Protein 7SC0 (pdb70)

Nearest PDB structures (foldseek):
  7sc0-assembly1_A  TM=1.008E+00  e=5.480E-20  Homo sapiens
  7sc0-assembly1_A  TM=1.008E+00  e=5.480E-20  Homo sapiens
  7sc0-assembly1_A  TM=1.008E+00  e=5.480E-20  Homo sapiens
  7sc0-assembly1_A  TM=1.008E+00  e=5.480E-20  Homo sapiens
  7sc0-assembly1_A  TM=1.008E+00  e=5.480E-20  Homo sapiens

Foldseek 3Di:
DDPPPVDPDCPPPDPPDDAPCNPDDDDDPPDDDPVVVVVVNVVVVVVVVVVVVVVCPPCVVVVVVVVVVVVVVVVVCVPPPVVVVVVVVVVVPDVVVVVVVVVVCVPCVVVVVVVVCPPVDDDDDDDDD/DDPPPVDPDCPPPDPPDDAPCNPDDDDDPPDDDPVVVVVVNVVVVVVVVVVVVVVCPPCVVVVVVVVVVVVVVVVVCVPPPVVVVVVVVVVVPDVVVVVVVVVVCVPCVVVVVVVVCPPVDDDDDDDDD/DDPPPVDPDCPPPDPPDDAPCNPDDDDDPPDDDPVVVVVVNVVVVVVVVVVVVVVCPPCVVVVVVVVVVVVVVVVVCVPPPVVVVVVVVVVVPDVVVVVVVVVVCVPCVVVVVVVVCPPVDDDDDDDDD/DDPPPVDPDCPPPDPPDDAPCNPDDDDDPPDDDPVVVVVVNVVVVVVVVVVVVVVCPPCVVVVVVVVVVVVVVVVVCVPPPVVVVVVVVVVVPDVVVVVVVVVVCVPCVVVVVVVVCPPVDDDDDDDDD/DDPPPVDPDCPPPDPPDDAPCNPDDDDDPPDDDPVVVVVVNVVVVVVVVVVVVVVCPPCVVVVVVVVVVVVVVVVVCVPPPVVVVVVVVVVVPDVVVVVVVVVVCVPCVVVVVVVVCPPVDDDDDDDDD/DDPPPVDPDCPPPDPPDDAPCNPDDDDDPPDDDPVVVVVVNVVVVVVVVVVVVVVCPPCVVVVVVVVVVVVVVVVVCVPPPVVVVVVVVVVVPDVVVVVVVVVVCVPCVVVVVVVVCPPVDDDDDDDDD/DDPPPVDPDCPPPDPPDDAPCNPDDDDDPPDDDPVVVVVVNVVVVVVVVVVVVVVCPPCVVVVVVVVVVVVVVVVVCVPPPVVVVVVVVVVVPDVVVVVVVVVVCVPCVVVVVVVVCPPVDDDDDDDDD/DDPPPVDPDCPPPDPPDDAPCNPDDDDDPPDDDPVVVVVVNVVVVVVVVVVVVVVCPPCVVVVVVVVVVVVVVVVVCVPPPVVVVVVVVVVVPDVVVVVVVVVVCVPCVVVVVVVVCPPVDDDDDDDDD/DDPPPVDPDCPPPDPPDDAPCNPDDDDDPPDDDPVVVVVVNVVVVVVVVVVVVVVCPPCVVVVVVVVVVVVVVVVVCVPPPVVVVVVVVVVVPDVVVVVVVVVVCVPCVVVVVVVVCPPVDDDDDDDDD/DDPPPVDPDCPPPDPPDDAPCNPDDDDDPPDDDPVVVVVVNVVVVVVVVVVVVVVCPPCVVVVVVVVVVVVVVVVVCVPPPVVVVVVVVVVVPDVVVVVVVVVVCVPCVVVVVVVVCPPVDDDDDDDDD/DDPPPVDPDCPPPDPPDDAPCNPDDDDDPPDDDPVVVVVVNVVVVVVVVVVVVVVCPPCVVVVVVVVVVVVVVVVVCVPPPVVVVVVVVVVVPDVVVVVVVVVVCVPCVVVVVVVVCPPVDDDDDDDDD

B-factor: mean 37.78, std 15.92, range [15.53, 102.09]

Secondary structure (DSSP, 8-state):
--SS-S-TT-SS-SSS---GGGT----SS----HHHHHHHHHHHHHHHHHHHHHHHHHSSHHHHHHHHHHHHHHHHHIIIIIHHHHHHHHHHTTHHHHHHHHHHHHHSTTHHHHGGGGGS-EEEEEEE-/--SS-S-TT-SS-SSS---GGGT----SS----HHHHHHHHHHHHHHHHHHHHHHHHHSSHHHHHHHHHHHHHHHHHIIIIIHHHHHHHHHHTTHHHHHHHHHHHHHSTTHHHHGGGGGS-EEEEEEE-/--SS-S-TT-SS-SSS---GGGT----SS----HHHHHHHHHHHHHHHHHHHHHHHHHSSHHHHHHHHHHHHHHHHHIIIIIHHHHHHHHHHTTHHHHHHHHHHHHHSTTHHHHGGGGGS-EEEEEEE-/--SS-S-TT-SS-SSS---GGGT----SS----HHHHHHHHHHHHHHHHHHHHHHHHHSSHHHHHHHHHHHHHHHHHIIIIIHHHHHHHHHHTTHHHHHHHHHHHHHSTTHHHHGGGGGS-EEEEEEE-/--SS-S-TT-SS-SSS---GGGT----SS----HHHHHHHHHHHHHHHHHHHHHHHHHSSHHHHHHHHHHHHHHHHHIIIIIHHHHHHHHHHTTHHHHHHHHHHHHHSTTHHHHGGGGGS-EEEEEEE-/--SS-S-TT-SS-SSS---GGGT----SS----HHHHHHHHHHHHHHHHHHHHHHHHHSSHHHHHHHHHHHHHHHHHIIIIIHHHHHHHHHHTTHHHHHHHHHHHHHSTTHHHHGGGGGS-EEEEEEE-/--SS-S-TT-SS-SSS---GGGT----SS----HHHHHHHHHHHHHHHHHHHHHHHHHSSHHHHHHHHHHHHHHHHHIIIIIHHHHHHHHHHTTHHHHHHHHHHHHHSTTHHHHGGGGGS-EEEEEEE-/--SS-S-TT-SS-SSS---GGGT----SS----HHHHHHHHHHHHHHHHHHHHHHHHHSSHHHHHHHHHHHHHHHHHIIIIIHHHHHHHHHHTTHHHHHHHHHHHHHSTTHHHHGGGGGS-EEEEEEE-/--SS-S-TT-SS-SSS---GGGT----SS----HHHHHHHHHHHHHHHHHHHHHHHHHSSHHHHHHHHHHHHHHHHHIIIIIHHHHHHHHHHTTHHHHHHHHHHHHHSTTHHHHGGGGGS-EEEEEEE-/--SS-S-TT-SS-SSS---GGGT----SS----HHHHHHHHHHHHHHHHHHHHHHHHHSSHHHHHHHHHHHHHHHHHIIIIIH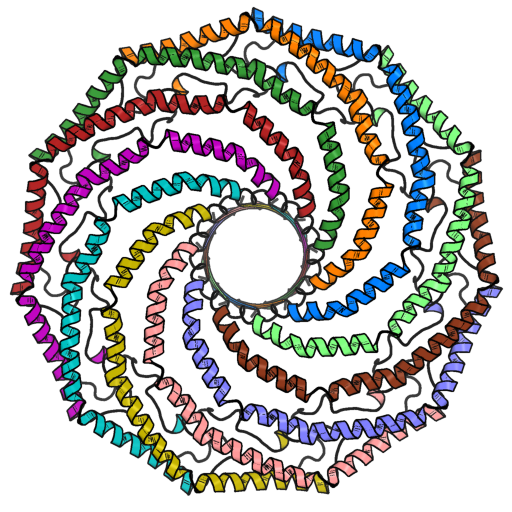HHHHHHHHHTTHHHHHHHHHHHHHSTTHHHHGGGGGS-EEEEEEE-/--SS-S-TT-SS-SSS---GGGT----SS----HHHHHHHHHHHHHHHHHHHHHHHHHSSHHHHHHHHHHHHHHHHHIIIIIHHHHHHHHHHTTHHHHHHHHHHHHHSTTHHHHGGGGGS-EEEEEEE-

Organism: Homo sapiens (NCBI:txid9606)

Structure (mmCIF, N/CA/C/O backbone):
data_7SC0
#
_entry.id   7SC0
#
_cell.length_a   1.00
_cell.length_b   1.00
_cell.length_c   1.00
_cell.angle_alpha   90.00
_cell.angle_beta   90.00
_cell.angle_gamma   90.00
#
_symmetry.space_group_name_H-M   'P 1'
#
loop_
_atom_site.group_PDB
_atom_site.id
_atom_site.type_symbol
_atom_site.label_atom_id
_atom_site.label_alt_id
_atom_site.label_comp_id
_atom_site.label_asym_id
_atom_site.label_entity_id
_atom_site.label_seq_id
_atom_site.pdbx_PDB_ins_code
_atom_site.Cartn_x
_atom_site.Cartn_y
_atom_site.Cartn_z
_atom_site.occupancy
_atom_site.B_iso_or_equiv
_atom_site.auth_seq_id
_atom_site.auth_comp_id
_atom_site.auth_asym_id
_atom_site.auth_atom_id
_atom_site.pdbx_PDB_model_num
ATOM 1 N N . ILE A 1 49 ? 149.648 235.658 196.182 1.00 66.22 49 ILE A N 1
ATOM 2 C CA . ILE A 1 49 ? 148.982 234.757 197.113 1.00 66.22 49 ILE A CA 1
ATOM 3 C C . ILE A 1 49 ? 148.513 233.503 196.385 1.00 66.22 49 ILE A C 1
ATOM 4 O O . ILE A 1 49 ? 147.455 233.498 195.757 1.00 66.22 49 ILE A O 1
ATOM 9 N N . ASP A 1 50 ? 149.307 232.440 196.473 1.00 66.73 50 ASP A N 1
ATOM 10 C CA . ASP A 1 50 ? 148.974 231.174 195.829 1.00 66.73 50 ASP A CA 1
ATOM 11 C C . ASP A 1 50 ? 148.114 230.349 196.777 1.00 66.73 50 ASP A C 1
ATOM 12 O O . ASP A 1 50 ? 148.592 229.885 197.818 1.00 66.73 50 ASP A O 1
ATOM 17 N N . LEU A 1 51 ? 146.846 230.163 196.422 1.00 59.78 51 LEU A N 1
ATOM 18 C CA . LEU A 1 51 ? 145.916 229.379 197.222 1.00 59.78 51 LEU A CA 1
ATOM 19 C C . LEU A 1 51 ? 145.863 227.917 196.798 1.00 59.78 51 LEU A C 1
ATOM 20 O O . LEU A 1 51 ? 145.067 227.152 197.350 1.00 59.78 51 LEU A O 1
ATOM 25 N N . VAL A 1 52 ? 146.686 227.515 195.835 1.00 60.82 52 VAL A N 1
ATOM 26 C CA . VAL A 1 52 ? 146.732 226.142 195.351 1.00 60.82 52 VAL A CA 1
ATOM 27 C C . VAL A 1 52 ? 147.962 225.411 195.877 1.00 60.82 52 VAL A C 1
ATOM 28 O O . VAL A 1 52 ? 147.855 224.314 196.426 1.00 60.82 52 VAL A O 1
ATOM 32 N N . ASN A 1 53 ? 149.142 226.009 195.720 1.00 56.09 53 ASN A N 1
ATOM 33 C CA . ASN A 1 53 ? 150.376 225.354 196.154 1.00 56.09 53 ASN A CA 1
ATOM 34 C C . ASN A 1 53 ? 150.563 225.487 197.663 1.00 56.09 53 ASN A C 1
ATOM 35 O O . ASN A 1 53 ? 150.627 224.486 198.383 1.00 56.09 53 ASN A O 1
ATOM 40 N N . ARG A 1 54 ? 150.668 226.723 198.152 1.00 50.16 54 ARG A N 1
ATOM 41 C CA . ARG A 1 54 ? 150.827 227.084 199.559 1.00 50.16 54 ARG A CA 1
ATOM 42 C C . ARG A 1 54 ? 152.108 226.541 200.181 1.00 50.16 54 ARG A C 1
ATOM 43 O O . ARG A 1 54 ? 152.322 226.738 201.383 1.00 50.16 54 ARG A O 1
ATOM 51 N N . ASP A 1 55 ? 152.967 225.873 199.416 1.00 53.93 55 ASP A N 1
ATOM 52 C CA . ASP A 1 55 ? 154.207 225.326 199.948 1.00 53.93 55 ASP A CA 1
ATOM 53 C C . ASP A 1 55 ? 155.208 225.066 198.828 1.00 53.93 55 ASP A C 1
ATOM 54 O O . ASP A 1 55 ? 155.536 223.904 198.556 1.00 53.93 55 ASP A O 1
ATOM 59 N N . PRO A 1 56 ? 155.717 226.102 198.156 1.00 53.53 56 PRO A N 1
ATOM 60 C CA . PRO A 1 56 ? 156.714 225.861 197.107 1.00 53.53 56 PRO A CA 1
ATOM 61 C C . PRO A 1 56 ? 158.122 225.750 197.665 1.00 53.53 56 PRO A C 1
ATOM 62 O O . PRO A 1 56 ? 159.058 226.347 197.126 1.00 53.53 56 PRO A O 1
ATOM 66 N N . LYS A 1 57 ? 158.283 224.994 198.750 1.00 54.79 57 LYS A N 1
ATOM 67 C CA . LYS A 1 57 ? 159.606 224.720 199.289 1.00 54.79 57 LYS A CA 1
ATOM 68 C C . LYS A 1 57 ? 159.768 223.299 199.807 1.00 54.79 57 LYS A C 1
ATOM 69 O O . LYS A 1 57 ? 160.885 222.929 200.184 1.00 54.79 57 LYS A O 1
ATOM 75 N N . HIS A 1 58 ? 158.703 222.496 199.834 1.00 58.70 58 HIS A N 1
ATOM 76 C CA . HIS A 1 58 ? 158.738 221.115 200.311 1.00 58.70 58 HIS A CA 1
ATOM 77 C C . HIS A 1 58 ? 159.346 220.998 201.705 1.00 58.70 58 HIS A C 1
ATOM 78 O O . HIS A 1 58 ? 160.058 220.033 201.996 1.00 58.70 58 HIS A O 1
ATOM 85 N N . LEU A 1 59 ? 159.089 221.979 202.571 1.00 51.40 59 LEU A N 1
ATOM 86 C CA . LEU A 1 59 ? 159.657 221.956 203.915 1.00 51.40 59 LEU A CA 1
ATOM 87 C C . LEU A 1 59 ? 158.923 220.947 204.793 1.00 51.40 59 LEU A C 1
ATOM 88 O O . LEU A 1 59 ? 159.510 219.963 205.257 1.00 51.40 59 LEU A O 1
ATOM 93 N N . ASN A 1 60 ? 157.632 221.180 205.036 1.00 50.72 60 ASN A N 1
ATOM 94 C CA . ASN A 1 60 ? 156.791 220.235 205.773 1.00 50.72 60 ASN A CA 1
ATOM 95 C C . ASN A 1 60 ? 155.936 219.473 204.765 1.00 50.72 60 ASN A C 1
ATOM 96 O O . ASN A 1 60 ? 154.786 219.815 204.494 1.00 50.72 60 ASN A O 1
ATOM 101 N N . ASP A 1 61 ? 156.520 218.414 204.201 1.00 56.23 61 ASP A N 1
ATOM 102 C CA . ASP A 1 61 ? 155.821 217.637 203.186 1.00 56.23 61 ASP A CA 1
ATOM 103 C C . ASP A 1 61 ? 156.081 216.139 203.307 1.00 56.23 61 ASP A C 1
ATOM 104 O O . ASP A 1 61 ? 155.765 215.396 202.370 1.00 56.23 61 ASP A O 1
ATOM 109 N N . ASP A 1 62 ? 156.645 215.671 204.418 1.00 54.67 62 ASP A N 1
ATOM 110 C CA . ASP A 1 62 ? 156.965 214.259 204.586 1.00 54.67 62 ASP A CA 1
ATOM 111 C C . ASP A 1 62 ? 156.226 213.619 205.751 1.00 54.67 62 ASP A C 1
ATOM 112 O O . ASP A 1 62 ? 155.681 212.519 205.602 1.00 54.67 62 ASP A O 1
ATOM 117 N N . VAL A 1 63 ? 156.188 214.275 206.911 1.00 47.87 63 VAL A N 1
ATOM 118 C CA . VAL A 1 63 ? 155.593 213.693 208.108 1.00 47.87 63 VAL A CA 1
ATOM 119 C C . VAL A 1 63 ? 154.262 214.347 208.467 1.00 47.87 63 VAL A C 1
ATOM 120 O O . VAL A 1 63 ? 153.729 214.097 209.552 1.00 47.87 63 VAL A O 1
ATOM 124 N N . VAL A 1 64 ? 153.711 215.180 207.585 1.00 47.07 64 VAL A N 1
ATOM 125 C CA . VAL A 1 64 ? 152.437 215.838 207.834 1.00 47.07 64 VAL A CA 1
ATOM 126 C C . VAL A 1 64 ? 151.408 215.528 206.754 1.00 47.07 64 VAL A C 1
ATOM 127 O O . VAL A 1 64 ? 150.353 216.161 206.711 1.00 47.07 64 VAL A O 1
ATOM 131 N N . LYS A 1 65 ? 151.693 214.570 205.878 1.00 48.52 65 LYS A N 1
ATOM 132 C CA . LYS A 1 65 ? 150.754 214.134 204.848 1.00 48.52 65 LYS A CA 1
ATOM 133 C C . LYS A 1 65 ? 150.241 212.754 205.248 1.00 48.52 65 LYS A C 1
ATOM 134 O O . LYS A 1 65 ? 150.907 211.742 205.013 1.00 48.52 65 LYS A O 1
ATOM 140 N N . ILE A 1 66 ? 149.056 212.719 205.853 1.00 45.12 66 ILE A N 1
ATOM 141 C CA . ILE A 1 66 ? 148.455 211.485 206.345 1.00 45.12 66 ILE A CA 1
ATOM 142 C C . ILE A 1 66 ? 147.062 211.350 205.748 1.00 45.12 66 ILE A C 1
ATOM 143 O O . ILE A 1 66 ? 146.262 212.290 205.809 1.00 45.12 66 ILE A O 1
ATOM 148 N N . ASP A 1 67 ? 146.777 210.187 205.175 1.00 50.57 67 ASP A N 1
ATOM 149 C CA . ASP A 1 67 ? 145.468 209.861 204.632 1.00 50.57 67 ASP A CA 1
ATOM 150 C C . ASP A 1 67 ? 144.933 208.614 205.324 1.00 50.57 67 ASP A C 1
ATOM 151 O O . ASP A 1 67 ? 145.648 207.929 206.059 1.00 50.57 67 ASP A O 1
ATOM 156 N N . PHE A 1 68 ? 143.651 208.327 205.087 1.00 43.28 68 PHE A N 1
ATOM 157 C CA . PHE A 1 68 ? 143.031 207.161 205.711 1.00 43.28 68 PHE A CA 1
ATOM 158 C C . PHE A 1 68 ? 143.662 205.868 205.211 1.00 43.28 68 PHE A C 1
ATOM 159 O O . PHE A 1 68 ? 143.840 204.917 205.981 1.00 43.28 68 PHE A O 1
ATOM 167 N N . GLU A 1 69 ? 144.002 205.811 203.921 1.00 51.51 69 GLU A N 1
ATOM 168 C CA . GLU A 1 69 ? 144.557 204.593 203.344 1.00 51.51 69 GLU A CA 1
ATOM 169 C C . GLU A 1 69 ? 145.939 204.265 203.896 1.00 51.51 69 GLU A C 1
ATOM 170 O O . GLU A 1 69 ? 146.367 203.108 203.818 1.00 51.51 69 GLU A O 1
ATOM 176 N N . ASP A 1 70 ? 146.639 205.243 204.463 1.00 50.99 70 ASP A N 1
ATOM 177 C CA . ASP A 1 70 ? 147.970 205.028 205.014 1.00 50.99 70 ASP A CA 1
ATOM 178 C C . ASP A 1 70 ? 147.947 204.547 206.459 1.00 50.99 70 ASP A C 1
ATOM 179 O O . ASP A 1 70 ? 149.015 204.367 207.052 1.00 50.99 70 ASP A O 1
ATOM 184 N N . VAL A 1 71 ? 146.767 204.340 207.040 1.00 41.43 71 VAL A N 1
ATOM 185 C CA . VAL A 1 71 ? 146.659 203.943 208.439 1.00 41.43 71 VAL A CA 1
ATOM 186 C C . VAL A 1 71 ? 146.084 202.536 208.548 1.00 41.43 71 VAL A C 1
ATOM 187 O O . VAL A 1 71 ? 146.699 201.648 209.147 1.00 41.43 71 VAL A O 1
ATOM 191 N N . ILE A 1 72 ? 144.903 202.323 207.972 1.00 38.27 72 ILE A N 1
ATOM 192 C CA . ILE A 1 72 ? 144.177 201.063 208.082 1.00 38.27 72 ILE A CA 1
ATOM 193 C C . ILE A 1 72 ? 143.995 200.478 206.689 1.00 38.27 72 ILE A C 1
ATOM 194 O O . ILE A 1 72 ? 143.552 201.178 205.771 1.00 38.27 72 ILE A O 1
ATOM 199 N N . ALA A 1 73 ? 144.328 199.198 206.535 1.00 40.71 73 ALA A N 1
ATOM 200 C CA . ALA A 1 73 ? 144.207 198.532 205.247 1.00 40.71 73 ALA A CA 1
ATOM 201 C C . ALA A 1 73 ? 144.088 197.029 205.460 1.00 40.71 73 ALA A C 1
ATOM 202 O O . ALA A 1 73 ? 144.830 196.450 206.257 1.00 40.71 73 ALA A O 1
ATOM 204 N N . GLU A 1 74 ? 143.152 196.408 204.742 1.00 41.86 74 GLU A N 1
ATOM 205 C CA . GLU A 1 74 ? 142.951 194.963 204.785 1.00 41.86 74 GLU A CA 1
ATOM 206 C C . GLU A 1 74 ? 143.368 194.358 203.452 1.00 41.86 74 GLU A C 1
ATOM 207 O O . GLU A 1 74 ? 142.707 194.612 202.433 1.00 41.86 74 GLU A O 1
ATOM 213 N N . PRO A 1 75 ? 144.449 193.568 203.399 1.00 48.80 75 PRO A N 1
ATOM 214 C CA . PRO A 1 75 ? 145.010 193.160 202.101 1.00 48.80 75 PRO A CA 1
ATOM 215 C C . PRO A 1 75 ? 144.080 192.345 201.212 1.00 48.80 75 PRO A C 1
ATOM 216 O O . PRO A 1 75 ? 143.718 192.796 200.121 1.00 48.80 75 PRO A O 1
ATOM 220 N N . GLU A 1 76 ? 143.672 191.161 201.672 1.00 48.97 76 GLU A N 1
ATOM 221 C CA . GLU A 1 76 ? 142.877 190.251 200.852 1.00 48.97 76 GLU A CA 1
ATOM 222 C C . GLU A 1 76 ? 142.396 189.054 201.663 1.00 48.97 76 GLU A C 1
ATOM 223 O O . GLU A 1 76 ? 143.130 188.538 202.511 1.00 48.97 76 GLU A O 1
ATOM 229 N N . GLY A 1 77 ? 141.172 188.596 201.405 1.00 43.12 77 GLY A N 1
ATOM 230 C CA . GLY A 1 77 ? 140.645 187.428 202.084 1.00 43.12 77 GLY A CA 1
ATOM 231 C C . GLY A 1 77 ? 140.075 187.737 203.453 1.00 43.12 77 GLY A C 1
ATOM 232 O O . GLY A 1 77 ? 139.038 187.191 203.843 1.00 43.12 77 GLY A O 1
ATOM 233 N N . THR A 1 78 ? 140.753 188.612 204.194 1.00 41.04 78 THR A N 1
ATOM 234 C CA . THR A 1 78 ? 140.308 189.038 205.519 1.00 41.04 78 THR A CA 1
ATOM 235 C C . THR A 1 78 ? 139.581 190.371 205.365 1.00 41.04 78 THR A C 1
ATOM 236 O O . THR A 1 78 ? 140.127 191.445 205.613 1.00 41.04 78 THR A O 1
ATOM 240 N N . HIS A 1 79 ? 138.324 190.290 204.941 1.00 41.74 79 HIS A N 1
ATOM 241 C CA . HIS A 1 79 ? 137.497 191.459 204.682 1.00 41.74 79 HIS A CA 1
ATOM 242 C C . HIS A 1 79 ? 136.409 191.583 205.745 1.00 41.74 79 HIS A C 1
ATOM 243 O O . HIS A 1 79 ? 136.235 190.712 206.602 1.00 41.74 79 HIS A O 1
ATOM 250 N N . SER A 1 80 ? 135.671 192.689 205.678 1.00 40.81 80 SER A N 1
ATOM 251 C CA . SER A 1 80 ? 134.581 192.984 206.597 1.00 40.81 80 SER A CA 1
ATOM 252 C C . SER A 1 80 ? 133.309 193.239 205.797 1.00 40.81 80 SER A C 1
ATOM 253 O O . SER A 1 80 ? 133.286 193.119 204.569 1.00 40.81 80 SER A O 1
ATOM 256 N N . PHE A 1 81 ? 132.240 193.592 206.505 1.00 41.76 81 PHE A N 1
ATOM 257 C CA . PHE A 1 81 ? 130.973 193.882 205.851 1.00 41.76 81 PHE A CA 1
ATOM 258 C C . PHE A 1 81 ? 131.082 195.139 204.997 1.00 41.76 81 PHE A C 1
ATOM 259 O O . PHE A 1 81 ? 131.876 196.042 205.274 1.00 41.76 81 PHE A O 1
ATOM 267 N N . ASP A 1 82 ? 130.271 195.187 203.938 1.00 46.26 82 ASP A N 1
ATOM 268 C CA . ASP A 1 82 ? 130.234 196.375 203.093 1.00 46.26 82 ASP A CA 1
ATOM 269 C C . ASP A 1 82 ? 129.685 197.581 203.844 1.00 46.26 82 ASP A C 1
ATOM 270 O O . ASP A 1 82 ? 130.108 198.714 203.590 1.00 46.26 82 ASP A O 1
ATOM 275 N N . GLY A 1 83 ? 128.752 197.361 204.766 1.00 41.70 83 GLY A N 1
ATOM 276 C CA . GLY A 1 83 ? 128.176 198.435 205.547 1.00 41.70 83 GLY A CA 1
ATOM 277 C C . GLY A 1 83 ? 129.035 198.956 206.673 1.00 41.70 83 GLY A C 1
ATOM 278 O O . GLY A 1 83 ? 128.669 199.947 207.310 1.00 41.70 83 GLY A O 1
ATOM 279 N N . ILE A 1 84 ? 130.172 198.318 206.943 1.00 37.96 84 ILE A N 1
ATOM 280 C CA . ILE A 1 84 ? 131.097 198.758 207.978 1.00 37.96 84 ILE A CA 1
ATOM 281 C C . ILE A 1 84 ? 132.342 199.403 207.379 1.00 37.96 84 ILE A C 1
ATOM 282 O O . ILE A 1 84 ? 132.968 200.253 208.021 1.00 37.96 84 ILE A O 1
ATOM 287 N N . TRP A 1 85 ? 132.698 199.051 206.143 1.00 39.53 85 TRP A N 1
ATOM 288 C CA . TRP A 1 85 ? 133.842 199.652 205.474 1.00 39.53 85 TRP A CA 1
ATOM 289 C C . TRP A 1 85 ? 133.532 200.975 204.793 1.00 39.53 85 TRP A C 1
ATOM 290 O O . TRP A 1 85 ? 134.450 201.783 204.615 1.00 39.53 85 TRP A O 1
ATOM 301 N N . LYS A 1 86 ? 132.282 201.223 204.406 1.00 42.91 86 LYS A N 1
ATOM 302 C CA . LYS A 1 86 ? 131.889 202.501 203.831 1.00 42.91 86 LYS A CA 1
ATOM 303 C C . LYS A 1 86 ? 131.522 203.537 204.883 1.00 42.91 86 LYS A C 1
ATOM 304 O O . LYS A 1 86 ? 131.334 204.708 204.537 1.00 42.91 86 LYS A O 1
ATOM 310 N N . ALA A 1 87 ? 131.414 203.140 206.149 1.00 37.40 87 ALA A N 1
ATOM 311 C CA . ALA A 1 87 ? 131.092 204.055 207.236 1.00 37.40 87 ALA A CA 1
ATOM 312 C C . ALA A 1 87 ? 132.321 204.525 207.998 1.00 37.40 87 ALA A C 1
ATOM 313 O O . ALA A 1 87 ? 132.372 205.681 208.427 1.00 37.40 87 ALA A O 1
ATOM 315 N N . SER A 1 88 ? 133.316 203.654 208.182 1.00 38.16 88 SER A N 1
ATOM 316 C CA . SER A 1 88 ? 134.537 204.068 208.864 1.00 38.16 88 SER A CA 1
ATOM 317 C C . SER A 1 88 ? 135.373 205.003 208.002 1.00 38.16 88 SER A C 1
ATOM 318 O O . SER A 1 88 ? 136.084 205.862 208.535 1.00 38.16 88 SER A O 1
ATOM 321 N N . PHE A 1 89 ? 135.312 204.847 206.677 1.00 38.62 89 PHE A N 1
ATOM 322 C CA . PHE A 1 89 ? 136.053 205.738 205.790 1.00 38.62 89 PHE A CA 1
ATOM 323 C C . PHE A 1 89 ? 135.550 207.171 205.901 1.00 38.62 89 PHE A C 1
ATOM 324 O O . PHE A 1 89 ? 136.344 208.118 205.906 1.00 38.62 89 PHE A O 1
ATOM 332 N N . THR A 1 90 ? 134.230 207.350 205.983 1.00 34.79 90 THR A N 1
ATOM 333 C CA . THR A 1 90 ? 133.666 208.694 206.066 1.00 34.79 90 THR A CA 1
ATOM 334 C C . THR A 1 90 ? 133.927 209.329 207.427 1.00 34.79 90 THR A C 1
ATOM 335 O O . THR A 1 90 ? 134.215 210.528 207.512 1.00 34.79 90 THR A O 1
ATOM 339 N N . THR A 1 91 ? 133.832 208.544 208.503 1.00 32.66 91 THR A N 1
ATOM 340 C CA . THR A 1 91 ? 133.968 209.105 209.845 1.00 32.66 91 THR A CA 1
ATOM 341 C C . THR A 1 91 ? 135.368 209.661 210.083 1.00 32.66 91 THR A C 1
ATOM 342 O O . THR A 1 91 ? 135.521 210.744 210.659 1.00 32.66 91 THR A O 1
ATOM 346 N N . PHE A 1 92 ? 136.402 208.935 209.654 1.00 29.91 92 PHE A N 1
ATOM 347 C CA . PHE A 1 92 ? 137.768 209.392 209.887 1.00 29.91 92 PHE A CA 1
ATOM 348 C C . PHE A 1 92 ? 138.084 210.646 209.079 1.00 29.91 92 PHE A C 1
ATOM 349 O O . PHE A 1 92 ? 138.739 211.565 209.582 1.00 29.91 92 PHE A O 1
ATOM 357 N N . THR A 1 93 ? 137.635 210.699 207.824 1.00 31.42 93 THR A N 1
ATOM 358 C CA . THR A 1 93 ? 137.979 211.825 206.960 1.00 31.42 93 THR A CA 1
ATOM 359 C C . THR A 1 93 ? 137.293 213.109 207.414 1.00 31.42 93 THR A C 1
ATOM 360 O O . THR A 1 93 ? 137.919 214.174 207.466 1.00 31.42 93 THR A O 1
ATOM 364 N N . VAL A 1 94 ? 136.003 213.029 207.742 1.00 30.11 94 VAL A N 1
ATOM 365 C CA . VAL A 1 94 ? 135.250 214.231 208.088 1.00 30.11 94 VAL A CA 1
ATOM 366 C C . VAL A 1 94 ? 135.698 214.784 209.437 1.00 30.11 94 VAL A C 1
ATOM 367 O O . VAL A 1 94 ? 135.801 216.003 209.616 1.00 30.11 94 VAL A O 1
ATOM 371 N N . THR A 1 95 ? 135.973 213.905 210.402 1.00 29.95 95 THR A N 1
ATOM 372 C CA . THR A 1 95 ? 136.262 214.359 211.760 1.00 29.95 95 THR A CA 1
ATOM 373 C C . THR A 1 95 ? 137.545 215.182 211.817 1.00 29.95 95 THR A C 1
ATOM 374 O O . THR A 1 95 ? 137.573 216.264 212.412 1.00 29.95 95 THR A O 1
ATOM 378 N N . LYS A 1 96 ? 138.621 214.686 211.204 1.00 29.62 96 LYS A N 1
ATOM 379 C CA . LYS A 1 96 ? 139.887 215.409 211.257 1.00 29.62 96 LYS A CA 1
ATOM 380 C C . LYS A 1 96 ? 139.918 216.611 210.323 1.00 29.62 96 LYS A C 1
ATOM 381 O O . LYS A 1 96 ? 140.750 217.503 210.514 1.00 29.62 96 LYS A O 1
ATOM 387 N N . TYR A 1 97 ? 139.044 216.652 209.316 1.00 32.64 97 TYR A N 1
ATOM 388 C CA . TYR A 1 97 ? 139.000 217.805 208.421 1.00 32.64 97 TYR A CA 1
ATOM 389 C C . TYR A 1 97 ? 138.508 219.051 209.147 1.00 32.64 97 TYR A C 1
ATOM 390 O O . TYR A 1 97 ? 139.141 220.110 209.081 1.00 32.64 97 TYR A O 1
ATOM 399 N N . TRP A 1 98 ? 137.377 218.943 209.845 1.00 34.31 98 TRP A N 1
ATOM 400 C CA . TRP A 1 98 ? 136.792 220.106 210.503 1.00 34.31 98 TRP A CA 1
ATOM 401 C C . TRP A 1 98 ? 137.508 220.471 211.796 1.00 34.31 98 TRP A C 1
ATOM 402 O O . TRP A 1 98 ? 137.519 221.646 212.178 1.00 34.31 98 TRP A O 1
ATOM 413 N N . PHE A 1 99 ? 138.098 219.493 212.485 1.00 29.70 99 PHE A N 1
ATOM 414 C CA . PHE A 1 99 ? 138.726 219.780 213.771 1.00 29.70 99 PHE A CA 1
ATOM 415 C C . PHE A 1 99 ? 139.978 220.633 213.606 1.00 29.70 99 PHE A C 1
ATOM 416 O O . PHE A 1 99 ? 140.266 221.488 214.451 1.00 29.70 99 PHE A O 1
ATOM 424 N N . TYR A 1 100 ? 140.741 220.412 212.532 1.00 29.62 100 TYR A N 1
ATOM 425 C CA . TYR A 1 100 ? 141.957 221.192 212.321 1.00 29.62 100 TYR A CA 1
ATOM 426 C C . TYR A 1 100 ? 141.639 222.662 212.080 1.00 29.62 100 TYR A C 1
ATOM 427 O O . TYR A 1 100 ? 142.357 223.546 212.560 1.00 29.62 100 TYR A O 1
ATOM 436 N N . ARG A 1 101 ? 140.571 222.944 211.329 1.00 32.42 101 ARG A N 1
ATOM 437 C CA . ARG A 1 101 ? 140.221 224.329 211.032 1.00 32.42 101 ARG A CA 1
ATOM 438 C C . ARG A 1 101 ? 139.813 225.095 212.283 1.00 32.42 101 ARG A C 1
ATOM 439 O O . ARG A 1 101 ? 140.054 226.304 212.371 1.00 32.42 101 ARG A O 1
ATOM 447 N N . LEU A 1 102 ? 139.187 224.421 213.249 1.00 31.82 102 LEU A N 1
ATOM 448 C CA . LEU A 1 102 ? 138.787 225.097 214.480 1.00 31.82 102 LEU A CA 1
ATOM 449 C C . LEU A 1 102 ? 139.998 225.593 215.261 1.00 31.82 102 LEU A C 1
ATOM 450 O O . LEU A 1 102 ? 139.988 226.713 215.786 1.00 31.82 102 LEU A O 1
ATOM 455 N N . LEU A 1 103 ? 141.047 224.774 215.354 1.00 30.52 103 LEU A N 1
ATOM 456 C CA . LEU A 1 103 ? 142.241 225.178 216.091 1.00 30.52 103 LEU A CA 1
ATOM 457 C C . LEU A 1 103 ? 142.970 226.320 215.393 1.00 30.52 103 LEU A C 1
ATOM 458 O O . LEU A 1 103 ? 143.489 227.227 216.053 1.00 30.52 103 LEU A O 1
ATOM 463 N N . SER A 1 104 ? 143.026 226.290 214.059 1.00 32.83 104 SER A N 1
ATOM 464 C CA . SER A 1 104 ? 143.783 227.293 213.320 1.00 32.83 104 SER A CA 1
ATOM 465 C C . SER A 1 104 ? 143.151 228.676 213.393 1.00 32.83 104 SER A C 1
ATOM 466 O O . SER A 1 104 ? 143.845 229.672 213.168 1.00 32.83 104 SER A O 1
ATOM 469 N N . ALA A 1 105 ? 141.859 228.762 213.703 1.00 34.24 105 ALA A N 1
ATOM 470 C CA . ALA A 1 105 ? 141.172 230.046 213.730 1.00 34.24 105 ALA A CA 1
ATOM 471 C C . ALA A 1 105 ? 141.269 230.736 215.085 1.00 34.24 105 ALA A C 1
ATOM 472 O O . ALA A 1 105 ? 141.420 231.961 215.143 1.00 34.24 105 ALA A O 1
ATOM 474 N N . LEU A 1 106 ? 141.175 229.978 216.176 1.00 37.84 106 LEU A N 1
ATOM 475 C CA . LEU A 1 106 ? 141.189 230.563 217.512 1.00 37.84 106 LEU A CA 1
ATOM 476 C C . LEU A 1 106 ? 142.509 231.261 217.820 1.00 37.84 106 LEU A C 1
ATOM 477 O O . LEU A 1 106 ? 142.538 232.480 218.018 1.00 37.84 106 LEU A O 1
ATOM 482 N N . PHE A 1 107 ? 143.605 230.507 217.865 1.00 37.38 107 PHE A N 1
ATOM 483 C CA . PHE A 1 107 ? 144.904 231.072 218.234 1.00 37.38 107 PHE A CA 1
ATOM 484 C C . PHE A 1 107 ? 145.943 230.830 217.138 1.00 37.38 107 PHE A C 1
ATOM 485 O O . PHE A 1 107 ? 147.064 230.386 217.382 1.00 37.38 107 PHE A O 1
ATOM 493 N N . GLY A 1 108 ? 145.547 231.147 215.910 1.00 35.71 108 GLY A N 1
ATOM 494 C CA . GLY A 1 108 ? 146.463 231.092 214.793 1.00 35.71 108 GLY A CA 1
ATOM 495 C C . GLY A 1 108 ? 147.101 232.436 214.514 1.00 35.71 108 GLY A C 1
ATOM 496 O O . GLY A 1 108 ? 148.297 232.507 214.221 1.00 35.71 108 GLY A O 1
ATOM 497 N N . ILE A 1 109 ? 146.318 233.507 214.599 1.00 35.22 109 ILE A N 1
ATOM 498 C CA . ILE A 1 109 ? 146.800 234.857 214.308 1.00 35.22 109 ILE A CA 1
ATOM 499 C C . ILE A 1 109 ? 147.550 235.448 215.502 1.00 35.22 109 ILE A C 1
ATOM 500 O O . ILE A 1 109 ? 148.633 236.020 215.309 1.00 35.22 109 ILE A O 1
ATOM 505 N N . PRO A 1 110 ? 147.036 235.355 216.751 1.00 33.31 110 PRO A N 1
ATOM 506 C CA . PRO A 1 110 ? 147.809 235.883 217.889 1.00 33.31 110 PRO A CA 1
ATOM 507 C C . PRO A 1 110 ? 149.155 235.202 218.108 1.00 33.31 110 PRO A C 1
ATOM 508 O O . PRO A 1 110 ? 149.942 235.649 218.948 1.00 33.31 110 PRO A O 1
ATOM 512 N N . MET A 1 111 ? 149.429 234.123 217.372 1.00 33.00 111 MET A N 1
ATOM 513 C CA . MET A 1 111 ? 150.716 233.449 217.485 1.00 33.00 111 MET A CA 1
ATOM 514 C C . MET A 1 111 ? 151.712 233.927 216.435 1.00 33.00 111 MET A C 1
ATOM 515 O O . MET A 1 111 ? 152.924 233.826 216.665 1.00 33.00 111 MET A O 1
ATOM 520 N N . ALA A 1 112 ? 151.251 234.460 215.305 1.00 28.93 112 ALA A N 1
ATOM 521 C CA . ALA A 1 112 ? 152.137 234.952 214.256 1.00 28.93 112 ALA A CA 1
ATOM 522 C C . ALA A 1 112 ? 152.823 236.259 214.634 1.00 28.93 112 ALA A C 1
ATOM 523 O O . ALA A 1 112 ? 153.952 236.512 214.204 1.00 28.93 112 ALA A O 1
ATOM 525 N N . LEU A 1 113 ? 152.160 237.097 215.430 1.00 27.44 113 LEU A N 1
ATOM 526 C CA . LEU A 1 113 ? 152.733 238.361 215.874 1.00 27.44 113 LEU A CA 1
ATOM 527 C C . LEU A 1 113 ? 153.943 238.125 216.771 1.00 27.44 113 LEU A C 1
ATOM 528 O O . LEU A 1 113 ? 154.932 238.859 216.692 1.00 27.44 113 LEU A O 1
ATOM 533 N N . ILE A 1 114 ? 153.870 237.104 217.627 1.00 25.29 114 ILE A N 1
ATOM 534 C CA . ILE A 1 114 ? 154.949 236.839 218.576 1.00 25.29 114 ILE A CA 1
ATOM 535 C C . ILE A 1 114 ? 156.240 236.489 217.845 1.00 25.29 114 ILE A C 1
ATOM 536 O O . ILE A 1 114 ? 157.322 236.971 218.199 1.00 25.29 114 ILE A O 1
ATOM 541 N N . TRP A 1 115 ? 156.151 235.641 216.817 1.00 24.15 115 TRP A N 1
ATOM 542 C CA . TRP A 1 115 ? 157.351 235.254 216.082 1.00 24.15 115 TRP A CA 1
ATOM 543 C C . TRP A 1 115 ? 157.924 236.415 215.278 1.00 24.15 115 TRP A C 1
ATOM 544 O O . TRP A 1 115 ? 159.120 236.416 214.965 1.00 24.15 115 TRP A O 1
ATOM 555 N N . GLY A 1 116 ? 157.097 237.401 214.930 1.00 23.10 116 GLY A N 1
ATOM 556 C CA . GLY A 1 116 ? 157.593 238.529 214.158 1.00 23.10 116 GLY A CA 1
ATOM 557 C C . GLY A 1 116 ? 158.592 239.378 214.921 1.00 23.10 116 GLY A C 1
ATOM 558 O O . GLY A 1 116 ? 159.628 239.771 214.380 1.00 23.10 116 GLY A O 1
ATOM 559 N N . ILE A 1 117 ? 158.294 239.676 216.187 1.00 21.31 117 ILE A N 1
ATOM 560 C CA . ILE A 1 117 ? 159.180 240.524 216.978 1.00 21.31 117 ILE A CA 1
ATOM 561 C C . ILE A 1 117 ? 160.474 239.792 217.314 1.00 21.31 117 ILE A C 1
ATOM 562 O O . ILE A 1 117 ? 161.560 240.383 217.294 1.00 21.31 117 ILE A O 1
ATOM 567 N N . TYR A 1 118 ? 160.380 238.498 217.630 1.00 19.97 118 TYR A N 1
ATOM 568 C CA . TYR A 1 118 ? 161.547 237.760 218.105 1.00 19.97 118 TYR A CA 1
ATOM 569 C C . TYR A 1 118 ? 162.623 237.650 217.030 1.00 19.97 118 TYR A C 1
ATOM 570 O O . TYR A 1 118 ? 163.817 237.770 217.326 1.00 19.97 118 TYR A O 1
ATOM 579 N N . PHE A 1 119 ? 162.225 237.412 215.779 1.00 20.75 119 PHE A N 1
ATOM 580 C CA . PHE A 1 119 ? 163.214 237.255 214.716 1.00 20.75 119 PHE A CA 1
ATOM 581 C C . PHE A 1 119 ? 163.908 238.570 214.382 1.00 20.75 119 PHE A C 1
ATOM 582 O O . PHE A 1 119 ? 165.056 238.561 213.927 1.00 20.75 119 PHE A O 1
ATOM 590 N N . ALA A 1 120 ? 163.233 239.702 214.589 1.00 18.67 120 ALA A N 1
ATOM 591 C CA . ALA A 1 120 ? 163.847 240.992 214.291 1.00 18.67 120 ALA A CA 1
ATOM 592 C C . ALA A 1 120 ? 165.034 241.270 215.204 1.00 18.67 120 ALA A C 1
ATOM 593 O O . ALA A 1 120 ? 166.048 241.823 214.762 1.00 18.67 120 ALA A O 1
ATOM 595 N N . ILE A 1 121 ? 164.925 240.902 216.482 1.00 16.94 121 ILE A N 1
ATOM 596 C CA . ILE A 1 121 ? 165.994 241.181 217.436 1.00 16.94 121 ILE A CA 1
ATOM 597 C C . ILE A 1 121 ? 167.239 240.363 217.114 1.00 16.94 121 ILE A C 1
ATOM 598 O O . ILE A 1 121 ? 168.364 240.871 217.181 1.00 16.94 121 ILE A O 1
ATOM 603 N N . LEU A 1 122 ? 167.063 239.086 216.765 1.00 18.27 122 LEU A N 1
ATOM 604 C CA . LEU A 1 122 ? 168.216 238.236 216.478 1.00 18.27 122 LEU A CA 1
ATOM 605 C C . LEU A 1 122 ? 168.952 238.695 215.225 1.00 18.27 122 LEU A C 1
ATOM 606 O O . LEU A 1 122 ? 170.182 238.600 215.152 1.00 18.27 122 LEU A O 1
ATOM 611 N N . SER A 1 123 ? 168.216 239.179 214.222 1.00 20.13 123 SER A N 1
ATOM 612 C CA . SER A 1 123 ? 168.854 239.613 212.983 1.00 20.13 123 SER A CA 1
ATOM 613 C C . SER A 1 123 ? 169.767 240.811 213.215 1.00 20.13 123 SER A C 1
ATOM 614 O O . SER A 1 123 ? 170.863 240.883 212.647 1.00 20.13 123 SER A O 1
ATOM 617 N N . PHE A 1 124 ? 169.331 241.765 214.040 1.00 21.51 124 PHE A N 1
ATOM 618 C CA . PHE A 1 124 ? 170.117 242.977 214.253 1.00 21.51 124 PHE A CA 1
ATOM 619 C C . PHE A 1 124 ? 171.426 242.679 214.975 1.00 21.51 124 PHE A C 1
ATOM 620 O O . PHE A 1 124 ? 172.473 243.233 214.624 1.00 21.51 124 PHE A O 1
ATOM 628 N N . LEU A 1 125 ? 171.386 241.815 215.992 1.00 19.59 125 LEU A N 1
ATOM 629 C CA . LEU A 1 125 ? 172.587 241.544 216.778 1.00 19.59 125 LEU A CA 1
ATOM 630 C C . LEU A 1 125 ? 173.656 240.844 215.949 1.00 19.59 125 LEU A C 1
ATOM 631 O O . LEU A 1 125 ? 174.849 241.131 216.099 1.00 19.59 125 LEU A O 1
ATOM 636 N N . HIS A 1 126 ? 173.253 239.917 215.080 1.00 21.28 126 HIS A N 1
ATOM 637 C CA . HIS A 1 126 ? 174.228 239.157 214.304 1.00 21.28 126 HIS A CA 1
ATOM 638 C C . HIS A 1 126 ? 175.001 240.052 213.342 1.00 21.28 126 HIS A C 1
ATOM 639 O O . HIS A 1 126 ? 176.220 239.908 213.198 1.00 21.28 126 HIS A O 1
ATOM 646 N N . ILE A 1 127 ? 174.313 240.980 212.676 1.00 23.29 127 ILE A N 1
ATOM 647 C CA . ILE A 1 127 ? 174.955 241.783 211.639 1.00 23.29 127 ILE A CA 1
ATOM 648 C C . ILE A 1 127 ? 175.935 242.781 212.245 1.00 23.29 127 ILE A C 1
ATOM 649 O O . ILE A 1 127 ? 177.062 242.935 211.760 1.00 23.29 127 ILE A O 1
ATOM 654 N N . TRP A 1 128 ? 175.531 243.470 213.313 1.00 22.73 128 TRP A N 1
ATOM 655 C CA . TRP A 1 128 ? 176.283 244.614 213.810 1.00 22.73 128 TRP A CA 1
ATOM 656 C C . TRP A 1 128 ? 177.214 244.297 214.974 1.00 22.73 128 TRP A C 1
ATOM 657 O O . TRP A 1 128 ? 178.129 245.084 215.237 1.00 22.73 128 TRP A O 1
ATOM 668 N N . ALA A 1 129 ? 177.015 243.184 215.678 1.00 20.71 129 ALA A N 1
ATOM 669 C CA . ALA A 1 129 ? 177.796 242.899 216.876 1.00 20.71 129 ALA A CA 1
ATOM 670 C C . ALA A 1 129 ? 178.614 241.622 216.776 1.00 20.71 129 ALA A C 1
ATOM 671 O O . ALA A 1 129 ? 179.812 241.638 217.079 1.00 20.71 129 ALA A O 1
ATOM 673 N N . VAL A 1 130 ? 178.004 240.508 216.368 1.00 20.40 130 VAL A N 1
ATOM 674 C CA . VAL A 1 130 ? 178.702 239.224 216.406 1.00 20.40 130 VAL A CA 1
ATOM 675 C C . VAL A 1 130 ? 179.783 239.160 215.332 1.00 20.40 130 VAL A C 1
ATOM 676 O O . VAL A 1 130 ? 180.911 238.727 215.594 1.00 20.40 130 VAL A O 1
ATOM 680 N N . VAL A 1 131 ? 179.458 239.584 214.108 1.00 23.80 131 VAL A N 1
ATOM 681 C CA . VAL A 1 131 ? 180.408 239.445 213.000 1.00 23.80 131 VAL A CA 1
ATOM 682 C C . VAL A 1 131 ? 181.689 240.244 213.224 1.00 23.80 131 VAL A C 1
ATOM 683 O O . VAL A 1 131 ? 182.780 239.679 213.043 1.00 23.80 131 VAL A O 1
ATOM 687 N N . PRO A 1 132 ? 181.647 241.531 213.594 1.00 22.13 132 PRO A N 1
ATOM 688 C CA . PRO A 1 132 ? 182.910 242.227 213.893 1.00 22.13 132 PRO A CA 1
ATOM 689 C C . PRO A 1 132 ? 183.681 241.616 215.050 1.00 22.13 132 PRO A C 1
ATOM 690 O O . PRO A 1 132 ? 184.917 241.656 215.047 1.00 22.13 132 PRO A O 1
ATOM 694 N N . CYS A 1 133 ? 182.990 241.057 216.046 1.00 23.63 133 CYS A N 1
ATOM 695 C CA . CYS A 1 133 ? 183.676 240.490 217.203 1.00 23.63 133 CYS A CA 1
ATOM 696 C C . CYS A 1 133 ? 184.509 239.272 216.822 1.00 23.63 133 CYS A C 1
ATOM 697 O O . CYS A 1 133 ? 185.641 239.118 217.292 1.00 23.63 133 CYS A O 1
ATOM 700 N N . ILE A 1 134 ? 183.964 238.391 215.981 1.00 22.86 134 ILE A N 1
ATOM 701 C CA . ILE A 1 134 ? 184.684 237.178 215.604 1.00 22.86 134 ILE A CA 1
ATOM 702 C C . ILE A 1 134 ? 185.905 237.515 214.757 1.00 22.86 134 ILE A C 1
ATOM 703 O O . ILE A 1 134 ? 186.976 236.921 214.926 1.00 22.86 134 ILE A O 1
ATOM 708 N N . LYS A 1 135 ? 185.765 238.467 213.831 1.00 24.32 135 LYS A N 1
ATOM 709 C CA . LYS A 1 135 ? 186.872 238.809 212.943 1.00 24.32 135 LYS A CA 1
ATOM 710 C C . LYS A 1 135 ? 188.049 239.389 213.718 1.00 24.32 135 LYS A C 1
ATOM 711 O O . LYS A 1 135 ? 189.209 239.068 213.434 1.00 24.32 135 LYS A O 1
ATOM 717 N N . SER A 1 136 ? 187.772 240.243 214.706 1.00 21.93 136 SER A N 1
ATOM 718 C CA . SER A 1 136 ? 188.837 240.844 215.500 1.00 21.93 136 SER A CA 1
ATOM 719 C C . SER A 1 136 ? 189.563 239.829 216.372 1.00 21.93 136 SER A C 1
ATOM 720 O O . SER A 1 136 ? 190.653 240.128 216.870 1.00 21.93 136 SER A O 1
ATOM 723 N N . PHE A 1 137 ? 188.983 238.645 216.579 1.00 23.38 137 PHE A N 1
ATOM 724 C CA . PHE A 1 137 ? 189.634 237.632 217.404 1.00 23.38 137 PHE A CA 1
ATOM 725 C C . PHE A 1 137 ? 190.853 237.045 216.702 1.00 23.38 137 PHE A C 1
ATOM 726 O O . PHE A 1 137 ? 191.845 236.700 217.354 1.00 23.38 137 PHE A O 1
ATOM 734 N N . LEU A 1 138 ? 190.796 236.918 215.373 1.00 24.18 138 LEU A N 1
ATOM 735 C CA . LEU A 1 138 ? 191.908 236.331 214.631 1.00 24.18 138 LEU A CA 1
ATOM 736 C C . LEU A 1 138 ? 193.168 237.182 214.710 1.00 24.18 138 LEU A C 1
ATOM 737 O O . LEU A 1 138 ? 194.273 236.641 214.836 1.00 24.18 138 LEU A O 1
ATOM 742 N N . ILE A 1 139 ? 193.031 238.507 214.625 1.00 25.69 139 ILE A N 1
ATOM 743 C CA . ILE A 1 139 ? 194.202 239.377 214.628 1.00 25.69 139 ILE A CA 1
ATOM 744 C C . ILE A 1 139 ? 194.910 239.324 215.976 1.00 25.69 139 ILE A C 1
ATOM 745 O O . ILE A 1 139 ? 196.143 239.381 216.048 1.00 25.69 139 ILE A O 1
ATOM 750 N N . GLU A 1 140 ? 194.145 239.212 217.064 1.00 29.94 140 GLU A N 1
ATOM 751 C CA . GLU A 1 140 ? 194.741 239.242 218.396 1.00 29.94 140 GLU A CA 1
ATOM 752 C C . GLU A 1 140 ? 195.621 238.022 218.652 1.00 29.94 140 GLU A C 1
ATOM 753 O O . GLU A 1 140 ? 196.738 238.155 219.165 1.00 29.94 140 GLU A O 1
ATOM 759 N N . ILE A 1 141 ? 195.142 236.828 218.307 1.00 26.54 141 ILE A N 1
ATOM 760 C CA . ILE A 1 141 ? 195.871 235.586 218.584 1.00 26.54 141 ILE A CA 1
ATOM 761 C C . ILE A 1 141 ? 196.720 235.268 217.353 1.00 26.54 141 ILE A C 1
ATOM 762 O O . ILE A 1 141 ? 196.383 234.422 216.523 1.00 26.54 141 ILE A O 1
ATOM 767 N N . GLN A 1 142 ? 197.853 235.960 217.240 1.00 27.94 142 GLN A N 1
ATOM 768 C CA . GLN A 1 142 ? 198.823 235.685 216.184 1.00 27.94 142 GLN A CA 1
ATOM 769 C C . GLN A 1 142 ? 200.177 235.292 216.760 1.00 27.94 142 GLN A C 1
ATOM 770 O O . GLN A 1 142 ? 200.790 234.316 216.316 1.00 27.94 142 GLN A O 1
ATOM 776 N N . CYS A 1 143 ? 200.655 236.058 217.743 1.00 29.52 143 CYS A N 1
ATOM 777 C CA . CYS A 1 143 ? 201.970 235.796 218.319 1.00 29.52 143 CYS A CA 1
ATOM 778 C C . CYS A 1 143 ? 202.002 234.461 219.053 1.00 29.52 143 CYS A C 1
ATOM 779 O O . CYS A 1 143 ? 203.002 233.738 218.992 1.00 29.52 143 CYS A O 1
ATOM 782 N N . ILE A 1 144 ? 200.921 234.123 219.759 1.00 27.44 144 ILE A N 1
ATOM 783 C CA . ILE A 1 144 ? 200.893 232.893 220.546 1.00 27.44 144 ILE A CA 1
ATOM 784 C C . ILE A 1 144 ? 200.968 231.671 219.638 1.00 27.44 144 ILE A C 1
ATOM 785 O O . ILE A 1 144 ? 201.716 230.723 219.904 1.00 27.44 144 ILE A O 1
ATOM 790 N N . SER A 1 145 ? 200.191 231.673 218.553 1.00 26.69 145 SER A N 1
ATOM 791 C CA . SER A 1 145 ? 200.138 230.505 217.680 1.00 26.69 145 SER A CA 1
ATOM 792 C C . SER A 1 145 ? 201.463 230.277 216.960 1.00 26.69 145 SER A C 1
ATOM 793 O O . SER A 1 145 ? 201.907 229.132 216.821 1.00 26.69 145 SER A O 1
ATOM 796 N N . ARG A 1 146 ? 202.105 231.350 216.490 1.00 26.26 146 ARG A N 1
ATOM 797 C CA . ARG A 1 146 ? 203.348 231.193 215.739 1.00 26.26 146 ARG A CA 1
ATOM 798 C C . ARG A 1 146 ? 204.481 230.681 216.622 1.00 26.26 146 ARG A C 1
ATOM 799 O O . ARG A 1 146 ? 205.247 229.803 216.209 1.00 26.26 146 ARG A O 1
ATOM 807 N N . VAL A 1 147 ? 204.607 231.220 217.836 1.00 23.80 147 VAL A N 1
ATOM 808 C CA . VAL A 1 147 ? 205.681 230.796 218.729 1.00 23.80 147 VAL A CA 1
ATOM 809 C C . VAL A 1 147 ? 205.478 229.350 219.168 1.00 23.80 147 VAL A C 1
ATOM 810 O O . VAL A 1 147 ? 206.435 228.571 219.247 1.00 23.80 147 VAL A O 1
ATOM 814 N N . TYR A 1 148 ? 204.233 228.969 219.458 1.00 24.03 148 TYR A N 1
ATOM 815 C CA . TYR A 1 148 ? 203.955 227.613 219.924 1.00 24.03 148 TYR A CA 1
ATOM 816 C C . TYR A 1 148 ? 204.294 226.576 218.859 1.00 24.03 148 TYR A C 1
ATOM 817 O O . TYR A 1 148 ? 204.798 225.494 219.177 1.00 24.03 148 TYR A O 1
ATOM 826 N N . SER A 1 149 ? 204.018 226.886 217.590 1.00 25.09 149 SER A N 1
ATOM 827 C CA . SER A 1 149 ? 204.288 225.931 216.519 1.00 25.09 149 SER A CA 1
ATOM 828 C C . SER A 1 149 ? 205.780 225.660 216.374 1.00 25.09 149 SER A C 1
ATOM 829 O O . SER A 1 149 ? 206.189 224.521 216.119 1.00 25.09 149 SER A O 1
ATOM 832 N N . ILE A 1 150 ? 206.609 226.696 216.520 1.00 26.25 150 ILE A N 1
ATOM 833 C CA . ILE A 1 150 ? 208.053 226.529 216.367 1.00 26.25 150 ILE A CA 1
ATOM 834 C C . ILE A 1 150 ? 208.604 225.608 217.448 1.00 26.25 150 ILE A C 1
ATOM 835 O O . ILE A 1 150 ? 209.465 224.759 217.183 1.00 26.25 150 ILE A O 1
ATOM 840 N N . TYR A 1 151 ? 208.122 225.761 218.683 1.00 26.88 151 TYR A N 1
ATOM 841 C CA . TYR A 1 151 ? 208.625 224.947 219.785 1.00 26.88 151 TYR A CA 1
ATOM 842 C C . TYR A 1 151 ? 208.313 223.467 219.594 1.00 26.88 151 TYR A C 1
ATOM 843 O O . TYR A 1 151 ? 209.158 222.617 219.896 1.00 26.88 151 TYR A O 1
ATOM 852 N N . VAL A 1 152 ? 207.116 223.138 219.108 1.00 26.88 152 VAL A N 1
ATOM 853 C CA . VAL A 1 152 ? 206.743 221.738 218.933 1.00 26.88 152 VAL A CA 1
ATOM 854 C C . VAL A 1 152 ? 207.547 221.093 217.809 1.00 26.88 152 VAL A C 1
ATOM 855 O O . VAL A 1 152 ? 208.000 219.950 217.934 1.00 26.88 152 VAL A O 1
ATOM 859 N N . HIS A 1 153 ? 207.748 221.808 216.701 1.00 29.98 153 HIS A N 1
ATOM 860 C CA . HIS A 1 153 ? 208.507 221.262 215.582 1.00 29.98 153 HIS A CA 1
ATOM 861 C C . HIS A 1 153 ? 209.997 221.139 215.876 1.00 29.98 153 HIS A C 1
ATOM 862 O O . HIS A 1 153 ? 210.720 220.548 215.068 1.00 29.98 153 HIS A O 1
ATOM 869 N N . THR A 1 154 ? 210.474 221.690 216.990 1.00 28.49 154 THR A N 1
ATOM 870 C CA . THR A 1 154 ? 211.881 221.579 217.353 1.00 28.49 154 THR A CA 1
ATOM 871 C C . THR A 1 154 ? 212.167 220.365 218.226 1.00 28.49 154 THR A C 1
ATOM 872 O O . THR A 1 154 ? 213.239 219.760 218.104 1.00 28.49 154 THR A O 1
ATOM 876 N N . VAL A 1 155 ? 211.224 219.976 219.079 1.00 29.90 155 VAL A N 1
ATOM 877 C CA . VAL A 1 155 ? 211.462 218.918 220.058 1.00 29.90 155 VAL A CA 1
ATOM 878 C C . VAL A 1 155 ? 211.116 217.544 219.500 1.00 29.90 155 VAL A C 1
ATOM 879 O O . VAL A 1 155 ? 211.975 216.664 219.415 1.00 29.90 155 VAL A O 1
ATOM 883 N N . CYS A 1 156 ? 209.859 217.333 219.113 1.00 33.48 156 CYS A N 1
ATOM 884 C CA . CYS A 1 156 ? 209.377 216.001 218.771 1.00 33.48 156 CYS A CA 1
ATOM 885 C C . CYS A 1 156 ? 209.562 215.636 217.303 1.00 33.48 156 CYS A C 1
ATOM 886 O O . CYS A 1 156 ? 209.269 214.496 216.930 1.00 33.48 156 CYS A O 1
ATOM 889 N N . ASP A 1 157 ? 210.023 216.561 216.463 1.00 36.46 157 ASP A N 1
ATOM 890 C CA . ASP A 1 157 ? 210.191 216.241 215.046 1.00 36.46 157 ASP A CA 1
ATOM 891 C C . ASP A 1 157 ? 211.230 215.154 214.793 1.00 36.46 157 ASP A C 1
ATOM 892 O O . ASP A 1 157 ? 210.917 214.197 214.065 1.00 36.46 157 ASP A O 1
ATOM 897 N N . PRO A 1 158 ? 212.458 215.222 215.329 1.00 34.75 158 PRO A N 1
ATOM 898 C CA . PRO A 1 158 ? 213.424 214.146 215.049 1.00 34.75 158 PRO A CA 1
ATOM 899 C C . PRO A 1 158 ? 213.053 212.809 215.667 1.00 34.75 158 PRO A C 1
ATOM 900 O O . PRO A 1 158 ? 213.512 211.772 215.172 1.00 34.75 158 PRO A O 1
ATOM 904 N N . LEU A 1 159 ? 212.246 212.796 216.730 1.00 33.50 159 LEU A N 1
ATOM 905 C CA . LEU A 1 159 ? 211.891 211.535 217.375 1.00 33.50 159 LEU A CA 1
ATOM 906 C C . LEU A 1 159 ? 211.032 210.665 216.467 1.00 33.50 159 LEU A C 1
ATOM 907 O O . LEU A 1 159 ? 211.212 209.444 216.419 1.00 33.50 159 LEU A O 1
ATOM 912 N N . PHE A 1 160 ? 210.096 211.272 215.740 1.00 35.49 160 PHE A N 1
ATOM 913 C CA . PHE A 1 160 ? 209.165 210.538 214.894 1.00 35.49 160 PHE A CA 1
ATOM 914 C C . PHE A 1 160 ? 209.692 210.319 213.483 1.00 35.49 160 PHE A C 1
ATOM 915 O O . PHE A 1 160 ? 208.973 209.764 212.647 1.00 35.49 160 PHE A O 1
ATOM 923 N N . GLU A 1 161 ? 210.923 210.745 213.196 1.00 39.13 161 GLU A N 1
ATOM 924 C CA . GLU A 1 161 ? 211.535 210.496 211.900 1.00 39.13 161 GLU A CA 1
ATOM 925 C C . GLU A 1 161 ? 212.440 209.273 211.890 1.00 39.13 161 GLU A C 1
ATOM 926 O O . GLU A 1 161 ? 212.516 208.592 210.863 1.00 39.13 161 GLU A O 1
ATOM 932 N N . ALA A 1 162 ? 213.114 208.973 213.001 1.00 38.94 162 ALA A N 1
ATOM 933 C CA . ALA A 1 162 ? 213.904 207.753 213.102 1.00 38.94 162 ALA A CA 1
ATOM 934 C C . ALA A 1 162 ? 213.040 206.512 213.278 1.00 38.94 162 ALA A C 1
ATOM 935 O O . ALA A 1 162 ? 213.462 205.419 212.883 1.00 38.94 162 ALA A O 1
ATOM 937 N N . VAL A 1 163 ? 211.847 206.653 213.864 1.00 34.73 163 VAL A N 1
ATOM 938 C CA . VAL A 1 163 ? 210.924 205.528 214.004 1.00 34.73 163 VAL A CA 1
ATOM 939 C C . VAL A 1 163 ? 210.410 205.029 212.664 1.00 34.73 163 VAL A C 1
ATOM 940 O O . VAL A 1 163 ? 210.141 203.830 212.519 1.00 34.73 163 VAL A O 1
ATOM 944 N N . GLY A 1 164 ? 210.300 205.903 211.670 1.00 36.00 164 GLY A N 1
ATOM 945 C CA . GLY A 1 164 ? 209.782 205.553 210.366 1.00 36.00 164 GLY A CA 1
ATOM 946 C C . GLY A 1 164 ? 210.751 204.834 209.456 1.00 36.00 164 GLY A C 1
ATOM 947 O O . GLY A 1 164 ? 210.452 204.660 208.270 1.00 36.00 164 GLY A O 1
ATOM 948 N N . LYS A 1 165 ? 211.907 204.417 209.965 1.00 39.04 165 LYS A N 1
ATOM 949 C CA . LYS A 1 165 ? 212.889 203.683 209.179 1.00 39.04 165 LYS A CA 1
ATOM 950 C C . LYS A 1 165 ? 212.616 202.185 209.133 1.00 39.04 165 LYS A C 1
ATOM 951 O O . LYS A 1 165 ? 213.356 201.455 208.466 1.00 39.04 165 LYS A O 1
ATOM 957 N N . ILE A 1 166 ? 211.576 201.708 209.820 1.00 39.01 166 ILE A N 1
ATOM 958 C CA . ILE A 1 166 ? 211.296 200.277 209.849 1.00 39.01 166 ILE A CA 1
ATOM 959 C C . ILE A 1 166 ? 210.677 199.777 208.550 1.00 39.01 166 ILE A C 1
ATOM 960 O O . ILE A 1 166 ? 210.609 198.560 208.337 1.00 39.01 166 ILE A O 1
ATOM 965 N N . PHE A 1 167 ? 210.222 200.674 207.677 1.00 44.78 167 PHE A N 1
ATOM 966 C CA . PHE A 1 167 ? 209.607 200.297 206.411 1.00 44.78 167 PHE A CA 1
ATOM 967 C C . PHE A 1 167 ? 210.547 200.463 205.225 1.00 44.78 167 PHE A C 1
ATOM 968 O O . PHE A 1 167 ? 210.090 200.438 204.078 1.00 44.78 167 PHE A O 1
ATOM 976 N N . SER A 1 168 ? 211.844 200.630 205.469 1.00 47.74 168 SER A N 1
ATOM 977 C CA . SER A 1 168 ? 212.803 200.921 204.411 1.00 47.74 168 SER A CA 1
ATOM 978 C C . SER A 1 168 ? 213.508 199.683 203.869 1.00 47.74 168 SER A C 1
ATOM 979 O O . SER A 1 168 ? 214.416 199.823 203.044 1.00 47.74 168 SER A O 1
ATOM 982 N N . ASN A 1 169 ? 213.125 198.486 204.304 1.00 51.95 169 ASN A N 1
ATOM 983 C CA . ASN A 1 169 ? 213.767 197.247 203.871 1.00 51.95 169 ASN A CA 1
ATOM 984 C C . ASN A 1 169 ? 212.723 196.186 203.543 1.00 51.95 169 ASN A C 1
ATOM 985 O O . ASN A 1 169 ? 212.788 195.046 204.008 1.00 51.95 169 ASN A O 1
ATOM 990 N N . VAL A 1 170 ? 211.736 196.553 202.732 1.00 55.79 170 VAL A N 1
ATOM 991 C CA . VAL A 1 170 ? 210.674 195.627 202.349 1.00 55.79 170 VAL A CA 1
ATOM 992 C C . VAL A 1 170 ? 211.080 194.908 201.068 1.00 55.79 170 VAL A C 1
ATOM 993 O O . VAL A 1 170 ? 211.389 195.547 200.057 1.00 55.79 170 VAL A O 1
ATOM 997 N N . ARG A 1 171 ? 211.083 193.577 201.110 1.00 58.97 171 ARG A N 1
ATOM 998 C CA . ARG A 1 171 ? 211.392 192.745 199.954 1.00 58.97 171 ARG A CA 1
ATOM 999 C C . ARG A 1 171 ? 210.279 191.725 199.760 1.00 58.97 171 ARG A C 1
ATOM 1000 O O . ARG A 1 171 ? 209.885 191.045 200.712 1.00 58.97 171 ARG A O 1
ATOM 1008 N N . ILE A 1 172 ? 209.779 191.619 198.530 1.00 67.36 172 ILE A N 1
ATOM 1009 C CA . ILE A 1 172 ? 208.665 190.738 198.201 1.00 67.36 172 ILE A CA 1
ATOM 1010 C C . ILE A 1 172 ? 209.070 189.849 197.035 1.00 67.36 172 ILE A C 1
ATOM 1011 O O . ILE A 1 172 ? 209.616 190.336 196.038 1.00 67.36 172 ILE A O 1
ATOM 1016 N N . ASN A 1 173 ? 208.807 188.551 197.161 1.00 74.22 173 ASN A N 1
ATOM 1017 C CA . ASN A 1 173 ? 209.042 187.581 196.099 1.00 74.22 173 ASN A CA 1
ATOM 1018 C C . ASN A 1 173 ? 207.701 187.010 195.659 1.00 74.22 173 ASN A C 1
ATOM 1019 O O . ASN A 1 173 ? 206.917 186.548 196.494 1.00 74.22 173 ASN A O 1
ATOM 1024 N N . LEU A 1 174 ? 207.442 187.041 194.355 1.00 81.42 174 LEU A N 1
ATOM 1025 C CA . LEU A 1 174 ? 206.195 186.552 193.786 1.00 81.42 174 LEU A CA 1
ATOM 1026 C C . LEU A 1 174 ? 206.480 185.510 192.714 1.00 81.42 174 LEU A C 1
ATOM 1027 O O . LEU A 1 174 ? 207.399 185.673 191.905 1.00 81.42 174 LEU A O 1
ATOM 1032 N N . GLN A 1 175 ? 205.680 184.446 192.704 1.00 87.18 175 GLN A N 1
ATOM 1033 C CA . GLN A 1 175 ? 205.837 183.356 191.742 1.00 87.18 175 GLN A CA 1
ATOM 1034 C C . GLN A 1 175 ? 204.443 182.949 191.277 1.00 87.18 175 GLN A C 1
ATOM 1035 O O . GLN A 1 175 ? 203.659 182.405 192.060 1.00 87.18 175 GLN A O 1
ATOM 1041 N N . LYS A 1 176 ? 204.136 183.224 190.013 1.00 94.91 176 LYS A N 1
ATOM 1042 C CA . LYS A 1 176 ? 202.835 182.861 189.469 1.00 94.91 176 LYS A CA 1
ATOM 1043 C C . LYS A 1 176 ? 202.818 181.394 189.060 1.00 94.91 176 LYS A C 1
ATOM 1044 O O . LYS A 1 176 ? 203.817 180.853 188.579 1.00 94.91 176 LYS A O 1
ATOM 1050 N N . GLU A 1 177 ? 201.672 180.751 189.257 1.00 94.36 177 GLU A N 1
ATOM 1051 C CA . GLU A 1 177 ? 201.514 179.344 188.912 1.00 94.36 177 GLU A CA 1
ATOM 1052 C C . GLU A 1 17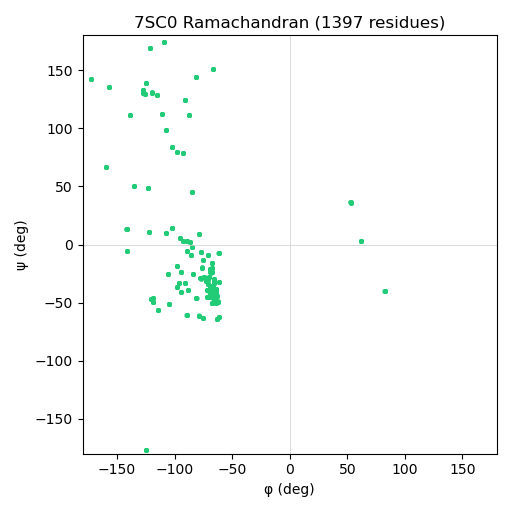7 ? 200.044 178.995 188.706 1.00 94.36 177 GLU A C 1
ATOM 1053 O O . GLU A 1 177 ? 199.679 178.375 187.708 1.00 94.36 177 GLU A O 1
ATOM 1059 N N . ILE B 1 49 ? 135.575 204.291 196.182 1.00 67.87 49 ILE B N 1
ATOM 1060 C CA . ILE B 1 49 ? 135.501 203.174 197.113 1.00 67.87 49 ILE B CA 1
ATOM 1061 C C . ILE B 1 49 ? 135.785 201.865 196.386 1.00 67.87 49 ILE B C 1
ATOM 1062 O O . ILE B 1 49 ? 134.897 201.289 195.757 1.00 67.87 49 ILE B O 1
ATOM 1067 N N . ASP B 1 50 ? 137.028 201.400 196.473 1.00 67.45 50 ASP B N 1
ATOM 1068 C CA . ASP B 1 50 ? 137.432 200.154 195.829 1.00 67.45 50 ASP B CA 1
ATOM 1069 C C . ASP B 1 50 ? 137.154 198.995 196.778 1.00 67.45 50 ASP B C 1
ATOM 1070 O O . ASP B 1 50 ? 137.808 198.864 197.818 1.00 67.45 50 ASP B O 1
ATOM 1075 N N . LEU B 1 51 ? 136.188 198.153 196.422 1.00 59.79 51 LEU B N 1
ATOM 1076 C CA . LEU B 1 51 ? 135.829 196.991 197.222 1.00 59.79 51 LEU B CA 1
ATOM 1077 C C . LEU B 1 51 ? 136.576 195.733 196.798 1.00 59.79 51 LEU B C 1
ATOM 1078 O O . LEU B 1 51 ? 136.319 194.659 197.351 1.00 59.79 51 LEU B O 1
ATOM 1083 N N . VAL B 1 52 ? 137.485 195.839 195.835 1.00 61.57 52 VAL B N 1
ATOM 1084 C CA . VAL B 1 52 ? 138.266 194.709 195.351 1.00 61.57 52 VAL B CA 1
ATOM 1085 C C . VAL B 1 52 ? 139.696 194.759 195.877 1.00 61.57 52 VAL B C 1
ATOM 1086 O O . VAL B 1 52 ? 140.199 193.778 196.426 1.00 61.57 52 VAL B O 1
ATOM 1090 N N . ASN B 1 53 ? 140.366 195.901 195.720 1.00 56.23 53 ASN B N 1
ATOM 1091 C CA . ASN B 1 53 ? 141.757 196.016 196.154 1.00 56.23 53 ASN B CA 1
ATOM 1092 C C . ASN B 1 53 ? 141.843 196.229 197.663 1.00 56.23 53 ASN B C 1
ATOM 1093 O O . ASN B 1 53 ? 142.438 195.422 198.383 1.00 56.23 53 ASN B O 1
ATOM 1098 N N . ARG B 1 54 ? 141.263 197.326 198.152 1.00 50.59 54 ARG B N 1
ATOM 1099 C CA . ARG B 1 54 ? 141.202 197.715 199.559 1.00 50.59 54 ARG B CA 1
ATOM 1100 C C . ARG B 1 54 ? 142.573 197.951 200.181 1.00 50.59 54 ARG B C 1
ATOM 1101 O O . ARG B 1 54 ? 142.646 198.233 201.383 1.00 50.59 54 ARG B O 1
ATOM 1109 N N . ASP B 1 55 ? 143.656 197.854 199.416 1.00 54.30 55 ASP B N 1
ATOM 1110 C CA . ASP B 1 55 ? 144.996 198.064 199.948 1.00 54.30 55 ASP B CA 1
ATOM 1111 C C . ASP B 1 55 ? 145.978 198.386 198.828 1.00 54.30 55 ASP B C 1
ATOM 1112 O O . ASP B 1 55 ? 146.882 197.586 198.556 1.00 54.30 55 ASP B O 1
ATOM 1117 N N . PRO B 1 56 ? 145.847 199.533 198.156 1.00 56.70 56 PRO B N 1
ATOM 1118 C CA . PRO B 1 56 ? 146.815 199.869 197.107 1.00 56.70 56 PRO B CA 1
ATOM 1119 C C . PRO B 1 56 ? 148.060 200.537 197.665 1.00 56.70 56 PRO B C 1
ATOM 1120 O O . PRO B 1 56 ? 148.525 201.545 197.126 1.00 56.70 56 PRO B O 1
ATOM 1124 N N . LYS B 1 57 ? 148.604 199.988 198.750 1.00 57.70 57 LYS B N 1
ATOM 1125 C CA . LYS B 1 57 ? 149.866 200.473 199.289 1.00 57.70 57 LYS B CA 1
ATOM 1126 C C . LYS B 1 57 ? 150.770 199.365 199.807 1.00 57.70 57 LYS B C 1
ATOM 1127 O O . LYS B 1 57 ? 151.909 199.657 200.185 1.00 57.70 57 LYS B O 1
ATOM 1133 N N . HIS B 1 58 ? 150.308 198.113 199.834 1.00 62.34 58 HIS B N 1
ATOM 1134 C CA . HIS B 1 58 ? 151.084 196.970 200.311 1.00 62.34 58 HIS B CA 1
ATOM 1135 C C . HIS B 1 58 ? 151.659 197.201 201.705 1.00 62.34 58 HIS B C 1
ATOM 1136 O O . HIS B 1 58 ? 152.780 196.774 201.996 1.00 62.34 58 HIS B O 1
ATOM 1143 N N . LEU B 1 59 ? 150.912 197.887 202.571 1.00 54.86 59 LEU B N 1
ATOM 1144 C CA . LEU B 1 59 ? 151.402 198.174 203.915 1.00 54.86 59 LEU B CA 1
ATOM 1145 C C . LEU B 1 59 ? 151.331 196.929 204.793 1.00 54.86 59 LEU B C 1
ATOM 1146 O O . LEU B 1 59 ? 152.356 196.419 205.257 1.00 54.86 59 LEU B O 1
ATOM 1151 N N . ASN B 1 60 ? 150.119 196.427 205.036 1.00 54.93 60 ASN B N 1
ATOM 1152 C CA . ASN B 1 60 ? 149.921 195.178 205.773 1.00 54.93 60 ASN B CA 1
ATOM 1153 C C . ASN B 1 60 ? 149.615 194.074 204.765 1.00 54.93 60 ASN B C 1
ATOM 1154 O O . ASN B 1 60 ? 148.462 193.740 204.494 1.00 54.93 60 ASN B O 1
ATOM 1159 N N . ASP B 1 61 ? 150.678 193.499 204.201 1.00 61.81 61 ASP B N 1
ATOM 1160 C CA . ASP B 1 61 ? 150.511 192.467 203.186 1.00 61.81 61 ASP B CA 1
ATOM 1161 C C . ASP B 1 61 ? 151.539 191.348 203.307 1.00 61.81 61 ASP B C 1
ATOM 1162 O O . ASP B 1 61 ? 151.674 190.551 202.370 1.00 61.81 61 ASP B O 1
ATOM 1167 N N . ASP B 1 62 ? 152.266 191.259 204.418 1.00 60.95 62 ASP B N 1
ATOM 1168 C CA . ASP B 1 62 ? 153.298 190.244 204.586 1.00 60.95 62 ASP B CA 1
ATOM 1169 C C . ASP B 1 62 ? 153.023 189.306 205.751 1.00 60.95 62 ASP B C 1
ATOM 1170 O O . ASP B 1 62 ? 153.160 188.086 205.602 1.00 60.95 62 ASP B O 1
ATOM 1175 N N . VAL B 1 63 ? 152.636 189.837 206.911 1.00 51.05 63 VAL B N 1
ATOM 1176 C CA . VAL B 1 63 ? 152.450 189.026 208.108 1.00 51.05 63 VAL B CA 1
ATOM 1177 C C . VAL B 1 63 ? 150.977 188.857 208.467 1.00 51.05 63 VAL B C 1
ATOM 1178 O O . VAL B 1 63 ? 150.664 188.359 209.552 1.00 51.05 63 VAL B O 1
ATOM 1182 N N . VAL B 1 64 ? 150.063 189.260 207.585 1.00 50.48 64 VAL B N 1
ATOM 1183 C CA . VAL B 1 64 ? 148.635 189.124 207.834 1.00 50.48 64 VAL B CA 1
ATOM 1184 C C . VAL B 1 64 ? 147.938 188.308 206.754 1.00 50.48 64 VAL B C 1
ATOM 1185 O O . VAL B 1 64 ? 146.708 188.270 206.711 1.00 50.48 64 VAL B O 1
ATOM 1189 N N . LYS B 1 65 ? 148.695 187.656 205.878 1.00 51.89 65 LYS B N 1
ATOM 1190 C CA . LYS B 1 65 ? 148.141 186.781 204.848 1.00 51.89 65 LYS B CA 1
ATOM 1191 C C . LYS B 1 65 ? 148.455 185.343 205.248 1.00 51.89 65 LYS B C 1
ATOM 1192 O O . LYS B 1 65 ? 149.562 184.852 205.013 1.00 51.89 65 LYS B O 1
ATOM 1198 N N . ILE B 1 66 ? 147.477 184.672 205.853 1.00 47.08 66 ILE B N 1
ATOM 1199 C CA . ILE B 1 66 ? 147.639 183.310 206.345 1.00 47.08 66 ILE B CA 1
ATOM 1200 C C . ILE B 1 66 ? 146.540 182.444 205.748 1.00 47.08 66 ILE B C 1
ATOM 1201 O O . ILE B 1 66 ? 145.359 182.802 205.809 1.00 47.08 66 ILE B O 1
ATOM 1206 N N . ASP B 1 67 ? 146.929 181.310 205.175 1.00 48.47 67 ASP B N 1
ATOM 1207 C CA . ASP B 1 67 ? 146.004 180.330 204.631 1.00 48.47 67 ASP B CA 1
ATOM 1208 C C . ASP B 1 67 ? 146.228 178.991 205.324 1.00 48.47 67 ASP B C 1
ATOM 1209 O O . ASP B 1 67 ? 147.200 178.800 206.059 1.00 48.47 67 ASP B O 1
ATOM 1214 N N . PHE B 1 68 ? 145.305 178.056 205.087 1.00 41.59 68 PHE B N 1
ATOM 1215 C CA . PHE B 1 68 ? 145.413 176.740 205.711 1.00 41.59 68 PHE B CA 1
ATOM 1216 C C . PHE B 1 68 ? 146.643 175.993 205.211 1.00 41.59 68 PHE B C 1
ATOM 1217 O O . PHE B 1 68 ? 147.307 175.289 205.981 1.00 41.59 68 PHE B O 1
ATOM 1225 N N . GLU B 1 69 ? 146.960 176.129 203.921 1.00 50.34 69 GLU B N 1
ATOM 1226 C CA . GLU B 1 69 ? 148.085 175.405 203.343 1.00 50.34 69 GLU B CA 1
ATOM 1227 C C . GLU B 1 69 ? 149.426 175.876 203.896 1.00 50.34 69 GLU B C 1
ATOM 1228 O O . GLU B 1 69 ? 150.411 175.134 203.818 1.00 50.34 69 GLU B O 1
ATOM 1234 N N . ASP B 1 70 ? 149.485 177.077 204.463 1.00 48.29 70 ASP B N 1
ATOM 1235 C CA . ASP B 1 70 ? 150.721 177.616 205.014 1.00 48.29 70 ASP B CA 1
ATOM 1236 C C . ASP B 1 70 ? 150.962 177.198 206.459 1.00 48.29 70 ASP B C 1
ATOM 1237 O O . ASP B 1 70 ? 151.958 177.625 207.052 1.00 48.29 70 ASP B O 1
ATOM 1242 N N . VAL B 1 71 ? 150.081 176.386 207.040 1.00 40.92 71 VAL B N 1
ATOM 1243 C CA . VAL B 1 71 ? 150.205 175.994 208.439 1.00 40.92 71 VAL B CA 1
ATOM 1244 C C . VAL B 1 71 ? 150.482 174.500 208.547 1.00 40.92 71 VAL B C 1
ATOM 1245 O O . VAL B 1 71 ? 151.479 174.085 209.147 1.00 40.92 71 VAL B O 1
ATOM 1249 N N . ILE B 1 72 ? 149.603 173.682 207.971 1.00 39.33 72 ILE B N 1
ATOM 1250 C CA . ILE B 1 72 ? 149.674 172.229 208.082 1.00 39.33 72 ILE B CA 1
ATOM 1251 C C . ILE B 1 72 ? 149.837 171.639 206.689 1.00 39.33 72 ILE B C 1
ATOM 1252 O O . ILE B 1 72 ? 149.086 171.988 205.771 1.00 39.33 72 ILE B O 1
ATOM 1257 N N . ALA B 1 73 ? 150.809 170.742 206.535 1.00 43.00 73 ALA B N 1
ATOM 1258 C CA . ALA B 1 73 ? 151.068 170.116 205.246 1.00 43.00 73 ALA B CA 1
ATOM 1259 C C . ALA B 1 73 ? 151.780 168.787 205.460 1.00 43.00 73 ALA B C 1
ATOM 1260 O O . ALA B 1 73 ? 152.717 168.702 206.257 1.00 43.00 73 ALA B O 1
ATOM 1262 N N . GLU B 1 74 ? 151.328 167.759 204.742 1.00 43.38 74 GLU B N 1
ATOM 1263 C CA . GLU B 1 74 ? 151.940 166.435 204.785 1.00 43.38 74 GLU B CA 1
ATOM 1264 C C . GLU B 1 74 ? 152.618 166.151 203.452 1.00 43.38 74 GLU B C 1
ATOM 1265 O O . GLU B 1 74 ? 151.924 166.008 202.433 1.00 43.38 74 GLU B O 1
ATOM 1271 N N . PRO B 1 75 ? 153.954 166.071 203.399 1.00 49.85 75 PRO B N 1
ATOM 1272 C CA . PRO B 1 75 ? 154.647 166.032 202.101 1.00 49.85 75 PRO B CA 1
ATOM 1273 C C . PRO B 1 75 ? 154.305 164.843 201.212 1.00 49.85 75 PRO B C 1
ATOM 1274 O O . PRO B 1 75 ? 153.756 165.026 200.120 1.00 49.85 75 PRO B O 1
ATOM 1278 N N . GLU B 1 76 ? 154.602 163.626 201.672 1.00 50.06 76 GLU B N 1
ATOM 1279 C CA . GLU B 1 76 ? 154.425 162.431 200.852 1.00 50.06 76 GLU B CA 1
ATOM 1280 C C . GLU B 1 76 ? 154.667 161.163 201.663 1.00 50.06 76 GLU B C 1
ATOM 1281 O O . GLU B 1 76 ? 155.564 161.127 202.511 1.00 50.06 76 GLU B O 1
ATOM 1287 N N . GLY B 1 77 ? 153.885 160.117 201.405 1.00 44.37 77 GLY B N 1
ATOM 1288 C CA . GLY B 1 77 ? 154.073 158.849 202.084 1.00 44.37 77 GLY B CA 1
ATOM 1289 C C . GLY B 1 77 ? 153.426 158.801 203.453 1.00 44.37 77 GLY B C 1
ATOM 1290 O O . GLY B 1 77 ? 152.850 157.781 203.843 1.00 44.37 77 GLY B O 1
ATOM 1291 N N . THR B 1 78 ? 153.524 159.904 204.194 1.00 41.68 78 THR B N 1
ATOM 1292 C CA . THR B 1 78 ? 152.920 160.022 205.519 1.00 41.68 78 THR B CA 1
ATOM 1293 C C . THR B 1 78 ? 151.587 160.750 205.365 1.00 41.68 78 THR B C 1
ATOM 1294 O O . THR B 1 78 ? 151.466 161.949 205.613 1.00 41.68 78 THR B O 1
ATOM 1298 N N . HIS B 1 79 ? 150.574 160.003 204.940 1.00 43.57 79 HIS B N 1
ATOM 1299 C CA . HIS B 1 79 ? 149.246 160.539 204.682 1.00 43.57 79 HIS B CA 1
ATOM 1300 C C . HIS B 1 79 ? 148.264 160.055 205.745 1.00 43.57 79 HIS B C 1
ATOM 1301 O O . HIS B 1 79 ? 148.588 159.228 206.602 1.00 43.57 79 HIS B O 1
ATOM 1308 N N . SER B 1 80 ? 147.044 160.586 205.678 1.00 42.03 80 SER B N 1
ATOM 1309 C CA . SER B 1 80 ? 145.968 160.245 206.597 1.00 42.03 80 SER B CA 1
ATOM 1310 C C . SER B 1 80 ? 144.760 159.772 205.797 1.00 42.03 80 SER B C 1
ATOM 1311 O O . SER B 1 80 ? 144.806 159.659 204.568 1.00 42.03 80 SER B O 1
ATOM 1314 N N . PHE B 1 81 ? 143.670 159.491 206.505 1.00 44.11 81 PHE B N 1
ATOM 1315 C CA . PHE B 1 81 ? 142.448 159.050 205.851 1.00 44.11 81 PHE B CA 1
ATOM 1316 C C . PHE B 1 81 ? 141.859 160.167 204.997 1.00 44.11 81 PHE B C 1
ATOM 1317 O O . PHE B 1 81 ? 142.040 161.355 205.274 1.00 44.11 81 PHE B O 1
ATOM 1325 N N . ASP B 1 82 ? 141.152 159.769 203.937 1.00 48.03 82 ASP B N 1
ATOM 1326 C CA . ASP B 1 82 ? 140.478 160.749 203.092 1.00 48.03 82 ASP B CA 1
ATOM 1327 C C . ASP B 1 82 ? 139.364 161.466 203.844 1.00 48.03 82 ASP B C 1
ATOM 1328 O O . ASP B 1 82 ? 139.108 162.648 203.590 1.00 48.03 82 ASP B O 1
ATOM 1333 N N . GLY B 1 83 ? 138.698 160.776 204.766 1.00 44.92 83 GLY B N 1
ATOM 1334 C CA . GLY B 1 83 ? 137.633 161.368 205.547 1.00 44.92 83 GLY B CA 1
ATOM 1335 C C . GLY B 1 83 ? 138.074 162.271 206.673 1.00 44.92 83 GLY B C 1
ATOM 1336 O O . GLY B 1 83 ? 137.231 162.907 207.310 1.00 44.92 83 GLY B O 1
ATOM 1337 N N . ILE B 1 84 ? 139.376 162.349 206.943 1.00 39.77 84 ILE B N 1
ATOM 1338 C CA . ILE B 1 84 ? 139.916 163.219 207.978 1.00 39.77 84 ILE B CA 1
ATOM 1339 C C . ILE B 1 84 ? 140.615 164.435 207.379 1.00 39.77 84 ILE B C 1
ATOM 1340 O O . ILE B 1 84 ? 140.682 165.489 208.021 1.00 39.77 84 ILE B O 1
ATOM 1345 N N . TRP B 1 85 ? 141.105 164.331 206.143 1.00 40.61 85 TRP B N 1
ATOM 1346 C CA . TRP B 1 85 ? 141.742 165.455 205.474 1.00 40.61 85 TRP B CA 1
ATOM 1347 C C . TRP B 1 85 ? 140.766 166.401 204.793 1.00 40.61 85 TRP B C 1
ATOM 1348 O O . TRP B 1 85 ? 141.102 167.577 204.615 1.00 40.61 85 TRP B O 1
ATOM 1359 N N . LYS B 1 86 ? 139.580 165.933 204.406 1.00 43.93 86 LYS B N 1
ATOM 1360 C CA . LYS B 1 86 ? 138.559 166.796 203.831 1.00 43.93 86 LYS B CA 1
ATOM 1361 C C . LYS B 1 86 ? 137.690 167.470 204.883 1.00 43.93 86 LYS B C 1
ATOM 1362 O O . LYS B 1 86 ? 136.899 168.353 204.537 1.00 43.93 86 LYS B O 1
ATOM 1368 N N . ALA B 1 87 ? 137.814 167.077 206.149 1.00 38.74 87 ALA B N 1
ATOM 1369 C CA . ALA B 1 87 ? 137.048 167.673 207.236 1.00 38.74 87 ALA B CA 1
ATOM 1370 C C . ALA B 1 87 ? 137.828 168.733 207.997 1.00 38.74 87 ALA B C 1
ATOM 1371 O O . ALA B 1 87 ? 137.246 169.733 208.427 1.00 38.74 87 ALA B O 1
ATOM 1373 N N . SER B 1 88 ? 139.136 168.538 208.181 1.00 37.51 88 SER B N 1
ATOM 1374 C CA . SER B 1 88 ? 139.939 169.546 208.864 1.00 37.51 88 SER B CA 1
ATOM 1375 C C . SER B 1 88 ? 140.138 170.785 208.002 1.00 37.51 88 SER B C 1
ATOM 1376 O O . SER B 1 88 ? 140.272 171.892 208.535 1.00 37.51 88 SER B O 1
ATOM 1379 N N . PHE B 1 89 ? 140.171 170.620 206.677 1.00 37.05 89 PHE B N 1
ATOM 1380 C CA . PHE B 1 89 ? 140.312 171.770 205.789 1.00 37.05 89 PHE B CA 1
ATOM 1381 C C . PHE B 1 89 ? 139.114 172.704 205.900 1.00 37.05 89 PHE B C 1
ATOM 1382 O O . PHE B 1 89 ? 139.270 173.931 205.906 1.00 37.05 89 PHE B O 1
ATOM 1390 N N . THR B 1 90 ? 137.907 172.141 205.983 1.00 32.33 90 THR B N 1
ATOM 1391 C CA . THR B 1 90 ? 136.706 172.967 206.066 1.00 32.33 90 THR B CA 1
ATOM 1392 C C . THR B 1 90 ? 136.583 173.643 207.427 1.00 32.33 90 THR B C 1
ATOM 1393 O O . THR B 1 90 ? 136.177 174.807 207.511 1.00 32.33 90 THR B O 1
ATOM 1397 N N . THR B 1 91 ? 136.926 172.930 208.503 1.00 30.54 91 THR B N 1
ATOM 1398 C CA . THR B 1 91 ? 136.738 173.476 209.845 1.00 30.54 91 THR B CA 1
ATOM 1399 C C . THR B 1 91 ? 137.615 174.701 210.083 1.00 30.54 91 THR B C 1
ATOM 1400 O O . THR B 1 91 ? 137.158 175.695 210.659 1.00 30.54 91 THR B O 1
ATOM 1404 N N . PHE B 1 92 ? 138.877 174.648 209.654 1.00 27.76 92 PHE B N 1
ATOM 1405 C CA . PHE B 1 92 ? 139.780 175.772 209.887 1.00 27.76 92 PHE B CA 1
ATOM 1406 C C . PHE B 1 92 ? 139.368 176.998 209.079 1.00 27.76 92 PHE B C 1
ATOM 1407 O O . PHE B 1 92 ? 139.421 178.125 209.582 1.00 27.76 92 PHE B O 1
ATOM 1415 N N . THR B 1 93 ? 138.961 176.800 207.823 1.00 30.12 93 THR B N 1
ATOM 1416 C CA . THR B 1 93 ? 138.641 177.933 206.959 1.00 30.12 93 THR B CA 1
ATOM 1417 C C . THR B 1 93 ? 137.371 178.642 207.413 1.00 30.12 93 THR B C 1
ATOM 1418 O O . THR B 1 93 ? 137.322 179.876 207.465 1.00 30.12 93 THR B O 1
ATOM 1422 N N . VAL B 1 94 ? 136.328 177.878 207.742 1.00 28.89 94 VAL B N 1
ATOM 1423 C CA . VAL B 1 94 ? 135.045 178.482 208.088 1.00 28.89 94 VAL B CA 1
ATOM 1424 C C . VAL B 1 94 ? 135.123 179.189 209.436 1.00 28.89 94 VAL B C 1
ATOM 1425 O O . VAL B 1 94 ? 134.550 180.270 209.616 1.00 28.89 94 VAL B O 1
ATOM 1429 N N . THR B 1 95 ? 135.830 178.598 210.402 1.00 28.79 95 THR B N 1
ATOM 1430 C CA . THR B 1 95 ? 135.828 179.137 211.760 1.00 28.79 95 THR B CA 1
ATOM 1431 C C . THR B 1 95 ? 136.462 180.522 211.817 1.00 28.79 95 THR B C 1
ATOM 1432 O O . THR B 1 95 ? 135.900 181.448 212.412 1.00 28.79 95 THR B O 1
ATOM 1436 N N . LYS B 1 96 ? 137.635 180.687 211.204 1.00 28.36 96 LYS B N 1
ATOM 1437 C CA . LYS B 1 96 ? 138.309 181.979 211.256 1.00 28.36 96 LYS B CA 1
ATOM 1438 C C . LYS B 1 96 ? 137.685 183.007 210.323 1.00 28.36 96 LYS B C 1
ATOM 1439 O O . LYS B 1 96 ? 137.903 184.208 210.514 1.00 28.36 96 LYS B O 1
ATOM 1445 N N . TYR B 1 97 ? 136.928 182.570 209.316 1.00 31.61 97 TYR B N 1
ATOM 1446 C CA . TYR B 1 97 ? 136.268 183.515 208.421 1.00 31.61 97 TYR B CA 1
ATOM 1447 C C . TYR B 1 97 ? 135.180 184.298 209.147 1.00 31.61 97 TYR B C 1
ATOM 1448 O O . TYR B 1 97 ? 135.140 185.531 209.081 1.00 31.61 97 TYR B O 1
ATOM 1457 N N . TRP B 1 98 ? 134.287 183.596 209.845 1.00 33.35 98 TRP B N 1
ATOM 1458 C CA . TRP B 1 98 ? 133.166 184.258 210.503 1.00 33.35 98 TRP B CA 1
ATOM 1459 C C . TRP B 1 98 ? 133.572 184.952 211.796 1.00 33.35 98 TRP B C 1
ATOM 1460 O O . TRP B 1 98 ? 132.945 185.946 212.178 1.00 33.35 98 TRP B O 1
ATOM 1471 N N . PHE B 1 99 ? 134.597 184.448 212.485 1.00 30.47 99 PHE B N 1
ATOM 1472 C CA . PHE B 1 99 ? 134.970 185.029 213.771 1.00 30.47 99 PHE B CA 1
ATOM 1473 C C . PHE B 1 99 ? 135.562 186.424 213.606 1.00 30.47 99 PHE B C 1
ATOM 1474 O O . PHE B 1 99 ? 135.342 187.298 214.451 1.00 30.47 99 PHE B O 1
ATOM 1482 N N . TYR B 1 100 ? 136.323 186.650 212.532 1.00 29.50 100 TYR B N 1
ATOM 1483 C CA . TYR B 1 100 ? 136.925 187.963 212.321 1.00 29.50 100 TYR B CA 1
ATOM 1484 C C . TYR B 1 100 ? 135.862 189.028 212.080 1.00 29.50 100 TYR B C 1
ATOM 1485 O O . TYR B 1 100 ? 135.989 190.160 212.560 1.00 29.50 100 TYR B O 1
ATOM 1494 N N . ARG B 1 101 ? 134.811 188.688 211.329 1.00 31.23 101 ARG B N 1
ATOM 1495 C CA . ARG B 1 101 ? 133.769 189.665 211.032 1.00 31.23 101 ARG B CA 1
ATOM 1496 C C . ARG B 1 101 ? 133.011 190.088 212.283 1.00 31.23 101 ARG B C 1
ATOM 1497 O O . ARG B 1 101 ? 132.560 191.236 212.371 1.00 31.23 101 ARG B O 1
ATOM 1505 N N . LEU B 1 102 ? 132.848 189.183 213.249 1.00 29.87 102 LEU B N 1
ATOM 1506 C CA . LEU B 1 102 ? 132.147 189.535 214.480 1.00 29.87 102 LEU B CA 1
ATOM 1507 C C . LEU B 1 102 ? 132.897 190.607 215.261 1.00 29.87 102 LEU B C 1
ATOM 1508 O O . LEU B 1 102 ? 132.283 191.543 215.786 1.00 29.87 102 LEU B O 1
ATOM 1513 N N . LEU B 1 103 ? 134.223 190.485 215.354 1.00 29.72 103 LEU B N 1
ATOM 1514 C CA . LEU B 1 103 ? 135.008 191.471 216.091 1.00 29.72 103 LEU B CA 1
ATOM 1515 C C . LEU B 1 103 ? 135.005 192.825 215.393 1.00 29.72 103 LEU B C 1
ATOM 1516 O O . LEU B 1 103 ? 134.951 193.869 216.053 1.00 29.72 103 LEU B O 1
ATOM 1521 N N . SER B 1 104 ? 135.069 192.830 214.060 1.00 30.83 104 SER B N 1
ATOM 1522 C CA . SER B 1 104 ? 135.163 194.083 213.320 1.00 30.83 104 SER B CA 1
ATOM 1523 C C . SER B 1 104 ? 133.883 194.905 213.393 1.00 30.83 104 SER B C 1
ATOM 1524 O O . SER B 1 104 ? 133.928 196.118 213.168 1.00 30.83 104 SER B O 1
ATOM 1527 N N . ALA B 1 105 ? 132.750 194.279 213.703 1.00 32.34 105 ALA B N 1
ATOM 1528 C CA . ALA B 1 105 ? 131.477 194.988 213.730 1.00 32.34 105 ALA B CA 1
ATOM 1529 C C . ALA B 1 105 ? 131.186 195.621 215.085 1.00 32.34 105 ALA B C 1
ATOM 1530 O O . ALA B 1 105 ? 130.652 196.733 215.143 1.00 32.34 105 ALA B O 1
ATOM 1532 N N . LEU B 1 106 ? 131.517 194.933 216.176 1.00 34.88 106 LEU B N 1
ATOM 1533 C CA . LEU B 1 106 ? 131.213 195.432 217.512 1.00 34.88 106 LEU B CA 1
ATOM 1534 C C . LEU B 1 106 ? 131.946 196.732 217.820 1.00 34.88 106 LEU B C 1
ATOM 1535 O O . LEU B 1 106 ? 131.312 197.774 218.018 1.00 34.88 106 LEU B O 1
ATOM 1540 N N . PHE B 1 107 ? 133.276 196.691 217.865 1.00 34.62 107 PHE B N 1
ATOM 1541 C CA . PHE B 1 107 ? 134.063 197.868 218.234 1.00 34.62 107 PHE B CA 1
ATOM 1542 C C . PHE B 1 107 ? 135.068 198.226 217.138 1.00 34.62 107 PHE B C 1
ATOM 1543 O O . PHE B 1 107 ? 136.251 198.459 217.382 1.00 34.62 107 PHE B O 1
ATOM 1551 N N . GLY B 1 108 ? 134.563 198.279 215.910 1.00 33.87 108 GLY B N 1
ATOM 1552 C CA . GLY B 1 108 ? 135.363 198.728 214.793 1.00 33.87 108 GLY B CA 1
ATOM 1553 C C . GLY B 1 108 ? 135.174 200.204 214.514 1.00 33.87 108 GLY B C 1
ATOM 1554 O O . GLY B 1 108 ? 136.142 200.910 214.221 1.00 33.87 108 GLY B O 1
ATOM 1555 N N . ILE B 1 109 ? 133.936 200.681 214.600 1.00 33.53 109 ILE B N 1
ATOM 1556 C CA . ILE B 1 109 ? 133.612 202.077 214.308 1.00 33.53 109 ILE B CA 1
ATOM 1557 C C . ILE B 1 109 ? 133.923 202.980 215.502 1.00 33.53 109 ILE B C 1
ATOM 1558 O O . ILE B 1 109 ? 134.525 204.047 215.309 1.00 33.53 109 ILE B O 1
ATOM 1563 N N . PRO B 1 110 ? 133.541 202.625 216.751 1.00 33.59 110 PRO B N 1
ATOM 1564 C CA . PRO B 1 110 ? 133.906 203.486 217.889 1.00 33.59 110 PRO B CA 1
ATOM 1565 C C . PRO B 1 110 ? 135.407 203.641 218.108 1.00 33.59 110 PRO B C 1
ATOM 1566 O O . PRO B 1 110 ? 135.827 204.443 218.948 1.00 33.59 110 PRO B O 1
ATOM 1570 N N . MET B 1 111 ? 136.221 202.882 217.372 1.00 31.61 111 MET B N 1
ATOM 1571 C CA . MET B 1 111 ? 137.667 203.010 217.485 1.00 31.61 111 MET B CA 1
ATOM 1572 C C . MET B 1 111 ? 138.247 203.951 216.435 1.00 31.61 111 MET B C 1
ATOM 1573 O O . MET B 1 111 ? 139.321 204.521 216.665 1.00 31.61 111 MET B O 1
ATOM 1578 N N . ALA B 1 112 ? 137.571 204.151 215.305 1.00 30.29 112 ALA B N 1
ATOM 1579 C CA . ALA B 1 112 ? 138.050 205.043 214.256 1.00 30.29 112 ALA B CA 1
ATOM 1580 C C . ALA B 1 112 ? 137.922 206.513 214.634 1.00 30.29 112 ALA B C 1
ATOM 1581 O O . ALA B 1 112 ? 138.734 207.337 214.204 1.00 30.29 112 ALA B O 1
ATOM 1583 N N . LEU B 1 113 ? 136.910 206.859 215.430 1.00 26.98 113 LEU B N 1
ATOM 1584 C CA . LEU B 1 113 ? 136.709 208.233 215.875 1.00 26.98 113 LEU B CA 1
ATOM 1585 C C . LEU B 1 113 ? 137.854 208.689 216.771 1.00 26.98 113 LEU B C 1
ATOM 1586 O O . LEU B 1 113 ? 138.289 209.841 216.692 1.00 26.98 113 LEU B O 1
ATOM 1591 N N . ILE B 1 114 ? 138.345 207.791 217.627 1.00 25.72 114 ILE B N 1
ATOM 1592 C CA . ILE B 1 114 ? 139.396 208.150 218.576 1.00 25.72 114 ILE B CA 1
ATOM 1593 C C . ILE B 1 114 ? 140.671 208.554 217.845 1.00 25.72 114 ILE B C 1
ATOM 1594 O O . ILE B 1 114 ? 141.321 209.545 218.199 1.00 25.72 114 ILE B O 1
ATOM 1599 N N . TRP B 1 115 ? 141.055 207.792 216.817 1.00 22.88 115 TRP B N 1
ATOM 1600 C CA . TRP B 1 115 ? 142.273 208.116 216.082 1.00 22.88 115 TRP B CA 1
ATOM 1601 C C . TRP B 1 115 ? 142.128 209.402 215.279 1.00 22.88 115 TRP B C 1
ATOM 1602 O O . TRP B 1 115 ? 143.134 210.049 214.965 1.00 22.88 115 TRP B O 1
ATOM 1613 N N . GLY B 1 116 ? 140.899 209.784 214.930 1.00 22.12 116 GLY B N 1
ATOM 1614 C CA . GLY B 1 116 ? 140.707 211.001 214.158 1.00 22.12 116 GLY B CA 1
ATOM 1615 C C . GLY B 1 116 ? 141.088 212.256 214.921 1.00 22.12 116 GLY B C 1
ATOM 1616 O O . GLY B 1 116 ? 141.748 213.146 214.380 1.00 22.12 116 GLY B O 1
ATOM 1617 N N . ILE B 1 117 ? 140.677 212.345 216.187 1.00 19.39 117 ILE B N 1
ATOM 1618 C CA . ILE B 1 117 ? 140.964 213.538 216.979 1.00 19.39 117 ILE B CA 1
ATOM 1619 C C . ILE B 1 117 ? 142.448 213.621 217.314 1.00 19.39 117 ILE B C 1
ATOM 1620 O O . ILE B 1 117 ? 143.042 214.705 217.294 1.00 19.39 117 ILE B O 1
ATOM 1625 N N . TYR B 1 118 ? 143.068 212.483 217.630 1.00 18.20 118 TYR B N 1
ATOM 1626 C CA . TYR B 1 118 ? 144.449 212.492 218.105 1.00 18.20 118 TYR B CA 1
ATOM 1627 C C . TYR B 1 118 ? 145.414 212.981 217.030 1.00 18.20 118 TYR B C 1
ATOM 1628 O O . TYR B 1 118 ? 146.353 213.728 217.326 1.00 18.20 118 TYR B O 1
ATOM 1637 N N . PHE B 1 119 ? 145.208 212.566 215.779 1.00 18.71 119 PHE B N 1
ATOM 1638 C CA . PHE B 1 119 ? 146.124 212.969 214.716 1.00 18.71 119 PHE B CA 1
ATOM 1639 C C . PHE B 1 119 ? 145.997 214.449 214.382 1.00 18.71 119 PHE B C 1
ATOM 1640 O O . PHE B 1 119 ? 146.968 215.063 213.927 1.00 18.71 119 PHE B O 1
ATOM 1648 N N . ALA B 1 120 ? 144.817 215.038 214.589 1.00 17.75 120 ALA B N 1
ATOM 1649 C CA . ALA B 1 120 ? 144.637 216.455 214.291 1.00 17.75 120 ALA B CA 1
ATOM 1650 C C . ALA B 1 120 ? 145.486 217.330 215.204 1.00 17.75 120 ALA B C 1
ATOM 1651 O O . ALA B 1 120 ? 146.039 218.343 214.762 1.00 17.75 120 ALA B O 1
ATOM 1653 N N . ILE B 1 121 ? 145.592 216.961 216.482 1.00 15.53 121 ILE B N 1
ATOM 1654 C CA . ILE B 1 121 ? 146.341 217.774 217.436 1.00 15.53 121 ILE B CA 1
ATOM 1655 C C . ILE B 1 121 ? 147.830 217.759 217.114 1.00 15.53 121 ILE B C 1
ATOM 1656 O O . ILE B 1 121 ? 148.502 218.794 217.181 1.00 15.53 121 ILE B O 1
ATOM 1661 N N . LEU B 1 122 ? 148.373 216.590 216.765 1.00 16.39 122 LEU B N 1
ATOM 1662 C CA . LEU B 1 122 ? 149.802 216.498 216.478 1.00 16.39 122 LEU B CA 1
ATOM 1663 C C . LEU B 1 122 ? 150.173 217.281 215.226 1.00 16.39 122 LEU B C 1
ATOM 1664 O O . LEU B 1 122 ? 151.259 217.867 215.152 1.00 16.39 122 LEU B O 1
ATOM 1669 N N . SER B 1 123 ? 149.293 217.291 214.222 1.00 18.93 123 SER B N 1
ATOM 1670 C CA . SER B 1 123 ? 149.595 218.001 212.983 1.00 18.93 123 SER B CA 1
ATOM 1671 C C . SER B 1 123 ? 149.715 219.503 213.215 1.00 18.93 123 SER B C 1
ATOM 1672 O O . SER B 1 123 ? 150.598 220.156 212.647 1.00 18.93 123 SER B O 1
ATOM 1675 N N . PHE B 1 124 ? 148.832 220.069 214.040 1.00 20.36 124 PHE B N 1
ATOM 1676 C CA . PHE B 1 124 ? 148.839 221.513 214.254 1.00 20.36 124 PHE B CA 1
ATOM 1677 C C . PHE B 1 124 ? 150.100 221.971 214.975 1.00 20.36 124 PHE B C 1
ATOM 1678 O O . PHE B 1 124 ? 150.682 223.003 214.624 1.00 20.36 124 PHE B O 1
ATOM 1686 N N . LEU B 1 125 ? 150.535 221.223 215.992 1.00 17.80 125 LEU B N 1
ATOM 1687 C CA . LEU B 1 125 ? 151.691 221.643 216.778 1.00 17.80 125 LEU B CA 1
ATOM 1688 C C . LEU B 1 125 ? 152.969 221.633 215.949 1.00 17.80 125 LEU B C 1
ATOM 1689 O O . LEU B 1 125 ? 153.818 222.519 216.099 1.00 17.80 125 LEU B O 1
ATOM 1694 N N . HIS B 1 126 ? 153.131 220.635 215.080 1.00 19.20 126 HIS B N 1
ATOM 1695 C CA . HIS B 1 126 ? 154.362 220.522 214.304 1.00 19.20 126 HIS B CA 1
ATOM 1696 C C . HIS B 1 126 ? 154.529 221.693 213.342 1.00 19.20 126 HIS B C 1
ATOM 1697 O O . HIS B 1 126 ? 155.632 222.232 213.198 1.00 19.20 126 HIS B O 1
ATOM 1704 N N . ILE B 1 127 ? 153.448 222.102 212.676 1.00 21.68 127 ILE B N 1
ATOM 1705 C CA . ILE B 1 127 ? 153.554 223.125 211.639 1.00 21.68 127 ILE B CA 1
ATOM 1706 C C . ILE B 1 127 ? 153.839 224.494 212.245 1.00 21.68 127 ILE B C 1
ATOM 1707 O O . ILE B 1 127 ? 154.703 225.233 211.760 1.00 21.68 127 ILE B O 1
ATOM 1712 N N . TRP B 1 128 ? 153.127 224.855 213.313 1.00 22.14 128 TRP B N 1
ATOM 1713 C CA . TRP B 1 128 ? 153.141 226.225 213.811 1.00 22.14 128 TRP B CA 1
ATOM 1714 C C . TRP B 1 128 ? 154.095 226.461 214.974 1.00 22.14 128 TRP B C 1
ATOM 1715 O O . TRP B 1 128 ? 154.440 227.618 215.237 1.00 22.14 128 TRP B O 1
ATOM 1726 N N . ALA B 1 129 ? 154.529 225.417 215.678 1.00 19.71 129 ALA B N 1
ATOM 1727 C CA . ALA B 1 129 ? 155.341 225.599 216.876 1.00 19.71 129 ALA B CA 1
ATOM 1728 C C . ALA B 1 129 ? 156.720 224.967 216.776 1.00 19.71 129 ALA B C 1
ATOM 1729 O O . ALA B 1 129 ? 157.719 225.629 217.080 1.00 19.71 129 ALA B O 1
ATOM 1731 N N . VAL B 1 130 ? 156.809 223.701 216.369 1.00 19.82 130 VAL B N 1
ATOM 1732 C CA . VAL B 1 130 ? 158.089 222.998 216.406 1.00 19.82 130 VAL B CA 1
ATOM 1733 C C . VAL B 1 130 ? 159.034 223.528 215.332 1.00 19.82 130 VAL B C 1
ATOM 1734 O O . VAL B 1 130 ? 160.217 223.774 215.595 1.00 19.82 130 VAL B O 1
ATOM 1738 N N . VAL B 1 131 ? 158.532 223.710 214.108 1.00 22.83 131 VAL B N 1
ATOM 1739 C CA . VAL B 1 131 ? 159.406 224.106 213.000 1.00 22.83 131 VAL B CA 1
ATOM 1740 C C . VAL B 1 131 ? 160.051 225.471 213.225 1.00 22.83 131 VAL B C 1
ATOM 1741 O O . VAL B 1 131 ? 161.274 225.585 213.043 1.00 22.83 131 VAL B O 1
ATOM 1745 N N . PRO B 1 132 ? 159.320 226.530 213.594 1.00 21.45 132 PRO B N 1
ATOM 1746 C CA . PRO B 1 132 ? 160.007 227.799 213.893 1.00 21.45 132 PRO B CA 1
ATOM 1747 C C . PRO B 1 132 ? 160.986 227.702 215.051 1.00 21.45 132 PRO B C 1
ATOM 1748 O O . PRO B 1 132 ? 162.004 228.404 215.047 1.00 21.45 132 PRO B O 1
ATOM 1752 N N . CYS B 1 133 ? 160.706 226.858 216.046 1.00 22.12 133 CYS B N 1
ATOM 1753 C CA . CYS B 1 133 ? 161.590 226.752 217.203 1.00 22.12 133 CYS B CA 1
ATOM 1754 C C . CYS B 1 133 ? 162.949 226.177 216.822 1.00 22.12 133 CYS B C 1
ATOM 1755 O O . CYS B 1 133 ? 163.985 226.660 217.292 1.00 22.12 133 CYS B O 1
ATOM 1758 N N . ILE B 1 134 ? 162.967 225.141 215.981 1.00 21.81 134 ILE B N 1
ATOM 1759 C CA . ILE B 1 134 ? 164.228 224.510 215.604 1.00 21.81 134 ILE B CA 1
ATOM 1760 C C . ILE B 1 134 ? 165.073 225.454 214.757 1.00 21.81 134 ILE B C 1
ATOM 1761 O O . ILE B 1 134 ? 166.296 225.533 214.926 1.00 21.81 134 ILE B O 1
ATOM 1766 N N . LYS B 1 135 ? 164.441 226.179 213.831 1.00 22.15 135 LYS B N 1
ATOM 1767 C CA . LYS B 1 135 ? 165.188 227.065 212.943 1.00 22.15 135 LYS B CA 1
ATOM 1768 C C . LYS B 1 135 ? 165.864 228.190 213.718 1.00 22.15 135 LYS B C 1
ATOM 1769 O O . LYS B 1 135 ? 167.013 228.546 213.434 1.00 22.15 135 LYS B O 1
ATOM 1775 N N . SER B 1 136 ? 165.169 228.758 214.706 1.00 20.87 136 SER B N 1
ATOM 1776 C CA . SER B 1 136 ? 165.741 229.840 215.500 1.00 20.87 136 SER B CA 1
ATOM 1777 C C . SER B 1 136 ? 166.900 229.378 216.372 1.00 20.87 136 SER B C 1
ATOM 1778 O O . SER B 1 136 ? 167.655 230.219 216.870 1.00 20.87 136 SER B O 1
ATOM 1781 N N . PHE B 1 137 ? 167.052 228.068 216.579 1.00 21.47 137 PHE B N 1
ATOM 1782 C CA . PHE B 1 137 ? 168.147 227.568 217.404 1.00 21.47 137 PHE B CA 1
ATOM 1783 C C . PHE B 1 137 ? 169.490 227.733 216.702 1.00 21.47 137 PHE B C 1
ATOM 1784 O O . PHE B 1 137 ? 170.511 227.979 217.354 1.00 21.47 137 PHE B O 1
ATOM 1792 N N . LEU B 1 138 ? 169.511 227.596 215.373 1.00 22.43 138 LEU B N 1
ATOM 1793 C CA . LEU B 1 138 ? 170.764 227.703 214.631 1.00 22.43 138 LEU B CA 1
ATOM 1794 C C . LEU B 1 138 ? 171.364 229.100 214.710 1.00 22.43 138 LEU B C 1
ATOM 1795 O O . LEU B 1 138 ? 172.585 229.242 214.836 1.00 22.43 138 LEU B O 1
ATOM 1800 N N . ILE B 1 139 ? 170.532 230.140 214.625 1.00 24.52 139 ILE B N 1
ATOM 1801 C CA . ILE B 1 139 ? 171.047 231.506 214.628 1.00 24.52 139 ILE B CA 1
ATOM 1802 C C . ILE B 1 139 ? 171.671 231.844 215.976 1.00 24.52 139 ILE B C 1
ATOM 1803 O O . ILE B 1 139 ? 172.678 232.558 216.048 1.00 24.52 139 ILE B O 1
ATOM 1808 N N . GLU B 1 140 ? 171.088 231.336 217.064 1.00 28.94 140 GLU B N 1
ATOM 1809 C CA . GLU B 1 140 ? 171.574 231.684 218.396 1.00 28.94 140 GLU B CA 1
ATOM 1810 C C . GLU B 1 140 ? 172.974 231.133 218.652 1.00 28.94 140 GLU B C 1
ATOM 1811 O O . GLU B 1 140 ? 173.841 231.848 219.165 1.00 28.94 140 GLU B O 1
ATOM 1817 N N . ILE B 1 141 ? 173.216 229.869 218.307 1.00 25.99 141 ILE B N 1
ATOM 1818 C CA . ILE B 1 141 ? 174.500 229.218 218.584 1.00 25.99 141 ILE B CA 1
ATOM 1819 C C . ILE B 1 141 ? 175.387 229.409 217.353 1.00 25.99 141 ILE B C 1
ATOM 1820 O O . ILE B 1 141 ? 175.561 228.516 216.523 1.00 25.99 141 ILE B O 1
ATOM 1825 N N . GLN B 1 142 ? 175.966 230.604 217.240 1.00 27.44 142 GLN B N 1
ATOM 1826 C CA . GLN B 1 142 ? 176.930 230.898 216.184 1.00 27.44 142 GLN B CA 1
ATOM 1827 C C . GLN B 1 142 ? 178.282 231.299 216.760 1.00 27.44 142 GLN B C 1
ATOM 1828 O O . GLN B 1 142 ? 179.325 230.809 216.316 1.00 27.44 142 GLN B O 1
ATOM 1834 N N . CYS B 1 143 ? 178.270 232.201 217.743 1.00 28.65 143 CYS B N 1
ATOM 1835 C CA . CYS B 1 143 ? 179.518 232.692 218.319 1.00 28.65 143 CYS B CA 1
ATOM 1836 C C . CYS B 1 143 ? 180.266 231.586 219.053 1.00 28.65 143 CYS B C 1
ATOM 1837 O O . CYS B 1 143 ? 181.499 231.519 218.992 1.00 28.65 143 CYS B O 1
ATOM 1840 N N . ILE B 1 144 ? 179.540 230.718 219.759 1.00 26.32 144 ILE B N 1
ATOM 1841 C CA . ILE B 1 144 ? 180.182 229.668 220.546 1.00 26.32 144 ILE B CA 1
ATOM 1842 C C . ILE B 1 144 ? 180.905 228.680 219.638 1.00 26.32 144 ILE B C 1
ATOM 1843 O O . ILE B 1 144 ? 182.047 228.287 219.904 1.00 26.32 144 ILE B O 1
ATOM 1848 N N . SER B 1 145 ? 180.250 228.262 218.553 1.00 24.49 145 SER B N 1
ATOM 1849 C CA . SER B 1 145 ? 180.837 227.250 217.680 1.00 24.49 145 SER B CA 1
ATOM 1850 C C . SER B 1 145 ? 182.074 227.775 216.960 1.00 24.49 145 SER B C 1
ATOM 1851 O O . SER B 1 145 ? 183.067 227.052 216.821 1.00 24.49 145 SER B O 1
ATOM 1854 N N . ARG B 1 146 ? 182.035 229.025 216.490 1.00 24.76 146 ARG B N 1
ATOM 1855 C CA . ARG B 1 146 ? 183.166 229.564 215.739 1.00 24.76 146 ARG B CA 1
ATOM 1856 C C . ARG B 1 146 ? 184.395 229.746 216.622 1.00 24.76 146 ARG B C 1
ATOM 1857 O O . ARG B 1 146 ? 185.514 229.422 216.209 1.00 24.76 146 ARG B O 1
ATOM 1865 N N . VAL B 1 147 ? 184.211 230.268 217.836 1.00 23.06 147 VAL B N 1
ATOM 1866 C CA . VAL B 1 147 ? 185.344 230.492 218.730 1.00 23.06 147 VAL B CA 1
ATOM 1867 C C . VAL B 1 147 ? 185.954 229.166 219.168 1.00 23.06 147 VAL B C 1
ATOM 1868 O O . VAL B 1 147 ? 187.181 229.027 219.247 1.00 23.06 147 VAL B O 1
ATOM 1872 N N . TYR B 1 148 ? 185.112 228.172 219.458 1.00 23.33 148 TYR B N 1
ATOM 1873 C CA . TYR B 1 148 ? 185.611 226.881 219.924 1.00 23.33 148 TYR B CA 1
ATOM 1874 C C . TYR B 1 148 ? 186.457 226.192 218.859 1.00 23.33 148 TYR B C 1
ATOM 1875 O O . TYR B 1 148 ? 187.466 225.553 219.177 1.00 23.33 148 TYR B O 1
ATOM 1884 N N . SER B 1 149 ? 186.058 226.303 217.590 1.00 23.97 149 SER B N 1
ATOM 1885 C CA . SER B 1 149 ? 186.801 225.646 216.519 1.00 23.97 149 SER B CA 1
ATOM 1886 C C . SER B 1 149 ? 188.203 226.224 216.374 1.00 23.97 149 SER B C 1
ATOM 1887 O O . SER B 1 149 ? 189.163 225.487 216.119 1.00 23.97 149 SER B O 1
ATOM 1890 N N . ILE B 1 150 ? 188.340 227.544 216.520 1.00 24.90 150 ILE B N 1
ATOM 1891 C CA . ILE B 1 150 ? 189.645 228.184 216.367 1.00 24.90 150 ILE B CA 1
ATOM 1892 C C . ILE B 1 150 ? 190.607 227.707 217.448 1.00 24.90 150 ILE B C 1
ATOM 1893 O O . ILE B 1 150 ? 191.789 227.459 217.183 1.00 24.90 150 ILE B O 1
ATOM 1898 N N . TYR B 1 151 ? 190.119 227.576 218.683 1.00 25.31 151 TYR B N 1
ATOM 1899 C CA . TYR B 1 151 ? 190.981 227.162 219.785 1.00 25.31 151 TYR B CA 1
ATOM 1900 C C . TYR B 1 151 ? 191.519 225.749 219.594 1.00 25.31 151 TYR B C 1
ATOM 1901 O O . TYR B 1 151 ? 192.689 225.490 219.896 1.00 25.31 151 TYR B O 1
ATOM 1910 N N . VAL B 1 152 ? 190.690 224.825 219.108 1.00 25.29 152 VAL B N 1
ATOM 1911 C CA . VAL B 1 152 ? 191.134 223.445 218.933 1.00 25.29 152 VAL B CA 1
ATOM 1912 C C . VAL B 1 152 ? 192.159 223.338 217.809 1.00 25.29 152 VAL B C 1
ATOM 1913 O O . VAL B 1 152 ? 193.157 222.621 217.934 1.00 25.29 152 VAL B O 1
ATOM 1917 N N . HIS B 1 153 ? 191.940 224.048 216.701 1.00 28.01 153 HIS B N 1
ATOM 1918 C CA . HIS B 1 153 ? 192.875 223.998 215.583 1.00 28.01 153 HIS B CA 1
ATOM 1919 C C . HIS B 1 153 ? 194.194 224.701 215.876 1.00 28.01 153 HIS B C 1
ATOM 1920 O O . HIS B 1 153 ? 195.123 224.595 215.068 1.00 28.01 153 HIS B O 1
ATOM 1927 N N . THR B 1 154 ? 194.298 225.422 216.990 1.00 27.85 154 THR B N 1
ATOM 1928 C CA . THR B 1 154 ? 195.541 226.090 217.353 1.00 27.85 154 THR B CA 1
ATOM 1929 C C . THR B 1 154 ? 196.438 225.223 218.226 1.00 27.85 154 THR B C 1
ATOM 1930 O O . THR B 1 154 ? 197.667 225.293 218.104 1.00 27.85 154 THR B O 1
ATOM 1934 N N . VAL B 1 155 ? 195.856 224.386 219.079 1.00 28.70 155 VAL B N 1
ATOM 1935 C CA . VAL B 1 155 ? 196.628 223.625 220.058 1.00 28.70 155 VAL B CA 1
ATOM 1936 C C . VAL B 1 155 ? 197.079 222.281 219.500 1.00 28.70 155 VAL B C 1
ATOM 1937 O O . VAL B 1 155 ? 198.278 222.005 219.415 1.00 28.70 155 VAL B O 1
ATOM 1941 N N . CYS B 1 156 ? 196.136 221.424 219.113 1.00 34.02 156 CYS B N 1
ATOM 1942 C CA . CYS B 1 156 ? 196.450 220.043 218.771 1.00 34.02 156 CYS B CA 1
ATOM 1943 C C . CYS B 1 156 ? 196.803 219.836 217.303 1.00 34.02 156 CYS B C 1
ATOM 1944 O O . CYS B 1 156 ? 197.173 218.719 216.930 1.00 34.02 156 CYS B O 1
ATOM 1947 N N . ASP B 1 157 ? 196.691 220.863 216.463 1.00 37.09 157 ASP B N 1
ATOM 1948 C CA . ASP B 1 157 ? 197.005 220.685 215.046 1.00 37.09 157 ASP B CA 1
ATOM 1949 C C . ASP B 1 157 ? 198.467 220.333 214.793 1.00 37.09 157 ASP B C 1
ATOM 1950 O O . ASP B 1 157 ? 198.722 219.358 214.065 1.00 37.09 157 ASP B O 1
ATOM 1955 N N . PRO B 1 158 ? 199.464 221.054 215.329 1.00 34.85 158 PRO B N 1
ATOM 1956 C CA . PRO B 1 158 ? 200.858 220.671 215.049 1.00 34.85 158 PRO B CA 1
ATOM 1957 C C . PRO B 1 158 ? 201.268 219.345 215.667 1.00 34.85 158 PRO B C 1
ATOM 1958 O O . PRO B 1 158 ? 202.215 218.721 215.172 1.00 34.85 158 PRO B O 1
ATOM 1962 N N . LEU B 1 159 ? 200.597 218.898 216.730 1.00 33.47 159 LEU B N 1
ATOM 1963 C CA . LEU B 1 159 ? 200.980 217.645 217.375 1.00 33.47 159 LEU B CA 1
ATOM 1964 C C . LEU B 1 159 ? 200.727 216.449 216.467 1.00 33.47 159 LEU B C 1
ATOM 1965 O O . LEU B 1 159 ? 201.539 215.518 216.419 1.00 33.47 159 LEU B O 1
ATOM 1970 N N . PHE B 1 160 ? 199.612 216.453 215.740 1.00 35.85 160 PHE B N 1
ATOM 1971 C CA . PHE B 1 160 ? 199.225 215.333 214.894 1.00 35.85 160 PHE B CA 1
ATOM 1972 C C . PHE B 1 160 ? 199.787 215.433 213.483 1.00 35.85 160 PHE B C 1
ATOM 1973 O O . PHE B 1 160 ? 199.482 214.577 212.647 1.00 35.85 160 PHE B O 1
ATOM 1981 N N . GLU B 1 161 ? 200.592 216.457 213.196 1.00 38.66 161 GLU B N 1
ATOM 1982 C CA . GLU B 1 161 ? 201.242 216.579 211.900 1.00 38.66 161 GLU B CA 1
ATOM 1983 C C . GLU B 1 161 ? 202.664 216.038 211.890 1.00 38.66 161 GLU B C 1
ATOM 1984 O O . GLU B 1 161 ? 203.096 215.506 210.863 1.00 38.66 161 GLU B O 1
ATOM 1990 N N . ALA B 1 162 ? 203.394 216.151 213.001 1.00 38.83 162 ALA B N 1
ATOM 1991 C CA . ALA B 1 162 ? 204.717 215.551 213.102 1.00 38.83 162 ALA B CA 1
ATOM 1992 C C . ALA B 1 162 ? 204.662 214.040 213.278 1.00 38.83 162 ALA B C 1
ATOM 1993 O O . ALA B 1 162 ? 205.608 213.349 212.883 1.00 38.83 162 ALA B O 1
ATOM 1995 N N . VAL B 1 163 ? 203.582 213.514 213.864 1.00 34.62 163 VAL B N 1
ATOM 1996 C CA . VAL B 1 163 ? 203.413 212.068 214.004 1.00 34.62 163 VAL B CA 1
ATOM 1997 C C . VAL B 1 163 ? 203.250 211.371 212.664 1.00 34.62 163 VAL B C 1
ATOM 1998 O O . VAL B 1 163 ? 203.672 210.217 212.519 1.00 34.62 163 VAL B O 1
ATOM 2002 N N . GLY B 1 164 ? 202.686 212.046 211.670 1.00 37.43 164 GLY B N 1
ATOM 2003 C CA . GLY B 1 164 ? 202.439 211.472 210.366 1.00 37.43 164 GLY B CA 1
ATOM 2004 C C . GLY B 1 164 ? 203.643 211.392 209.455 1.00 37.43 164 GLY B C 1
ATOM 2005 O O . GLY B 1 164 ? 203.485 211.083 208.270 1.00 37.43 164 GLY B O 1
ATOM 2006 N N . LYS B 1 165 ? 204.841 211.665 209.965 1.00 38.88 165 LYS B N 1
ATOM 2007 C CA . LYS B 1 165 ? 206.064 211.579 209.179 1.00 38.88 165 LYS B CA 1
ATOM 2008 C C . LYS B 1 165 ? 206.644 210.171 209.133 1.00 38.88 165 LYS B C 1
ATOM 2009 O O . LYS B 1 165 ? 207.661 209.957 208.466 1.00 38.88 165 LYS B O 1
ATOM 2015 N N . ILE B 1 166 ? 206.027 209.207 209.820 1.00 37.73 166 ILE B N 1
ATOM 2016 C CA . ILE B 1 166 ? 206.565 207.852 209.849 1.00 37.73 166 ILE B CA 1
ATOM 2017 C C . ILE B 1 166 ? 206.315 207.096 208.550 1.00 37.73 166 ILE B C 1
ATOM 2018 O O . ILE B 1 166 ? 206.915 206.036 208.337 1.00 37.73 166 ILE B O 1
ATOM 2023 N N . PHE B 1 167 ? 205.447 207.605 207.677 1.00 43.48 167 PHE B N 1
ATOM 2024 C CA . PHE B 1 167 ? 205.133 206.955 206.411 1.00 43.48 167 PHE B CA 1
ATOM 2025 C C . PHE B 1 167 ? 205.835 207.604 205.225 1.00 43.48 167 PHE B C 1
ATOM 2026 O O . PHE B 1 167 ? 205.463 207.336 204.078 1.00 43.48 167 PHE B O 1
ATOM 2034 N N . SER B 1 168 ? 206.836 208.445 205.469 1.00 48.04 168 SER B N 1
ATOM 2035 C CA . SER B 1 168 ? 207.485 209.209 204.411 1.00 48.04 168 SER B CA 1
ATOM 2036 C C . SER B 1 168 ? 208.747 208.548 203.869 1.00 48.04 168 SER B C 1
ATOM 2037 O O . SER B 1 168 ? 209.436 209.157 203.044 1.00 48.04 168 SER B O 1
ATOM 2040 N N . ASN B 1 169 ? 209.072 207.334 204.304 1.00 51.44 169 ASN B N 1
ATOM 2041 C CA . ASN B 1 169 ? 210.282 206.639 203.871 1.00 51.44 169 ASN B CA 1
ATOM 2042 C C . ASN B 1 169 ? 209.977 205.182 203.543 1.00 51.44 169 ASN B C 1
ATOM 2043 O O . ASN B 1 169 ? 210.648 204.258 204.008 1.00 51.44 169 ASN B O 1
ATOM 2048 N N . VAL B 1 170 ? 208.948 204.957 202.732 1.00 54.54 170 VAL B N 1
ATOM 2049 C CA . VAL B 1 170 ? 208.556 203.604 202.349 1.00 54.54 170 VAL B CA 1
ATOM 2050 C C . VAL B 1 170 ? 209.286 203.218 201.068 1.00 54.54 170 VAL B C 1
ATOM 2051 O O . VAL B 1 170 ? 209.201 203.923 200.057 1.00 54.54 170 VAL B O 1
ATOM 2055 N N . ARG B 1 171 ? 210.008 202.100 201.110 1.00 59.41 171 ARG B N 1
ATOM 2056 C CA . ARG B 1 171 ? 210.717 201.567 199.953 1.00 59.41 171 ARG B CA 1
ATOM 2057 C C . ARG B 1 171 ? 210.332 200.108 199.760 1.00 59.41 171 ARG B C 1
ATOM 2058 O O . ARG B 1 171 ? 210.369 199.322 200.712 1.00 59.41 171 ARG B O 1
ATOM 2066 N N . ILE B 1 172 ? 209.969 199.748 198.530 1.00 66.85 172 ILE B N 1
ATOM 2067 C CA . ILE B 1 172 ? 209.509 198.404 198.201 1.00 66.85 172 ILE B CA 1
ATOM 2068 C C . ILE B 1 172 ? 210.330 197.876 197.034 1.00 66.85 172 ILE B C 1
ATOM 2069 O O . ILE B 1 172 ? 210.525 198.581 196.038 1.00 66.85 172 ILE B O 1
ATOM 2074 N N . ASN B 1 173 ? 210.810 196.642 197.161 1.00 75.14 173 ASN B N 1
ATOM 2075 C CA . ASN B 1 173 ? 211.532 195.953 196.099 1.00 75.14 173 ASN B CA 1
ATOM 2076 C C . ASN B 1 173 ? 210.712 194.748 195.659 1.00 75.14 173 ASN B C 1
ATOM 2077 O O . ASN B 1 173 ? 210.302 193.935 196.494 1.00 75.14 173 ASN B O 1
ATOM 2082 N N . LEU B 1 174 ? 210.478 194.633 194.355 1.00 83.33 174 LEU B N 1
ATOM 2083 C CA . LEU B 1 174 ? 209.693 193.548 193.786 1.00 83.33 174 LEU B CA 1
ATOM 2084 C C . LEU B 1 174 ? 210.496 192.826 192.714 1.00 83.33 174 LEU B C 1
ATOM 2085 O O . LEU B 1 174 ? 211.181 193.459 191.905 1.00 83.33 174 LEU B O 1
ATOM 2090 N N . GLN B 1 175 ? 210.398 191.498 192.704 1.00 88.75 175 GLN B N 1
ATOM 2091 C CA . GLN B 1 175 ? 211.120 190.666 191.742 1.00 88.75 175 GLN B CA 1
ATOM 2092 C C . GLN B 1 175 ? 210.167 189.570 191.277 1.00 88.75 175 GLN B C 1
ATOM 2093 O O . GLN B 1 175 ? 209.801 188.688 192.059 1.00 88.75 175 GLN B O 1
ATOM 2099 N N . LYS B 1 176 ? 209.760 189.635 190.013 1.00 98.19 176 LYS B N 1
ATOM 2100 C CA . LYS B 1 176 ? 208.862 188.626 189.469 1.00 98.19 176 LYS B CA 1
ATOM 2101 C C . LYS B 1 176 ? 209.641 187.383 189.060 1.00 98.19 176 LYS B C 1
ATOM 2102 O O . LYS B 1 176 ? 210.774 187.468 188.579 1.00 98.19 176 LYS B O 1
ATOM 2108 N N . GLU B 1 177 ? 209.025 186.223 189.257 1.00 99.40 177 GLU B N 1
ATOM 2109 C CA . GLU B 1 177 ? 209.652 184.953 188.912 1.00 99.40 177 GLU B CA 1
ATOM 2110 C C . GLU B 1 177 ? 208.604 183.865 188.706 1.00 99.40 177 GLU B C 1
ATOM 2111 O O . GLU B 1 177 ? 208.632 183.146 187.708 1.00 99.40 177 GLU B O 1
ATOM 2117 N N . ILE C 1 49 ? 140.676 170.318 196.182 1.00 63.33 49 ILE C N 1
ATOM 2118 C CA . ILE C 1 49 ? 141.219 169.338 197.113 1.00 63.33 49 ILE C CA 1
ATOM 2119 C C . ILE C 1 49 ? 142.165 168.390 196.385 1.00 63.33 49 ILE C C 1
ATOM 2120 O O . ILE C 1 49 ? 141.730 167.426 195.757 1.00 63.33 49 ILE C O 1
ATOM 2125 N N . ASP C 1 50 ? 143.462 168.671 196.473 1.00 63.68 50 ASP C N 1
ATOM 2126 C CA . ASP C 1 50 ? 144.475 167.841 195.829 1.00 63.68 50 ASP C CA 1
ATOM 2127 C C . ASP C 1 50 ? 144.868 166.717 196.777 1.00 63.68 50 ASP C C 1
ATOM 2128 O O . ASP C 1 50 ? 145.489 166.960 197.817 1.00 63.68 50 ASP C O 1
ATOM 2133 N N . LEU C 1 51 ? 144.511 165.486 196.422 1.00 60.03 51 LEU C N 1
ATOM 2134 C CA . LEU C 1 51 ? 144.837 164.315 197.222 1.00 60.03 51 LEU C CA 1
ATOM 2135 C C . LEU C 1 51 ? 146.145 163.660 196.798 1.00 60.03 51 LEU C C 1
ATOM 2136 O O . LEU C 1 51 ? 146.510 162.617 197.350 1.00 60.03 51 LEU C O 1
ATOM 2141 N N . VAL C 1 52 ? 146.853 164.240 195.835 1.00 60.81 52 VAL C N 1
ATOM 2142 C CA . VAL C 1 52 ? 148.121 163.712 195.351 1.00 60.81 52 VAL C CA 1
ATOM 2143 C C . VAL C 1 52 ? 149.297 164.527 195.877 1.00 60.81 52 VAL C C 1
ATOM 2144 O O . VAL C 1 52 ? 150.250 163.974 196.426 1.00 60.81 52 VAL C O 1
ATOM 2148 N N . ASN C 1 53 ? 149.243 165.850 195.719 1.00 56.60 53 ASN C N 1
ATOM 2149 C CA . ASN C 1 53 ? 150.351 166.699 196.154 1.00 56.60 53 ASN C CA 1
ATOM 2150 C C . ASN C 1 53 ? 150.308 166.925 197.663 1.00 56.60 53 ASN C C 1
ATOM 2151 O O . ASN C 1 53 ? 151.245 166.567 198.383 1.00 56.60 53 ASN C O 1
ATOM 2156 N N . ARG C 1 54 ? 149.227 167.534 198.152 1.00 50.57 54 ARG C N 1
ATOM 2157 C CA . ARG C 1 54 ? 148.965 167.828 199.559 1.00 50.57 54 ARG C CA 1
ATOM 2158 C C . ARG C 1 54 ? 149.991 168.768 200.181 1.00 50.57 54 ARG C C 1
ATOM 2159 O O . ARG C 1 54 ? 149.900 169.045 201.383 1.00 50.57 54 ARG C O 1
ATOM 2167 N N . ASP C 1 55 ? 150.955 169.272 199.416 1.00 56.12 55 ASP C N 1
ATOM 2168 C CA . ASP C 1 55 ? 151.968 170.173 199.948 1.00 56.12 55 ASP C CA 1
ATOM 2169 C C . ASP C 1 55 ? 152.621 170.975 198.828 1.00 56.12 55 ASP C C 1
ATOM 2170 O O . ASP C 1 55 ? 153.814 170.791 198.556 1.00 56.12 55 ASP C O 1
ATOM 2175 N N . PRO C 1 56 ? 151.890 171.868 198.155 1.00 55.92 56 PRO C N 1
ATOM 2176 C CA . PRO C 1 56 ? 152.523 172.675 197.107 1.00 55.92 56 PRO C CA 1
ATOM 2177 C C . PRO C 1 56 ? 153.209 173.910 197.665 1.00 55.92 56 PRO C C 1
ATOM 2178 O O . PRO C 1 56 ? 153.055 175.010 197.125 1.00 55.92 56 PRO C O 1
ATOM 2182 N N . LYS C 1 57 ? 153.963 173.743 198.750 1.00 58.86 57 LYS C N 1
ATOM 2183 C CA . LYS C 1 57 ? 154.763 174.832 199.289 1.00 58.86 57 LYS C CA 1
ATOM 2184 C C . LYS C 1 57 ? 156.123 174.389 199.806 1.00 58.86 57 LYS C C 1
ATOM 2185 O O . LYS C 1 57 ? 156.923 175.251 200.184 1.00 58.86 57 LYS C O 1
ATOM 2191 N N . HIS C 1 58 ? 156.410 173.086 199.834 1.00 62.88 58 HIS C N 1
ATOM 2192 C CA . HIS C 1 58 ? 157.681 172.545 200.311 1.00 62.88 58 HIS C CA 1
ATOM 2193 C C . HIS C 1 58 ? 158.040 173.049 201.705 1.00 62.88 58 HIS C C 1
ATOM 2194 O O . HIS C 1 58 ? 159.214 173.297 201.996 1.00 62.88 58 HIS C O 1
ATOM 2201 N N . LEU C 1 59 ? 157.041 173.223 202.571 1.00 55.95 59 LEU C N 1
ATOM 2202 C CA . LEU C 1 59 ? 157.298 173.730 203.915 1.00 55.95 59 LEU C CA 1
ATOM 2203 C C . LEU C 1 59 ? 157.911 172.644 204.793 1.00 55.95 59 LEU C C 1
ATOM 2204 O O . LEU C 1 59 ? 159.049 172.769 205.257 1.00 55.95 59 LEU C O 1
ATOM 2209 N N . ASN C 1 60 ? 157.163 171.566 205.036 1.00 55.58 60 ASN C N 1
ATOM 2210 C CA . ASN C 1 60 ? 157.672 170.408 205.773 1.00 55.58 60 ASN C CA 1
ATOM 2211 C C . ASN C 1 60 ? 158.011 169.314 204.765 1.00 55.58 60 ASN C C 1
ATOM 2212 O O . ASN C 1 60 ? 157.222 168.410 204.494 1.00 55.58 60 ASN C O 1
ATOM 2217 N N . ASP C 1 61 ? 159.217 169.405 204.201 1.00 61.15 61 ASP C N 1
ATOM 2218 C CA . ASP C 1 61 ? 159.633 168.447 203.186 1.00 61.15 61 ASP C CA 1
ATOM 2219 C C . ASP C 1 61 ? 161.104 168.061 203.307 1.00 61.15 61 ASP C C 1
ATOM 2220 O O . ASP C 1 61 ? 161.648 167.464 202.370 1.00 61.15 61 ASP C O 1
ATOM 2225 N N . ASP C 1 62 ? 161.764 168.379 204.418 1.00 61.63 62 ASP C N 1
ATOM 2226 C CA . ASP C 1 62 ? 163.181 168.084 204.587 1.00 61.63 62 ASP C CA 1
ATOM 2227 C C . ASP C 1 62 ? 163.456 167.146 205.751 1.00 61.63 62 ASP C C 1
ATOM 2228 O O . ASP C 1 62 ? 164.231 166.194 205.602 1.00 61.63 62 ASP C O 1
ATOM 2233 N N . VAL C 1 63 ? 162.844 167.384 206.911 1.00 52.64 63 VAL C N 1
ATOM 2234 C CA . VAL C 1 63 ? 163.126 166.601 208.108 1.00 52.64 63 VAL C CA 1
ATOM 2235 C C . VAL C 1 63 ? 161.978 165.662 208.467 1.00 52.64 63 VAL C C 1
ATOM 2236 O O . VAL C 1 63 ? 161.984 165.074 209.552 1.00 52.64 63 VAL C O 1
ATOM 2240 N N . VAL C 1 64 ? 160.991 165.507 207.585 1.00 53.21 64 VAL C N 1
ATOM 2241 C CA . VAL C 1 64 ? 159.863 164.621 207.834 1.00 53.21 64 VAL C CA 1
ATOM 2242 C C . VAL C 1 64 ? 159.718 163.557 206.754 1.00 53.21 64 VAL C C 1
ATOM 2243 O O . VAL C 1 64 ? 158.704 162.860 206.711 1.00 53.21 64 VAL C O 1
ATOM 2247 N N . LYS C 1 65 ? 160.707 163.418 205.878 1.00 53.24 65 LYS C N 1
ATOM 2248 C CA . LYS C 1 65 ? 160.715 162.382 204.848 1.00 53.24 65 LYS C CA 1
ATOM 2249 C C . LYS C 1 65 ? 161.756 161.343 205.248 1.00 53.24 65 LYS C C 1
ATOM 2250 O O . LYS C 1 65 ? 162.954 161.528 205.013 1.00 53.24 65 LYS C O 1
ATOM 2256 N N . ILE C 1 66 ? 161.297 160.250 205.853 1.00 46.15 66 ILE C N 1
ATOM 2257 C CA . ILE C 1 66 ? 162.169 159.191 206.345 1.00 46.15 66 ILE C CA 1
ATOM 2258 C C . ILE C 1 66 ? 161.713 157.868 205.748 1.00 46.15 66 ILE C C 1
ATOM 2259 O O . ILE C 1 66 ? 160.526 157.530 205.810 1.00 46.15 66 ILE C O 1
ATOM 2264 N N . ASP C 1 67 ? 162.653 157.125 205.175 1.00 46.70 67 ASP C N 1
ATOM 2265 C CA . ASP C 1 67 ? 162.405 155.800 204.632 1.00 46.70 67 ASP C CA 1
ATOM 2266 C C . ASP C 1 67 ? 163.317 154.794 205.324 1.00 46.70 67 ASP C C 1
ATOM 2267 O O . ASP C 1 67 ? 164.238 155.160 206.060 1.00 46.70 67 ASP C O 1
ATOM 2272 N N . PHE C 1 68 ? 163.046 153.509 205.087 1.00 40.68 68 PHE C N 1
ATOM 2273 C CA . PHE C 1 68 ? 163.849 152.461 205.711 1.00 40.68 68 PHE C CA 1
ATOM 2274 C C . PHE C 1 68 ? 165.287 152.497 205.211 1.00 40.68 68 PHE C C 1
ATOM 2275 O O . PHE C 1 68 ? 166.226 152.264 205.981 1.00 40.68 68 PHE C O 1
ATOM 2283 N N . GLU C 1 69 ? 165.480 152.783 203.921 1.00 47.45 69 GLU C N 1
ATOM 2284 C CA . GLU C 1 69 ? 166.819 152.782 203.344 1.00 47.45 69 GLU C CA 1
ATOM 2285 C C . GLU C 1 69 ? 167.692 153.903 203.896 1.00 47.45 69 GLU C C 1
ATOM 2286 O O . GLU C 1 69 ? 168.921 153.811 203.818 1.00 47.45 69 GLU C O 1
ATOM 2292 N N . ASP C 1 70 ? 167.092 154.946 204.463 1.00 44.51 70 ASP C N 1
ATOM 2293 C CA . ASP C 1 70 ? 167.841 156.067 205.014 1.00 44.51 70 ASP C CA 1
ATOM 2294 C C . ASP C 1 70 ? 168.269 155.847 206.459 1.00 44.51 70 ASP C C 1
ATOM 2295 O O . ASP C 1 70 ? 168.877 156.743 207.053 1.00 44.51 70 ASP C O 1
ATOM 2300 N N . VAL C 1 71 ? 167.967 154.687 207.040 1.00 39.18 71 VAL C N 1
ATOM 2301 C CA . VAL C 1 71 ? 168.283 154.424 208.439 1.00 39.18 71 VAL C CA 1
ATOM 2302 C C . VAL C 1 71 ? 169.324 153.316 208.548 1.00 39.18 71 VAL C C 1
ATOM 2303 O O . VAL C 1 71 ? 170.388 153.507 209.147 1.00 39.18 71 VAL C O 1
ATOM 2307 N N . ILE C 1 72 ? 169.027 152.154 207.972 1.00 37.06 72 ILE C N 1
ATOM 2308 C CA . ILE C 1 72 ? 169.872 150.970 208.083 1.00 37.06 72 ILE C CA 1
ATOM 2309 C C . ILE C 1 72 ? 170.328 150.562 206.689 1.00 37.06 72 ILE C C 1
ATOM 2310 O O . ILE C 1 72 ? 169.508 150.449 205.772 1.00 37.06 72 ILE C O 1
ATOM 2315 N N . ALA C 1 73 ? 171.632 150.333 206.535 1.00 41.97 73 ALA C N 1
ATOM 2316 C CA . ALA C 1 73 ? 172.187 149.946 205.247 1.00 41.97 73 ALA C CA 1
ATOM 2317 C C . ALA C 1 73 ? 173.505 149.213 205.460 1.00 41.97 73 ALA C C 1
ATOM 2318 O O . ALA C 1 73 ? 174.339 149.648 206.257 1.00 41.97 73 ALA C O 1
ATOM 2320 N N . GLU C 1 74 ? 173.681 148.104 204.743 1.00 44.92 74 GLU C N 1
ATOM 2321 C CA . GLU C 1 74 ? 174.912 147.321 204.786 1.00 44.92 74 GLU C CA 1
ATOM 2322 C C . GLU C 1 74 ? 175.635 147.449 203.452 1.00 44.92 74 GLU C C 1
ATOM 2323 O O . GLU C 1 74 ? 175.129 146.953 202.433 1.00 44.92 74 GLU C O 1
ATOM 2329 N N . PRO C 1 75 ? 176.803 148.104 203.399 1.00 49.48 75 PRO C N 1
ATOM 2330 C CA . PRO C 1 75 ? 177.407 148.445 202.101 1.00 49.48 75 PRO C CA 1
ATOM 2331 C C . PRO C 1 75 ? 177.761 147.260 201.213 1.00 49.48 75 PRO C C 1
ATOM 2332 O O . PRO C 1 75 ? 177.201 147.118 200.121 1.00 49.48 75 PRO C O 1
ATOM 2336 N N . GLU C 1 76 ? 178.670 146.397 201.673 1.00 49.59 76 GLU C N 1
ATOM 2337 C CA . GLU C 1 76 ? 179.167 145.296 200.852 1.00 49.59 76 GLU C CA 1
ATOM 2338 C C . GLU C 1 76 ? 180.056 144.361 201.663 1.00 49.59 76 GLU C C 1
ATOM 2339 O O . GLU C 1 76 ? 180.830 144.815 202.512 1.00 49.59 76 GLU C O 1
ATOM 2345 N N . GLY C 1 77 ? 179.964 143.057 201.406 1.00 43.95 77 GLY C N 1
ATOM 2346 C CA . GLY C 1 77 ? 180.808 142.092 202.085 1.00 43.95 77 GLY C CA 1
ATOM 2347 C C . GLY C 1 77 ? 180.290 141.702 203.453 1.00 43.95 77 GLY C C 1
ATOM 2348 O O . GLY C 1 77 ? 180.356 140.533 203.843 1.00 43.95 77 GLY C O 1
ATOM 2349 N N . THR C 1 78 ? 179.775 142.683 204.194 1.00 43.42 78 THR C N 1
ATOM 2350 C CA . THR C 1 78 ? 179.203 142.456 205.519 1.00 43.42 78 THR C CA 1
ATOM 2351 C C . THR C 1 78 ? 177.688 142.348 205.365 1.00 43.42 78 THR C C 1
ATOM 2352 O O . THR C 1 78 ? 176.938 143.291 205.613 1.00 43.42 78 THR C O 1
ATOM 2356 N N . HIS C 1 79 ? 177.240 141.171 204.941 1.00 43.42 79 HIS C N 1
ATOM 2357 C CA . HIS C 1 79 ? 175.833 140.904 204.683 1.00 43.42 79 HIS C CA 1
ATOM 2358 C C . HIS C 1 79 ? 175.268 139.966 205.745 1.00 43.42 79 HIS C C 1
ATOM 2359 O O . HIS C 1 79 ? 175.988 139.446 206.602 1.00 43.42 79 HIS C O 1
ATOM 2366 N N . SER C 1 80 ? 173.956 139.754 205.678 1.00 43.61 80 SER C N 1
ATOM 2367 C CA . SER C 1 80 ? 173.234 138.885 206.597 1.00 43.61 80 SER C CA 1
ATOM 2368 C C . SER C 1 80 ? 172.474 137.834 205.797 1.00 43.61 80 SER C C 1
ATOM 2369 O O . SER C 1 80 ? 172.574 137.763 204.569 1.00 43.61 80 SER C O 1
ATOM 2372 N N . PHE C 1 81 ? 171.709 137.008 206.506 1.00 45.02 81 PHE C N 1
ATOM 2373 C CA . PHE C 1 81 ? 170.919 135.976 205.851 1.00 45.02 81 PHE C CA 1
ATOM 2374 C C . PHE C 1 81 ? 169.820 136.597 204.997 1.00 45.02 81 PHE C C 1
ATOM 2375 O O . PHE C 1 81 ? 169.330 137.695 205.274 1.00 45.02 81 PHE C O 1
ATOM 2383 N N . ASP C 1 82 ? 169.440 135.880 203.938 1.00 47.87 82 ASP C N 1
ATOM 2384 C CA . ASP C 1 82 ? 168.344 136.340 203.093 1.00 47.87 82 ASP C CA 1
ATOM 2385 C C . ASP C 1 82 ? 167.019 136.341 203.844 1.00 47.87 82 ASP C C 1
ATOM 2386 O O . ASP C 1 82 ? 166.164 137.196 203.591 1.00 47.87 82 ASP C O 1
ATOM 2391 N N . GLY C 1 83 ? 166.831 135.401 204.767 1.00 45.16 83 GLY C N 1
ATOM 2392 C CA . GLY C 1 83 ? 165.616 135.323 205.547 1.00 45.16 83 GLY C CA 1
ATOM 2393 C C . GLY C 1 83 ? 165.499 136.321 206.673 1.00 45.16 83 GLY C C 1
ATOM 2394 O O . GLY C 1 83 ? 164.445 136.399 207.310 1.00 45.16 83 GLY C O 1
ATOM 2395 N N . ILE C 1 84 ? 166.551 137.090 206.943 1.00 42.15 84 ILE C N 1
ATOM 2396 C CA . ILE C 1 84 ? 166.536 138.115 207.978 1.00 42.15 84 ILE C CA 1
ATOM 2397 C C . ILE C 1 84 ? 166.466 139.515 207.379 1.00 42.15 84 ILE C C 1
ATOM 2398 O O . ILE C 1 84 ? 165.952 140.438 208.021 1.00 42.15 84 ILE C O 1
ATOM 2403 N N . TRP C 1 85 ? 166.934 139.693 206.143 1.00 42.99 85 TRP C N 1
ATOM 2404 C CA . TRP C 1 85 ? 166.863 140.983 205.474 1.00 42.99 85 TRP C CA 1
ATOM 2405 C C . TRP C 1 85 ? 165.530 141.251 204.793 1.00 42.99 85 TRP C C 1
ATOM 2406 O O . TRP C 1 85 ? 165.177 142.421 204.616 1.00 42.99 85 TRP C O 1
ATOM 2417 N N . LYS C 1 86 ? 164.785 140.216 204.407 1.00 45.63 86 LYS C N 1
ATOM 2418 C CA . LYS C 1 86 ? 163.460 140.390 203.832 1.00 45.63 86 LYS C CA 1
ATOM 2419 C C . LYS C 1 86 ? 162.364 140.486 204.884 1.00 45.63 86 LYS C C 1
ATOM 2420 O O . LYS C 1 86 ? 161.221 140.802 204.537 1.00 45.63 86 LYS C O 1
ATOM 2426 N N . ALA C 1 87 ? 162.681 140.223 206.150 1.00 38.35 87 ALA C N 1
ATOM 2427 C CA . ALA C 1 87 ? 161.715 140.310 207.236 1.00 38.35 87 ALA C CA 1
ATOM 2428 C C . ALA C 1 87 ? 161.798 141.624 207.998 1.00 38.35 87 ALA C C 1
ATOM 2429 O O . ALA C 1 87 ? 160.767 142.150 208.427 1.00 38.35 87 ALA C O 1
ATOM 2431 N N . SER C 1 88 ? 163.003 142.167 208.182 1.00 38.60 88 SER C N 1
ATOM 2432 C CA . SER C 1 88 ? 163.134 143.449 208.864 1.00 38.60 88 SER C CA 1
ATOM 2433 C C . SER C 1 88 ? 162.631 144.599 208.002 1.00 38.60 88 SER C C 1
ATOM 2434 O O . SER C 1 88 ? 162.145 145.602 208.535 1.00 38.60 88 SER C O 1
ATOM 2437 N N . PHE C 1 89 ? 162.748 144.478 206.678 1.00 38.64 89 PHE C N 1
ATOM 2438 C CA . PHE C 1 89 ? 162.245 145.522 205.790 1.00 38.64 89 PHE C CA 1
ATOM 2439 C C . PHE C 1 89 ? 160.732 145.660 205.901 1.00 38.64 89 PHE C C 1
ATOM 2440 O O . PHE C 1 89 ? 160.200 146.776 205.906 1.00 38.64 89 PHE C O 1
ATOM 2448 N N . THR C 1 90 ? 160.021 144.534 205.983 1.00 34.84 90 THR C N 1
ATOM 2449 C CA . THR C 1 90 ? 158.565 144.579 206.066 1.00 34.84 90 THR C CA 1
ATOM 2450 C C . THR C 1 90 ? 158.095 145.080 207.427 1.00 34.84 90 THR C C 1
ATOM 2451 O O . THR C 1 90 ? 157.124 145.840 207.512 1.00 34.84 90 THR C O 1
ATOM 2455 N N . THR C 1 91 ? 158.770 144.667 208.503 1.00 33.29 91 THR C N 1
ATOM 2456 C CA . THR C 1 91 ? 158.316 145.024 209.845 1.00 33.29 91 THR C CA 1
ATOM 2457 C C . THR C 1 91 ? 158.391 146.528 210.083 1.00 33.29 91 THR C C 1
ATOM 2458 O O . THR C 1 91 ? 157.470 147.118 210.659 1.00 33.29 91 THR C O 1
ATOM 2462 N N . PHE C 1 92 ? 159.482 147.167 209.654 1.00 29.24 92 PHE C N 1
ATOM 2463 C CA . PHE C 1 92 ? 159.633 148.601 209.887 1.00 29.24 92 PHE C CA 1
ATOM 2464 C C . PHE C 1 92 ? 158.624 149.409 209.079 1.00 29.24 92 PHE C C 1
ATOM 2465 O O . PHE C 1 92 ? 158.060 150.386 209.582 1.00 29.24 92 PHE C O 1
ATOM 2473 N N . THR C 1 93 ? 158.389 149.022 207.824 1.00 31.67 93 THR C N 1
ATOM 2474 C CA . THR C 1 93 ? 157.508 149.803 206.960 1.00 31.67 93 THR C CA 1
ATOM 2475 C C . THR C 1 93 ? 156.055 149.712 207.414 1.00 31.67 93 THR C C 1
ATOM 2476 O O . THR C 1 93 ? 155.347 150.724 207.466 1.00 31.67 93 THR C O 1
ATOM 2480 N N . VAL C 1 94 ? 155.591 148.505 207.742 1.00 30.07 94 VAL C N 1
ATOM 2481 C CA . VAL C 1 94 ? 154.185 148.320 208.089 1.00 30.07 94 VAL C CA 1
ATOM 2482 C C . VAL C 1 94 ? 153.868 148.957 209.437 1.00 30.07 94 VAL C C 1
ATOM 2483 O O . VAL C 1 94 ? 152.802 149.557 209.617 1.00 30.07 94 VAL C O 1
ATOM 2487 N N . THR C 1 95 ? 154.783 148.841 210.402 1.00 30.67 95 THR C N 1
ATOM 2488 C CA . THR C 1 95 ? 154.490 149.294 211.760 1.00 30.67 95 THR C CA 1
ATOM 2489 C C . THR C 1 95 ? 154.274 150.802 211.817 1.00 30.67 95 THR C C 1
ATOM 2490 O O . THR C 1 95 ? 153.301 151.277 212.412 1.00 30.67 95 THR C O 1
ATOM 2494 N N . LYS C 1 96 ? 155.172 151.576 211.204 1.00 30.43 96 LYS C N 1
ATOM 2495 C CA . LYS C 1 96 ? 155.040 153.027 211.257 1.00 30.43 96 LYS C CA 1
ATOM 2496 C C . LYS C 1 96 ? 153.960 153.554 210.323 1.00 30.43 96 LYS C C 1
ATOM 2497 O O . LYS C 1 96 ? 153.494 154.682 210.514 1.00 30.43 96 LYS C O 1
ATOM 2503 N N . TYR C 1 97 ? 153.559 152.777 209.316 1.00 33.37 97 TYR C N 1
ATOM 2504 C CA . TYR C 1 97 ? 152.493 153.215 208.421 1.00 33.37 97 TYR C CA 1
ATOM 2505 C C . TYR C 1 97 ? 151.155 153.286 209.147 1.00 33.37 97 TYR C C 1
ATOM 2506 O O . TYR C 1 97 ? 150.454 154.302 209.081 1.00 33.37 97 TYR C O 1
ATOM 2515 N N . TRP C 1 98 ? 150.783 152.212 209.845 1.00 34.26 98 TRP C N 1
ATOM 2516 C CA . TRP C 1 98 ? 149.482 152.163 210.503 1.00 34.26 98 TRP C CA 1
ATOM 2517 C C . TRP C 1 98 ? 149.447 152.966 211.796 1.00 34.26 98 TRP C C 1
ATOM 2518 O O . TRP C 1 98 ? 148.383 153.464 212.178 1.00 34.26 98 TRP C O 1
ATOM 2529 N N . PHE C 1 99 ? 150.582 153.097 212.485 1.00 31.88 99 PHE C N 1
ATOM 2530 C CA . PHE C 1 99 ? 150.582 153.787 213.771 1.00 31.88 99 PHE C CA 1
ATOM 2531 C C . PHE C 1 99 ? 150.326 155.280 213.606 1.00 31.88 99 PHE C C 1
ATOM 2532 O O . PHE C 1 99 ? 149.668 155.897 214.451 1.00 31.88 99 PHE C O 1
ATOM 2540 N N . TYR C 1 100 ? 150.844 155.882 212.532 1.00 30.47 100 TYR C N 1
ATOM 2541 C CA . TYR C 1 100 ? 150.640 157.312 212.321 1.00 30.47 100 TYR C CA 1
ATOM 2542 C C . TYR C 1 100 ? 149.171 157.634 212.080 1.00 30.47 100 TYR C C 1
ATOM 2543 O O . TYR C 1 100 ? 148.665 158.654 212.560 1.00 30.47 100 TYR C O 1
ATOM 2552 N N . ARG C 1 101 ? 148.470 156.779 211.329 1.00 32.19 101 ARG C N 1
ATOM 2553 C CA . ARG C 1 101 ? 147.065 157.037 211.032 1.00 32.19 101 ARG C CA 1
ATOM 2554 C C . ARG C 1 101 ? 146.198 156.983 212.283 1.00 32.19 101 ARG C C 1
ATOM 2555 O O . ARG C 1 101 ? 145.199 157.705 212.371 1.00 32.19 101 ARG C O 1
ATOM 2563 N N . LEU C 1 102 ? 146.552 156.134 213.249 1.00 32.04 102 LEU C N 1
ATOM 2564 C CA . LEU C 1 102 ? 145.771 156.051 214.480 1.00 32.04 102 LEU C CA 1
ATOM 2565 C C . LEU C 1 102 ? 145.822 157.358 215.261 1.00 32.04 102 LEU C C 1
ATOM 2566 O O . LEU C 1 102 ? 144.800 157.814 215.786 1.00 32.04 102 LEU C O 1
ATOM 2571 N N . LEU C 1 103 ? 147.004 157.973 215.354 1.00 31.50 103 LEU C N 1
ATOM 2572 C CA . LEU C 1 103 ? 147.131 159.227 216.091 1.00 31.50 103 LEU C CA 1
ATOM 2573 C C . LEU C 1 103 ? 146.396 160.364 215.393 1.00 31.50 103 LEU C C 1
ATOM 2574 O O . LEU C 1 103 ? 145.787 161.213 216.053 1.00 31.50 103 LEU C O 1
ATOM 2579 N N . SER C 1 104 ? 146.447 160.403 214.059 1.00 32.50 104 SER C N 1
ATOM 2580 C CA . SER C 1 104 ? 145.849 161.508 213.320 1.00 32.50 104 SER C CA 1
ATOM 2581 C C . SER C 1 104 ? 144.328 161.507 213.393 1.00 32.50 104 SER C C 1
ATOM 2582 O O . SER C 1 104 ? 143.710 162.552 213.168 1.00 32.50 104 SER C O 1
ATOM 2585 N N . ALA C 1 105 ? 143.713 160.368 213.703 1.00 33.34 105 ALA C N 1
ATOM 2586 C CA . ALA C 1 105 ? 142.259 160.276 213.730 1.00 33.34 105 ALA C CA 1
ATOM 2587 C C . ALA C 1 105 ? 141.672 160.652 215.084 1.00 33.34 105 ALA C C 1
ATOM 2588 O O . ALA C 1 105 ? 140.621 161.298 215.143 1.00 33.34 105 ALA C O 1
ATOM 2590 N N . LEU C 1 106 ? 142.323 160.252 216.176 1.00 34.47 106 LEU C N 1
ATOM 2591 C CA . LEU C 1 106 ? 141.797 160.506 217.512 1.00 34.47 106 LEU C CA 1
ATOM 2592 C C . LEU C 1 106 ? 141.710 161.997 217.820 1.00 34.47 106 LEU C C 1
ATOM 2593 O O . LEU C 1 106 ? 140.614 162.530 218.018 1.00 34.47 106 LEU C O 1
ATOM 2598 N N . PHE C 1 107 ? 142.851 162.681 217.865 1.00 35.20 107 PHE C N 1
ATOM 2599 C CA . PHE C 1 107 ? 142.877 164.098 218.234 1.00 35.20 107 PHE C CA 1
ATOM 2600 C C . PHE C 1 107 ? 143.529 164.942 217.138 1.00 35.20 107 PHE C C 1
ATOM 2601 O O . PHE C 1 107 ? 144.398 165.777 217.382 1.00 35.20 107 PHE C O 1
ATOM 2609 N N . GLY C 1 108 ? 143.076 164.713 215.910 1.00 34.92 108 GLY C N 1
ATOM 2610 C CA . GLY C 1 108 ? 143.506 165.524 214.793 1.00 34.92 108 GLY C CA 1
ATOM 2611 C C . GLY C 1 108 ? 142.549 166.663 214.514 1.00 34.92 108 GLY C C 1
ATOM 2612 O O . GLY C 1 108 ? 142.981 167.780 214.221 1.00 34.92 108 GLY C O 1
ATOM 2613 N N . ILE C 1 109 ? 141.250 166.395 214.599 1.00 34.25 109 ILE C N 1
ATOM 2614 C CA . ILE C 1 109 ? 140.222 167.394 214.308 1.00 34.25 109 ILE C CA 1
ATOM 2615 C C . ILE C 1 109 ? 139.995 168.322 215.502 1.00 34.25 109 ILE C C 1
ATOM 2616 O O . ILE C 1 109 ? 139.925 169.545 215.309 1.00 34.25 109 ILE C O 1
ATOM 2621 N N . PRO C 1 110 ? 139.866 167.817 216.751 1.00 33.64 110 PRO C N 1
ATOM 2622 C CA . PRO C 1 110 ? 139.708 168.739 217.889 1.00 33.64 110 PRO C CA 1
ATOM 2623 C C . PRO C 1 110 ? 140.886 169.680 218.107 1.00 33.64 110 PRO C C 1
ATOM 2624 O O . PRO C 1 110 ? 140.806 170.582 218.947 1.00 33.64 110 PRO C O 1
ATOM 2628 N N . MET C 1 111 ? 141.981 169.482 217.371 1.00 31.52 111 MET C N 1
ATOM 2629 C CA . MET C 1 111 ? 143.129 170.371 217.485 1.00 31.52 111 MET C CA 1
ATOM 2630 C C . MET C 1 111 ? 143.108 171.476 216.435 1.00 31.52 111 MET C C 1
ATOM 2631 O O . MET C 1 111 ? 143.703 172.537 216.665 1.00 31.52 111 MET C O 1
ATOM 2636 N N . ALA C 1 112 ? 142.432 171.279 215.305 1.00 27.58 112 ALA C N 1
ATOM 2637 C CA . ALA C 1 112 ? 142.352 172.288 214.256 1.00 27.58 112 ALA C CA 1
ATOM 2638 C C . ALA C 1 112 ? 141.449 173.456 214.634 1.00 27.58 112 ALA C C 1
ATOM 2639 O O . ALA C 1 112 ? 141.687 174.588 214.204 1.00 27.58 112 ALA C O 1
ATOM 2641 N N . LEU C 1 113 ? 140.411 173.200 215.430 1.00 26.33 113 LEU C N 1
ATOM 2642 C CA . LEU C 1 113 ? 139.499 174.247 215.874 1.00 26.33 113 LEU C CA 1
ATOM 2643 C C . LEU C 1 113 ? 140.216 175.250 216.771 1.00 26.33 113 LEU C C 1
ATOM 2644 O O . LEU C 1 113 ? 139.959 176.454 216.691 1.00 26.33 113 LEU C O 1
ATOM 2649 N N . ILE C 1 114 ? 141.114 174.759 217.627 1.00 25.65 114 ILE C N 1
ATOM 2650 C CA . ILE C 1 114 ? 141.804 175.630 218.576 1.00 25.65 114 ILE C CA 1
ATOM 2651 C C . ILE C 1 114 ? 142.659 176.659 217.845 1.00 25.65 114 ILE C C 1
ATOM 2652 O O . ILE C 1 114 ? 142.669 177.844 218.199 1.00 25.65 114 ILE C O 1
ATOM 2657 N N . TRP C 1 115 ? 143.393 176.226 216.817 1.00 23.56 115 TRP C N 1
ATOM 2658 C CA . TRP C 1 115 ? 144.243 177.157 216.081 1.00 23.56 115 TRP C CA 1
ATOM 2659 C C . TRP C 1 115 ? 143.426 178.161 215.278 1.00 23.56 115 TRP C C 1
ATOM 2660 O O . TRP C 1 115 ? 143.921 179.248 214.965 1.00 23.56 115 TRP C O 1
ATOM 2671 N N . GLY C 1 116 ? 142.185 177.818 214.930 1.00 22.95 116 GLY C N 1
ATOM 2672 C CA . GLY C 1 116 ? 141.365 178.738 214.158 1.00 22.95 116 GLY C CA 1
ATOM 2673 C C . GLY C 1 116 ? 141.008 179.999 214.921 1.00 22.95 116 GLY C C 1
ATOM 2674 O O . GLY C 1 116 ? 141.081 181.104 214.380 1.00 22.95 116 GLY C O 1
ATOM 2675 N N . ILE C 1 117 ? 140.613 179.852 216.187 1.00 20.87 117 ILE C N 1
ATOM 2676 C CA . ILE C 1 117 ? 140.210 181.010 216.978 1.00 20.87 117 ILE C CA 1
ATOM 2677 C C . ILE C 1 117 ? 141.413 181.882 217.314 1.00 20.87 117 ILE C C 1
ATOM 2678 O O . ILE C 1 117 ? 141.327 183.116 217.293 1.00 20.87 117 ILE C O 1
ATOM 2683 N N . TYR C 1 118 ? 142.551 181.260 217.630 1.00 19.84 118 TYR C N 1
ATOM 2684 C CA . TYR C 1 118 ? 143.707 182.015 218.105 1.00 19.84 118 TYR C CA 1
ATOM 2685 C C . TYR C 1 118 ? 144.254 182.948 217.030 1.00 19.84 118 TYR C C 1
ATOM 2686 O O . TYR C 1 118 ? 144.641 184.084 217.326 1.00 19.84 118 TYR C O 1
ATOM 2695 N N . PHE C 1 119 ? 144.305 182.487 215.778 1.00 20.70 119 PHE C N 1
ATOM 2696 C CA . PHE C 1 119 ? 144.859 183.321 214.716 1.00 20.70 119 PHE C CA 1
ATOM 2697 C C . PHE C 1 119 ? 143.951 184.498 214.382 1.00 20.70 119 PHE C C 1
ATOM 2698 O O . PHE C 1 119 ? 144.437 185.540 213.927 1.00 20.70 119 PHE C O 1
ATOM 2706 N N . ALA C 1 120 ? 142.640 184.355 214.589 1.00 19.60 120 ALA C N 1
ATOM 2707 C CA . ALA C 1 120 ? 141.722 185.450 214.290 1.00 19.60 120 ALA C CA 1
ATOM 2708 C C . ALA C 1 120 ? 141.963 186.645 215.204 1.00 19.60 120 ALA C C 1
ATOM 2709 O O . ALA C 1 120 ? 141.881 187.796 214.762 1.00 19.60 120 ALA C O 1
ATOM 2711 N N . ILE C 1 121 ? 142.252 186.393 216.482 1.00 17.31 121 ILE C N 1
ATOM 2712 C CA . ILE C 1 121 ? 142.442 187.481 217.436 1.00 17.31 121 ILE C CA 1
ATOM 2713 C C . ILE C 1 121 ? 143.704 188.273 217.114 1.00 17.31 121 ILE C C 1
ATOM 2714 O O . ILE C 1 121 ? 143.709 189.508 217.181 1.00 17.31 121 ILE C O 1
ATOM 2719 N N . LEU C 1 122 ? 144.792 187.584 216.765 1.00 17.74 122 LEU C N 1
ATOM 2720 C CA . LEU C 1 122 ? 146.044 188.279 216.478 1.00 17.74 122 LEU C CA 1
ATOM 2721 C C . LEU C 1 122 ? 145.933 189.139 215.225 1.00 17.74 122 LEU C C 1
ATOM 2722 O O . LEU C 1 122 ? 146.530 190.219 215.152 1.00 17.74 122 LEU C O 1
ATOM 2727 N N . SER C 1 123 ? 145.187 188.671 214.222 1.00 19.42 123 SER C N 1
ATOM 2728 C CA . SER C 1 123 ? 145.057 189.432 212.983 1.00 19.42 123 SER C CA 1
ATOM 2729 C C . SER C 1 123 ? 144.347 190.760 213.214 1.00 19.42 123 SER C C 1
ATOM 2730 O O . SER C 1 123 ? 144.736 191.786 212.646 1.00 19.42 123 SER C O 1
ATOM 2733 N N . PHE C 1 124 ? 143.297 190.759 214.040 1.00 21.63 124 PHE C N 1
ATOM 2734 C CA . PHE C 1 124 ? 142.522 191.977 214.253 1.00 21.63 124 PHE C CA 1
ATOM 2735 C C . PHE C 1 124 ? 143.336 193.044 214.975 1.00 21.63 124 PHE C C 1
ATOM 2736 O O . PHE C 1 124 ? 143.267 194.227 214.624 1.00 21.63 124 PHE C O 1
ATOM 2744 N N . LEU C 1 125 ? 144.106 192.650 215.991 1.00 19.44 125 LEU C N 1
ATOM 2745 C CA . LEU C 1 125 ? 144.851 193.629 216.778 1.00 19.44 125 LEU C CA 1
ATOM 2746 C C . LEU C 1 125 ? 145.932 194.311 215.949 1.00 19.44 125 LEU C C 1
ATOM 2747 O O . LEU C 1 125 ? 146.167 195.515 216.099 1.00 19.44 125 LEU C O 1
ATOM 2752 N N . HIS C 1 126 ? 146.608 193.559 215.080 1.00 21.14 126 HIS C N 1
ATOM 2753 C CA . HIS C 1 126 ? 147.704 194.130 214.304 1.00 21.14 126 HIS C CA 1
ATOM 2754 C C . HIS C 1 126 ? 147.212 195.205 213.342 1.00 21.14 126 HIS C C 1
ATOM 2755 O O . HIS C 1 126 ? 147.848 196.255 213.198 1.00 21.14 126 HIS C O 1
ATOM 2762 N N . ILE C 1 127 ? 146.081 194.964 212.676 1.00 24.09 127 ILE C N 1
ATOM 2763 C CA . ILE C 1 127 ? 145.618 195.882 211.639 1.00 24.09 127 ILE C CA 1
ATOM 2764 C C . ILE C 1 127 ? 145.116 197.188 212.245 1.00 24.09 127 ILE C C 1
ATOM 2765 O O . ILE C 1 127 ? 145.444 198.277 211.760 1.00 24.09 127 ILE C O 1
ATOM 2770 N N . TRP C 1 128 ? 144.322 197.107 213.312 1.00 22.88 128 TRP C N 1
ATOM 2771 C CA . TRP C 1 128 ? 143.594 198.267 213.810 1.00 22.88 128 TRP C CA 1
ATOM 2772 C C . TRP C 1 128 ? 144.269 198.981 214.974 1.00 22.88 128 TRP C C 1
ATOM 2773 O O . TRP C 1 128 ? 143.933 200.141 215.236 1.00 22.88 128 TRP C O 1
ATOM 2784 N N . ALA C 1 129 ? 145.199 198.338 215.678 1.00 20.27 129 ALA C N 1
ATOM 2785 C CA . ALA C 1 129 ? 145.783 198.930 216.876 1.00 20.27 129 ALA C CA 1
ATOM 2786 C C . ALA C 1 129 ? 147.284 199.144 216.775 1.00 20.27 129 ALA C C 1
ATOM 2787 O O . ALA C 1 129 ? 147.767 200.240 217.079 1.00 20.27 129 ALA C O 1
ATOM 2789 N N . VAL C 1 130 ? 148.044 198.127 216.368 1.00 20.56 130 VAL C N 1
ATOM 2790 C CA . VAL C 1 130 ? 149.501 198.227 216.405 1.00 20.56 130 VAL C CA 1
ATOM 2791 C C . VAL C 1 130 ? 150.009 199.185 215.332 1.00 20.56 130 VAL C C 1
ATOM 2792 O O . VAL C 1 130 ? 150.871 200.031 215.594 1.00 20.56 130 VAL C O 1
ATOM 2796 N N . VAL C 1 131 ? 149.488 199.065 214.108 1.00 23.27 131 VAL C N 1
ATOM 2797 C CA . VAL C 1 131 ? 150.009 199.872 213.000 1.00 23.27 131 VAL C CA 1
ATOM 2798 C C . VAL C 1 131 ? 149.814 201.369 213.224 1.00 23.27 131 VAL C C 1
ATOM 2799 O O . VAL C 1 131 ? 150.782 202.126 213.043 1.00 23.27 131 VAL C O 1
ATOM 2803 N N . PRO C 1 132 ? 148.626 201.865 213.594 1.00 21.36 132 PRO C N 1
ATOM 2804 C CA . PRO C 1 132 ? 148.518 203.303 213.893 1.00 21.36 132 PRO C CA 1
ATOM 2805 C C . PRO C 1 132 ? 149.394 203.751 215.050 1.00 21.36 132 PRO C C 1
ATOM 2806 O O . PRO C 1 132 ? 149.871 204.892 215.047 1.00 21.36 132 PRO C O 1
ATOM 2810 N N . CYS C 1 133 ? 149.615 202.889 216.046 1.00 21.86 133 CYS C N 1
ATOM 2811 C CA . CYS C 1 133 ? 150.416 203.278 217.202 1.00 21.86 133 CYS C CA 1
ATOM 2812 C C . CYS C 1 133 ? 151.871 203.529 216.822 1.00 21.86 133 CYS C C 1
ATOM 2813 O O . CYS C 1 133 ? 152.481 204.496 217.292 1.00 21.86 133 CYS C O 1
ATOM 2816 N N . ILE C 1 134 ? 152.445 202.668 215.981 1.00 22.30 134 ILE C N 1
ATOM 2817 C CA . ILE C 1 134 ? 153.848 202.819 215.604 1.00 22.30 134 ILE C CA 1
ATOM 2818 C C . ILE C 1 134 ? 154.049 204.070 214.757 1.00 22.30 134 ILE C C 1
ATOM 2819 O O . ILE C 1 134 ? 155.034 204.797 214.926 1.00 22.30 134 ILE C O 1
ATOM 2824 N N . LYS C 1 135 ? 153.124 204.338 213.831 1.00 22.36 135 LYS C N 1
ATOM 2825 C CA . LYS C 1 135 ? 153.274 205.487 212.943 1.00 22.36 135 LYS C CA 1
ATOM 2826 C C . LYS C 1 135 ? 153.234 206.799 213.718 1.00 22.36 135 LYS C C 1
ATOM 2827 O O . LYS C 1 135 ? 154.008 207.720 213.434 1.00 22.36 135 LYS C O 1
ATOM 2833 N N . SER C 1 136 ? 152.342 206.901 214.706 1.00 20.65 136 SER C N 1
ATOM 2834 C CA . SER C 1 136 ? 152.238 208.120 215.500 1.00 20.65 136 SER C CA 1
ATOM 2835 C C . SER C 1 136 ? 153.463 208.359 216.372 1.00 20.65 136 SER C C 1
ATOM 2836 O O . SER C 1 136 ? 153.644 209.474 216.870 1.00 20.65 136 SER C O 1
ATOM 2839 N N . PHE C 1 137 ? 154.299 207.339 216.579 1.00 21.49 137 PHE C N 1
ATOM 2840 C CA . PHE C 1 137 ? 155.491 207.511 217.404 1.00 21.49 137 PHE C CA 1
ATOM 2841 C C . PHE C 1 137 ? 156.532 208.375 216.702 1.00 21.49 137 PHE C C 1
ATOM 2842 O O . PHE C 1 137 ? 157.257 209.135 217.354 1.00 21.49 137 PHE C O 1
ATOM 2850 N N . LEU C 1 138 ? 156.623 208.271 215.373 1.00 21.90 138 LEU C N 1
ATOM 2851 C CA . LEU C 1 138 ? 157.620 209.039 214.630 1.00 21.90 138 LEU C CA 1
ATOM 2852 C C . LEU C 1 138 ? 157.369 210.539 214.710 1.00 21.90 138 LEU C C 1
ATOM 2853 O O . LEU C 1 138 ? 158.319 211.318 214.836 1.00 21.90 138 LEU C O 1
ATOM 2858 N N . ILE C 1 139 ? 156.107 210.963 214.625 1.00 23.20 139 ILE C N 1
ATOM 2859 C CA . ILE C 1 139 ? 155.801 212.391 214.627 1.00 23.20 139 ILE C CA 1
ATOM 2860 C C . ILE C 1 139 ? 156.144 213.012 215.976 1.00 23.20 139 ILE C C 1
ATOM 2861 O O . ILE C 1 139 ? 156.604 214.158 216.048 1.00 23.20 139 ILE C O 1
ATOM 2866 N N . GLU C 1 140 ? 155.928 212.271 217.064 1.00 26.83 140 GLU C N 1
ATOM 2867 C CA . GLU C 1 140 ? 156.148 212.825 218.396 1.00 26.83 140 GLU C CA 1
ATOM 2868 C C . GLU C 1 140 ? 157.624 213.119 218.651 1.00 26.83 140 GLU C C 1
ATOM 2869 O O . GLU C 1 140 ? 157.966 214.190 219.165 1.00 26.83 140 GLU C O 1
ATOM 2875 N N . ILE C 1 141 ? 158.511 212.186 218.307 1.00 23.96 141 ILE C N 1
ATOM 2876 C CA . ILE C 1 141 ? 159.943 212.334 218.584 1.00 23.96 141 ILE C CA 1
ATOM 2877 C C . ILE C 1 141 ? 160.586 212.974 217.353 1.00 23.96 141 ILE C C 1
ATOM 2878 O O . ILE C 1 141 ? 161.215 212.316 216.523 1.00 23.96 141 ILE C O 1
ATOM 2883 N N . GLN C 1 142 ? 160.427 214.292 217.239 1.00 26.15 142 GLN C N 1
ATOM 2884 C CA . GLN C 1 142 ? 161.079 215.060 216.184 1.00 26.15 142 GLN C CA 1
ATOM 2885 C C . GLN C 1 142 ? 161.999 216.129 216.760 1.00 26.15 142 GLN C C 1
ATOM 2886 O O . GLN C 1 142 ? 163.142 216.281 216.316 1.00 26.15 142 GLN C O 1
ATOM 2892 N N . CYS C 1 143 ? 161.501 216.881 217.743 1.00 28.54 143 CYS C N 1
ATOM 2893 C CA . CYS C 1 143 ? 162.286 217.968 218.319 1.00 28.54 143 CYS C CA 1
ATOM 2894 C C . CYS C 1 143 ? 163.513 217.443 219.053 1.00 28.54 143 CYS C C 1
ATOM 2895 O O . CYS C 1 143 ? 164.587 218.053 218.992 1.00 28.54 143 CYS C O 1
ATOM 2898 N N . ILE C 1 144 ? 163.372 216.320 219.759 1.00 26.59 144 ILE C N 1
ATOM 2899 C CA . ILE C 1 144 ? 164.480 215.784 220.546 1.00 26.59 144 ILE C CA 1
ATOM 2900 C C . ILE C 1 144 ? 165.622 215.344 219.638 1.00 26.59 144 ILE C C 1
ATOM 2901 O O . ILE C 1 144 ? 166.795 215.631 219.904 1.00 26.59 144 ILE C O 1
ATOM 2906 N N . SER C 1 145 ? 165.297 214.638 218.553 1.00 24.06 145 SER C N 1
ATOM 2907 C CA . SER C 1 145 ? 166.338 214.105 217.680 1.00 24.06 145 SER C CA 1
ATOM 2908 C C . SER C 1 145 ? 167.095 215.215 216.960 1.00 24.06 145 SER C C 1
ATOM 2909 O O . SER C 1 145 ? 168.321 215.143 216.820 1.00 24.06 145 SER C O 1
ATOM 2912 N N . ARG C 1 146 ? 166.386 216.245 216.490 1.00 24.82 146 ARG C N 1
ATOM 2913 C CA . ARG C 1 146 ? 167.046 217.310 215.739 1.00 24.82 146 ARG C CA 1
ATOM 2914 C C . ARG C 1 146 ? 167.981 218.128 216.622 1.00 24.82 146 ARG C C 1
ATOM 2915 O O . ARG C 1 146 ? 169.098 218.460 216.209 1.00 24.82 146 ARG C O 1
ATOM 2923 N N . VAL C 1 147 ? 167.544 218.467 217.836 1.00 23.79 147 VAL C N 1
ATOM 2924 C CA . VAL C 1 147 ? 168.376 219.268 218.729 1.00 23.79 147 VAL C CA 1
ATOM 2925 C C . VAL C 1 147 ? 169.607 218.483 219.168 1.00 23.79 147 VAL C C 1
ATOM 2926 O O . VAL C 1 147 ? 170.713 219.029 219.247 1.00 23.79 147 VAL C O 1
ATOM 2930 N N . TYR C 1 148 ? 169.436 217.191 219.458 1.00 24.07 148 TYR C N 1
ATOM 2931 C CA . TYR C 1 148 ? 170.553 216.375 219.924 1.00 24.07 148 TYR C CA 1
ATOM 2932 C C . TYR C 1 148 ? 171.637 216.253 218.859 1.00 24.07 148 TYR C C 1
ATOM 2933 O O . TYR C 1 148 ? 172.832 216.261 219.177 1.00 24.07 148 TYR C O 1
ATOM 2942 N N . SER C 1 149 ? 171.242 216.130 217.590 1.00 24.12 149 SER C N 1
ATOM 2943 C CA . SER C 1 149 ? 172.222 215.979 216.518 1.00 24.12 149 SER C CA 1
ATOM 2944 C C . SER C 1 149 ? 173.089 217.224 216.374 1.00 24.12 149 SER C C 1
ATOM 2945 O O . SER C 1 149 ? 174.295 217.123 216.119 1.00 24.12 149 SER C O 1
ATOM 2948 N N . ILE C 1 150 ? 172.491 218.408 216.520 1.00 24.03 150 ILE C N 1
ATOM 2949 C CA . ILE C 1 150 ? 173.243 219.652 216.367 1.00 24.03 150 ILE C CA 1
ATOM 2950 C C . ILE C 1 150 ? 174.309 219.771 217.448 1.00 24.03 150 ILE C C 1
ATOM 2951 O O . ILE C 1 150 ? 175.438 220.202 217.183 1.00 24.03 150 ILE C O 1
ATOM 2956 N N . TYR C 1 151 ? 173.970 219.397 218.683 1.00 25.73 151 TYR C N 1
ATOM 2957 C CA . TYR C 1 151 ? 174.919 219.515 219.785 1.00 25.73 151 TYR C CA 1
ATOM 2958 C C . TYR C 1 151 ? 176.136 218.617 219.594 1.00 25.73 151 TYR C C 1
ATOM 2959 O O . TYR C 1 151 ? 177.260 219.032 219.896 1.00 25.73 151 TYR C O 1
ATOM 2968 N N . VAL C 1 152 ? 175.937 217.392 219.108 1.00 26.05 152 VAL C N 1
ATOM 2969 C CA . VAL C 1 152 ? 177.057 216.471 218.933 1.00 26.05 152 VAL C CA 1
ATOM 2970 C C . VAL C 1 152 ? 177.977 216.935 217.809 1.00 26.05 152 VAL C C 1
ATOM 2971 O O . VAL C 1 152 ? 179.205 216.872 217.934 1.00 26.05 152 VAL C O 1
ATOM 2975 N N . HIS C 1 153 ? 177.410 217.414 216.701 1.00 29.71 153 HIS C N 1
ATOM 2976 C CA . HIS C 1 153 ? 178.222 217.878 215.582 1.00 29.71 153 HIS C CA 1
ATOM 2977 C C . HIS C 1 153 ? 178.953 219.182 215.876 1.00 29.71 153 HIS C C 1
ATOM 2978 O O . HIS C 1 153 ? 179.791 219.594 215.068 1.00 29.71 153 HIS C O 1
ATOM 2985 N N . THR C 1 154 ? 178.650 219.845 216.990 1.00 28.06 154 THR C N 1
ATOM 2986 C CA . THR C 1 154 ? 179.335 221.079 217.352 1.00 28.06 154 THR C CA 1
ATOM 2987 C C . THR C 1 154 ? 180.558 220.834 218.226 1.00 28.06 154 THR C C 1
ATOM 2988 O O . THR C 1 154 ? 181.554 221.558 218.104 1.00 28.06 154 THR C O 1
ATOM 2992 N N . VAL C 1 155 ? 180.521 219.815 219.079 1.00 30.27 155 VAL C N 1
ATOM 2993 C CA . VAL C 1 155 ? 181.581 219.592 220.058 1.00 30.27 155 VAL C CA 1
ATOM 2994 C C . VAL C 1 155 ? 182.687 218.706 219.500 1.00 30.27 155 VAL C C 1
ATOM 2995 O O . VAL C 1 155 ? 183.846 219.122 219.415 1.00 30.27 155 VAL C O 1
ATOM 2999 N N . CYS C 1 156 ? 182.357 217.475 219.113 1.00 35.34 156 CYS C N 1
ATOM 3000 C CA . CYS C 1 156 ? 183.369 216.484 218.771 1.00 35.34 156 CYS C CA 1
ATOM 3001 C C . CYS C 1 156 ? 183.777 216.500 217.303 1.00 35.34 156 CYS C C 1
ATOM 3002 O O . CYS C 1 156 ? 184.693 215.760 216.930 1.00 35.34 156 CYS C O 1
ATOM 3005 N N . ASP C 1 157 ? 183.128 217.303 216.463 1.00 38.94 157 ASP C N 1
ATOM 3006 C CA . ASP C 1 157 ? 183.488 217.324 215.046 1.00 38.94 157 ASP C CA 1
ATOM 3007 C C . ASP C 1 157 ? 184.909 217.818 214.793 1.00 38.94 157 ASP C C 1
ATOM 3008 O O . ASP C 1 157 ? 185.650 217.135 214.065 1.00 38.94 157 ASP C O 1
ATOM 3013 N N . PRO C 1 158 ? 185.357 218.963 215.329 1.00 36.55 158 PRO C N 1
ATOM 3014 C CA . PRO C 1 158 ? 186.738 219.395 215.049 1.00 36.55 158 PRO C CA 1
ATOM 3015 C C . PRO C 1 158 ? 187.800 218.501 215.667 1.00 36.55 158 PRO C C 1
ATOM 3016 O O . PRO C 1 158 ? 188.933 218.488 215.172 1.00 36.55 158 PRO C O 1
ATOM 3020 N N . LEU C 1 159 ? 187.477 217.762 216.730 1.00 36.77 159 LEU C N 1
ATOM 3021 C CA . LEU C 1 159 ? 188.475 216.915 217.375 1.00 36.77 159 LEU C CA 1
ATOM 3022 C C . LEU C 1 159 ? 188.910 215.772 216.467 1.00 36.77 159 LEU C C 1
ATOM 3023 O O . LEU C 1 159 ? 190.096 215.428 216.419 1.00 36.77 159 LEU C O 1
ATOM 3028 N N . PHE C 1 160 ? 187.969 215.173 215.740 1.00 37.97 160 PHE C N 1
ATOM 3029 C CA . PHE C 1 160 ? 188.250 214.022 214.894 1.00 37.97 160 PHE C CA 1
ATOM 3030 C C . PHE C 1 160 ? 188.668 214.410 213.483 1.00 37.97 160 PHE C C 1
ATOM 3031 O O . PHE C 1 160 ? 188.875 213.525 212.647 1.00 37.97 160 PHE C O 1
ATOM 3039 N N . GLU C 1 161 ? 188.792 215.706 213.196 1.00 41.15 161 GLU C N 1
ATOM 3040 C CA . GLU C 1 161 ? 189.273 216.160 211.900 1.00 41.15 161 GLU C CA 1
ATOM 3041 C C . GLU C 1 161 ? 190.761 216.474 211.890 1.00 41.15 161 GLU C C 1
ATOM 3042 O O . GLU C 1 161 ? 191.413 216.261 210.863 1.00 41.15 161 GLU C O 1
ATOM 3048 N N . ALA C 1 162 ? 191.314 216.964 213.001 1.00 39.74 162 ALA C N 1
ATOM 3049 C CA . ALA C 1 162 ? 192.752 217.175 213.102 1.00 39.74 162 ALA C CA 1
ATOM 3050 C C . ALA C 1 162 ? 193.523 215.874 213.278 1.00 39.74 162 ALA C C 1
ATOM 3051 O O . ALA C 1 162 ? 194.691 215.804 212.883 1.00 39.74 162 ALA C O 1
ATOM 3053 N N . VAL C 1 163 ? 192.898 214.847 213.864 1.00 36.27 163 VAL C N 1
ATOM 3054 C CA . VAL C 1 163 ? 193.538 213.540 214.004 1.00 36.27 163 VAL C CA 1
ATOM 3055 C C . VAL C 1 163 ? 193.778 212.865 212.664 1.00 36.27 163 VAL C C 1
ATOM 3056 O O . VAL C 1 163 ? 194.757 212.122 212.519 1.00 36.27 163 VAL C O 1
ATOM 3060 N N . GLY C 1 164 ? 192.938 213.128 211.670 1.00 38.10 164 GLY C N 1
ATOM 3061 C CA . GLY C 1 164 ? 193.041 212.511 210.367 1.00 38.10 164 GLY C CA 1
ATOM 3062 C C . GLY C 1 164 ? 194.097 213.095 209.456 1.00 38.10 164 GLY C C 1
ATOM 3063 O O . GLY C 1 164 ? 194.131 212.750 208.270 1.00 38.10 164 GLY C O 1
ATOM 3064 N N . LYS C 1 165 ? 194.957 213.973 209.965 1.00 39.36 165 LYS C N 1
ATOM 3065 C CA . LYS C 1 165 ? 196.033 214.561 209.179 1.00 39.36 165 LYS C CA 1
ATOM 3066 C C . LYS C 1 165 ? 197.282 213.690 209.133 1.00 39.36 165 LYS C C 1
ATOM 3067 O O . LYS C 1 165 ? 198.253 214.061 208.466 1.00 39.36 165 LYS C O 1
ATOM 3073 N N . ILE C 1 166 ? 197.283 212.546 209.820 1.00 38.82 166 ILE C N 1
ATOM 3074 C CA . ILE C 1 166 ? 198.470 211.697 209.849 1.00 38.82 166 ILE C CA 1
ATOM 3075 C C . ILE C 1 166 ? 198.667 210.926 208.550 1.00 38.82 166 ILE C C 1
ATOM 3076 O O . ILE C 1 166 ? 199.746 210.359 208.337 1.00 38.82 166 ILE C O 1
ATOM 3081 N N . PHE C 1 167 ? 197.662 210.885 207.677 1.00 45.30 167 PHE C N 1
ATOM 3082 C CA . PHE C 1 167 ? 197.750 210.168 206.412 1.00 45.30 167 PHE C CA 1
ATOM 3083 C C . PHE C 1 167 ? 197.989 211.093 205.225 1.00 45.30 167 PHE C C 1
ATOM 3084 O O . PHE C 1 167 ? 197.822 210.667 204.078 1.00 45.30 167 PHE C O 1
ATOM 3092 N N . SER C 1 168 ? 198.376 212.342 205.469 1.00 48.33 168 SER C N 1
ATOM 3093 C CA . SER C 1 168 ? 198.510 213.336 204.411 1.00 48.33 168 SER C CA 1
ATOM 3094 C C . SER C 1 168 ? 199.928 213.462 203.869 1.00 48.33 168 SER C C 1
ATOM 3095 O O . SER C 1 168 ? 200.179 214.346 203.044 1.00 48.33 168 SER C O 1
ATOM 3098 N N . ASN C 1 169 ? 200.858 212.616 204.304 1.00 52.78 169 ASN C N 1
ATOM 3099 C CA . ASN C 1 169 ? 202.252 212.686 203.871 1.00 52.78 169 ASN C CA 1
ATOM 3100 C C . ASN C 1 169 ? 202.783 211.295 203.543 1.00 52.78 169 ASN C C 1
ATOM 3101 O O . ASN C 1 169 ? 203.847 210.882 204.008 1.00 52.78 169 ASN C O 1
ATOM 3106 N N . VAL C 1 170 ? 202.040 210.550 202.732 1.00 56.15 170 VAL C N 1
ATOM 3107 C CA . VAL C 1 170 ? 202.441 209.200 202.349 1.00 56.15 170 VAL C CA 1
ATOM 3108 C C . VAL C 1 170 ? 203.263 209.270 201.068 1.00 56.15 170 VAL C C 1
ATOM 3109 O O . VAL C 1 170 ? 202.811 209.817 200.057 1.00 56.15 170 VAL C O 1
ATOM 3113 N N . ARG C 1 171 ? 204.476 208.720 201.110 1.00 60.35 171 ARG C N 1
ATOM 3114 C CA . ARG C 1 171 ? 205.360 208.655 199.954 1.00 60.35 171 ARG C CA 1
ATOM 3115 C C . ARG C 1 171 ? 205.826 207.220 199.760 1.00 60.35 171 ARG C C 1
ATOM 3116 O O . ARG C 1 171 ? 206.281 206.578 200.712 1.00 60.35 171 ARG C O 1
ATOM 3124 N N . ILE C 1 172 ? 205.715 206.721 198.530 1.00 66.83 172 ILE C N 1
ATOM 3125 C CA . ILE C 1 172 ? 206.054 205.341 198.201 1.00 66.83 172 ILE C CA 1
ATOM 3126 C C . ILE C 1 172 ? 207.030 205.340 197.035 1.00 66.83 172 ILE C C 1
ATOM 3127 O O . ILE C 1 172 ? 206.814 206.039 196.039 1.00 66.83 172 ILE C O 1
ATOM 3132 N N . ASN C 1 173 ? 208.101 204.562 197.161 1.00 75.70 173 ASN C N 1
ATOM 3133 C CA . ASN C 1 173 ? 209.081 204.373 196.099 1.00 75.70 173 ASN C CA 1
ATOM 3134 C C . ASN C 1 173 ? 209.043 202.916 195.659 1.00 75.70 173 ASN C C 1
ATOM 3135 O O . ASN C 1 173 ? 209.138 202.010 196.495 1.00 75.70 173 ASN C O 1
ATOM 3140 N N . LEU C 1 174 ? 208.908 202.693 194.356 1.00 81.81 174 LEU C N 1
ATOM 3141 C CA . LEU C 1 174 ? 208.835 201.356 193.786 1.00 81.81 174 LEU C CA 1
ATOM 3142 C C . LEU C 1 174 ? 209.901 201.182 192.714 1.00 81.81 174 LEU C C 1
ATOM 3143 O O . LEU C 1 174 ? 210.135 202.085 191.905 1.00 81.81 174 LEU C O 1
ATOM 3148 N N . GLN C 1 175 ? 210.537 200.012 192.705 1.00 88.01 175 GLN C N 1
ATOM 3149 C CA . GLN C 1 175 ? 211.594 199.702 191.742 1.00 88.01 175 GLN C CA 1
ATOM 3150 C C . GLN C 1 175 ? 211.384 198.265 191.278 1.00 88.01 175 GLN C C 1
ATOM 3151 O O . GLN C 1 175 ? 211.554 197.326 192.060 1.00 88.01 175 GLN C O 1
ATOM 3157 N N . LYS C 1 176 ? 211.006 198.100 190.013 1.00 96.35 176 LYS C N 1
ATOM 3158 C CA . LYS C 1 176 ? 210.797 196.766 189.470 1.00 96.35 176 LYS C CA 1
ATOM 3159 C C . LYS C 1 176 ? 212.124 196.141 189.060 1.00 96.35 176 LYS C C 1
ATOM 3160 O O . LYS C 1 176 ? 213.031 196.825 188.579 1.00 96.35 176 LYS C O 1
ATOM 3166 N N . GLU C 1 177 ? 212.233 194.832 189.257 1.00 96.97 177 GLU C N 1
ATOM 3167 C CA . GLU C 1 177 ? 213.447 194.103 188.913 1.00 96.97 177 GLU C CA 1
ATOM 3168 C C . GLU C 1 177 ? 213.154 192.621 188.707 1.00 96.97 177 GLU C C 1
ATOM 3169 O O . GLU C 1 177 ? 213.567 192.031 187.709 1.00 96.97 177 GLU C O 1
ATOM 3175 N N . ILE D 1 49 ? 163.348 144.478 196.182 1.00 70.97 49 ILE D N 1
ATOM 3176 C CA . ILE D 1 49 ? 164.334 143.947 197.113 1.00 70.97 49 ILE D CA 1
ATOM 3177 C C . ILE D 1 49 ? 165.642 143.661 196.385 1.00 70.97 49 ILE D C 1
ATOM 3178 O O . ILE D 1 49 ? 165.798 142.615 195.757 1.00 70.97 49 ILE D O 1
ATOM 3183 N N . ASP D 1 50 ? 166.582 144.599 196.473 1.00 70.74 50 ASP D N 1
ATOM 3184 C CA . ASP D 1 50 ? 167.882 144.449 195.829 1.00 70.74 50 ASP D CA 1
ATOM 3185 C C . ASP D 1 50 ? 168.822 143.715 196.777 1.00 70.74 50 ASP D C 1
ATOM 3186 O O . ASP D 1 50 ? 169.212 144.255 197.818 1.00 70.74 50 ASP D O 1
ATOM 3191 N N . LEU D 1 51 ? 169.186 142.486 196.422 1.00 63.56 51 LEU D N 1
ATOM 3192 C CA . LEU D 1 51 ? 170.094 141.678 197.222 1.00 63.56 51 LEU D CA 1
ATOM 3193 C C . LEU D 1 51 ? 171.549 141.834 196.798 1.00 63.56 51 LEU D C 1
ATOM 3194 O O . LEU D 1 51 ? 172.419 141.154 197.350 1.00 63.56 51 LEU D O 1
ATOM 3199 N N . VAL D 1 52 ? 171.829 142.705 195.835 1.00 64.70 52 VAL D N 1
ATOM 3200 C CA . VAL D 1 52 ? 173.182 142.946 195.351 1.00 64.70 52 VAL D CA 1
ATOM 3201 C C . VAL D 1 52 ? 173.731 144.267 195.877 1.00 64.70 52 VAL D C 1
ATOM 3202 O O . VAL D 1 52 ? 174.832 144.317 196.426 1.00 64.70 52 VAL D O 1
ATOM 3206 N N . ASN D 1 53 ? 172.970 145.351 195.719 1.00 58.89 53 ASN D N 1
ATOM 3207 C CA . ASN D 1 53 ? 173.443 146.665 196.154 1.00 58.89 53 ASN D CA 1
ATOM 3208 C C . ASN D 1 53 ? 173.285 146.831 197.663 1.00 58.89 53 ASN D C 1
ATOM 3209 O O . ASN D 1 53 ? 174.267 147.037 198.383 1.00 58.89 53 ASN D O 1
ATOM 3214 N N . ARG D 1 54 ? 172.047 146.759 198.152 1.00 52.40 54 ARG D N 1
ATOM 3215 C CA . ARG D 1 54 ? 171.667 146.865 199.559 1.00 52.40 54 ARG D CA 1
ATOM 3216 C C . ARG D 1 54 ? 172.022 148.210 200.181 1.00 52.40 54 ARG D C 1
ATOM 3217 O O . ARG D 1 54 ? 171.796 148.394 201.383 1.00 52.40 54 ARG D O 1
ATOM 3225 N N . ASP D 1 55 ? 172.561 149.155 199.416 1.00 55.00 55 ASP D N 1
ATOM 3226 C CA . ASP D 1 55 ? 172.926 150.461 199.948 1.00 55.00 55 ASP D CA 1
ATOM 3227 C C . ASP D 1 55 ? 173.041 151.488 198.828 1.00 55.00 55 ASP D C 1
ATOM 3228 O O . ASP D 1 55 ? 174.144 151.979 198.556 1.00 55.00 55 ASP D O 1
ATOM 3233 N N . PRO D 1 56 ? 171.943 151.845 198.155 1.00 55.38 56 PRO D N 1
ATOM 3234 C CA . PRO D 1 56 ? 172.040 152.866 197.107 1.00 55.38 56 PRO D CA 1
ATOM 3235 C C . PRO D 1 56 ? 171.949 154.276 197.665 1.00 55.38 56 PRO D C 1
ATOM 3236 O O . PRO D 1 56 ? 171.225 155.117 197.126 1.00 55.38 56 PRO D O 1
ATOM 3240 N N . LYS D 1 57 ? 172.674 154.543 198.750 1.00 56.47 57 LYS D N 1
ATOM 3241 C CA . LYS D 1 57 ? 172.758 155.892 199.289 1.00 56.47 57 LYS D CA 1
ATOM 3242 C C . LYS D 1 57 ? 174.141 156.254 199.807 1.00 56.47 57 LYS D C 1
ATOM 3243 O O . LYS D 1 57 ? 174.349 157.412 200.184 1.00 56.47 57 LYS D O 1
ATOM 3249 N N . HIS D 1 58 ? 175.088 155.314 199.834 1.00 61.66 58 HIS D N 1
ATOM 3250 C CA . HIS D 1 58 ? 176.450 155.545 200.311 1.00 61.66 58 HIS D CA 1
ATOM 3251 C C . HIS D 1 58 ? 176.479 156.164 201.705 1.00 61.66 58 HIS D C 1
ATOM 3252 O O . HIS D 1 58 ? 177.333 157.006 201.996 1.00 61.66 58 HIS D O 1
ATOM 3259 N N . LEU D 1 59 ? 175.544 155.769 202.571 1.00 51.96 59 LEU D N 1
ATOM 3260 C CA . LEU D 1 59 ? 175.486 156.335 203.915 1.00 51.96 59 LEU D CA 1
ATOM 3261 C C . LEU D 1 59 ? 176.589 155.752 204.793 1.00 51.96 59 LEU D C 1
ATOM 3262 O O . LEU D 1 59 ? 177.479 156.473 205.257 1.00 51.96 59 LEU D O 1
ATOM 3267 N N . ASN D 1 60 ? 176.543 154.441 205.036 1.00 51.54 60 ASN D N 1
ATOM 3268 C CA . ASN D 1 60 ? 177.597 153.743 205.773 1.00 51.54 60 ASN D CA 1
ATOM 3269 C C . ASN D 1 60 ? 178.473 153.005 204.765 1.00 51.54 60 ASN D C 1
ATOM 3270 O O . ASN D 1 60 ? 178.299 151.818 204.494 1.00 51.54 60 ASN D O 1
ATOM 3275 N N . ASP D 1 61 ? 179.439 153.734 204.201 1.00 58.19 61 ASP D N 1
ATOM 3276 C CA . ASP D 1 61 ? 180.307 153.153 203.186 1.00 58.19 61 ASP D CA 1
ATOM 3277 C C . ASP D 1 61 ? 181.752 153.624 203.307 1.00 58.19 61 ASP D C 1
ATOM 3278 O O . ASP D 1 61 ? 182.534 153.416 202.370 1.00 58.19 61 ASP D O 1
ATOM 3283 N N . ASP D 1 62 ? 182.136 154.248 204.418 1.00 56.78 62 ASP D N 1
ATOM 3284 C CA . ASP D 1 62 ? 183.488 154.765 204.586 1.00 56.78 62 ASP D CA 1
ATOM 3285 C C . ASP D 1 62 ? 184.226 154.125 205.751 1.00 56.78 62 ASP D C 1
ATOM 3286 O O . ASP D 1 62 ? 185.393 153.743 205.602 1.00 56.78 62 ASP D O 1
ATOM 3291 N N . VAL D 1 63 ? 183.583 153.994 206.911 1.00 48.46 63 VAL D N 1
ATOM 3292 C CA . VAL D 1 63 ? 184.243 153.488 208.108 1.00 48.46 63 VAL D CA 1
ATOM 3293 C C . VAL D 1 63 ? 183.785 152.078 208.467 1.00 48.46 63 VAL D C 1
ATOM 3294 O O . VAL D 1 63 ? 184.108 151.586 209.552 1.00 48.46 63 VAL D O 1
ATOM 3298 N N . VAL D 1 64 ? 183.039 151.414 207.585 1.00 48.29 64 VAL D N 1
ATOM 3299 C CA . VAL D 1 64 ? 182.569 150.059 207.834 1.00 48.29 64 VAL D CA 1
ATOM 3300 C C . VAL D 1 64 ? 183.022 149.085 206.754 1.00 48.29 64 VAL D C 1
ATOM 3301 O O . VAL D 1 64 ? 182.546 147.951 206.711 1.00 48.29 64 VAL D O 1
ATOM 3305 N N . LYS D 1 65 ? 183.930 149.503 205.878 1.00 47.64 65 LYS D N 1
ATOM 3306 C CA . LYS D 1 65 ? 184.496 148.636 204.848 1.00 47.64 65 LYS D CA 1
ATOM 3307 C C . LYS D 1 65 ? 185.934 148.324 205.248 1.00 47.64 65 LYS D C 1
ATOM 3308 O O . LYS D 1 65 ? 186.841 149.127 205.013 1.00 47.64 65 LYS D O 1
ATOM 3314 N N . ILE D 1 66 ? 186.138 147.156 205.853 1.00 44.25 66 ILE D N 1
ATOM 3315 C CA . ILE D 1 66 ? 187.445 146.737 206.345 1.00 44.25 66 ILE D CA 1
ATOM 3316 C C . ILE D 1 66 ? 187.776 145.378 205.748 1.00 44.25 66 ILE D C 1
ATOM 3317 O O . ILE D 1 66 ? 186.960 144.452 205.810 1.00 44.25 66 ILE D O 1
ATOM 3322 N N . ASP D 1 67 ? 188.969 145.261 205.175 1.00 47.18 67 ASP D N 1
ATOM 3323 C CA . ASP D 1 67 ? 189.477 144.012 204.632 1.00 47.18 67 ASP D CA 1
ATOM 3324 C C . ASP D 1 67 ? 190.787 143.659 205.324 1.00 47.18 67 ASP D C 1
ATOM 3325 O O . ASP D 1 67 ? 191.364 144.464 206.060 1.00 47.18 67 ASP D O 1
ATOM 3330 N N . PHE D 1 68 ? 191.254 142.431 205.087 1.00 40.53 68 PHE D N 1
ATOM 3331 C CA . PHE D 1 68 ? 192.496 141.984 205.711 1.00 40.53 68 PHE D CA 1
ATOM 3332 C C . PHE D 1 68 ? 193.687 142.792 205.211 1.00 40.53 68 PHE D C 1
ATOM 3333 O O . PHE D 1 68 ? 194.603 143.104 205.981 1.00 40.53 68 PHE D O 1
ATOM 3341 N N . GLU D 1 69 ? 193.694 143.136 203.921 1.00 47.89 69 GLU D N 1
ATOM 3342 C CA . GLU D 1 69 ? 194.821 143.859 203.344 1.00 47.89 69 GLU D CA 1
ATOM 3343 C C . GLU D 1 69 ? 194.949 145.275 203.896 1.00 47.89 69 GLU D C 1
ATOM 3344 O O . GLU D 1 69 ? 196.033 145.862 203.818 1.00 47.89 69 GLU D O 1
ATOM 3350 N N . ASP D 1 70 ? 193.881 145.828 204.463 1.00 46.94 70 ASP D N 1
ATOM 3351 C CA . ASP D 1 70 ? 193.905 147.176 205.014 1.00 46.94 70 ASP D CA 1
ATOM 3352 C C . ASP D 1 70 ? 194.384 147.222 206.459 1.00 46.94 70 ASP D C 1
ATOM 3353 O O . ASP D 1 70 ? 194.410 148.305 207.053 1.00 46.94 70 ASP D O 1
ATOM 3358 N N . VAL D 1 71 ? 194.758 146.083 207.040 1.00 39.40 71 VAL D N 1
ATOM 3359 C CA . VAL D 1 71 ? 195.165 146.033 208.439 1.00 39.40 71 VAL D CA 1
ATOM 3360 C C . VAL D 1 71 ? 196.640 145.663 208.548 1.00 39.40 71 VAL D C 1
ATOM 3361 O O . VAL D 1 71 ? 197.431 146.399 209.147 1.00 39.40 71 VAL D O 1
ATOM 3365 N N . ILE D 1 72 ? 197.019 144.525 207.972 1.00 36.70 72 ILE D N 1
ATOM 3366 C CA . ILE D 1 72 ? 198.369 143.985 208.083 1.00 36.70 72 ILE D CA 1
ATOM 3367 C C . ILE D 1 72 ? 198.974 143.889 206.689 1.00 36.70 72 ILE D C 1
ATOM 3368 O O . ILE D 1 72 ? 198.345 143.351 205.771 1.00 36.70 72 ILE D O 1
ATOM 3373 N N . ALA D 1 73 ? 200.194 144.401 206.535 1.00 38.61 73 ALA D N 1
ATOM 3374 C CA . ALA D 1 73 ? 200.871 144.376 205.247 1.00 38.61 73 ALA D CA 1
ATOM 3375 C C . ALA D 1 73 ? 202.375 144.472 205.460 1.00 38.61 73 ALA D C 1
ATOM 3376 O O . ALA D 1 73 ? 202.842 145.289 206.257 1.00 38.61 73 ALA D O 1
ATOM 3378 N N . GLU D 1 74 ? 203.123 143.634 204.743 1.00 40.00 74 GLU D N 1
ATOM 3379 C CA . GLU D 1 74 ? 204.582 143.640 204.786 1.00 40.00 74 GLU D CA 1
ATOM 3380 C C . GLU D 1 74 ? 205.121 144.139 203.452 1.00 40.00 74 GLU D C 1
ATOM 3381 O O . GLU D 1 74 ? 204.964 143.449 202.433 1.00 40.00 74 GLU D O 1
ATOM 3387 N N . PRO D 1 75 ? 205.750 145.321 203.399 1.00 46.52 75 PRO D N 1
ATOM 3388 C CA . PRO D 1 75 ? 206.073 145.935 202.101 1.00 46.52 75 PRO D CA 1
ATOM 3389 C C . PRO D 1 75 ? 207.012 145.130 201.213 1.00 46.52 75 PRO D C 1
ATOM 3390 O O . PRO D 1 75 ? 206.617 144.707 200.121 1.00 46.52 75 PRO D O 1
ATOM 3394 N N . GLU D 1 76 ? 208.243 144.895 201.673 1.00 46.52 76 GLU D N 1
ATOM 3395 C CA . GLU D 1 76 ? 209.256 144.238 200.852 1.00 46.52 76 GLU D CA 1
ATOM 3396 C C . GLU D 1 76 ? 210.510 143.931 201.663 1.00 46.52 76 GLU D C 1
ATOM 3397 O O . GLU D 1 76 ? 210.915 144.732 202.511 1.00 46.52 76 GLU D O 1
ATOM 3403 N N . GLY D 1 77 ? 211.137 142.785 201.405 1.00 40.82 77 GLY D N 1
ATOM 3404 C CA . GLY D 1 77 ? 212.368 142.430 202.085 1.00 40.82 77 GLY D CA 1
ATOM 3405 C C . GLY D 1 77 ? 212.143 141.821 203.453 1.00 40.82 77 GLY D C 1
ATOM 3406 O O . GLY D 1 77 ? 212.831 140.873 203.843 1.00 40.82 77 GLY D O 1
ATOM 3407 N N . THR D 1 78 ? 211.180 142.368 204.194 1.00 39.11 78 THR D N 1
ATOM 3408 C CA . THR D 1 78 ? 210.822 141.868 205.519 1.00 39.11 78 THR D CA 1
ATOM 3409 C C . THR D 1 78 ? 209.606 140.958 205.365 1.00 39.11 78 THR D C 1
ATOM 3410 O O . THR D 1 78 ? 208.466 141.346 205.613 1.00 39.11 78 THR D O 1
ATOM 3414 N N . HIS D 1 79 ? 209.865 139.726 204.941 1.00 39.75 79 HIS D N 1
ATOM 3415 C CA . HIS D 1 79 ? 208.826 138.740 204.683 1.00 39.75 79 HIS D CA 1
ATOM 3416 C C . HIS D 1 79 ? 208.858 137.646 205.745 1.00 39.75 79 HIS D C 1
ATOM 3417 O O . HIS D 1 79 ? 209.745 137.598 206.602 1.00 39.75 79 HIS D O 1
ATOM 3424 N N . SER D 1 80 ? 207.869 136.758 205.678 1.00 39.32 80 SER D N 1
ATO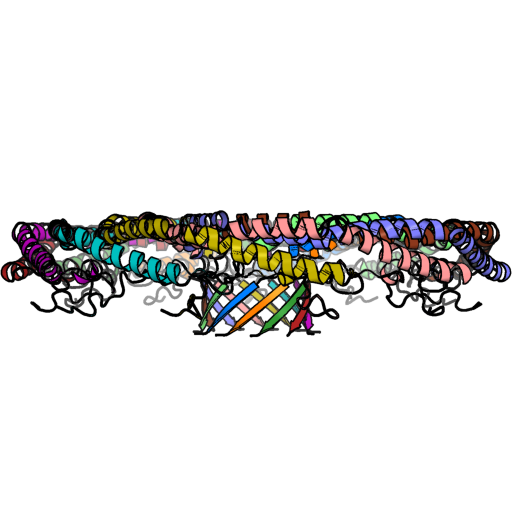M 3425 C CA . SER D 1 80 ? 207.732 135.637 206.597 1.00 39.32 80 SER D CA 1
ATOM 3426 C C . SER D 1 80 ? 207.660 134.342 205.797 1.00 39.32 80 SER D C 1
ATOM 3427 O O . SER D 1 80 ? 207.782 134.336 204.569 1.00 39.32 80 SER D O 1
ATOM 3430 N N . PHE D 1 81 ? 207.463 133.233 206.505 1.00 41.71 81 PHE D N 1
ATOM 3431 C CA . PHE D 1 81 ? 207.356 131.938 205.851 1.00 41.71 81 PHE D CA 1
ATOM 3432 C C . PHE D 1 81 ? 206.096 131.867 204.997 1.00 41.71 81 PHE D C 1
ATOM 3433 O O . PHE D 1 81 ? 205.090 132.525 205.274 1.00 41.71 81 PHE D O 1
ATOM 3441 N N . ASP D 1 82 ? 206.164 131.058 203.938 1.00 44.54 82 ASP D N 1
ATOM 3442 C CA . ASP D 1 82 ? 204.993 130.852 203.093 1.00 44.54 82 ASP D CA 1
ATOM 3443 C C . ASP D 1 82 ? 203.878 130.137 203.844 1.00 44.54 82 ASP D C 1
ATOM 3444 O O . ASP D 1 82 ? 202.697 130.394 203.590 1.00 44.54 82 ASP D O 1
ATOM 3449 N N . GLY D 1 83 ? 204.228 129.244 204.767 1.00 40.75 83 GLY D N 1
ATOM 3450 C CA . GLY D 1 83 ? 203.248 128.521 205.547 1.00 40.75 83 GLY D CA 1
ATOM 3451 C C . GLY D 1 83 ? 202.610 129.298 206.673 1.00 40.75 83 GLY D C 1
ATOM 3452 O O . GLY D 1 83 ? 201.681 128.794 207.310 1.00 40.75 83 GLY D O 1
ATOM 3453 N N . ILE D 1 84 ? 203.079 130.514 206.943 1.00 37.57 84 ILE D N 1
ATOM 3454 C CA . ILE D 1 84 ? 202.512 131.367 207.978 1.00 37.57 84 ILE D CA 1
ATOM 3455 C C . ILE D 1 84 ? 201.696 132.508 207.379 1.00 37.57 84 ILE D C 1
ATOM 3456 O O . ILE D 1 84 ? 200.766 133.006 208.021 1.00 37.57 84 ILE D O 1
ATOM 3461 N N . TRP D 1 85 ? 201.995 132.910 206.143 1.00 39.29 85 TRP D N 1
ATOM 3462 C CA . TRP D 1 85 ? 201.237 133.957 205.474 1.00 39.29 85 TRP D CA 1
ATOM 3463 C C . TRP D 1 85 ? 199.971 133.462 204.793 1.00 39.29 85 TRP D C 1
ATOM 3464 O O . TRP D 1 85 ? 199.041 134.256 204.615 1.00 39.29 85 TRP D O 1
ATOM 3475 N N . LYS D 1 86 ? 199.904 132.189 204.407 1.00 41.20 86 LYS D N 1
ATOM 3476 C CA . LYS D 1 86 ? 198.695 131.618 203.831 1.00 41.20 86 LYS D CA 1
ATOM 3477 C C . LYS D 1 86 ? 197.721 131.107 204.883 1.00 41.20 86 LYS D C 1
ATOM 3478 O O . LYS D 1 86 ? 196.589 130.755 204.537 1.00 41.20 86 LYS D O 1
ATOM 3484 N N . ALA D 1 87 ? 198.130 131.057 206.150 1.00 34.78 87 ALA D N 1
ATOM 3485 C CA . ALA D 1 87 ? 197.270 130.608 207.236 1.00 34.78 87 ALA D CA 1
ATOM 3486 C C . ALA D 1 87 ? 196.629 131.758 207.998 1.00 34.78 87 ALA D C 1
ATOM 3487 O O . ALA D 1 87 ? 195.478 131.643 208.427 1.00 34.78 87 ALA D O 1
ATOM 3489 N N . SER D 1 88 ? 197.350 132.866 208.182 1.00 35.98 88 SER D N 1
ATOM 3490 C CA . SER D 1 88 ? 196.767 134.016 208.864 1.00 35.98 88 SER D CA 1
ATOM 3491 C C . SER D 1 88 ? 195.722 134.711 208.002 1.00 35.98 88 SER D C 1
ATOM 3492 O O . SER D 1 88 ? 194.771 135.293 208.535 1.00 35.98 88 SER D O 1
ATOM 3495 N N . PHE D 1 89 ? 195.886 134.673 206.677 1.00 36.31 89 PHE D N 1
ATOM 3496 C CA . PHE D 1 89 ? 194.898 135.279 205.790 1.00 36.31 89 PHE D CA 1
ATOM 3497 C C . PHE D 1 89 ? 193.551 134.577 205.901 1.00 36.31 89 PHE D C 1
ATOM 3498 O O . PHE D 1 89 ? 192.500 135.229 205.906 1.00 36.31 89 PHE D O 1
ATOM 3506 N N . THR D 1 90 ? 193.562 133.245 205.983 1.00 32.60 90 THR D N 1
ATOM 3507 C CA . THR D 1 90 ? 192.312 132.496 206.066 1.00 32.60 90 THR D CA 1
ATOM 3508 C C . THR D 1 90 ? 191.646 132.664 207.427 1.00 32.60 90 THR D C 1
ATOM 3509 O O . THR D 1 90 ? 190.418 132.779 207.512 1.00 32.60 90 THR D O 1
ATOM 3513 N N . THR D 1 91 ? 192.437 132.681 208.503 1.00 30.97 91 THR D N 1
ATOM 3514 C CA . THR D 1 91 ? 191.862 132.737 209.845 1.00 30.97 91 THR D CA 1
ATOM 3515 C C . THR D 1 91 ? 191.112 134.042 210.083 1.00 30.97 91 THR D C 1
ATOM 3516 O O . THR D 1 91 ? 190.018 134.040 210.659 1.00 30.97 91 THR D O 1
ATOM 3520 N N . PHE D 1 92 ? 191.684 135.169 209.654 1.00 28.32 92 PHE D N 1
ATOM 3521 C CA . PHE D 1 92 ? 191.037 136.457 209.887 1.00 28.32 92 PHE D CA 1
ATOM 3522 C C . PHE D 1 92 ? 189.751 136.591 209.079 1.00 28.32 92 PHE D C 1
ATOM 3523 O O . PHE D 1 92 ? 188.748 137.109 209.582 1.00 28.32 92 PHE D O 1
ATOM 3531 N N . THR D 1 93 ? 189.762 136.139 207.824 1.00 29.39 93 THR D N 1
ATOM 3532 C CA . THR D 1 93 ? 188.599 136.319 206.960 1.00 29.39 93 THR D CA 1
ATOM 3533 C C . THR D 1 93 ? 187.426 135.458 207.414 1.00 29.39 93 THR D C 1
ATOM 3534 O O . THR D 1 93 ? 186.283 135.926 207.466 1.00 29.39 93 THR D O 1
ATOM 3538 N N . VAL D 1 94 ? 187.688 134.192 207.742 1.00 29.13 94 VAL D N 1
ATOM 3539 C CA . VAL D 1 94 ? 186.605 133.276 208.089 1.00 29.13 94 VAL D CA 1
ATOM 3540 C C . VAL D 1 94 ? 185.994 133.640 209.437 1.00 29.13 94 VAL D C 1
ATOM 3541 O O . VAL D 1 94 ? 184.773 133.569 209.617 1.00 29.13 94 VAL D O 1
ATOM 3545 N N . THR D 1 95 ? 186.826 134.037 210.402 1.00 30.25 95 THR D N 1
ATOM 3546 C CA . THR D 1 95 ? 186.335 134.259 211.760 1.00 30.25 95 THR D CA 1
ATOM 3547 C C . THR D 1 95 ? 185.338 135.412 211.817 1.00 30.25 95 THR D C 1
ATOM 3548 O O . THR D 1 95 ? 184.262 135.285 212.412 1.00 30.25 95 THR D O 1
ATOM 3552 N N . LYS D 1 96 ? 185.675 136.548 211.204 1.00 28.90 96 LYS D N 1
ATOM 3553 C CA . LYS D 1 96 ? 184.780 137.698 211.257 1.00 28.90 96 LYS D CA 1
ATOM 3554 C C . LYS D 1 96 ? 183.586 137.557 210.323 1.00 28.90 96 LYS D C 1
ATOM 3555 O O . LYS D 1 96 ? 182.584 138.254 210.514 1.00 28.90 96 LYS D O 1
ATOM 3561 N N . TYR D 1 97 ? 183.669 136.686 209.316 1.00 31.59 97 TYR D N 1
ATOM 3562 C CA . TYR D 1 97 ? 182.535 136.479 208.421 1.00 31.59 97 TYR D CA 1
ATOM 3563 C C . TYR D 1 97 ? 181.371 135.815 209.147 1.00 31.59 97 TYR D C 1
ATOM 3564 O O . TYR D 1 97 ? 180.232 136.291 209.081 1.00 31.59 97 TYR D O 1
ATOM 3573 N N . TRP D 1 98 ? 181.638 134.710 209.845 1.00 33.32 98 TRP D N 1
ATOM 3574 C CA . TRP D 1 98 ? 180.571 133.966 210.503 1.00 33.32 98 TRP D CA 1
ATOM 3575 C C . TRP D 1 98 ? 180.108 134.623 211.796 1.00 33.32 98 TRP D C 1
ATOM 3576 O O . TRP D 1 98 ? 178.943 134.466 212.178 1.00 33.32 98 TRP D O 1
ATOM 3587 N N . PHE D 1 99 ? 180.992 135.346 212.485 1.00 31.81 99 PHE D N 1
ATOM 3588 C CA . PHE D 1 99 ? 180.618 135.927 213.771 1.00 31.81 99 PHE D CA 1
ATOM 3589 C C . PHE D 1 99 ? 179.596 137.044 213.606 1.00 31.81 99 PHE D C 1
ATOM 3590 O O . PHE D 1 99 ? 178.709 137.208 214.451 1.00 31.81 99 PHE D O 1
ATOM 3598 N N . TYR D 1 100 ? 179.706 137.831 212.532 1.00 30.55 100 TYR D N 1
ATOM 3599 C CA . TYR D 1 100 ? 178.761 138.924 212.321 1.00 30.55 100 TYR D CA 1
ATOM 3600 C C . TYR D 1 100 ? 177.351 138.400 212.080 1.00 30.55 100 TYR D C 1
ATOM 3601 O O . TYR D 1 100 ? 176.374 138.985 212.560 1.00 30.55 100 TYR D O 1
ATOM 3610 N N . ARG D 1 101 ? 177.224 137.302 211.329 1.00 33.47 101 ARG D N 1
ATOM 3611 C CA . ARG D 1 101 ? 175.903 136.760 211.032 1.00 33.47 101 ARG D CA 1
ATOM 3612 C C . ARG D 1 101 ? 175.203 136.246 212.283 1.00 33.47 101 ARG D C 1
ATOM 3613 O O . ARG D 1 101 ? 173.972 136.313 212.371 1.00 33.47 101 ARG D O 1
ATOM 3621 N N . LEU D 1 102 ? 175.959 135.722 213.249 1.00 32.68 102 LEU D N 1
ATOM 3622 C CA . LEU D 1 102 ? 175.347 135.230 214.480 1.00 32.68 102 LEU D CA 1
ATOM 3623 C C . LEU D 1 102 ? 174.683 136.358 215.261 1.00 32.68 102 LEU D C 1
ATOM 3624 O O . LEU D 1 102 ? 173.577 136.189 215.786 1.00 32.68 102 LEU D O 1
ATOM 3629 N N . LEU D 1 103 ? 175.345 137.514 215.354 1.00 31.66 103 LEU D N 1
ATOM 3630 C CA . LEU D 1 103 ? 174.775 138.637 216.091 1.00 31.66 103 LEU D CA 1
ATOM 3631 C C . LEU D 1 103 ? 173.541 139.197 215.393 1.00 31.66 103 LEU D C 1
ATOM 3632 O O . LEU D 1 103 ? 172.569 139.582 216.053 1.00 31.66 103 LEU D O 1
ATOM 3637 N N . SER D 1 104 ? 173.563 139.257 214.059 1.00 32.34 104 SER D N 1
ATOM 3638 C CA . SER D 1 104 ? 172.462 139.863 213.320 1.00 32.34 104 SER D CA 1
ATOM 3639 C C . SER D 1 104 ? 171.184 139.041 213.393 1.00 32.34 104 SER D C 1
ATOM 3640 O O . SER D 1 104 ? 170.098 139.585 213.168 1.00 32.34 104 SER D O 1
ATOM 3643 N N . ALA D 1 105 ? 171.282 137.750 213.703 1.00 32.68 105 ALA D N 1
ATOM 3644 C CA . ALA D 1 105 ? 170.109 136.887 213.730 1.00 32.68 105 ALA D CA 1
ATOM 3645 C C . ALA D 1 105 ? 169.412 136.885 215.084 1.00 32.68 105 ALA D C 1
ATOM 3646 O O . ALA D 1 105 ? 168.178 136.860 215.143 1.00 32.68 105 ALA D O 1
ATOM 3648 N N . LEU D 1 106 ? 170.175 136.900 216.176 1.00 34.32 106 LEU D N 1
ATOM 3649 C CA . LEU D 1 106 ? 169.595 136.830 217.512 1.00 34.32 106 LEU D CA 1
ATOM 3650 C C . LEU D 1 106 ? 168.716 138.037 217.820 1.00 34.32 106 LEU D C 1
ATOM 3651 O O . LEU D 1 106 ? 167.506 137.893 218.018 1.00 34.32 106 LEU D O 1
ATOM 3656 N N . PHE D 1 107 ? 169.306 139.230 217.865 1.00 33.05 107 PHE D N 1
ATOM 3657 C CA . PHE D 1 107 ? 168.562 140.435 218.234 1.00 33.05 107 PHE D CA 1
ATOM 3658 C C . PHE D 1 107 ? 168.654 141.498 217.138 1.00 33.05 107 PHE D C 1
ATOM 3659 O O . PHE D 1 107 ? 168.934 142.671 217.382 1.00 33.05 107 PHE D O 1
ATOM 3667 N N . GLY D 1 108 ? 168.397 141.061 215.910 1.00 32.35 108 GLY D N 1
ATOM 3668 C CA . GLY D 1 108 ? 168.321 141.975 214.793 1.00 32.35 108 GLY D CA 1
ATOM 3669 C C . GLY D 1 108 ? 166.900 142.416 214.514 1.00 32.35 108 GLY D C 1
ATOM 3670 O O . GLY D 1 108 ? 166.659 143.589 214.221 1.00 32.35 108 GLY D O 1
ATOM 3671 N N . ILE D 1 109 ? 165.951 141.488 214.599 1.00 34.18 109 ILE D N 1
ATOM 3672 C CA . ILE D 1 109 ? 164.546 141.773 214.308 1.00 34.18 109 ILE D CA 1
ATOM 3673 C C . ILE D 1 109 ? 163.854 142.431 215.502 1.00 34.18 109 ILE D C 1
ATOM 3674 O O . ILE D 1 109 ? 163.134 143.422 215.309 1.00 34.18 109 ILE D O 1
ATOM 3679 N N . PRO D 1 110 ? 164.019 141.936 216.751 1.00 33.33 110 PRO D N 1
ATOM 3680 C CA . PRO D 1 110 ? 163.387 142.626 217.889 1.00 33.33 110 PRO D CA 1
ATOM 3681 C C . PRO D 1 110 ? 163.870 144.055 218.107 1.00 33.33 110 PRO D C 1
ATOM 3682 O O . PRO D 1 110 ? 163.314 144.771 218.947 1.00 33.33 110 PRO D O 1
ATOM 3686 N N . MET D 1 111 ? 164.898 144.480 217.371 1.00 32.03 111 MET D N 1
ATOM 3687 C CA . MET D 1 111 ? 165.383 145.849 217.485 1.00 32.03 111 MET D CA 1
ATOM 3688 C C . MET D 1 111 ? 164.768 146.768 216.435 1.00 32.03 111 MET D C 1
ATOM 3689 O O . MET D 1 111 ? 164.695 147.981 216.665 1.00 32.03 111 MET D O 1
ATOM 3694 N N . ALA D 1 112 ? 164.305 146.236 215.305 1.00 28.96 112 ALA D N 1
ATOM 3695 C CA . ALA D 1 112 ? 163.692 147.042 214.256 1.00 28.96 112 ALA D CA 1
ATOM 3696 C C . ALA D 1 112 ? 162.301 147.536 214.634 1.00 28.96 112 ALA D C 1
ATOM 3697 O O . ALA D 1 112 ? 161.889 148.617 214.204 1.00 28.96 112 ALA D O 1
ATOM 3699 N N . LEU D 1 113 ? 161.566 146.760 215.430 1.00 26.88 113 LEU D N 1
ATOM 3700 C CA . LEU D 1 113 ? 160.233 147.147 215.874 1.00 26.88 113 LEU D CA 1
ATOM 3701 C C . LEU D 1 113 ? 160.295 148.378 216.771 1.00 26.88 113 LEU D C 1
ATOM 3702 O O . LEU D 1 113 ? 159.427 149.253 216.691 1.00 26.88 113 LEU D O 1
ATOM 3707 N N . ILE D 1 114 ? 161.315 148.452 217.627 1.00 24.02 114 ILE D N 1
ATOM 3708 C CA . ILE D 1 114 ? 161.425 149.557 218.576 1.00 24.02 114 ILE D CA 1
ATOM 3709 C C . ILE D 1 114 ? 161.587 150.885 217.845 1.00 24.02 114 ILE D C 1
ATOM 3710 O O . ILE D 1 114 ? 160.956 151.887 218.199 1.00 24.02 114 ILE D O 1
ATOM 3715 N N . TRP D 1 115 ? 162.440 150.917 216.817 1.00 21.35 115 TRP D N 1
ATOM 3716 C CA . TRP D 1 115 ? 162.651 152.160 216.081 1.00 21.35 115 TRP D CA 1
ATOM 3717 C C . TRP D 1 115 ? 161.421 152.563 215.278 1.00 21.35 115 TRP D C 1
ATOM 3718 O O . TRP D 1 115 ? 161.250 153.745 214.965 1.00 21.35 115 TRP D O 1
ATOM 3729 N N . GLY D 1 116 ? 160.563 151.603 214.930 1.00 21.08 116 GLY D N 1
ATOM 3730 C CA . GLY D 1 116 ? 159.376 151.934 214.158 1.00 21.08 116 GLY D CA 1
ATOM 3731 C C . GLY D 1 116 ? 158.393 152.802 214.921 1.00 21.08 116 GLY D C 1
ATOM 3732 O O . GLY D 1 116 ? 157.857 153.771 214.380 1.00 21.08 116 GLY D O 1
ATOM 3733 N N . ILE D 1 117 ? 158.140 152.465 216.187 1.00 18.58 117 ILE D N 1
ATOM 3734 C CA . ILE D 1 117 ? 157.175 153.221 216.978 1.00 18.58 117 ILE D CA 1
ATOM 3735 C C . ILE D 1 117 ? 157.716 154.605 217.314 1.00 18.58 117 ILE D C 1
ATOM 3736 O O . ILE D 1 117 ? 156.976 155.596 217.294 1.00 18.58 117 ILE D O 1
ATOM 3741 N N . TYR D 1 118 ? 159.009 154.697 217.630 1.00 17.27 118 TYR D N 1
ATOM 3742 C CA . TYR D 1 118 ? 159.574 155.957 218.105 1.00 17.27 118 TYR D CA 1
ATOM 3743 C C . TYR D 1 118 ? 159.530 157.038 217.030 1.00 17.27 118 TYR D C 1
ATOM 3744 O O . TYR D 1 118 ? 159.241 158.202 217.326 1.00 17.27 118 TYR D O 1
ATOM 3753 N N . PHE D 1 119 ? 159.822 156.678 215.779 1.00 18.21 119 PHE D N 1
ATOM 3754 C CA . PHE D 1 119 ? 159.836 157.679 214.716 1.00 18.21 119 PHE D CA 1
ATOM 3755 C C . PHE D 1 119 ? 158.437 158.178 214.382 1.00 18.21 119 PHE D C 1
ATOM 3756 O O . PHE D 1 119 ? 158.282 159.317 213.927 1.00 18.21 119 PHE D O 1
ATOM 3764 N N . ALA D 1 120 ? 157.411 157.349 214.589 1.00 18.53 120 ALA D N 1
ATOM 3765 C CA . ALA D 1 120 ? 156.047 157.774 214.291 1.00 18.53 120 ALA D CA 1
ATOM 3766 C C . ALA D 1 120 ? 155.604 158.909 215.204 1.00 18.53 120 ALA D C 1
ATOM 3767 O O . ALA D 1 120 ? 154.912 159.834 214.762 1.00 18.53 120 ALA D O 1
ATOM 3769 N N . ILE D 1 121 ? 155.983 158.853 216.482 1.00 16.59 121 ILE D N 1
ATOM 3770 C CA . ILE D 1 121 ? 155.555 159.872 217.436 1.00 16.59 121 ILE D CA 1
ATOM 3771 C C . ILE D 1 121 ? 156.187 161.220 217.114 1.00 16.59 121 ILE D C 1
ATOM 3772 O O . ILE D 1 121 ? 155.525 162.262 217.181 1.00 16.59 121 ILE D O 1
ATOM 3777 N N . LEU D 1 122 ? 157.476 161.228 216.765 1.00 17.57 122 LEU D N 1
ATOM 3778 C CA . LEU D 1 122 ? 158.153 162.490 216.478 1.00 17.57 122 LEU D CA 1
ATOM 3779 C C . LEU D 1 122 ? 157.595 163.153 215.225 1.00 17.57 122 LEU D C 1
ATOM 3780 O O . LEU D 1 122 ? 157.513 164.384 215.152 1.00 17.57 122 LEU D O 1
ATOM 3785 N N . SER D 1 123 ? 157.221 162.356 214.222 1.00 19.83 123 SER D N 1
ATOM 3786 C CA . SER D 1 123 ? 156.700 162.926 212.983 1.00 19.83 123 SER D CA 1
ATOM 3787 C C . SER D 1 123 ? 155.384 163.659 213.214 1.00 19.83 123 SER D C 1
ATOM 3788 O O . SER D 1 123 ? 155.157 164.733 212.646 1.00 19.83 123 SER D O 1
ATOM 3791 N N . PHE D 1 124 ? 154.502 163.091 214.040 1.00 22.28 124 PHE D N 1
ATOM 3792 C CA . PHE D 1 124 ? 153.191 163.697 214.253 1.00 22.28 124 PHE D CA 1
ATOM 3793 C C . PHE D 1 124 ? 153.299 165.035 214.975 1.00 22.28 124 PHE D C 1
ATOM 3794 O O . PHE D 1 124 ? 152.602 165.993 214.624 1.00 22.28 124 PHE D O 1
ATOM 3802 N N . LEU D 1 125 ? 154.160 165.119 215.991 1.00 20.26 125 LEU D N 1
ATOM 3803 C CA . LEU D 1 125 ? 154.258 166.346 216.778 1.00 20.26 125 LEU D CA 1
ATOM 3804 C C . LEU D 1 125 ? 154.798 167.504 215.949 1.00 20.26 125 LEU D C 1
ATOM 3805 O O . LEU D 1 125 ? 154.345 168.644 216.099 1.00 20.26 125 LEU D O 1
ATOM 3810 N N . HIS D 1 126 ? 155.773 167.237 215.080 1.00 21.24 126 HIS D N 1
ATOM 3811 C CA . HIS D 1 126 ? 156.387 168.310 214.304 1.00 21.24 126 HIS D CA 1
ATOM 3812 C C . HIS D 1 126 ? 155.391 168.948 213.342 1.00 21.24 126 HIS D C 1
ATOM 3813 O O . HIS D 1 126 ? 155.359 170.175 213.198 1.00 21.24 126 HIS D O 1
ATOM 3820 N N . ILE D 1 127 ? 154.570 168.134 212.676 1.00 24.60 127 ILE D N 1
ATOM 3821 C CA . ILE D 1 127 ? 153.684 168.656 211.639 1.00 24.60 127 ILE D CA 1
ATOM 3822 C C . ILE D 1 127 ? 152.556 169.484 212.245 1.00 24.60 127 ILE D C 1
ATOM 3823 O O . ILE D 1 127 ? 152.243 170.577 211.760 1.00 24.60 127 ILE D O 1
ATOM 3828 N N . TRP D 1 128 ? 151.932 168.986 213.312 1.00 25.02 128 TRP D N 1
ATOM 3829 C CA . TRP D 1 128 ? 150.692 169.568 213.810 1.00 25.02 128 TRP D CA 1
ATOM 3830 C C . TRP D 1 128 ? 150.874 170.534 214.974 1.00 25.02 128 TRP D C 1
ATOM 3831 O O . TRP D 1 128 ? 149.965 171.328 215.236 1.00 25.02 128 TRP D O 1
ATOM 3842 N N . ALA D 1 129 ? 152.004 170.495 215.678 1.00 21.18 129 ALA D N 1
ATOM 3843 C CA . ALA D 1 129 ? 152.175 171.309 216.876 1.00 21.18 129 ALA D CA 1
ATOM 3844 C C . ALA D 1 129 ? 153.323 172.301 216.775 1.00 21.18 129 ALA D C 1
ATOM 3845 O O . ALA D 1 129 ? 153.136 173.484 217.079 1.00 21.18 129 ALA D O 1
ATOM 3847 N N . VAL D 1 130 ? 154.512 171.856 216.368 1.00 20.98 130 VAL D N 1
ATOM 3848 C CA . VAL D 1 130 ? 155.683 172.729 216.406 1.00 20.98 130 VAL D CA 1
ATOM 3849 C C . VAL D 1 130 ? 155.593 173.808 215.332 1.00 20.98 130 VAL D C 1
ATOM 3850 O O . VAL D 1 130 ? 155.861 174.986 215.594 1.00 20.98 130 VAL D O 1
ATOM 3854 N N . VAL D 1 131 ? 155.219 173.427 214.108 1.00 24.19 131 VAL D N 1
ATOM 3855 C CA . VAL D 1 131 ? 155.222 174.386 213.000 1.00 24.19 131 VAL D CA 1
ATOM 3856 C C . VAL D 1 131 ? 154.249 175.540 213.224 1.00 24.19 131 VAL D C 1
ATOM 3857 O O . VAL D 1 131 ? 154.653 176.700 213.043 1.00 24.19 131 VAL D O 1
ATOM 3861 N N . PRO D 1 132 ? 152.981 175.315 213.594 1.00 22.89 132 PRO D N 1
ATOM 3862 C CA . PRO D 1 132 ? 152.112 176.467 213.893 1.00 22.89 132 PRO D CA 1
ATOM 3863 C C . PRO D 1 132 ? 152.607 177.317 215.050 1.00 22.89 132 PRO D C 1
ATOM 3864 O O . PRO D 1 132 ? 152.392 178.535 215.047 1.00 22.89 132 PRO D O 1
ATOM 3868 N N . CYS D 1 133 ? 153.259 176.712 216.046 1.00 22.79 133 CYS D N 1
ATOM 3869 C CA . CYS D 1 133 ? 153.722 177.472 217.203 1.00 22.79 133 CYS D CA 1
ATOM 3870 C C . CYS D 1 133 ? 154.810 178.470 216.822 1.00 22.79 133 CYS D C 1
ATOM 3871 O O . CYS D 1 133 ? 154.801 179.613 217.292 1.00 22.79 133 CYS D O 1
ATOM 3874 N N . ILE D 1 134 ? 155.759 178.056 215.981 1.00 23.42 134 ILE D N 1
ATOM 3875 C CA . ILE D 1 134 ? 156.858 178.941 215.604 1.00 23.42 134 ILE D CA 1
ATOM 3876 C C . ILE D 1 134 ? 156.350 180.102 214.757 1.00 23.42 134 ILE D C 1
ATOM 3877 O O . ILE D 1 134 ? 156.786 181.247 214.926 1.00 23.42 134 ILE D O 1
ATOM 3882 N N . LYS D 1 135 ? 155.428 179.828 213.831 1.00 24.72 135 LYS D N 1
ATOM 3883 C CA . LYS D 1 135 ? 154.932 180.875 212.943 1.00 24.72 135 LYS D CA 1
ATOM 3884 C C . LYS D 1 135 ? 154.190 181.957 213.718 1.00 24.72 135 LYS D C 1
ATOM 3885 O O . LYS D 1 135 ? 154.343 183.151 213.434 1.00 24.72 135 LYS D O 1
ATOM 3891 N N . SER D 1 136 ? 153.384 181.562 214.706 1.00 22.89 136 SER D N 1
ATOM 3892 C CA . SER D 1 136 ? 152.637 182.531 215.500 1.00 22.89 136 SER D CA 1
ATOM 3893 C C . SER D 1 136 ? 153.539 183.394 216.372 1.00 22.89 136 SER D C 1
ATOM 3894 O O . SER D 1 136 ? 153.088 184.430 216.870 1.00 22.89 136 SER D O 1
ATOM 3897 N N . PHE D 1 137 ? 154.794 182.987 216.579 1.00 24.70 137 PHE D N 1
ATOM 3898 C CA . PHE D 1 137 ? 155.703 183.776 217.404 1.00 24.70 137 PHE D CA 1
ATOM 3899 C C . PHE D 1 137 ? 156.112 185.066 216.702 1.00 24.70 137 PHE D C 1
ATOM 3900 O O . PHE D 1 137 ? 156.311 186.097 217.354 1.00 24.70 137 PHE D O 1
ATOM 3908 N N . LEU D 1 138 ? 156.245 185.028 215.373 1.00 24.57 138 LEU D N 1
ATOM 3909 C CA . LEU D 1 138 ? 156.668 186.213 214.630 1.00 24.57 138 LEU D CA 1
ATOM 3910 C C . LEU D 1 138 ? 155.646 187.339 214.710 1.00 24.57 138 LEU D C 1
ATOM 3911 O O . LEU D 1 138 ? 156.024 188.509 214.836 1.00 24.57 138 LEU D O 1
ATOM 3916 N N . ILE D 1 139 ? 154.355 187.014 214.625 1.00 25.69 139 ILE D N 1
ATOM 3917 C CA . ILE D 1 139 ? 153.326 188.050 214.627 1.00 25.69 139 ILE D CA 1
ATOM 3918 C C . ILE D 1 139 ? 153.278 188.757 215.976 1.00 25.69 139 ILE D C 1
ATOM 3919 O O . ILE D 1 139 ? 153.046 189.970 216.048 1.00 25.69 139 ILE D O 1
ATOM 3924 N N . GLU D 1 140 ? 153.497 188.017 217.064 1.00 28.83 140 GLU D N 1
ATOM 3925 C CA . GLU D 1 140 ? 153.383 188.603 218.396 1.00 28.83 140 GLU D CA 1
ATOM 3926 C C . GLU D 1 140 ? 154.466 189.647 218.651 1.00 28.83 140 GLU D C 1
ATOM 3927 O O . GLU D 1 140 ? 154.175 190.734 219.165 1.00 28.83 140 GLU D O 1
ATOM 3933 N N . ILE D 1 141 ? 155.716 189.343 218.307 1.00 25.71 141 ILE D N 1
ATOM 3934 C CA . ILE D 1 141 ? 156.841 190.241 218.584 1.00 25.71 141 ILE D CA 1
ATOM 3935 C C . ILE D 1 141 ? 157.036 191.127 217.353 1.00 25.71 141 ILE D C 1
ATOM 3936 O O . ILE D 1 141 ? 157.921 190.914 216.523 1.00 25.71 141 ILE D O 1
ATOM 3941 N N . GLN D 1 142 ? 156.189 192.150 217.239 1.00 26.40 142 GLN D N 1
ATOM 3942 C CA . GLN D 1 142 ? 156.323 193.148 216.184 1.00 26.40 142 GLN D CA 1
ATOM 3943 C C . GLN D 1 142 ? 156.519 194.545 216.760 1.00 26.40 142 GLN D C 1
ATOM 3944 O O . GLN D 1 142 ? 157.398 195.291 216.316 1.00 26.40 142 GLN D O 1
ATOM 3950 N N . CYS D 1 143 ? 155.694 194.909 217.743 1.00 28.06 143 CYS D N 1
ATOM 3951 C CA . CYS D 1 143 ? 155.766 196.248 218.319 1.00 28.06 143 CYS D CA 1
ATOM 3952 C C . CYS D 1 143 ? 157.082 196.469 219.053 1.00 28.06 143 CYS D C 1
ATOM 3953 O O . CYS D 1 143 ? 157.656 197.563 218.992 1.00 28.06 143 CYS D O 1
ATOM 3956 N N . ILE D 1 144 ? 157.571 195.448 219.759 1.00 25.48 144 ILE D N 1
ATOM 3957 C CA . ILE D 1 144 ? 158.793 195.596 220.546 1.00 25.48 144 ILE D CA 1
ATOM 3958 C C . ILE D 1 144 ? 159.991 195.843 219.638 1.00 25.48 144 ILE D C 1
ATOM 3959 O O . ILE D 1 144 ? 160.823 196.719 219.904 1.00 25.48 144 ILE D O 1
ATOM 3964 N N . SER D 1 145 ? 160.099 195.074 218.553 1.00 24.12 145 SER D N 1
ATOM 3965 C CA . SER D 1 145 ? 161.263 195.188 217.680 1.00 24.12 145 SER D CA 1
ATOM 3966 C C . SER D 1 145 ? 161.300 196.531 216.960 1.00 24.12 145 SER D C 1
ATOM 3967 O O . SER D 1 145 ? 162.370 197.134 216.820 1.00 24.12 145 SER D O 1
ATOM 3970 N N . ARG D 1 146 ? 160.147 197.015 216.490 1.00 24.61 146 ARG D N 1
ATOM 3971 C CA . ARG D 1 146 ? 160.126 198.267 215.739 1.00 24.61 146 ARG D CA 1
ATOM 3972 C C . ARG D 1 146 ? 160.471 199.461 216.622 1.00 24.61 146 ARG D C 1
ATOM 3973 O O . ARG D 1 146 ? 161.231 200.344 216.209 1.00 24.61 146 ARG D O 1
ATOM 3981 N N . VAL D 1 147 ? 159.920 199.510 217.836 1.00 23.19 147 VAL D N 1
ATOM 3982 C CA . VAL D 1 147 ? 160.187 200.633 218.729 1.00 23.19 147 VAL D CA 1
ATOM 3983 C C . VAL D 1 147 ? 161.647 200.638 219.168 1.00 23.19 147 VAL D C 1
ATOM 3984 O O . VAL D 1 147 ? 162.282 201.696 219.247 1.00 23.19 147 VAL D O 1
ATOM 3988 N N . TYR D 1 148 ? 162.201 199.459 219.458 1.00 23.22 148 TYR D N 1
ATOM 3989 C CA . TYR D 1 148 ? 163.582 199.377 219.924 1.00 23.22 148 TYR D CA 1
ATOM 3990 C C . TYR D 1 148 ? 164.561 199.860 218.859 1.00 23.22 148 TYR D C 1
ATOM 3991 O O . TYR D 1 148 ? 165.561 200.513 219.177 1.00 23.22 148 TYR D O 1
ATOM 4000 N N . SER D 1 149 ? 164.294 199.543 217.590 1.00 24.31 149 SER D N 1
ATOM 4001 C CA . SER D 1 149 ? 165.200 199.946 216.518 1.00 24.31 149 SER D CA 1
ATOM 4002 C C . SER D 1 149 ? 165.257 201.462 216.374 1.00 24.31 149 SER D C 1
ATOM 4003 O O . SER D 1 149 ? 166.326 202.029 216.119 1.00 24.31 149 SER D O 1
ATOM 4006 N N . ILE D 1 150 ? 164.113 202.135 216.520 1.00 25.42 150 ILE D N 1
ATOM 4007 C CA . ILE D 1 150 ? 164.073 203.588 216.367 1.00 25.42 150 ILE D CA 1
ATOM 4008 C C . ILE D 1 150 ? 164.906 204.265 217.448 1.00 25.42 150 ILE D C 1
ATOM 4009 O O . ILE D 1 150 ? 165.623 205.237 217.183 1.00 25.42 150 ILE D O 1
ATOM 4014 N N . TYR D 1 151 ? 164.823 203.766 218.683 1.00 25.54 151 TYR D N 1
ATOM 4015 C CA . TYR D 1 151 ? 165.557 204.379 219.785 1.00 25.54 151 TYR D CA 1
ATOM 4016 C C . TYR D 1 151 ? 167.066 204.281 219.594 1.00 25.54 151 TYR D C 1
ATOM 4017 O O . TYR D 1 151 ? 167.788 205.238 219.896 1.00 25.54 151 TYR D O 1
ATOM 4026 N N . VAL D 1 152 ? 167.562 203.143 219.108 1.00 26.49 152 VAL D N 1
ATOM 4027 C CA . VAL D 1 152 ? 169.002 202.973 218.933 1.00 26.49 152 VAL D CA 1
ATOM 4028 C C . VAL D 1 152 ? 169.525 203.861 217.809 1.00 26.49 152 VAL D C 1
ATOM 4029 O O . VAL D 1 152 ? 170.592 204.472 217.934 1.00 26.49 152 VAL D O 1
ATOM 4033 N N . HIS D 1 153 ? 168.789 203.957 216.701 1.00 30.25 153 HIS D N 1
ATOM 4034 C CA . HIS D 1 153 ? 169.222 204.787 215.582 1.00 30.25 153 HIS D CA 1
ATOM 4035 C C . HIS D 1 153 ? 169.131 206.279 215.876 1.00 30.25 153 HIS D C 1
ATOM 4036 O O . HIS D 1 153 ? 169.613 207.079 215.068 1.00 30.25 153 HIS D O 1
ATOM 4043 N N . THR D 1 154 ? 168.518 206.673 216.990 1.00 28.38 154 THR D N 1
ATOM 4044 C CA . THR D 1 154 ? 168.427 208.081 217.353 1.00 28.38 154 THR D CA 1
ATOM 4045 C C . THR D 1 154 ? 169.589 208.537 218.226 1.00 28.38 154 THR D C 1
ATOM 4046 O O . THR D 1 154 ? 170.035 209.684 218.104 1.00 28.38 154 THR D O 1
ATOM 4050 N N . VAL D 1 155 ? 170.108 207.659 219.079 1.00 28.96 155 VAL D N 1
ATOM 4051 C CA . VAL D 1 155 ? 171.121 208.045 220.058 1.00 28.96 155 VAL D CA 1
ATOM 4052 C C . VAL D 1 155 ? 172.530 207.898 219.500 1.00 28.96 155 VAL D C 1
ATOM 4053 O O . VAL D 1 155 ? 173.279 208.874 219.415 1.00 28.96 155 VAL D O 1
ATOM 4057 N N . CYS D 1 156 ? 172.918 206.684 219.113 1.00 34.30 156 CYS D N 1
ATOM 4058 C CA . CYS D 1 156 ? 174.305 206.397 218.771 1.00 34.30 156 CYS D CA 1
ATOM 4059 C C . CYS D 1 156 ? 174.640 206.631 217.303 1.00 34.30 156 CYS D C 1
ATOM 4060 O O . CYS D 1 156 ? 175.810 206.504 216.930 1.00 34.30 156 CYS D O 1
ATOM 4063 N N . ASP D 1 157 ? 173.659 206.956 216.463 1.00 38.92 157 ASP D N 1
ATOM 4064 C CA . ASP D 1 157 ? 173.951 207.168 215.046 1.00 38.92 157 ASP D CA 1
ATOM 4065 C C . ASP D 1 157 ? 174.879 208.352 214.793 1.00 38.92 157 ASP D C 1
ATOM 4066 O O . ASP D 1 157 ? 175.872 208.178 214.065 1.00 38.92 157 ASP D O 1
ATOM 4071 N N . PRO D 1 158 ? 174.637 209.557 215.329 1.00 35.16 158 PRO D N 1
ATOM 4072 C CA . PRO D 1 158 ? 175.565 210.667 215.049 1.00 35.16 158 PRO D CA 1
ATOM 4073 C C . PRO D 1 158 ? 176.942 210.489 215.667 1.00 35.16 158 PRO D C 1
ATOM 4074 O O . PRO D 1 158 ? 177.902 211.092 215.172 1.00 35.16 158 PRO D O 1
ATOM 4078 N N . LEU D 1 159 ? 177.069 209.693 216.730 1.00 33.31 159 LEU D N 1
ATOM 4079 C CA . LEU D 1 159 ? 178.367 209.520 217.375 1.00 33.31 159 LEU D CA 1
ATOM 4080 C C . LEU D 1 159 ? 179.351 208.794 216.467 1.00 33.31 159 LEU D C 1
ATOM 4081 O O . LEU D 1 159 ? 180.535 209.146 216.419 1.00 33.31 159 LEU D O 1
ATOM 4086 N N . PHE D 1 160 ? 178.884 207.781 215.740 1.00 35.91 160 PHE D N 1
ATOM 4087 C CA . PHE D 1 160 ? 179.742 206.964 214.894 1.00 35.91 160 PHE D CA 1
ATOM 4088 C C . PHE D 1 160 ? 179.884 207.517 213.483 1.00 35.91 160 PHE D C 1
ATOM 4089 O O . PHE D 1 160 ? 180.537 206.884 212.647 1.00 35.91 160 PHE D O 1
ATOM 4097 N N . GLU D 1 161 ? 179.288 208.674 213.196 1.00 38.74 161 GLU D N 1
ATOM 4098 C CA . GLU D 1 161 ? 179.447 209.316 211.900 1.00 38.74 161 GLU D CA 1
ATOM 4099 C C . GLU D 1 161 ? 180.529 210.385 211.890 1.00 38.74 161 GLU D C 1
ATOM 4100 O O . GLU D 1 161 ? 181.192 210.558 210.863 1.00 38.74 161 GLU D O 1
ATOM 4106 N N . ALA D 1 162 ? 180.730 211.096 213.001 1.00 39.47 162 ALA D N 1
ATOM 4107 C CA . ALA D 1 162 ? 181.825 212.051 213.102 1.00 39.47 162 ALA D CA 1
ATOM 4108 C C . ALA D 1 162 ? 183.177 211.373 213.278 1.00 39.47 162 ALA D C 1
ATOM 4109 O O . ALA D 1 162 ? 184.198 211.946 212.883 1.00 39.47 162 ALA D O 1
ATOM 4111 N N . VAL D 1 163 ? 183.207 210.172 213.864 1.00 34.69 163 VAL D N 1
ATOM 4112 C CA . VAL D 1 163 ? 184.452 209.418 214.004 1.00 34.69 163 VAL D CA 1
ATOM 4113 C C . VAL D 1 163 ? 185.018 208.980 212.664 1.00 34.69 163 VAL D C 1
ATOM 4114 O O . VAL D 1 163 ? 186.243 208.885 212.519 1.00 34.69 163 VAL D O 1
ATOM 4118 N N . GLY D 1 164 ? 184.169 208.747 211.670 1.00 37.12 164 GLY D N 1
ATOM 4119 C CA . GLY D 1 164 ? 184.590 208.284 210.367 1.00 37.12 164 GLY D CA 1
ATOM 4120 C C . GLY D 1 164 ? 185.163 209.346 209.456 1.00 37.12 164 GLY D C 1
ATOM 4121 O O . GLY D 1 164 ? 185.377 209.074 208.270 1.00 37.12 164 GLY D O 1
ATOM 4122 N N . LYS D 1 165 ? 185.411 210.549 209.965 1.00 39.02 165 LYS D N 1
ATOM 4123 C CA . LYS D 1 165 ? 185.998 211.626 209.179 1.00 39.02 165 LYS D CA 1
ATOM 4124 C C . LYS D 1 165 ? 187.520 211.568 209.133 1.00 39.02 165 LYS D C 1
ATOM 4125 O O . LYS D 1 165 ? 188.136 212.405 208.466 1.00 39.02 165 LYS D O 1
ATOM 4131 N N . ILE D 1 166 ? 188.139 210.607 209.820 1.00 38.62 166 ILE D N 1
ATOM 4132 C CA . ILE D 1 166 ? 189.596 210.534 209.849 1.00 38.62 166 ILE D CA 1
ATOM 4133 C C . ILE D 1 166 ? 190.179 209.992 208.550 1.00 38.62 166 ILE D C 1
ATOM 4134 O O . ILE D 1 166 ? 191.393 210.098 208.337 1.00 38.62 166 ILE D O 1
ATOM 4139 N N . PHE D 1 167 ? 189.356 209.414 207.677 1.00 45.11 167 PHE D N 1
ATOM 4140 C CA . PHE D 1 167 ? 189.817 208.859 206.412 1.00 45.11 167 PHE D CA 1
ATOM 4141 C C . PHE D 1 167 ? 189.519 209.766 205.225 1.00 45.11 167 PHE D C 1
ATOM 4142 O O . PHE D 1 167 ? 189.608 209.317 204.078 1.00 45.11 167 PHE D O 1
ATOM 4150 N N . SER D 1 168 ? 189.169 211.026 205.469 1.00 49.23 168 SER D N 1
ATOM 4151 C CA . SER D 1 168 ? 188.744 211.934 204.411 1.00 49.23 168 SER D CA 1
ATOM 4152 C C . SER D 1 168 ? 189.869 212.807 203.869 1.00 49.23 168 SER D C 1
ATOM 4153 O O . SER D 1 168 ? 189.602 213.687 203.044 1.00 49.23 168 SER D O 1
ATOM 4156 N N . ASN D 1 169 ? 191.109 212.598 204.304 1.00 54.19 169 ASN D N 1
ATOM 4157 C CA . ASN D 1 169 ? 192.244 213.410 203.871 1.00 54.19 169 ASN D CA 1
ATOM 4158 C C . ASN D 1 169 ? 193.443 212.528 203.543 1.00 54.19 169 ASN D C 1
ATOM 4159 O O . ASN D 1 169 ? 194.561 212.755 204.008 1.00 54.19 169 ASN D O 1
ATOM 4164 N N . VAL D 1 170 ? 193.220 211.499 202.732 1.00 57.86 170 VAL D N 1
ATOM 4165 C CA . VAL D 1 170 ? 194.287 210.580 202.349 1.00 57.86 170 VAL D CA 1
ATOM 4166 C C . VAL D 1 170 ? 194.941 211.084 201.068 1.00 57.86 170 VAL D C 1
ATOM 4167 O O . VAL D 1 170 ? 194.265 211.299 200.057 1.00 57.86 170 VAL D O 1
ATOM 4171 N N . ARG D 1 171 ? 196.258 211.276 201.110 1.00 61.25 171 ARG D N 1
ATOM 4172 C CA . ARG D 1 171 ? 197.038 211.700 199.954 1.00 61.25 171 ARG D CA 1
ATOM 4173 C C . ARG D 1 171 ? 198.205 210.744 199.760 1.00 61.25 171 ARG D C 1
ATOM 4174 O O . ARG D 1 171 ? 198.935 210.450 200.712 1.00 61.25 171 ARG D O 1
ATOM 4182 N N . ILE D 1 172 ? 198.382 210.264 198.530 1.00 67.09 172 ILE D N 1
ATOM 4183 C CA . ILE D 1 172 ? 199.413 209.287 198.201 1.00 67.09 172 ILE D CA 1
ATOM 4184 C C . ILE D 1 172 ? 200.235 209.814 197.035 1.00 67.09 172 ILE D C 1
ATOM 4185 O O . ILE D 1 172 ? 199.675 210.285 196.038 1.00 67.09 172 ILE D O 1
ATOM 4190 N N . ASN D 1 173 ? 201.557 209.739 197.161 1.00 75.02 173 ASN D N 1
ATOM 4191 C CA . ASN D 1 173 ? 202.483 210.109 196.099 1.00 75.02 173 ASN D CA 1
ATOM 4192 C C . ASN D 1 173 ? 203.239 208.863 195.659 1.00 75.02 173 ASN D C 1
ATOM 4193 O O . ASN D 1 173 ? 203.808 208.152 196.494 1.00 75.02 173 ASN D O 1
ATOM 4198 N N . LEU D 1 174 ? 203.246 208.602 194.356 1.00 82.56 174 LEU D N 1
ATOM 4199 C CA . LEU D 1 174 ? 203.907 207.438 193.786 1.00 82.56 174 LEU D CA 1
ATOM 4200 C C . LEU D 1 174 ? 204.898 207.868 192.714 1.00 82.56 174 LEU D C 1
ATOM 4201 O O . LEU D 1 174 ? 204.606 208.754 191.905 1.00 82.56 174 LEU D O 1
ATOM 4206 N N . GLN D 1 175 ? 206.065 207.227 192.705 1.00 89.65 175 GLN D N 1
ATOM 4207 C CA . GLN D 1 175 ? 207.122 207.538 191.742 1.00 89.65 175 GLN D CA 1
ATOM 4208 C C . GLN D 1 175 ? 207.723 206.216 191.278 1.00 89.65 175 GLN D C 1
ATOM 4209 O O . GLN D 1 175 ? 208.373 205.517 192.060 1.00 89.65 175 GLN D O 1
ATOM 4215 N N . LYS D 1 176 ? 207.494 205.873 190.013 1.00 98.93 176 LYS D N 1
ATOM 4216 C CA . LYS D 1 176 ? 208.039 204.637 189.470 1.00 98.93 176 LYS D CA 1
ATOM 4217 C C . LYS D 1 176 ? 209.493 204.829 189.060 1.00 98.93 176 LYS D C 1
ATOM 4218 O O . LYS D 1 176 ? 209.887 205.895 188.579 1.00 98.93 176 LYS D O 1
ATOM 4224 N N . GLU D 1 177 ? 210.293 203.786 189.257 1.00 101.64 177 GLU D N 1
ATOM 4225 C CA . GLU D 1 177 ? 211.708 203.830 188.913 1.00 101.64 177 GLU D CA 1
ATOM 4226 C C . GLU D 1 177 ? 212.263 202.425 188.707 1.00 101.64 177 GLU D C 1
ATOM 4227 O O . GLU D 1 177 ? 212.929 202.152 187.708 1.00 101.64 177 GLU D O 1
ATOM 4233 N N . ILE E 1 49 ? 196.370 134.988 196.182 1.00 65.87 49 ILE E N 1
ATOM 4234 C CA . ILE E 1 49 ? 197.487 135.075 197.113 1.00 65.87 49 ILE E CA 1
ATOM 4235 C C . ILE E 1 49 ? 198.742 135.542 196.386 1.00 65.87 49 ILE E C 1
ATOM 4236 O O . ILE E 1 49 ? 199.438 134.745 195.757 1.00 65.87 49 ILE E O 1
ATOM 4241 N N . ASP E 1 50 ? 199.025 136.839 196.473 1.00 63.04 50 ASP E N 1
ATOM 4242 C CA . ASP E 1 50 ? 200.201 137.415 195.829 1.00 63.04 50 ASP E CA 1
ATOM 4243 C C . ASP E 1 50 ? 201.387 137.306 196.778 1.00 63.04 50 ASP E C 1
ATOM 4244 O O . ASP E 1 50 ? 201.424 137.971 197.818 1.00 63.04 50 ASP E O 1
ATOM 4249 N N . LEU E 1 51 ? 202.358 136.469 196.422 1.00 56.41 51 LEU E N 1
ATOM 4250 C CA . LEU E 1 51 ? 203.559 136.280 197.222 1.00 56.41 51 LEU E CA 1
ATOM 4251 C C . LEU E 1 51 ? 204.699 137.197 196.798 1.00 56.41 51 LEU E C 1
ATOM 4252 O O . LEU E 1 51 ? 205.798 137.096 197.351 1.00 56.41 51 LEU E O 1
ATOM 4257 N N . VAL E 1 52 ? 204.464 138.082 195.835 1.00 57.56 52 VAL E N 1
ATOM 4258 C CA . VAL E 1 52 ? 205.471 139.016 195.352 1.00 57.56 52 VAL E CA 1
ATOM 4259 C C . VAL E 1 52 ? 205.219 140.425 195.877 1.00 57.56 52 VAL E C 1
ATOM 4260 O O . VAL E 1 52 ? 206.118 141.062 196.426 1.00 57.56 52 VAL E O 1
ATOM 4264 N N . ASN E 1 53 ? 203.993 140.925 195.720 1.00 53.48 53 ASN E N 1
ATOM 4265 C CA . ASN E 1 53 ? 203.681 142.286 196.154 1.00 53.48 53 ASN E CA 1
ATOM 4266 C C . ASN E 1 53 ? 203.458 142.340 197.663 1.00 53.48 53 ASN E C 1
ATOM 4267 O O . ASN E 1 53 ? 204.172 143.044 198.383 1.00 53.48 53 ASN E O 1
ATOM 4272 N N . ARG E 1 54 ? 202.455 141.610 198.152 1.00 48.14 54 ARG E N 1
ATOM 4273 C CA . ARG E 1 54 ? 202.078 141.495 199.559 1.00 48.14 54 ARG E CA 1
ATOM 4274 C C . ARG E 1 54 ? 201.649 142.818 200.181 1.00 48.14 54 ARG E C 1
ATOM 4275 O O . ARG E 1 54 ? 201.360 142.850 201.383 1.00 48.14 54 ARG E O 1
ATOM 4283 N N . ASP E 1 55 ? 201.592 143.904 199.416 1.00 51.95 55 ASP E N 1
ATOM 4284 C CA . ASP E 1 55 ? 201.192 145.200 199.948 1.00 51.95 55 ASP E CA 1
ATOM 4285 C C . ASP E 1 55 ? 200.734 146.126 198.828 1.00 51.95 55 ASP E C 1
ATOM 4286 O O . ASP E 1 55 ? 201.397 147.135 198.556 1.00 51.95 55 ASP E O 1
ATOM 4291 N N . PRO E 1 56 ? 199.618 145.833 198.156 1.00 53.84 56 PRO E N 1
ATOM 4292 C CA . PRO E 1 56 ? 199.147 146.744 197.107 1.00 53.84 56 PRO E CA 1
ATOM 4293 C C . PRO E 1 56 ? 198.309 147.881 197.665 1.00 53.84 56 PRO E C 1
ATOM 4294 O O . PRO E 1 56 ? 197.244 148.197 197.126 1.00 53.84 56 PRO E O 1
ATOM 4298 N N . LYS E 1 57 ? 198.774 148.498 198.751 1.00 55.23 57 LYS E N 1
ATOM 4299 C CA . LYS E 1 57 ? 198.115 149.677 199.289 1.00 55.23 57 LYS E CA 1
ATOM 4300 C C . LYS E 1 57 ? 199.083 150.730 199.807 1.00 55.23 57 LYS E C 1
ATOM 4301 O O . LYS E 1 57 ? 198.632 151.816 200.185 1.00 55.23 57 LYS E O 1
ATOM 4307 N N . HIS E 1 58 ? 200.388 150.451 199.834 1.00 60.03 58 HIS E N 1
ATOM 4308 C CA . HIS E 1 58 ? 201.408 151.382 200.311 1.00 60.03 58 HIS E CA 1
ATOM 4309 C C . HIS E 1 58 ? 201.099 151.918 201.705 1.00 60.03 58 HIS E C 1
ATOM 4310 O O . HIS E 1 58 ? 201.361 153.088 201.996 1.00 60.03 58 HIS E O 1
ATOM 4317 N N . LEU E 1 59 ? 200.526 151.081 202.571 1.00 52.32 59 LEU E N 1
ATOM 4318 C CA . LEU E 1 59 ? 200.171 151.526 203.915 1.00 52.32 59 LEU E CA 1
ATOM 4319 C C . LEU E 1 59 ? 201.414 151.632 204.793 1.00 52.32 59 LEU E C 1
ATOM 4320 O O . LEU E 1 59 ? 201.773 152.719 205.257 1.00 52.32 59 LEU E O 1
ATOM 4325 N N . ASN E 1 60 ? 202.084 150.504 205.036 1.00 51.96 60 ASN E N 1
ATOM 4326 C CA . ASN E 1 60 ? 203.348 150.486 205.773 1.00 51.96 60 ASN E CA 1
ATOM 4327 C C . ASN E 1 60 ? 204.484 150.340 204.765 1.00 51.96 60 ASN E C 1
ATOM 4328 O O . ASN E 1 60 ? 204.979 149.246 204.494 1.00 51.96 60 ASN E O 1
ATOM 4333 N N . ASP E 1 61 ? 204.902 151.474 204.201 1.00 57.40 61 ASP E N 1
ATOM 4334 C CA . ASP E 1 61 ? 205.947 151.455 203.186 1.00 57.40 61 ASP E CA 1
ATOM 4335 C C . ASP E 1 61 ? 206.908 152.633 203.307 1.00 57.40 61 ASP E C 1
ATOM 4336 O O . ASP E 1 61 ? 207.678 152.880 202.370 1.00 57.40 61 ASP E O 1
ATOM 4341 N N . ASP E 1 62 ? 206.894 153.365 204.418 1.00 54.66 62 ASP E N 1
ATOM 4342 C CA . ASP E 1 62 ? 207.751 154.531 204.586 1.00 54.66 62 ASP E CA 1
ATOM 4343 C C . ASP E 1 62 ? 208.718 154.392 205.751 1.00 54.66 62 ASP E C 1
ATOM 4344 O O . ASP E 1 62 ? 209.907 154.701 205.602 1.00 54.66 62 ASP E O 1
ATOM 4349 N N . VAL E 1 63 ? 208.248 153.934 206.911 1.00 45.33 63 VAL E N 1
ATOM 4350 C CA . VAL E 1 63 ? 209.077 153.865 208.108 1.00 45.33 63 VAL E CA 1
ATOM 4351 C C . VAL E 1 63 ? 209.454 152.431 208.467 1.00 45.33 63 VAL E C 1
ATOM 4352 O O . VAL E 1 63 ? 209.992 152.192 209.552 1.00 45.33 63 VAL E O 1
ATOM 4356 N N . VAL E 1 64 ? 209.186 151.469 207.585 1.00 45.35 64 VAL E N 1
ATOM 4357 C CA . VAL E 1 64 ? 209.523 150.075 207.834 1.00 45.35 64 VAL E CA 1
ATOM 4358 C C . VAL E 1 64 ? 210.430 149.501 206.754 1.00 45.35 64 VAL E C 1
ATOM 4359 O O . VAL E 1 64 ? 210.643 148.289 206.710 1.00 45.35 64 VAL E O 1
ATOM 4363 N N . LYS E 1 65 ? 210.968 150.343 205.878 1.00 46.20 65 LYS E N 1
ATOM 4364 C CA . LYS E 1 65 ? 211.913 149.920 204.848 1.00 46.20 65 LYS E CA 1
ATOM 4365 C C . LYS E 1 65 ? 213.291 150.435 205.248 1.00 46.20 65 LYS E C 1
ATOM 4366 O O . LYS E 1 65 ? 213.620 151.601 205.013 1.00 46.20 65 LYS E O 1
ATOM 4372 N N . ILE E 1 66 ? 214.094 149.563 205.853 1.00 42.01 66 ILE E N 1
ATOM 4373 C CA . ILE E 1 66 ? 215.420 149.917 206.345 1.00 42.01 66 ILE E CA 1
ATOM 4374 C C . ILE E 1 66 ? 216.434 148.952 205.748 1.00 42.01 66 ILE E C 1
ATOM 4375 O O . ILE E 1 66 ? 216.248 147.732 205.809 1.00 42.01 66 ILE E O 1
ATOM 4380 N N . ASP E 1 67 ? 217.500 149.499 205.175 1.00 43.89 67 ASP E N 1
ATOM 4381 C CA . ASP E 1 67 ? 218.603 148.723 204.631 1.00 43.89 67 ASP E CA 1
ATOM 4382 C C . ASP E 1 67 ? 219.896 149.135 205.324 1.00 43.89 67 ASP E C 1
ATOM 4383 O O . ASP E 1 67 ? 219.946 150.124 206.059 1.00 43.89 67 ASP E O 1
ATOM 4388 N N . PHE E 1 68 ? 220.953 148.354 205.087 1.00 38.72 68 PHE E N 1
ATOM 4389 C CA . PHE E 1 68 ? 222.240 148.649 205.711 1.00 38.72 68 PHE E CA 1
ATOM 4390 C C . PHE E 1 68 ? 222.804 149.973 205.211 1.00 38.72 68 PHE E C 1
ATOM 4391 O O . PHE E 1 68 ? 223.406 150.730 205.981 1.00 38.72 68 PHE E O 1
ATOM 4399 N N . GLU E 1 69 ? 222.624 150.267 203.921 1.00 45.83 69 GLU E N 1
ATOM 4400 C CA . GLU E 1 69 ? 223.181 151.484 203.343 1.00 45.83 69 GLU E CA 1
ATOM 4401 C C . GLU E 1 69 ? 222.524 152.744 203.895 1.00 45.83 69 GLU E C 1
ATOM 4402 O O . GLU E 1 69 ? 223.118 153.824 203.817 1.00 45.83 69 GLU E O 1
ATOM 4408 N N . ASP E 1 70 ? 221.327 152.632 204.463 1.00 45.28 70 ASP E N 1
ATOM 4409 C CA . ASP E 1 70 ? 220.618 153.779 205.014 1.00 45.28 70 ASP E CA 1
ATOM 4410 C C . ASP E 1 70 ? 220.996 154.076 206.459 1.00 45.28 70 ASP E C 1
ATOM 4411 O O . ASP E 1 70 ? 220.433 155.001 207.052 1.00 45.28 70 ASP E O 1
ATOM 4416 N N . VAL E 1 71 ? 221.926 153.320 207.040 1.00 38.69 71 VAL E N 1
ATOM 4417 C CA . VAL E 1 71 ? 222.296 153.498 208.439 1.00 38.69 71 VAL E CA 1
ATOM 4418 C C . VAL E 1 71 ? 223.736 153.985 208.547 1.00 38.69 71 VAL E C 1
ATOM 4419 O O . VAL E 1 71 ? 224.005 155.032 209.147 1.00 38.69 71 VAL E O 1
ATOM 4423 N N . ILE E 1 72 ? 224.670 153.232 207.971 1.00 37.14 72 ILE E N 1
ATOM 4424 C CA . ILE E 1 72 ? 226.098 153.508 208.082 1.00 37.14 72 ILE E CA 1
ATOM 4425 C C . ILE E 1 72 ? 226.659 153.754 206.689 1.00 37.14 72 ILE E C 1
ATOM 4426 O O . ILE E 1 72 ? 226.420 152.961 205.771 1.00 37.14 72 ILE E O 1
ATOM 4431 N N . ALA E 1 73 ? 227.409 154.844 206.535 1.00 40.80 73 ALA E N 1
ATOM 4432 C CA . ALA E 1 73 ? 227.991 155.189 205.246 1.00 40.80 73 ALA E CA 1
ATOM 4433 C C . ALA E 1 73 ? 229.205 156.083 205.460 1.00 40.80 73 ALA E C 1
ATOM 4434 O O . ALA E 1 73 ? 229.156 157.023 206.257 1.00 40.80 73 ALA E O 1
ATOM 4436 N N . GLU E 1 74 ? 230.287 155.783 204.742 1.00 42.04 74 GLU E N 1
ATOM 4437 C CA . GLU E 1 74 ? 231.511 156.577 204.785 1.00 42.04 74 GLU E CA 1
ATOM 4438 C C . GLU E 1 74 ? 231.695 157.288 203.452 1.00 42.04 74 GLU E C 1
ATOM 4439 O O . GLU E 1 74 ? 231.936 156.622 202.432 1.00 42.04 74 GLU E O 1
ATOM 4445 N N . PRO E 1 75 ? 231.584 158.622 203.399 1.00 46.99 75 PRO E N 1
ATOM 4446 C CA . PRO E 1 75 ? 231.525 159.313 202.100 1.00 46.99 75 PRO E CA 1
ATOM 4447 C C . PRO E 1 75 ? 232.750 159.144 201.212 1.00 46.99 75 PRO E C 1
ATOM 4448 O O . PRO E 1 75 ? 232.646 158.575 200.120 1.00 46.99 75 PRO E O 1
ATOM 4452 N N . GLU E 1 76 ? 233.913 159.611 201.672 1.00 48.92 76 GLU E N 1
ATOM 4453 C CA . GLU E 1 76 ? 235.120 159.607 200.852 1.00 48.92 76 GLU E CA 1
ATOM 4454 C C . GLU E 1 76 ? 236.341 160.027 201.662 1.00 48.92 76 GLU E C 1
ATOM 4455 O O . GLU E 1 76 ? 236.249 160.919 202.511 1.00 48.92 76 GLU E O 1
ATOM 4461 N N . GLY E 1 77 ? 237.488 159.401 201.405 1.00 44.85 77 GLY E N 1
ATOM 4462 C CA . GLY E 1 77 ? 238.716 159.768 202.084 1.00 44.85 77 GLY E CA 1
ATOM 4463 C C . GLY E 1 77 ? 238.856 159.135 203.452 1.00 44.85 77 GLY E C 1
ATOM 4464 O O . GLY E 1 77 ? 239.947 158.709 203.842 1.00 44.85 77 GLY E O 1
ATOM 4465 N N . THR E 1 78 ? 237.750 159.074 204.194 1.00 43.04 78 THR E N 1
ATOM 4466 C CA . THR E 1 78 ? 237.719 158.459 205.518 1.00 43.04 78 THR E CA 1
ATOM 4467 C C . THR E 1 78 ? 237.188 157.037 205.364 1.00 43.04 78 THR E C 1
ATOM 4468 O O . THR E 1 78 ? 236.019 156.746 205.612 1.00 43.04 78 THR E O 1
ATOM 4472 N N . HIS E 1 79 ? 238.072 156.140 204.940 1.00 42.82 79 HIS E N 1
ATOM 4473 C CA . HIS E 1 79 ? 237.731 154.749 204.682 1.00 42.82 79 HIS E CA 1
ATOM 4474 C C . HIS E 1 79 ? 238.350 153.846 205.744 1.00 42.82 79 HIS E C 1
ATOM 4475 O O . HIS E 1 79 ? 239.121 154.285 206.602 1.00 42.82 79 HIS E O 1
ATOM 4482 N N . SER E 1 80 ? 237.997 152.564 205.677 1.00 42.47 80 SER E N 1
ATOM 4483 C CA . SER E 1 80 ? 238.488 151.547 206.597 1.00 42.47 80 SER E CA 1
ATOM 4484 C C . SER E 1 80 ? 239.128 150.419 205.796 1.00 42.47 80 SER E C 1
ATOM 4485 O O . SER E 1 80 ? 239.233 150.480 204.568 1.00 42.47 80 SER E O 1
ATOM 4488 N N . PHE E 1 81 ? 239.561 149.379 206.505 1.00 43.81 81 PHE E N 1
ATOM 4489 C CA . PHE E 1 81 ? 240.172 148.232 205.850 1.00 43.81 81 PHE E CA 1
ATOM 4490 C C . PHE E 1 81 ? 239.150 147.491 204.996 1.00 43.81 81 PHE E C 1
ATOM 4491 O O . PHE E 1 81 ? 237.948 147.500 205.274 1.00 43.81 81 PHE E O 1
ATOM 4499 N N . ASP E 1 82 ? 239.645 146.847 203.937 1.00 44.79 82 ASP E N 1
ATOM 4500 C CA . ASP E 1 82 ? 238.771 146.041 203.092 1.00 44.79 82 ASP E CA 1
ATOM 4501 C C . ASP E 1 82 ? 238.220 144.837 203.844 1.00 44.79 82 ASP E C 1
ATOM 4502 O O . ASP E 1 82 ? 237.087 144.414 203.590 1.00 44.79 82 ASP E O 1
ATOM 4507 N N . GLY E 1 83 ? 238.997 144.275 204.766 1.00 40.06 83 GLY E N 1
ATOM 4508 C CA . GLY E 1 83 ? 238.563 143.137 205.547 1.00 40.06 83 GLY E CA 1
ATOM 4509 C C . GLY E 1 83 ? 237.606 143.445 206.673 1.00 40.06 83 GLY E C 1
ATOM 4510 O O . GLY E 1 83 ? 237.097 142.519 207.310 1.00 40.06 83 GLY E O 1
ATOM 4511 N N . ILE E 1 84 ? 237.344 144.722 206.943 1.00 36.57 84 ILE E N 1
ATOM 4512 C CA . ILE E 1 84 ? 236.406 145.133 207.978 1.00 36.57 84 ILE E CA 1
ATOM 4513 C C . ILE E 1 84 ? 235.103 145.651 207.379 1.00 36.57 84 ILE E C 1
ATOM 4514 O O . ILE E 1 84 ? 234.050 145.568 208.021 1.00 36.57 84 ILE E O 1
ATOM 4519 N N . TRP E 1 85 ? 235.136 146.151 206.142 1.00 38.02 85 TRP E N 1
ATOM 4520 C CA . TRP E 1 85 ? 233.933 146.622 205.473 1.00 38.02 85 TRP E CA 1
ATOM 4521 C C . TRP E 1 85 ? 233.135 145.521 204.793 1.00 38.02 85 TRP E C 1
ATOM 4522 O O . TRP E 1 85 ? 231.924 145.686 204.615 1.00 38.02 85 TRP E O 1
ATOM 4533 N N . LYS E 1 86 ? 233.767 144.414 204.406 1.00 42.19 86 LYS E N 1
ATOM 4534 C CA . LYS E 1 86 ? 233.058 143.280 203.831 1.00 42.19 86 LYS E CA 1
ATOM 4535 C C . LYS E 1 86 ? 232.516 142.324 204.883 1.00 42.19 86 LYS E C 1
ATOM 4536 O O . LYS E 1 86 ? 231.754 141.416 204.537 1.00 42.19 86 LYS E O 1
ATOM 4542 N N . ALA E 1 87 ? 232.886 142.503 206.149 1.00 37.06 87 ALA E N 1
ATOM 4543 C CA . ALA E 1 87 ? 232.406 141.660 207.236 1.00 37.06 87 ALA E CA 1
ATOM 4544 C C . ALA E 1 87 ? 231.245 142.281 207.997 1.00 37.06 87 ALA E C 1
ATOM 4545 O O . ALA E 1 87 ? 230.339 141.562 208.426 1.00 37.06 87 ALA E O 1
ATOM 4547 N N . SER E 1 88 ? 231.252 143.603 208.181 1.00 37.46 88 SER E N 1
ATOM 4548 C CA . SER E 1 88 ? 230.140 144.255 208.864 1.00 37.46 88 SER E CA 1
ATOM 4549 C C . SER E 1 88 ? 228.886 144.275 208.002 1.00 37.46 88 SER E C 1
ATOM 4550 O O . SER E 1 88 ? 227.771 144.250 208.534 1.00 37.46 88 SER E O 1
ATOM 4553 N N . PHE E 1 89 ? 229.044 144.331 206.677 1.00 37.33 89 PHE E N 1
ATOM 4554 C CA . PHE E 1 89 ? 227.885 144.308 205.789 1.00 37.33 89 PHE E CA 1
ATOM 4555 C C . PHE E 1 89 ? 227.131 142.989 205.900 1.00 37.33 89 PHE E C 1
ATOM 4556 O O . PHE E 1 89 ? 225.895 142.969 205.905 1.00 37.33 89 PHE E O 1
ATOM 4564 N N . THR E 1 90 ? 227.860 141.874 205.983 1.00 34.80 90 THR E N 1
ATOM 4565 C CA . THR E 1 90 ? 227.214 140.568 206.066 1.00 34.80 90 THR E CA 1
ATOM 4566 C C . THR E 1 90 ? 226.563 140.349 207.427 1.00 34.80 90 THR E C 1
ATOM 4567 O O . THR E 1 90 ? 225.468 139.782 207.511 1.00 34.80 90 THR E O 1
ATOM 4571 N N . THR E 1 91 ? 227.219 140.791 208.503 1.00 31.41 91 THR E N 1
ATOM 4572 C CA . THR E 1 91 ? 226.706 140.527 209.844 1.00 31.41 91 THR E CA 1
ATOM 4573 C C . THR E 1 91 ? 225.369 141.220 210.083 1.00 31.41 91 THR E C 1
ATOM 4574 O O . THR E 1 91 ? 224.450 140.627 210.659 1.00 31.41 91 THR E O 1
ATOM 4578 N N . PHE E 1 92 ? 225.241 142.478 209.654 1.00 28.77 92 PHE E N 1
ATOM 4579 C CA . PHE E 1 92 ? 224.000 143.211 209.887 1.00 28.77 92 PHE E CA 1
ATOM 4580 C C . PHE E 1 92 ? 222.846 142.628 209.079 1.00 28.77 92 PHE E C 1
ATOM 4581 O O . PHE E 1 92 ? 221.722 142.521 209.582 1.00 28.77 92 PHE E O 1
ATOM 4589 N N . THR E 1 93 ? 223.099 142.254 207.823 1.00 31.73 93 THR E N 1
ATOM 4590 C CA . THR E 1 93 ? 222.023 141.777 206.959 1.00 31.73 93 THR E CA 1
ATOM 4591 C C . THR E 1 93 ? 221.503 140.418 207.413 1.00 31.73 93 THR E C 1
ATOM 4592 O O . THR E 1 93 ? 220.288 140.193 207.465 1.00 31.73 93 THR E O 1
ATOM 4596 N N . VAL E 1 94 ? 222.407 139.495 207.742 1.00 29.11 94 VAL E N 1
ATOM 4597 C CA . VAL E 1 94 ? 221.992 138.139 208.088 1.00 29.11 94 VAL E CA 1
ATOM 4598 C C . VAL E 1 94 ? 221.281 138.115 209.436 1.00 29.11 94 VAL E C 1
ATOM 4599 O O . VAL E 1 94 ? 220.292 137.394 209.616 1.00 29.11 94 VAL E O 1
ATOM 4603 N N . THR E 1 95 ? 221.766 138.899 210.402 1.00 29.31 95 THR E N 1
ATOM 4604 C CA . THR E 1 95 ? 221.233 138.820 211.760 1.00 29.31 95 THR E CA 1
ATOM 4605 C C . THR E 1 95 ? 219.771 139.251 211.816 1.00 29.31 95 THR E C 1
ATOM 4606 O O . THR E 1 95 ? 218.935 138.563 212.412 1.00 29.31 95 THR E O 1
ATOM 4610 N N . LYS E 1 96 ? 219.440 140.389 211.204 1.00 27.99 96 LYS E N 1
ATOM 4611 C CA . LYS E 1 96 ? 218.066 140.872 211.256 1.00 27.99 96 LYS E CA 1
ATOM 4612 C C . LYS E 1 96 ? 217.137 140.108 210.323 1.00 27.99 96 LYS E C 1
ATOM 4613 O O . LYS E 1 96 ? 215.918 140.152 210.514 1.00 27.99 96 LYS E O 1
ATOM 4619 N N . TYR E 1 97 ? 217.678 139.420 209.316 1.00 30.70 97 TYR E N 1
ATOM 4620 C CA . TYR E 1 97 ? 216.836 138.633 208.421 1.00 30.70 97 TYR E CA 1
ATOM 4621 C C . TYR E 1 97 ? 216.216 137.445 209.147 1.00 30.70 97 TYR E C 1
ATOM 4622 O O . TYR E 1 97 ? 215.001 137.229 209.081 1.00 30.70 97 TYR E O 1
ATOM 4631 N N . TRP E 1 98 ? 217.038 136.660 209.845 1.00 32.24 98 TRP E N 1
ATOM 4632 C CA . TRP E 1 98 ? 216.543 135.457 210.503 1.00 32.24 98 TRP E CA 1
ATOM 4633 C C . TRP E 1 98 ? 215.798 135.759 211.796 1.00 32.24 98 TRP E C 1
ATOM 4634 O O . TRP E 1 98 ? 214.903 134.998 212.178 1.00 32.24 98 TRP E O 1
ATOM 4645 N N . PHE E 1 99 ? 216.150 136.845 212.485 1.00 28.58 99 PHE E N 1
ATOM 4646 C CA . PHE E 1 99 ? 215.522 137.132 213.771 1.00 28.58 99 PHE E CA 1
ATOM 4647 C C . PHE E 1 99 ? 214.058 137.519 213.606 1.00 28.58 99 PHE E C 1
ATOM 4648 O O . PHE E 1 99 ? 213.223 137.177 214.451 1.00 28.58 99 PHE E O 1
ATOM 4656 N N . TYR E 1 100 ? 213.725 138.241 212.532 1.00 28.44 100 TYR E N 1
ATOM 4657 C CA . TYR E 1 100 ? 212.340 138.649 212.321 1.00 28.44 100 TYR E CA 1
ATOM 4658 C C . TYR E 1 100 ? 211.437 137.446 212.080 1.00 28.44 100 TYR E C 1
ATOM 4659 O O . TYR E 1 100 ? 210.299 137.410 212.560 1.00 28.44 100 TYR E O 1
ATOM 4668 N N . ARG E 1 101 ? 211.923 136.454 211.329 1.00 29.72 101 ARG E N 1
ATOM 4669 C CA . ARG E 1 101 ? 211.105 135.283 211.032 1.00 29.72 101 ARG E CA 1
ATOM 4670 C C . ARG E 1 101 ? 210.794 134.472 212.283 1.00 29.72 101 ARG E C 1
ATOM 4671 O O . ARG E 1 101 ? 209.722 133.864 212.371 1.00 29.72 101 ARG E O 1
ATOM 4679 N N . LEU E 1 102 ? 211.713 134.441 213.249 1.00 30.45 102 LEU E N 1
ATOM 4680 C CA . LEU E 1 102 ? 211.464 133.696 214.480 1.00 30.45 102 LEU E CA 1
ATOM 4681 C C . LEU E 1 102 ? 210.296 134.286 215.261 1.00 30.45 102 LEU E C 1
ATOM 4682 O O . LEU E 1 102 ? 209.457 133.546 215.786 1.00 30.45 102 LEU E O 1
ATOM 4687 N N . LEU E 1 103 ? 210.228 135.616 215.354 1.00 29.45 103 LEU E N 1
ATOM 4688 C CA . LEU E 1 103 ? 209.141 136.253 216.091 1.00 29.45 103 LEU E CA 1
ATOM 4689 C C . LEU E 1 103 ? 207.801 136.057 215.393 1.00 29.45 103 LEU E C 1
ATOM 4690 O O . LEU E 1 103 ? 206.775 135.855 216.053 1.00 29.45 103 LEU E O 1
ATOM 4695 N N . SER E 1 104 ? 207.786 136.119 214.060 1.00 32.33 104 SER E N 1
ATOM 4696 C CA . SER E 1 104 ? 206.533 136.034 213.320 1.00 32.33 104 SER E CA 1
ATOM 4697 C C . SER E 1 104 ? 205.902 134.651 213.393 1.00 32.33 104 SER E C 1
ATOM 4698 O O . SER E 1 104 ? 204.694 134.522 213.168 1.00 32.33 104 SER E O 1
ATOM 4701 N N . ALA E 1 105 ? 206.683 133.618 213.703 1.00 32.44 105 ALA E N 1
ATOM 4702 C CA . ALA E 1 105 ? 206.162 132.257 213.730 1.00 32.44 105 ALA E CA 1
ATOM 4703 C C . ALA E 1 105 ? 205.577 131.879 215.085 1.00 32.44 105 ALA E C 1
ATOM 4704 O O . ALA E 1 105 ? 204.552 131.191 215.143 1.00 32.44 105 ALA E O 1
ATOM 4706 N N . LEU E 1 106 ? 206.211 132.305 216.176 1.00 35.52 106 LEU E N 1
ATOM 4707 C CA . LEU E 1 106 ? 205.761 131.932 217.512 1.00 35.52 106 LEU E CA 1
ATOM 4708 C C . LEU E 1 106 ? 204.369 132.473 217.821 1.00 35.52 106 LEU E C 1
ATOM 4709 O O . LEU E 1 106 ? 203.428 131.697 218.018 1.00 35.52 106 LEU E O 1
ATOM 4714 N N . PHE E 1 107 ? 204.220 133.795 217.865 1.00 35.07 107 PHE E N 1
ATOM 4715 C CA . PHE E 1 107 ? 202.943 134.407 218.234 1.00 35.07 107 PHE E CA 1
ATOM 4716 C C . PHE E 1 107 ? 202.446 135.350 217.138 1.00 35.07 107 PHE E C 1
ATOM 4717 O O . PHE E 1 107 ? 202.047 136.488 217.382 1.00 35.07 107 PHE E O 1
ATOM 4725 N N . GLY E 1 108 ? 202.465 134.843 215.910 1.00 34.47 108 GLY E N 1
ATOM 4726 C CA . GLY E 1 108 ? 201.907 135.571 214.793 1.00 34.47 108 GLY E CA 1
ATOM 4727 C C . GLY E 1 108 ? 200.473 135.174 214.514 1.00 34.47 108 GLY E C 1
ATOM 4728 O O . GLY E 1 108 ? 199.637 136.031 214.221 1.00 34.47 108 GLY E O 1
ATOM 4729 N N . ILE E 1 109 ? 200.177 133.881 214.600 1.00 34.61 109 ILE E N 1
ATOM 4730 C CA . ILE E 1 109 ? 198.841 133.361 214.308 1.00 34.61 109 ILE E CA 1
ATOM 4731 C C . ILE E 1 109 ? 197.903 133.540 215.502 1.00 34.61 109 ILE E C 1
ATOM 4732 O O . ILE E 1 109 ? 196.762 133.984 215.309 1.00 34.61 109 ILE E O 1
ATOM 4737 N N . PRO E 1 110 ? 198.309 133.213 216.751 1.00 33.73 110 PRO E N 1
ATOM 4738 C CA . PRO E 1 110 ? 197.405 133.452 217.890 1.00 33.73 110 PRO E CA 1
ATOM 4739 C C . PRO E 1 110 ? 197.038 134.915 218.108 1.00 33.73 110 PRO E C 1
ATOM 4740 O O . PRO E 1 110 ? 196.184 135.217 218.948 1.00 33.73 110 PRO E O 1
ATOM 4744 N N . MET E 1 111 ? 197.673 135.828 217.372 1.00 31.76 111 MET E N 1
ATOM 4745 C CA . MET E 1 111 ? 197.341 137.242 217.485 1.00 31.76 111 MET E CA 1
ATOM 4746 C C . MET E 1 111 ? 196.327 137.682 216.435 1.00 31.76 111 MET E C 1
ATOM 4747 O O . MET E 1 111 ? 195.609 138.664 216.665 1.00 31.76 111 MET E O 1
ATOM 4752 N N . ALA E 1 112 ? 196.225 136.985 215.305 1.00 27.28 112 ALA E N 1
ATOM 4753 C CA . ALA E 1 112 ? 195.274 137.332 214.256 1.00 27.28 112 ALA E CA 1
ATOM 4754 C C . ALA E 1 112 ? 193.837 136.995 214.634 1.00 27.28 112 ALA E C 1
ATOM 4755 O O . ALA E 1 112 ? 192.906 137.682 214.204 1.00 27.28 112 ALA E O 1
ATOM 4757 N N . LEU E 1 113 ? 193.638 135.945 215.430 1.00 25.68 113 LEU E N 1
ATOM 4758 C CA . LEU E 1 113 ? 192.307 135.550 215.875 1.00 25.68 113 LEU E CA 1
ATOM 4759 C C . LEU E 1 113 ? 191.693 136.619 216.771 1.00 25.68 113 LEU E C 1
ATOM 4760 O O . LEU E 1 113 ? 190.491 136.885 216.692 1.00 25.68 113 LEU E O 1
ATOM 4765 N N . ILE E 1 114 ? 192.512 137.233 217.627 1.00 24.87 114 ILE E N 1
ATOM 4766 C CA . ILE E 1 114 ? 192.007 138.221 218.576 1.00 24.87 114 ILE E CA 1
ATOM 4767 C C . ILE E 1 114 ? 191.425 139.426 217.845 1.00 24.87 114 ILE E C 1
ATOM 4768 O O . ILE E 1 114 ? 190.352 139.928 218.199 1.00 24.87 114 ILE E O 1
ATOM 4773 N N . TRP E 1 115 ? 192.125 139.914 216.818 1.00 22.57 115 TRP E N 1
ATOM 4774 C CA . TRP E 1 115 ? 191.631 141.074 216.082 1.00 22.57 115 TRP E CA 1
ATOM 4775 C C . TRP E 1 115 ? 190.378 140.748 215.279 1.00 22.57 115 TRP E C 1
ATOM 4776 O O . TRP E 1 115 ? 189.595 141.651 214.965 1.00 22.57 115 TRP E O 1
ATOM 4787 N N . GLY E 1 116 ? 190.175 139.477 214.930 1.00 22.99 116 GLY E N 1
ATOM 4788 C CA . GLY E 1 116 ? 188.998 139.113 214.158 1.00 22.99 116 GLY E CA 1
ATOM 4789 C C . GLY E 1 116 ? 187.702 139.312 214.921 1.00 22.99 116 GLY E C 1
ATOM 4790 O O . GLY E 1 116 ? 186.727 139.838 214.381 1.00 22.99 116 GLY E O 1
ATOM 4791 N N . ILE E 1 117 ? 187.672 138.892 216.187 1.00 19.68 117 ILE E N 1
ATOM 4792 C CA . ILE E 1 117 ? 186.451 139.006 216.979 1.00 19.68 117 ILE E CA 1
ATOM 4793 C C . ILE E 1 117 ? 186.157 140.463 217.314 1.00 19.68 117 ILE E C 1
ATOM 4794 O O . ILE E 1 117 ? 184.999 140.897 217.294 1.00 19.68 117 ILE E O 1
ATOM 4799 N N . TYR E 1 118 ? 187.196 141.240 217.630 1.00 19.12 118 TYR E N 1
ATOM 4800 C CA . TYR E 1 118 ? 186.989 142.605 218.105 1.00 19.12 118 TYR E CA 1
ATOM 4801 C C . TYR E 1 118 ? 186.368 143.490 217.031 1.00 19.12 118 TYR E C 1
ATOM 4802 O O . TYR E 1 118 ? 185.495 144.314 217.326 1.00 19.12 118 TYR E O 1
ATOM 4811 N N . PHE E 1 119 ? 186.808 143.345 215.779 1.00 19.98 119 PHE E N 1
ATOM 4812 C CA . PHE E 1 119 ? 186.279 144.195 214.716 1.00 19.98 119 PHE E CA 1
ATOM 4813 C C . PHE E 1 119 ? 184.832 143.859 214.383 1.00 19.98 119 PHE E C 1
ATOM 4814 O O . PHE E 1 119 ? 184.086 144.733 213.927 1.00 19.98 119 PHE E O 1
ATOM 4822 N N . ALA E 1 120 ? 184.418 142.607 214.589 1.00 18.45 120 ALA E N 1
ATOM 4823 C CA . ALA E 1 120 ? 183.040 142.226 214.291 1.00 18.45 120 ALA E CA 1
ATOM 4824 C C . ALA E 1 120 ? 182.053 142.942 215.204 1.00 18.45 120 ALA E C 1
ATOM 4825 O O . ALA E 1 120 ? 180.972 143.346 214.762 1.00 18.45 120 ALA E O 1
ATOM 4827 N N . ILE E 1 121 ? 182.403 143.100 216.482 1.00 17.06 121 ILE E N 1
ATOM 4828 C CA . ILE E 1 121 ? 181.492 143.725 217.437 1.00 17.06 121 ILE E CA 1
ATOM 4829 C C . ILE E 1 121 ? 181.295 145.202 217.114 1.00 17.06 121 ILE E C 1
ATOM 4830 O O . ILE E 1 121 ? 180.174 145.719 217.181 1.00 17.06 121 ILE E O 1
ATOM 4835 N N . LEU E 1 122 ? 182.375 145.905 216.765 1.00 17.91 122 LEU E N 1
ATOM 4836 C CA . LEU E 1 122 ? 182.262 147.333 216.479 1.00 17.91 122 LEU E CA 1
ATOM 4837 C C . LEU E 1 122 ? 181.434 147.589 215.226 1.00 17.91 122 LEU E C 1
ATOM 4838 O O . LEU E 1 122 ? 180.700 148.580 215.152 1.00 17.91 122 LEU E O 1
ATOM 4843 N N . SER E 1 123 ? 181.550 146.716 214.223 1.00 20.02 123 SER E N 1
ATOM 4844 C CA . SER E 1 123 ? 180.804 146.914 212.983 1.00 20.02 123 SER E CA 1
ATOM 4845 C C . SER E 1 123 ? 179.301 146.819 213.215 1.00 20.02 123 SER E C 1
ATOM 4846 O O . SER E 1 123 ? 178.528 147.600 212.647 1.00 20.02 123 SER E O 1
ATOM 4849 N N . PHE E 1 124 ? 178.865 145.865 214.040 1.00 22.01 124 PHE E N 1
ATOM 4850 C CA . PHE E 1 124 ? 177.435 145.665 214.254 1.00 22.01 124 PHE E CA 1
ATOM 4851 C C . PHE E 1 124 ? 176.803 146.849 214.975 1.00 22.01 124 PHE E C 1
ATOM 4852 O O . PHE E 1 124 ? 175.698 147.278 214.624 1.00 22.01 124 PHE E O 1
ATOM 4860 N N . LEU E 1 125 ? 177.481 147.385 215.992 1.00 19.22 125 LEU E N 1
ATOM 4861 C CA . LEU E 1 125 ? 176.900 148.470 216.778 1.00 19.22 125 LEU E CA 1
ATOM 4862 C C . LEU E 1 125 ? 176.728 149.737 215.949 1.00 19.22 125 LEU E C 1
ATOM 4863 O O . LEU E 1 125 ? 175.731 150.451 216.100 1.00 19.22 125 LEU E O 1
ATOM 4868 N N . HIS E 1 126 ? 177.694 150.039 215.080 1.00 19.84 126 HIS E N 1
ATOM 4869 C CA . HIS E 1 126 ? 177.630 151.274 214.304 1.00 19.84 126 HIS E CA 1
ATOM 4870 C C . HIS E 1 126 ? 176.447 151.272 213.342 1.00 19.84 126 HIS E C 1
ATOM 4871 O O . HIS E 1 126 ? 175.757 152.287 213.199 1.00 19.84 126 HIS E O 1
ATOM 4878 N N . ILE E 1 127 ? 176.196 150.144 212.676 1.00 22.94 127 ILE E N 1
ATOM 4879 C CA . ILE E 1 127 ? 175.169 150.103 211.639 1.00 22.94 127 ILE E CA 1
ATOM 4880 C C . ILE E 1 127 ? 173.773 150.190 212.245 1.00 22.94 127 ILE E C 1
ATOM 4881 O O . ILE E 1 127 ? 172.918 150.941 211.761 1.00 22.94 127 ILE E O 1
ATOM 4886 N N . TRP E 1 128 ? 173.517 149.434 213.313 1.00 23.25 128 TRP E N 1
ATOM 4887 C CA . TRP E 1 128 ? 172.159 149.253 213.811 1.00 23.25 128 TRP E CA 1
ATOM 4888 C C . TRP E 1 128 ? 171.790 150.164 214.975 1.00 23.25 128 TRP E C 1
ATOM 4889 O O . TRP E 1 128 ? 170.596 150.341 215.237 1.00 23.25 128 TRP E O 1
ATOM 4900 N N . ALA E 1 129 ? 172.761 150.742 215.678 1.00 20.83 129 ALA E N 1
ATOM 4901 C CA . ALA E 1 129 ? 172.465 151.520 216.877 1.00 20.83 129 ALA E CA 1
ATOM 4902 C C . ALA E 1 129 ? 172.894 152.975 216.776 1.00 20.83 129 ALA E C 1
ATOM 4903 O O . ALA E 1 129 ? 172.097 153.869 217.080 1.00 20.83 129 ALA E O 1
ATOM 4905 N N . VAL E 1 130 ? 174.136 153.243 216.369 1.00 19.58 130 VAL E N 1
ATOM 4906 C CA . VAL E 1 130 ? 174.649 154.610 216.406 1.00 19.58 130 VAL E CA 1
ATOM 4907 C C . VAL E 1 130 ? 173.989 155.470 215.333 1.00 19.58 130 VAL E C 1
ATOM 4908 O O . VAL E 1 130 ? 173.578 156.606 215.595 1.00 19.58 130 VAL E O 1
ATOM 4912 N N . VAL E 1 131 ? 173.881 154.947 214.109 1.00 22.39 131 VAL E N 1
ATOM 4913 C CA . VAL E 1 131 ? 173.364 155.755 213.001 1.00 22.39 131 VAL E CA 1
ATOM 4914 C C . VAL E 1 131 ? 171.922 156.200 213.225 1.00 22.39 131 VAL E C 1
ATOM 4915 O O . VAL E 1 131 ? 171.635 157.395 213.044 1.00 22.39 131 VAL E O 1
ATOM 4919 N N . PRO E 1 132 ? 170.977 155.326 213.595 1.00 21.42 132 PRO E N 1
ATOM 4920 C CA . PRO E 1 132 ? 169.624 155.825 213.894 1.00 21.42 132 PRO E CA 1
ATOM 4921 C C . PRO E 1 132 ? 169.580 156.807 215.051 1.00 21.42 132 PRO E C 1
ATOM 4922 O O . PRO E 1 132 ? 168.741 157.716 215.047 1.00 21.42 132 PRO E O 1
ATOM 4926 N N . CYS E 1 133 ? 170.456 156.651 216.046 1.00 21.94 133 CYS E N 1
ATOM 4927 C CA . CYS E 1 133 ? 170.435 157.541 217.203 1.00 21.94 133 CYS E CA 1
ATOM 4928 C C . CYS E 1 133 ? 170.810 158.968 216.822 1.00 21.94 133 CYS E C 1
ATOM 4929 O O . CYS E 1 133 ? 170.185 159.925 217.293 1.00 21.94 133 CYS E O 1
ATOM 4932 N N . ILE E 1 134 ? 171.833 159.133 215.981 1.00 22.04 134 ILE E N 1
ATOM 4933 C CA . ILE E 1 134 ? 172.278 160.472 215.604 1.00 22.04 134 ILE E CA 1
ATOM 4934 C C . ILE E 1 134 ? 171.224 161.174 214.757 1.00 22.04 134 ILE E C 1
ATOM 4935 O O . ILE E 1 134 ? 170.971 162.372 214.926 1.00 22.04 134 ILE E O 1
ATOM 4940 N N . LYS E 1 135 ? 170.596 160.444 213.832 1.00 23.61 135 LYS E N 1
ATOM 4941 C CA . LYS E 1 135 ? 169.613 161.058 212.944 1.00 23.61 135 LYS E CA 1
ATOM 4942 C C . LYS E 1 135 ? 168.403 161.567 213.719 1.00 23.61 135 LYS E C 1
ATOM 4943 O O . LYS E 1 135 ? 167.887 162.654 213.434 1.00 23.61 135 LYS E O 1
ATOM 4949 N N . SER E 1 136 ? 167.939 160.798 214.706 1.00 22.04 136 SER E N 1
ATOM 4950 C CA . SER E 1 136 ? 166.787 161.210 215.500 1.00 22.04 136 SER E CA 1
ATOM 4951 C C . SER E 1 136 ? 167.079 162.423 216.373 1.00 22.04 136 SER E C 1
ATOM 4952 O O . SER E 1 136 ? 166.140 163.051 216.871 1.00 22.04 136 SER E O 1
ATOM 4955 N N . PHE E 1 137 ? 168.354 162.760 216.579 1.00 23.28 137 PHE E N 1
ATOM 4956 C CA . PHE E 1 137 ? 168.693 163.915 217.404 1.00 23.28 137 PHE E CA 1
ATOM 4957 C C . PHE E 1 137 ? 168.339 165.221 216.703 1.00 23.28 137 PHE E C 1
ATOM 4958 O O . PHE E 1 137 ? 167.949 166.197 217.354 1.00 23.28 137 PHE E O 1
ATOM 4966 N N . LEU E 1 138 ? 168.472 165.261 215.373 1.00 24.28 138 LEU E N 1
ATOM 4967 C CA . LEU E 1 138 ? 168.187 166.486 214.631 1.00 24.28 138 LEU E CA 1
ATOM 4968 C C . LEU E 1 138 ? 166.718 166.881 214.711 1.00 24.28 138 LEU E C 1
ATOM 4969 O O . LEU E 1 138 ? 166.404 168.070 214.837 1.00 24.28 138 LEU E O 1
ATOM 4974 N N . ILE E 1 139 ? 165.808 165.910 214.626 1.00 25.56 139 ILE E N 1
ATOM 4975 C CA . ILE E 1 139 ? 164.383 166.225 214.628 1.00 25.56 139 ILE E CA 1
ATOM 4976 C C . ILE E 1 139 ? 163.959 166.794 215.976 1.00 25.56 139 ILE E C 1
ATOM 4977 O O . ILE E 1 139 ? 163.109 167.689 216.048 1.00 25.56 139 ILE E O 1
ATOM 4982 N N . GLU E 1 140 ? 164.545 166.290 217.064 1.00 30.31 140 GLU E N 1
ATOM 4983 C CA . GLU E 1 140 ? 164.132 166.721 218.396 1.00 30.31 140 GLU E CA 1
ATOM 4984 C C . GLU E 1 140 ? 164.478 168.185 218.652 1.00 30.31 140 GLU E C 1
ATOM 4985 O O . GLU E 1 140 ? 163.646 168.942 219.166 1.00 30.31 140 GLU E O 1
ATOM 4991 N N . ILE E 1 141 ? 165.694 168.605 218.307 1.00 26.37 141 ILE E N 1
ATOM 4992 C CA . ILE E 1 141 ? 166.155 169.968 218.585 1.00 26.37 141 ILE E CA 1
ATOM 4993 C C . ILE E 1 141 ? 165.840 170.819 217.354 1.00 26.37 141 ILE E C 1
ATOM 4994 O O . ILE E 1 141 ? 166.699 171.118 216.524 1.00 26.37 141 ILE E O 1
ATOM 4999 N N . GLN E 1 142 ? 164.575 171.222 217.240 1.00 28.02 142 GLN E N 1
ATOM 5000 C CA . GLN E 1 142 ? 164.147 172.134 216.185 1.00 28.02 142 GLN E CA 1
ATOM 5001 C C . GLN E 1 142 ? 163.557 173.416 216.760 1.00 28.02 142 GLN E C 1
ATOM 5002 O O . GLN E 1 142 ? 163.894 174.518 216.316 1.00 28.02 142 GLN E O 1
ATOM 5008 N N . CYS E 1 143 ? 162.666 173.275 217.743 1.00 29.96 143 CYS E N 1
ATOM 5009 C CA . CYS E 1 143 ? 162.003 174.441 218.319 1.00 29.96 143 CYS E CA 1
ATOM 5010 C C . CYS E 1 143 ? 162.991 175.339 219.053 1.00 29.96 143 CYS E C 1
ATOM 5011 O O . CYS E 1 143 ? 162.882 176.569 218.993 1.00 29.96 143 CYS E O 1
ATOM 5014 N N . ILE E 1 144 ? 163.954 174.743 219.759 1.00 26.78 144 ILE E N 1
ATOM 5015 C CA . ILE E 1 144 ? 164.902 175.528 220.546 1.00 26.78 144 ILE E CA 1
ATOM 5016 C C . ILE E 1 144 ? 165.776 176.384 219.638 1.00 26.78 144 ILE E C 1
ATOM 5017 O O . ILE E 1 144 ? 166.002 177.571 219.904 1.00 26.78 144 ILE E O 1
ATOM 5022 N N . SER E 1 145 ? 166.283 175.796 218.553 1.00 25.32 145 SER E N 1
ATOM 5023 C CA . SER E 1 145 ? 167.201 176.521 217.680 1.00 25.32 145 SER E CA 1
ATOM 5024 C C . SER E 1 145 ? 166.505 177.671 216.961 1.00 25.32 145 SER E C 1
ATOM 5025 O O . SER E 1 145 ? 167.080 178.757 216.821 1.00 25.32 145 SER E O 1
ATOM 5028 N N . ARG E 1 146 ? 165.274 177.455 216.490 1.00 25.76 146 ARG E N 1
ATOM 5029 C CA . ARG E 1 146 ? 164.579 178.497 215.739 1.00 25.76 146 ARG E CA 1
ATOM 5030 C C . ARG E 1 146 ? 164.224 179.687 216.622 1.00 25.76 146 ARG E C 1
ATOM 5031 O O . ARG E 1 146 ? 164.386 180.841 216.210 1.00 25.76 146 ARG E O 1
ATOM 5039 N N . VAL E 1 147 ? 163.733 179.430 217.836 1.00 23.39 147 VAL E N 1
ATOM 5040 C CA . VAL E 1 147 ? 163.351 180.520 218.730 1.00 23.39 147 VAL E CA 1
ATOM 5041 C C . VAL E 1 147 ? 164.577 181.313 219.168 1.00 23.39 147 VAL E C 1
ATOM 5042 O O . VAL E 1 147 ? 164.539 182.547 219.247 1.00 23.39 147 VAL E O 1
ATOM 5046 N N . TYR E 1 148 ? 165.680 180.622 219.458 1.00 23.20 148 TYR E N 1
ATOM 5047 C CA . TYR E 1 148 ? 166.887 181.299 219.924 1.00 23.20 148 TYR E CA 1
ATOM 5048 C C . TYR E 1 148 ? 167.449 182.234 218.859 1.00 23.20 148 TYR E C 1
ATOM 5049 O O . TYR E 1 148 ? 167.937 183.324 219.177 1.00 23.20 148 TYR E O 1
ATOM 5058 N N . SER E 1 149 ? 167.395 181.823 217.590 1.00 24.15 149 SER E N 1
ATOM 5059 C CA . SER E 1 149 ? 167.940 182.653 216.519 1.00 24.15 149 SER E CA 1
ATOM 5060 C C . SER E 1 149 ? 167.168 183.958 216.374 1.00 24.15 149 SER E C 1
ATOM 5061 O O . SER E 1 149 ? 167.761 185.013 216.120 1.00 24.15 149 SER E O 1
ATOM 5064 N N . ILE E 1 150 ? 165.842 183.906 216.520 1.00 25.04 150 ILE E N 1
ATOM 5065 C CA . ILE E 1 150 ? 165.023 185.106 216.367 1.00 25.04 150 ILE E CA 1
ATOM 5066 C C . ILE E 1 150 ? 165.358 186.126 217.449 1.00 25.04 150 ILE E C 1
ATOM 5067 O O . ILE E 1 150 ? 165.435 187.332 217.183 1.00 25.04 150 ILE E O 1
ATOM 5072 N N . TYR E 1 151 ? 165.557 185.662 218.684 1.00 25.48 151 TYR E N 1
ATOM 5073 C CA . TYR E 1 151 ? 165.844 186.574 219.785 1.00 25.48 151 TYR E CA 1
ATOM 5074 C C . TYR E 1 151 ? 167.166 187.308 219.595 1.00 25.48 151 TYR E C 1
ATOM 5075 O O . TYR E 1 151 ? 167.256 188.503 219.896 1.00 25.48 151 TYR E O 1
ATOM 5084 N N . VAL E 1 152 ? 168.199 186.619 219.108 1.00 26.22 152 VAL E N 1
ATOM 5085 C CA . VAL E 1 152 ? 169.501 187.254 218.933 1.00 26.22 152 VAL E CA 1
ATOM 5086 C C . VAL E 1 152 ? 169.462 188.284 217.809 1.00 26.22 152 VAL E C 1
ATOM 5087 O O . VAL E 1 152 ? 170.029 189.375 217.934 1.00 26.22 152 VAL E O 1
ATOM 5091 N N . HIS E 1 153 ? 168.790 187.967 216.701 1.00 28.85 153 HIS E N 1
ATOM 5092 C CA . HIS E 1 153 ? 168.706 188.899 215.583 1.00 28.85 153 HIS E CA 1
ATOM 5093 C C . HIS E 1 153 ? 167.823 190.105 215.876 1.00 28.85 153 HIS E C 1
ATOM 5094 O O . HIS E 1 153 ? 167.796 191.039 215.069 1.00 28.85 153 HIS E O 1
ATOM 5101 N N . THR E 1 154 ? 167.094 190.105 216.990 1.00 27.81 154 THR E N 1
ATOM 5102 C CA . THR E 1 154 ? 166.256 191.241 217.353 1.00 27.81 154 THR E CA 1
ATOM 5103 C C . THR E 1 154 ? 166.987 192.252 218.226 1.00 27.81 154 THR E C 1
ATOM 5104 O O . THR E 1 154 ? 166.742 193.458 218.104 1.00 27.81 154 THR E O 1
ATOM 5108 N N . VAL E 1 155 ? 167.898 191.795 219.079 1.00 29.11 155 VAL E N 1
ATOM 5109 C CA . VAL E 1 155 ? 168.542 192.667 220.058 1.00 29.11 155 VAL E CA 1
ATOM 5110 C C . VAL E 1 155 ? 169.807 193.305 219.500 1.00 29.11 155 VAL E C 1
ATOM 5111 O O . VAL E 1 155 ? 169.910 194.531 219.415 1.00 29.11 155 VAL E O 1
ATOM 5115 N N . CYS E 1 156 ? 170.790 192.493 219.113 1.00 32.43 156 CYS E N 1
ATOM 5116 C CA . CYS E 1 156 ? 172.112 193.001 218.771 1.00 32.43 156 CYS E CA 1
ATOM 5117 C C . CYS E 1 156 ? 172.267 193.380 217.303 1.00 32.43 156 CYS E C 1
ATOM 5118 O O . CYS E 1 156 ? 173.320 193.906 216.930 1.00 32.43 156 CYS E O 1
ATOM 5121 N N . ASP E 1 157 ? 171.266 193.123 216.463 1.00 35.92 157 ASP E N 1
ATOM 5122 C CA . ASP E 1 157 ? 171.397 193.459 215.046 1.00 35.92 157 ASP E CA 1
ATOM 5123 C C . ASP E 1 157 ? 171.538 194.957 214.794 1.00 35.92 157 ASP E C 1
ATOM 5124 O O . ASP E 1 157 ? 172.467 195.347 214.065 1.00 35.92 157 ASP E O 1
ATOM 5129 N N . PRO E 1 158 ? 170.683 195.840 215.329 1.00 33.94 158 PRO E N 1
ATOM 5130 C CA . PRO E 1 158 ? 170.863 197.275 215.049 1.00 33.94 158 PRO E CA 1
ATOM 5131 C C . PRO E 1 158 ? 172.117 197.870 215.667 1.00 33.94 158 PRO E C 1
ATOM 5132 O O . PRO E 1 158 ? 172.600 198.896 215.172 1.00 33.94 158 PRO E O 1
ATOM 5136 N N . LEU E 1 159 ? 172.655 197.269 216.730 1.00 32.40 159 LEU E N 1
ATOM 5137 C CA . LEU E 1 159 ? 173.841 197.826 217.375 1.00 32.40 159 LEU E CA 1
ATOM 5138 C C . LEU E 1 159 ? 175.061 197.746 216.467 1.00 32.40 159 LEU E C 1
ATOM 5139 O O . LEU E 1 159 ? 175.866 198.682 216.419 1.00 32.40 159 LEU E O 1
ATOM 5144 N N . PHE E 1 160 ? 175.215 196.642 215.740 1.00 35.58 160 PHE E N 1
ATOM 5145 C CA . PHE E 1 160 ? 176.379 196.419 214.894 1.00 35.58 160 PHE E CA 1
ATOM 5146 C C . PHE E 1 160 ? 176.200 196.960 213.483 1.00 35.58 160 PHE E C 1
ATOM 5147 O O . PHE E 1 160 ? 177.091 196.781 212.647 1.00 35.58 160 PHE E O 1
ATOM 5155 N N . GLU E 1 161 ? 175.072 197.612 213.196 1.00 37.93 161 GLU E N 1
ATOM 5156 C CA . GLU E 1 161 ? 174.859 198.237 211.900 1.00 37.93 161 GLU E CA 1
ATOM 5157 C C . GLU E 1 161 ? 175.191 199.722 211.890 1.00 37.93 161 GLU E C 1
ATOM 5158 O O . GLU E 1 161 ? 175.656 200.225 210.862 1.00 37.93 161 GLU E O 1
ATOM 5164 N N . ALA E 1 162 ? 174.976 200.428 213.001 1.00 38.66 162 ALA E N 1
ATOM 5165 C CA . ALA E 1 162 ? 175.381 201.824 213.102 1.00 38.66 162 ALA E CA 1
ATOM 5166 C C . ALA E 1 162 ? 176.885 201.984 213.278 1.00 38.66 162 ALA E C 1
ATOM 5167 O O . ALA E 1 162 ? 177.434 203.018 212.883 1.00 38.66 162 ALA E O 1
ATOM 5169 N N . VAL E 1 163 ? 177.559 200.990 213.864 1.00 34.34 163 VAL E N 1
ATOM 5170 C CA . VAL E 1 163 ? 179.014 201.029 214.004 1.00 34.34 163 VAL E CA 1
ATOM 5171 C C . VAL E 1 163 ? 179.728 200.967 212.664 1.00 34.34 163 VAL E C 1
ATOM 5172 O O . VAL E 1 163 ? 180.810 201.549 212.519 1.00 34.34 163 VAL E O 1
ATOM 5176 N N . GLY E 1 164 ? 179.139 200.312 211.670 1.00 35.80 164 GLY E N 1
ATOM 5177 C CA . GLY E 1 164 ? 179.743 200.150 210.366 1.00 35.80 164 GLY E CA 1
ATOM 5178 C C . GLY E 1 164 ? 179.651 201.353 209.455 1.00 35.80 164 GLY E C 1
ATOM 5179 O O . GLY E 1 164 ? 179.979 201.240 208.270 1.00 35.80 164 GLY E O 1
ATOM 5180 N N . LYS E 1 165 ? 179.210 202.499 209.965 1.00 37.22 165 LYS E N 1
ATOM 5181 C CA . LYS E 1 165 ? 179.121 203.722 209.179 1.00 37.22 165 LYS E CA 1
ATOM 5182 C C . LYS E 1 165 ? 180.433 204.497 209.133 1.00 37.22 165 LYS E C 1
ATOM 5183 O O . LYS E 1 165 ? 180.499 205.534 208.466 1.00 37.22 165 LYS E O 1
ATOM 5189 N N . ILE E 1 166 ? 181.474 204.023 209.820 1.00 35.96 166 ILE E N 1
ATOM 5190 C CA . ILE E 1 166 ? 182.739 204.749 209.848 1.00 35.96 166 ILE E CA 1
ATOM 5191 C C . ILE E 1 166 ? 183.522 204.608 208.550 1.00 35.96 166 ILE E C 1
ATOM 5192 O O . ILE E 1 166 ? 184.486 205.354 208.337 1.00 35.96 166 ILE E O 1
ATOM 5197 N N . PHE E 1 167 ? 183.142 203.677 207.677 1.00 41.86 167 PHE E N 1
ATOM 5198 C CA . PHE E 1 167 ? 183.830 203.459 206.411 1.00 41.86 167 PHE E CA 1
ATOM 5199 C C . PHE E 1 167 ? 183.089 204.061 205.225 1.00 41.86 167 PHE E C 1
ATOM 5200 O O . PHE E 1 167 ? 183.406 203.732 204.078 1.00 41.86 167 PHE E O 1
ATOM 5208 N N . SER E 1 168 ? 182.113 204.932 205.469 1.00 45.86 168 SER E N 1
ATOM 5209 C CA . SER E 1 168 ? 181.265 205.466 204.411 1.00 45.86 168 SER E CA 1
ATOM 5210 C C . SER E 1 168 ? 181.739 206.809 203.869 1.00 45.86 168 SER E C 1
ATOM 5211 O O . SER E 1 168 ? 181.039 207.404 203.044 1.00 45.86 168 SER E O 1
ATOM 5214 N N . ASN E 1 169 ? 182.895 207.304 204.304 1.00 51.01 169 ASN E N 1
ATOM 5215 C CA . ASN E 1 169 ? 183.411 208.600 203.870 1.00 51.01 169 ASN E CA 1
ATOM 5216 C C . ASN E 1 169 ? 184.896 208.506 203.543 1.00 51.01 169 ASN E C 1
ATOM 5217 O O . ASN E 1 169 ? 185.714 209.302 204.008 1.00 51.01 169 ASN E O 1
ATOM 5222 N N . VAL E 1 170 ? 185.265 207.520 202.732 1.00 55.02 170 VAL E N 1
ATOM 5223 C CA . VAL E 1 170 ? 186.660 207.324 202.349 1.00 55.02 170 VAL E CA 1
ATOM 5224 C C . VAL E 1 170 ? 186.938 208.101 201.068 1.00 55.02 170 VAL E C 1
ATOM 5225 O O . VAL E 1 170 ? 186.252 207.917 200.057 1.00 55.02 170 VAL E O 1
ATOM 5229 N N . ARG E 1 171 ? 187.941 208.975 201.110 1.00 59.20 171 ARG E N 1
ATOM 5230 C CA . ARG E 1 171 ? 188.368 209.753 199.953 1.00 59.20 171 ARG E CA 1
ATOM 5231 C C . ARG E 1 171 ? 189.867 209.580 199.759 1.00 59.20 171 ARG E C 1
ATOM 5232 O O . ARG E 1 171 ? 190.640 209.728 200.712 1.00 59.20 171 ARG E O 1
ATOM 5240 N N . ILE E 1 172 ? 190.275 209.272 198.530 1.00 66.84 172 ILE E N 1
ATOM 5241 C CA . ILE E 1 172 ? 191.671 209.007 198.201 1.00 66.84 172 ILE E CA 1
ATOM 5242 C C . ILE E 1 172 ? 192.077 209.895 197.034 1.00 66.84 172 ILE E C 1
ATOM 5243 O O . ILE E 1 172 ? 191.352 209.988 196.038 1.00 66.84 172 ILE E O 1
ATOM 5248 N N . ASN E 1 173 ? 193.230 210.546 197.160 1.00 74.83 173 ASN E N 1
ATOM 5249 C CA . ASN E 1 173 ? 193.809 211.359 196.098 1.00 74.83 173 ASN E CA 1
ATOM 5250 C C . ASN E 1 173 ? 195.119 210.719 195.659 1.00 74.83 173 ASN E C 1
ATOM 5251 O O . ASN E 1 173 ? 195.982 210.429 196.494 1.00 74.83 173 ASN E O 1
ATOM 5256 N N . LEU E 1 174 ? 195.265 210.504 194.355 1.00 80.59 174 LEU E N 1
ATOM 5257 C CA . LEU E 1 174 ? 196.451 209.881 193.786 1.00 80.59 174 LEU E CA 1
ATOM 5258 C C . LEU E 1 174 ? 197.052 210.779 192.713 1.00 80.59 174 LEU E C 1
ATOM 5259 O O . LEU E 1 174 ? 196.328 211.367 191.905 1.00 80.59 174 LEU E O 1
ATOM 5264 N N . GLN E 1 175 ? 198.381 210.871 192.704 1.00 87.75 175 GLN E N 1
ATOM 5265 C CA . GLN E 1 175 ? 199.101 211.704 191.742 1.00 87.75 175 GLN E CA 1
ATOM 5266 C C . GLN E 1 175 ? 200.322 210.917 191.277 1.00 87.75 175 GLN E C 1
ATOM 5267 O O . GLN E 1 175 ? 201.247 210.680 192.059 1.00 87.75 175 GLN E O 1
ATOM 5273 N N . LYS E 1 176 ? 200.315 210.504 190.013 1.00 95.32 176 LYS E N 1
ATOM 5274 C CA . LYS E 1 176 ? 201.441 209.759 189.469 1.00 95.32 176 LYS E CA 1
ATOM 5275 C C . LYS E 1 176 ? 202.561 210.707 189.060 1.00 95.32 176 LYS E C 1
ATOM 5276 O O . LYS E 1 176 ? 202.316 211.816 188.578 1.00 95.32 176 LYS E O 1
ATOM 5282 N N . GLU E 1 177 ? 203.797 210.262 189.257 1.00 98.09 177 GLU E N 1
ATOM 5283 C CA . GLU E 1 177 ? 204.965 211.064 188.912 1.00 98.09 177 GLU E CA 1
ATOM 5284 C C . GLU E 1 177 ? 206.191 210.182 188.706 1.00 98.09 177 GLU E C 1
ATOM 5285 O O . GLU E 1 177 ? 206.899 210.312 187.708 1.00 98.09 177 GLU E O 1
ATOM 5291 N N . ILE F 1 49 ? 229.297 144.898 196.182 1.00 63.18 49 ILE F N 1
ATOM 5292 C CA . ILE F 1 49 ? 230.189 145.575 197.113 1.00 63.18 49 ILE F CA 1
ATOM 5293 C C . ILE F 1 49 ? 230.993 146.646 196.385 1.00 63.18 49 ILE F C 1
ATOM 5294 O O . ILE F 1 49 ? 232.009 146.353 195.757 1.00 63.18 49 ILE F O 1
ATOM 5299 N N . ASP F 1 50 ? 230.530 147.890 196.473 1.00 62.36 50 ASP F N 1
ATOM 5300 C CA . ASP F 1 50 ? 231.207 149.011 195.829 1.00 62.36 50 ASP F CA 1
ATOM 5301 C C . ASP F 1 50 ? 232.264 149.560 196.777 1.00 62.36 50 ASP F C 1
ATOM 5302 O O . ASP F 1 50 ? 231.936 150.140 197.818 1.00 62.36 50 ASP F O 1
ATOM 5307 N N . LEU F 1 51 ? 233.534 149.381 196.422 1.00 57.09 51 LEU F N 1
ATOM 5308 C CA . LEU F 1 51 ? 234.647 149.871 197.222 1.00 57.09 51 LEU F CA 1
ATOM 5309 C C . LEU F 1 51 ? 235.109 151.259 196.798 1.00 57.09 51 LEU F C 1
ATOM 5310 O O . LEU F 1 51 ? 236.089 151.769 197.350 1.00 57.09 51 LEU F O 1
ATOM 5315 N N . VAL F 1 52 ? 234.433 151.877 195.835 1.00 57.62 52 VAL F N 1
ATOM 5316 C CA . VAL F 1 52 ? 234.775 153.207 195.351 1.00 57.62 52 VAL F CA 1
ATOM 5317 C C . VAL F 1 52 ? 233.801 154.255 195.877 1.00 57.62 52 VAL F C 1
ATOM 5318 O O . VAL F 1 52 ? 234.213 155.278 196.426 1.00 57.62 52 VAL F O 1
ATOM 5322 N N . ASN F 1 53 ? 232.500 154.014 195.720 1.00 53.93 53 ASN F N 1
ATOM 5323 C CA . ASN F 1 53 ? 231.501 154.990 196.154 1.00 53.93 53 ASN F CA 1
ATOM 5324 C C . ASN F 1 53 ? 231.284 154.915 197.663 1.00 53.93 53 ASN F C 1
ATOM 5325 O O . ASN F 1 53 ? 231.505 155.893 198.383 1.00 53.93 53 ASN F O 1
ATOM 5330 N N . ARG F 1 54 ? 230.835 153.758 198.152 1.00 49.04 54 ARG F N 1
ATOM 5331 C CA . ARG F 1 54 ? 230.581 153.457 199.559 1.00 49.04 54 ARG F CA 1
ATOM 5332 C C . ARG F 1 54 ? 229.505 154.339 200.181 1.00 49.04 54 ARG F C 1
ATOM 5333 O O . ARG F 1 54 ? 229.244 154.210 201.383 1.00 49.04 54 ARG F O 1
ATOM 5341 N N . ASP F 1 55 ? 228.869 155.221 199.416 1.00 52.93 55 ASP F N 1
ATOM 5342 C CA . ASP F 1 55 ? 227.832 156.096 199.948 1.00 52.93 55 ASP F CA 1
ATOM 5343 C C . ASP F 1 55 ? 226.946 156.627 198.828 1.00 52.93 55 ASP F C 1
ATOM 5344 O O . ASP F 1 55 ? 226.958 157.834 198.556 1.00 52.93 55 ASP F O 1
ATOM 5349 N N . PRO F 1 56 ? 226.166 155.777 198.156 1.00 53.05 56 PRO F N 1
ATOM 5350 C CA . PRO F 1 56 ? 225.277 156.289 197.107 1.00 53.05 56 PRO F CA 1
ATOM 5351 C C . PRO F 1 56 ? 223.957 156.792 197.665 1.00 53.05 56 PRO F C 1
ATOM 5352 O O . PRO F 1 56 ? 222.891 156.483 197.126 1.00 53.05 56 PRO F O 1
ATOM 5356 N N . LYS F 1 57 ? 224.015 157.562 198.750 1.00 54.01 57 LYS F N 1
ATOM 5357 C CA . LYS F 1 57 ? 222.823 158.199 199.289 1.00 54.01 57 LYS F CA 1
ATOM 5358 C C . LYS F 1 57 ? 223.068 159.608 199.807 1.00 54.01 57 LYS F C 1
ATOM 5359 O O . LYS F 1 57 ? 222.101 160.277 200.184 1.00 54.01 57 LYS F O 1
ATOM 5365 N N . HIS F 1 58 ? 224.317 160.078 199.834 1.00 57.66 58 HIS F N 1
ATOM 5366 C CA . HIS F 1 58 ? 224.672 161.413 200.311 1.00 57.66 58 HIS F CA 1
ATOM 5367 C C . HIS F 1 58 ? 224.121 161.696 201.705 1.00 57.66 58 HIS F C 1
ATOM 5368 O O . HIS F 1 58 ? 223.710 162.823 201.996 1.00 57.66 58 HIS F O 1
ATOM 5375 N N . LEU F 1 59 ? 224.092 160.683 202.571 1.00 51.05 59 LEU F N 1
ATOM 5376 C CA . LEU F 1 59 ? 223.553 160.865 203.915 1.00 51.05 59 LEU F CA 1
ATOM 5377 C C . LEU F 1 59 ? 224.541 161.626 204.793 1.00 51.05 59 LEU F C 1
ATOM 5378 O O . LEU F 1 59 ? 224.255 162.735 205.257 1.00 51.05 59 LEU F O 1
ATOM 5383 N N . ASN F 1 60 ? 225.715 161.039 205.036 1.00 49.52 60 ASN F N 1
ATOM 5384 C CA . ASN F 1 60 ? 226.788 161.708 205.773 1.00 49.52 60 ASN F CA 1
ATOM 5385 C C . ASN F 1 60 ? 227.823 162.199 204.765 1.00 49.52 60 ASN F C 1
ATOM 5386 O O . ASN F 1 60 ? 228.830 161.547 204.494 1.00 49.52 60 ASN F O 1
ATOM 5391 N N . ASP F 1 61 ? 227.561 163.380 204.201 1.00 55.07 61 ASP F N 1
ATOM 5392 C CA . ASP F 1 61 ? 228.450 163.929 203.186 1.00 55.07 61 ASP F CA 1
ATOM 5393 C C . ASP F 1 61 ? 228.622 165.439 203.307 1.00 55.07 61 ASP F C 1
ATOM 5394 O O . ASP F 1 61 ? 229.136 166.063 202.370 1.00 55.07 61 ASP F O 1
ATOM 5399 N N . ASP F 1 62 ? 228.214 166.047 204.418 1.00 53.23 62 ASP F N 1
ATOM 5400 C CA . ASP F 1 62 ? 228.305 167.492 204.586 1.00 53.23 62 ASP F CA 1
ATOM 5401 C C . ASP F 1 62 ? 229.193 167.897 205.751 1.00 53.23 62 ASP F C 1
ATOM 5402 O O . ASP F 1 62 ? 230.026 168.800 205.602 1.00 53.23 62 ASP F O 1
ATOM 5407 N N . VAL F 1 63 ? 229.046 167.258 206.911 1.00 46.20 63 VAL F N 1
ATOM 5408 C CA . VAL F 1 63 ? 229.780 167.648 208.108 1.00 46.20 63 VAL F CA 1
ATOM 5409 C C . VAL F 1 63 ? 230.873 166.646 208.467 1.00 46.20 63 VAL F C 1
ATOM 5410 O O . VAL F 1 63 ? 231.454 166.735 209.552 1.00 46.20 63 VAL F O 1
ATOM 5414 N N . VAL F 1 64 ? 231.167 165.691 207.585 1.00 45.70 64 VAL F N 1
ATOM 5415 C CA . VAL F 1 64 ? 232.204 164.701 207.834 1.00 45.70 64 VAL F CA 1
ATOM 5416 C C . VAL F 1 64 ? 233.278 164.708 206.754 1.00 45.70 64 VAL F C 1
ATOM 5417 O O . VAL F 1 64 ? 234.112 163.804 206.711 1.00 45.70 64 VAL F O 1
ATOM 5421 N N . LYS F 1 65 ? 233.275 165.708 205.878 1.00 44.67 65 LYS F N 1
ATOM 5422 C CA . LYS F 1 65 ? 234.299 165.862 204.848 1.00 44.67 65 LYS F CA 1
ATOM 5423 C C . LYS F 1 65 ? 235.180 167.041 205.248 1.00 44.67 65 LYS F C 1
ATOM 5424 O O . LYS F 1 65 ? 234.826 168.200 205.013 1.00 44.67 65 LYS F O 1
ATOM 5430 N N . ILE F 1 66 ? 236.327 166.742 205.853 1.00 42.30 66 ILE F N 1
ATOM 5431 C CA . ILE F 1 66 ? 237.251 167.756 206.345 1.00 42.30 66 ILE F CA 1
ATOM 5432 C C . ILE F 1 66 ? 238.625 167.493 205.748 1.00 42.30 66 ILE F C 1
ATOM 5433 O O . ILE F 1 66 ? 239.129 166.366 205.809 1.00 42.30 66 ILE F O 1
ATOM 5438 N N . ASP F 1 67 ? 239.227 168.529 205.175 1.00 44.26 67 ASP F N 1
ATOM 5439 C CA . ASP F 1 67 ? 240.574 168.473 204.632 1.00 44.26 67 ASP F CA 1
ATOM 5440 C C . ASP F 1 67 ? 241.439 169.518 205.324 1.00 44.26 67 ASP F C 1
ATOM 5441 O O . ASP F 1 67 ? 240.947 170.377 206.060 1.00 44.26 67 ASP F O 1
ATOM 5446 N N . PHE F 1 68 ? 242.750 169.433 205.087 1.00 38.33 68 PHE F N 1
ATOM 5447 C CA . PHE F 1 68 ? 243.673 170.377 205.711 1.00 38.33 68 PHE F CA 1
ATOM 5448 C C . PHE F 1 68 ? 243.433 171.796 205.211 1.00 38.33 68 PHE F C 1
ATOM 5449 O O . PHE F 1 68 ? 243.529 172.758 205.981 1.00 38.33 68 PHE F O 1
ATOM 5457 N N . GLU F 1 69 ? 243.122 171.946 203.921 1.00 45.66 69 GLU F N 1
ATOM 5458 C CA . GLU F 1 69 ? 242.933 173.271 203.344 1.00 45.66 69 GLU F CA 1
ATOM 5459 C C . GLU F 1 69 ? 241.699 173.975 203.896 1.00 45.66 69 GLU F C 1
ATOM 5460 O O . GLU F 1 69 ? 241.614 175.205 203.818 1.00 45.66 69 GLU F O 1
ATOM 5466 N N . ASP F 1 70 ? 240.752 173.233 204.463 1.00 42.81 70 ASP F N 1
ATOM 5467 C CA . ASP F 1 70 ? 239.535 173.815 205.014 1.00 42.81 70 ASP F CA 1
ATOM 5468 C C . ASP F 1 70 ? 239.693 174.270 206.459 1.00 42.81 70 ASP F C 1
ATOM 5469 O O . ASP F 1 70 ? 238.719 174.744 207.052 1.00 42.81 70 ASP F O 1
ATOM 5474 N N . VAL F 1 71 ? 240.884 174.136 207.040 1.00 36.58 71 VAL F N 1
ATOM 5475 C CA . VAL F 1 71 ? 241.099 174.487 208.439 1.00 36.58 71 VAL F CA 1
ATOM 5476 C C . VAL F 1 71 ? 242.047 175.674 208.548 1.00 36.58 71 VAL F C 1
ATOM 5477 O O . VAL F 1 71 ? 241.707 176.700 209.147 1.00 36.58 71 VAL F O 1
ATOM 5481 N N . ILE F 1 72 ? 243.240 175.546 207.972 1.00 36.42 72 ILE F N 1
ATOM 5482 C CA . ILE F 1 72 ? 244.292 176.551 208.083 1.00 36.42 72 ILE F CA 1
ATOM 5483 C C . ILE F 1 72 ? 244.631 177.061 206.689 1.00 36.42 72 ILE F C 1
ATOM 5484 O O . ILE F 1 72 ? 244.859 176.265 205.771 1.00 36.42 72 ILE F O 1
ATOM 5489 N N . ALA F 1 73 ? 244.672 178.383 206.535 1.00 40.13 73 ALA F N 1
ATOM 5490 C CA . ALA F 1 73 ? 244.976 178.988 205.247 1.00 40.13 73 ALA F CA 1
ATOM 5491 C C . ALA F 1 73 ? 245.513 180.397 205.460 1.00 40.13 73 ALA F C 1
ATOM 5492 O O . ALA F 1 73 ? 244.964 181.161 206.257 1.00 40.13 73 ALA F O 1
ATOM 5494 N N . GLU F 1 74 ? 246.586 180.729 204.742 1.00 42.34 74 GLU F N 1
ATOM 5495 C CA . GLU F 1 74 ? 247.186 182.059 204.785 1.00 42.34 74 GLU F CA 1
ATOM 5496 C C . GLU F 1 74 ? 246.957 182.756 203.452 1.00 42.34 74 GLU F C 1
ATOM 5497 O O . GLU F 1 74 ? 247.519 182.326 202.433 1.00 42.34 74 GLU F O 1
ATOM 5503 N N . PRO F 1 75 ? 246.142 183.819 203.399 1.00 48.47 75 PRO F N 1
ATOM 5504 C CA . PRO F 1 75 ? 245.718 184.368 202.101 1.00 48.47 75 PRO F CA 1
ATOM 5505 C C . PRO F 1 75 ? 246.841 184.888 201.212 1.00 48.47 75 PRO F C 1
ATOM 5506 O O . PRO F 1 75 ? 247.061 184.353 200.121 1.00 48.47 75 PRO F O 1
ATOM 5510 N N . GLU F 1 76 ? 247.566 185.910 201.672 1.00 49.35 76 GLU F N 1
ATOM 5511 C CA . GLU F 1 76 ? 248.585 186.559 200.852 1.00 49.35 76 GLU F CA 1
ATOM 5512 C C . GLU F 1 76 ? 249.384 187.572 201.663 1.00 49.35 76 GLU F C 1
ATOM 5513 O O . GLU F 1 76 ? 248.824 188.273 202.511 1.00 49.35 76 GLU F O 1
ATOM 5519 N N . GLY F 1 77 ? 250.687 187.666 201.405 1.00 44.58 77 GLY F N 1
ATOM 5520 C CA . GLY F 1 77 ? 251.522 188.639 202.084 1.00 44.58 77 GLY F CA 1
ATOM 5521 C C . GLY F 1 77 ? 251.982 188.181 203.453 1.00 44.58 77 GLY F C 1
ATOM 5522 O O . GLY F 1 77 ? 253.130 188.413 203.843 1.00 44.58 77 GLY F O 1
ATOM 5523 N N . THR F 1 78 ? 251.084 187.533 204.194 1.00 43.55 78 THR F N 1
ATOM 5524 C CA . THR F 1 78 ? 251.391 186.999 205.519 1.00 43.55 78 THR F CA 1
ATOM 5525 C C . THR F 1 78 ? 251.714 185.515 205.365 1.00 43.55 78 THR F C 1
ATOM 5526 O O . THR F 1 78 ? 250.887 184.638 205.613 1.00 43.55 78 THR F O 1
ATOM 5530 N N . HIS F 1 79 ? 252.942 185.239 204.941 1.00 42.93 79 HIS F N 1
ATOM 5531 C CA . HIS F 1 79 ? 253.407 183.884 204.682 1.00 42.93 79 HIS F CA 1
ATOM 5532 C C . HIS F 1 79 ? 254.416 183.459 205.745 1.00 42.93 79 HIS F C 1
ATOM 5533 O O . HIS F 1 79 ? 254.827 184.245 206.602 1.00 42.93 79 HIS F O 1
ATOM 5540 N N . SER F 1 80 ? 254.813 182.189 205.678 1.00 43.28 80 SER F N 1
ATOM 5541 C CA . SER F 1 80 ? 255.775 181.599 206.597 1.00 43.28 80 SER F CA 1
ATOM 5542 C C . SER F 1 80 ? 256.924 180.996 205.797 1.00 43.28 80 SER F C 1
ATOM 5543 O O . SER F 1 80 ? 256.979 181.105 204.569 1.00 43.28 80 SER F O 1
ATOM 5546 N N . PHE F 1 81 ? 257.850 180.356 206.505 1.00 43.29 81 PHE F N 1
ATOM 5547 C CA . PHE F 1 81 ? 258.984 179.722 205.851 1.00 43.29 81 PHE F CA 1
ATOM 5548 C C . PHE F 1 81 ? 258.525 178.546 204.997 1.00 43.29 81 PHE F C 1
ATOM 5549 O O . PHE F 1 81 ? 257.509 177.904 205.274 1.00 43.29 81 PHE F O 1
ATOM 5557 N N . ASP F 1 82 ? 259.289 178.271 203.938 1.00 47.56 82 ASP F N 1
ATOM 5558 C CA . ASP F 1 82 ? 258.990 177.121 203.093 1.00 47.56 82 ASP F CA 1
ATOM 5559 C C . ASP F 1 82 ? 259.178 175.810 203.844 1.00 47.56 82 ASP F C 1
ATOM 5560 O O . ASP F 1 82 ? 258.453 174.841 203.590 1.00 47.56 82 ASP F O 1
ATOM 5565 N N . GLY F 1 83 ? 260.135 175.757 204.766 1.00 44.44 83 GLY F N 1
ATOM 5566 C CA . GLY F 1 83 ? 260.385 174.565 205.547 1.00 44.44 83 GLY F CA 1
ATOM 5567 C C . GLY F 1 83 ? 259.414 174.307 206.673 1.00 44.44 83 GLY F C 1
ATOM 5568 O O . GLY F 1 83 ? 259.486 173.253 207.310 1.00 44.44 83 GLY F O 1
ATOM 5569 N N . ILE F 1 84 ? 258.503 175.239 206.943 1.00 41.79 84 ILE F N 1
ATOM 5570 C CA . ILE F 1 84 ? 257.491 175.078 207.978 1.00 41.79 84 ILE F CA 1
ATOM 5571 C C . ILE F 1 84 ? 256.115 174.810 207.379 1.00 41.79 84 ILE F C 1
ATOM 5572 O O . ILE F 1 84 ? 255.275 174.170 208.021 1.00 41.79 84 ILE F O 1
ATOM 5577 N N . TRP F 1 85 ? 255.872 175.248 206.143 1.00 42.54 85 TRP F N 1
ATOM 5578 C CA . TRP F 1 85 ? 254.605 174.994 205.474 1.00 42.54 85 TRP F CA 1
ATOM 5579 C C . TRP F 1 85 ? 254.530 173.636 204.793 1.00 42.54 85 TRP F C 1
ATOM 5580 O O . TRP F 1 85 ? 253.422 173.120 204.615 1.00 42.54 85 TRP F O 1
ATOM 5591 N N . LYS F 1 86 ? 255.660 173.047 204.406 1.00 46.08 86 LYS F N 1
ATOM 5592 C CA . LYS F 1 86 ? 255.677 171.710 203.831 1.00 46.08 86 LYS F CA 1
ATOM 5593 C C . LYS F 1 86 ? 255.737 170.612 204.883 1.00 46.08 86 LYS F C 1
ATOM 5594 O O . LYS F 1 86 ? 255.588 169.436 204.537 1.00 46.08 86 LYS F O 1
ATOM 5600 N N . ALA F 1 87 ? 255.953 170.963 206.149 1.00 39.30 87 ALA F N 1
ATOM 5601 C CA . ALA F 1 87 ? 256.004 169.994 207.236 1.00 39.30 87 ALA F CA 1
ATOM 5602 C C . ALA F 1 87 ? 254.692 169.889 207.998 1.00 39.30 87 ALA F C 1
ATOM 5603 O O . ALA F 1 87 ? 254.318 168.794 208.427 1.00 39.30 87 ALA F O 1
ATOM 5605 N N . SER F 1 88 ? 253.983 171.005 208.182 1.00 39.54 88 SER F N 1
ATOM 5606 C CA . SER F 1 88 ? 252.695 170.952 208.864 1.00 39.54 88 SER F CA 1
ATOM 5607 C C . SER F 1 88 ? 251.629 170.290 208.002 1.00 39.54 88 SER F C 1
ATOM 5608 O O . SER F 1 88 ? 250.705 169.667 208.535 1.00 39.54 88 SER F O 1
ATOM 5611 N N . PHE F 1 89 ? 251.731 170.423 206.677 1.00 39.15 89 PHE F N 1
ATOM 5612 C CA . PHE F 1 89 ? 250.770 169.777 205.790 1.00 39.15 89 PHE F CA 1
ATOM 5613 C C . PHE F 1 89 ? 250.849 168.260 205.901 1.00 39.15 89 PHE F C 1
ATOM 5614 O O . PHE F 1 89 ? 249.820 167.575 205.906 1.00 39.15 89 PHE F O 1
ATOM 5622 N N . THR F 1 90 ? 252.065 167.716 205.983 1.00 34.39 90 THR F N 1
ATOM 5623 C CA . THR F 1 90 ? 252.227 166.268 206.066 1.00 34.39 90 THR F CA 1
ATOM 5624 C C . THR F 1 90 ? 251.798 165.732 207.427 1.00 34.39 90 THR F C 1
ATOM 5625 O O . THR F 1 90 ? 251.184 164.663 207.512 1.00 34.39 90 THR F O 1
ATOM 5629 N N . THR F 1 91 ? 252.111 166.459 208.503 1.00 33.14 91 THR F N 1
ATOM 5630 C CA . THR F 1 91 ? 251.822 165.959 209.845 1.00 33.14 91 THR F CA 1
ATOM 5631 C C . THR F 1 91 ? 250.322 165.819 210.083 1.00 33.14 91 THR F C 1
ATOM 5632 O O . THR F 1 91 ? 249.870 164.823 210.659 1.00 33.14 91 THR F O 1
ATOM 5636 N N . PHE F 1 92 ? 249.535 166.808 209.654 1.00 29.16 92 PHE F N 1
ATOM 5637 C CA . PHE F 1 92 ? 248.094 166.753 209.887 1.00 29.16 92 PHE F CA 1
ATOM 5638 C C . PHE F 1 92 ? 247.438 165.640 209.079 1.00 29.16 92 PHE F C 1
ATOM 5639 O O . PHE F 1 92 ? 246.551 164.942 209.582 1.00 29.16 92 PHE F O 1
ATOM 5647 N N . THR F 1 93 ? 247.854 165.462 207.824 1.00 32.07 93 THR F N 1
ATOM 5648 C CA . THR F 1 93 ? 247.207 164.478 206.960 1.00 32.07 93 THR F CA 1
ATOM 5649 C C . THR F 1 93 ? 247.504 163.054 207.414 1.00 32.07 93 THR F C 1
ATOM 5650 O O . THR F 1 93 ? 246.603 162.208 207.466 1.00 32.07 93 THR F O 1
ATOM 5654 N N . VAL F 1 94 ? 248.764 162.766 207.742 1.00 31.58 94 VAL F N 1
ATOM 5655 C CA . VAL F 1 94 ? 249.148 161.401 208.089 1.00 31.58 94 VAL F CA 1
ATOM 5656 C C . VAL F 1 94 ? 248.562 160.997 209.437 1.00 31.58 94 VAL F C 1
ATOM 5657 O O . VAL F 1 94 ? 248.120 159.856 209.616 1.00 31.58 94 VAL F O 1
ATOM 5661 N N . THR F 1 95 ? 248.546 161.918 210.402 1.00 30.69 95 THR F N 1
ATOM 5662 C CA . THR F 1 95 ? 248.140 161.564 211.760 1.00 30.69 95 THR F CA 1
ATOM 5663 C C . THR F 1 95 ? 246.678 161.136 211.817 1.00 30.69 95 THR F C 1
ATOM 5664 O O . THR F 1 95 ? 246.346 160.105 212.412 1.00 30.69 95 THR F O 1
ATOM 5668 N N . LYS F 1 96 ? 245.784 161.914 211.204 1.00 31.44 96 LYS F N 1
ATOM 5669 C CA . LYS F 1 96 ? 244.367 161.577 211.257 1.00 31.44 96 LYS F CA 1
ATOM 5670 C C . LYS F 1 96 ? 243.999 160.433 210.323 1.00 31.44 96 LYS F C 1
ATOM 5671 O O . LYS F 1 96 ? 242.949 159.811 210.514 1.00 31.44 96 LYS F O 1
ATOM 5677 N N . TYR F 1 97 ? 244.825 160.147 209.316 1.00 34.97 97 TYR F N 1
ATOM 5678 C CA . TYR F 1 97 ? 244.543 159.029 208.421 1.00 34.97 97 TYR F CA 1
ATOM 5679 C C . TYR F 1 97 ? 244.664 157.694 209.147 1.00 34.97 97 TYR F C 1
ATOM 5680 O O . TYR F 1 97 ? 243.758 156.856 209.081 1.00 34.97 97 TYR F O 1
ATOM 5689 N N . TRP F 1 98 ? 245.779 157.479 209.845 1.00 37.15 98 TRP F N 1
ATOM 5690 C CA . TRP F 1 98 ? 246.013 156.198 210.503 1.00 37.15 98 TRP F CA 1
ATOM 5691 C C . TRP F 1 98 ? 245.223 156.050 211.796 1.00 37.15 98 TRP F C 1
ATOM 5692 O O . TRP F 1 98 ? 244.882 154.926 212.178 1.00 37.15 98 TRP F O 1
ATOM 5703 N N . PHE F 1 99 ? 244.932 157.154 212.485 1.00 32.21 99 PHE F N 1
ATOM 5704 C CA . PHE F 1 99 ? 244.249 157.056 213.771 1.00 32.21 99 PHE F CA 1
ATOM 5705 C C . PHE F 1 99 ? 242.808 156.590 213.606 1.00 32.21 99 PHE F C 1
ATOM 5706 O O . PHE F 1 99 ? 242.291 155.851 214.451 1.00 32.21 99 PHE F O 1
ATOM 5714 N N . TYR F 1 100 ? 242.138 157.018 212.532 1.00 30.48 100 TYR F N 1
ATOM 5715 C CA . TYR F 1 100 ? 240.752 156.612 212.321 1.00 30.48 100 TYR F CA 1
ATOM 5716 C C . TYR F 1 100 ? 240.643 155.112 212.080 1.00 30.48 100 TYR F C 1
ATOM 5717 O O . TYR F 1 100 ? 239.705 154.466 212.560 1.00 30.48 100 TYR F O 1
ATOM 5726 N N . ARG F 1 101 ? 241.588 154.540 211.329 1.00 33.02 101 ARG F N 1
ATOM 5727 C CA . ARG F 1 101 ? 241.533 153.112 211.032 1.00 33.02 101 ARG F CA 1
ATOM 5728 C C . ARG F 1 101 ? 241.709 152.262 212.283 1.00 33.02 101 ARG F C 1
ATOM 5729 O O . ARG F 1 101 ? 241.137 151.171 212.371 1.00 33.02 101 ARG F O 1
ATOM 5737 N N . LEU F 1 102 ? 242.500 152.733 213.249 1.00 31.52 102 LEU F N 1
ATOM 5738 C CA . LEU F 1 102 ? 242.693 151.972 214.480 1.00 31.52 102 LEU F CA 1
ATOM 5739 C C . LEU F 1 102 ? 241.392 151.837 215.261 1.00 31.52 102 LEU F C 1
ATOM 5740 O O . LEU F 1 102 ? 241.086 150.760 215.786 1.00 31.52 102 LEU F O 1
ATOM 5745 N N . LEU F 1 103 ? 240.615 152.918 215.354 1.00 29.21 103 LEU F N 1
ATOM 5746 C CA . LEU F 1 103 ? 239.356 152.867 216.091 1.00 29.21 103 LEU F CA 1
ATOM 5747 C C . LEU F 1 103 ? 238.335 151.977 215.393 1.00 29.21 103 LEU F C 1
ATOM 5748 O O . LEU F 1 103 ? 237.581 151.253 216.053 1.00 29.21 103 LEU F O 1
ATOM 5753 N N . SER F 1 104 ? 238.289 152.022 214.059 1.00 29.55 104 SER F N 1
ATOM 5754 C CA . SER F 1 104 ? 237.281 151.272 213.320 1.00 29.55 104 SER F CA 1
ATOM 5755 C C . SER F 1 104 ? 237.498 149.767 213.393 1.00 29.55 104 SER F C 1
ATOM 5756 O O . SER F 1 104 ? 236.551 149.006 213.168 1.00 29.55 104 SER F O 1
ATOM 5759 N N . ALA F 1 105 ? 238.713 149.321 213.703 1.00 29.41 105 ALA F N 1
ATOM 5760 C CA . ALA F 1 105 ? 239.011 147.895 213.730 1.00 29.41 105 ALA F CA 1
ATOM 5761 C C . ALA F 1 105 ? 238.723 147.260 215.085 1.00 29.41 105 ALA F C 1
ATOM 5762 O O . ALA F 1 105 ? 238.233 146.127 215.143 1.00 29.41 105 ALA F O 1
ATOM 5764 N N . LEU F 1 106 ? 239.026 147.961 216.176 1.00 31.48 106 LEU F N 1
ATOM 5765 C CA . LEU F 1 106 ? 238.849 147.404 217.512 1.00 31.48 106 LEU F CA 1
ATOM 5766 C C . LEU F 1 106 ? 237.386 147.106 217.820 1.00 31.48 106 LEU F C 1
ATOM 5767 O O . LEU F 1 106 ? 237.014 145.945 218.018 1.00 31.48 106 LEU F O 1
ATOM 5772 N N . PHE F 1 107 ? 236.546 148.138 217.865 1.00 30.90 107 PHE F N 1
ATOM 5773 C CA . PHE F 1 107 ? 235.140 147.962 218.234 1.00 30.90 107 PHE F CA 1
ATOM 5774 C C . PHE F 1 107 ? 234.212 148.487 217.138 1.00 30.90 107 PHE F C 1
ATOM 5775 O O . PHE F 1 107 ? 233.261 149.229 217.382 1.00 30.90 107 PHE F O 1
ATOM 5783 N N . GLY F 1 108 ? 234.503 148.071 215.910 1.00 29.89 108 GLY F N 1
ATOM 5784 C CA . GLY F 1 108 ? 233.639 148.382 214.793 1.00 29.89 108 GLY F CA 1
ATOM 5785 C C . GLY F 1 108 ? 232.648 147.272 214.514 1.00 29.89 108 GLY F C 1
ATOM 5786 O O . GLY F 1 108 ? 231.481 147.541 214.221 1.00 29.89 108 GLY F O 1
ATOM 5787 N N . ILE F 1 109 ? 233.098 146.024 214.599 1.00 31.63 109 ILE F N 1
ATOM 5788 C CA . ILE F 1 109 ? 232.256 144.865 214.308 1.00 31.63 109 ILE F CA 1
ATOM 5789 C C . ILE F 1 109 ? 231.369 144.508 215.502 1.00 31.63 109 ILE F C 1
ATOM 5790 O O . ILE F 1 109 ? 230.169 144.265 215.309 1.00 31.63 109 ILE F O 1
ATOM 5795 N N . PRO F 1 110 ? 231.888 144.453 216.751 1.00 30.41 110 PRO F N 1
ATOM 5796 C CA . PRO F 1 110 ? 230.998 144.164 217.889 1.00 30.41 110 PRO F CA 1
ATOM 5797 C C . PRO F 1 110 ? 229.899 145.197 218.108 1.00 30.41 110 PRO F C 1
ATOM 5798 O O . PRO F 1 110 ? 229.017 144.989 218.948 1.00 30.41 110 PRO F O 1
ATOM 5802 N N . MET F 1 111 ? 229.939 146.309 217.372 1.00 28.65 111 MET F N 1
ATOM 5803 C CA . MET F 1 111 ? 228.895 147.318 217.485 1.00 28.65 111 MET F CA 1
ATOM 5804 C C . MET F 1 111 ? 227.804 147.141 216.435 1.00 28.65 111 MET F C 1
ATOM 5805 O O . MET F 1 111 ? 226.670 147.579 216.665 1.00 28.65 111 MET F O 1
ATOM 5810 N N . ALA F 1 112 ? 228.096 146.499 215.305 1.00 25.58 112 ALA F N 1
ATOM 5811 C CA . ALA F 1 112 ? 227.108 146.276 214.256 1.00 25.58 112 ALA F CA 1
ATOM 5812 C C . ALA F 1 112 ? 226.081 145.216 214.634 1.00 25.58 112 ALA F C 1
ATOM 5813 O O . ALA F 1 112 ? 224.926 145.291 214.204 1.00 25.58 112 ALA F O 1
ATOM 5815 N N . LEU F 1 113 ? 226.481 144.225 215.430 1.00 23.46 113 LEU F N 1
ATOM 5816 C CA . LEU F 1 113 ? 225.575 143.174 215.874 1.00 23.46 113 LEU F CA 1
ATOM 5817 C C . LEU F 1 113 ? 224.481 143.741 216.771 1.00 23.46 113 LEU F C 1
ATOM 5818 O O . LEU F 1 113 ? 223.325 143.315 216.692 1.00 23.46 113 LEU F O 1
ATOM 5823 N N . ILE F 1 114 ? 224.838 144.700 217.627 1.00 23.37 114 ILE F N 1
ATOM 5824 C CA . ILE F 1 114 ? 223.878 145.258 218.576 1.00 23.37 114 ILE F CA 1
ATOM 5825 C C . ILE F 1 114 ? 222.738 145.958 217.845 1.00 23.37 114 ILE F C 1
ATOM 5826 O O . ILE F 1 114 ? 221.564 145.800 218.199 1.00 23.37 114 ILE F O 1
ATOM 5831 N N . TRP F 1 115 ? 223.062 146.746 216.817 1.00 21.06 115 TRP F N 1
ATOM 5832 C CA . TRP F 1 115 ? 222.019 147.455 216.082 1.00 21.06 115 TRP F CA 1
ATOM 5833 C C . TRP F 1 115 ? 221.142 146.503 215.278 1.00 21.06 115 TRP F C 1
ATOM 5834 O O . TRP F 1 115 ? 219.995 146.839 214.965 1.00 21.06 115 TRP F O 1
ATOM 5845 N N . GLY F 1 116 ? 221.659 145.324 214.930 1.00 21.50 116 GLY F N 1
ATOM 5846 C CA . GLY F 1 116 ? 220.865 144.382 214.158 1.00 21.50 116 GLY F CA 1
ATOM 5847 C C . GLY F 1 116 ? 219.667 143.848 214.921 1.00 21.50 116 GLY F C 1
ATOM 5848 O O . GLY F 1 116 ? 218.562 143.763 214.380 1.00 21.50 116 GLY F O 1
ATOM 5849 N N . ILE F 1 117 ? 219.869 143.479 216.187 1.00 19.16 117 ILE F N 1
ATOM 5850 C CA . ILE F 1 117 ? 218.780 142.914 216.978 1.00 19.16 117 ILE F CA 1
ATOM 5851 C C . ILE F 1 117 ? 217.745 143.981 217.314 1.00 19.16 117 ILE F C 1
ATOM 5852 O O . ILE F 1 117 ? 216.537 143.720 217.294 1.00 19.16 117 ILE F O 1
ATOM 5857 N N . TYR F 1 118 ? 218.199 145.196 217.630 1.00 18.43 118 TYR F N 1
ATOM 5858 C CA . TYR F 1 118 ? 217.287 146.233 218.105 1.00 18.43 118 TYR F CA 1
ATOM 5859 C C . TYR F 1 118 ? 216.286 146.642 217.030 1.00 18.43 118 TYR F C 1
ATOM 5860 O O . TYR F 1 118 ? 215.107 146.863 217.326 1.00 18.43 118 TYR F O 1
ATOM 5869 N N . PHE F 1 119 ? 216.735 146.758 215.779 1.00 18.83 119 PHE F N 1
ATOM 5870 C CA . PHE F 1 119 ? 215.830 147.187 214.716 1.00 18.83 119 PHE F CA 1
ATOM 5871 C C . PHE F 1 119 ? 214.794 146.121 214.382 1.00 18.83 119 PHE F C 1
ATOM 5872 O O . PHE F 1 119 ? 213.695 146.453 213.927 1.00 18.83 119 PHE F O 1
ATOM 5880 N N . ALA F 1 120 ? 215.123 144.844 214.589 1.00 17.62 120 ALA F N 1
ATOM 5881 C CA . ALA F 1 120 ? 214.170 143.780 214.291 1.00 17.62 120 ALA F CA 1
ATOM 5882 C C . ALA F 1 120 ? 212.953 143.848 215.204 1.00 17.62 120 ALA F C 1
ATOM 5883 O O . ALA F 1 120 ? 211.825 143.603 214.762 1.00 17.62 120 ALA F O 1
ATOM 5885 N N . ILE F 1 121 ? 213.161 144.170 216.482 1.00 16.89 121 ILE F N 1
ATOM 5886 C CA . ILE F 1 121 ? 212.057 144.203 217.436 1.00 16.89 121 ILE F CA 1
ATOM 5887 C C . ILE F 1 121 ? 211.093 145.339 217.114 1.00 16.89 121 ILE F C 1
ATOM 5888 O O . ILE F 1 121 ? 209.870 145.168 217.181 1.00 16.89 121 ILE F O 1
ATOM 5893 N N . LEU F 1 122 ? 211.621 146.514 216.765 1.00 17.39 122 LEU F N 1
ATOM 5894 C CA . LEU F 1 122 ? 210.755 147.655 216.478 1.00 17.39 122 LEU F CA 1
ATOM 5895 C C . LEU F 1 122 ? 209.919 147.422 215.225 1.00 17.39 122 LEU F C 1
ATOM 5896 O O . LEU F 1 122 ? 208.765 147.859 215.152 1.00 17.39 122 LEU F O 1
ATOM 5901 N N . SER F 1 123 ? 210.489 146.751 214.222 1.00 18.75 123 SER F N 1
ATOM 5902 C CA . SER F 1 123 ? 209.754 146.514 212.983 1.00 18.75 123 SER F CA 1
ATOM 5903 C C . SER F 1 123 ? 208.541 145.621 213.215 1.00 18.75 123 SER F C 1
ATOM 5904 O O . SER F 1 123 ? 207.469 145.860 212.647 1.00 18.75 123 SER F O 1
ATOM 5907 N N . PHE F 1 124 ? 208.691 144.583 214.040 1.00 20.95 124 PHE F N 1
ATOM 5908 C CA . PHE F 1 124 ? 207.595 143.642 214.253 1.00 20.95 124 PHE F CA 1
ATOM 5909 C C . PHE F 1 124 ? 206.423 144.296 214.975 1.00 20.95 124 PHE F C 1
ATOM 5910 O O . PHE F 1 124 ? 205.262 144.059 214.624 1.00 20.95 124 PHE F O 1
ATOM 5918 N N . LEU F 1 125 ? 206.704 145.114 215.992 1.00 18.82 125 LEU F N 1
ATOM 5919 C CA . LEU F 1 125 ? 205.629 145.712 216.778 1.00 18.82 125 LEU F CA 1
ATOM 5920 C C . LEU F 1 125 ? 204.800 146.685 215.949 1.00 18.82 125 LEU F C 1
ATOM 5921 O O . LEU F 1 125 ? 203.574 146.746 216.099 1.00 18.82 125 LEU F O 1
ATOM 5926 N N . HIS F 1 126 ? 205.448 147.461 215.080 1.00 20.93 126 HIS F N 1
ATOM 5927 C CA . HIS F 1 126 ? 204.727 148.465 214.304 1.00 20.93 126 HIS F CA 1
ATOM 5928 C C . HIS F 1 126 ? 203.733 147.824 213.342 1.00 20.93 126 HIS F C 1
ATOM 5929 O O . HIS F 1 126 ? 202.603 148.305 213.198 1.00 20.93 126 HIS F O 1
ATOM 5936 N N . ILE F 1 127 ? 204.132 146.740 212.676 1.00 23.57 127 ILE F N 1
ATOM 5937 C CA . ILE F 1 127 ? 203.289 146.150 211.639 1.00 23.57 127 ILE F CA 1
ATOM 5938 C C . ILE F 1 127 ? 202.068 145.468 212.245 1.00 23.57 127 ILE F C 1
ATOM 5939 O O . ILE F 1 127 ? 200.943 145.638 211.760 1.00 23.57 127 ILE F O 1
ATOM 5944 N N . TRP F 1 128 ? 202.261 144.694 213.313 1.00 23.50 128 TRP F N 1
ATOM 5945 C CA . TRP F 1 128 ? 201.217 143.808 213.810 1.00 23.50 128 TRP F CA 1
ATOM 5946 C C . TRP F 1 128 ? 200.414 144.374 214.974 1.00 23.50 128 TRP F C 1
ATOM 5947 O O . TRP F 1 128 ? 199.314 143.877 215.236 1.00 23.50 128 TRP F O 1
ATOM 5958 N N . ALA F 1 129 ? 200.918 145.386 215.678 1.00 20.77 129 ALA F N 1
ATOM 5959 C CA . ALA F 1 129 ? 200.249 145.880 216.876 1.00 20.77 129 ALA F CA 1
ATOM 5960 C C . ALA F 1 129 ? 199.823 147.336 216.776 1.00 20.77 129 ALA F C 1
ATOM 5961 O O . ALA F 1 129 ? 198.670 147.657 217.079 1.00 20.77 129 ALA F O 1
ATOM 5963 N N . VAL F 1 130 ? 200.722 148.233 216.368 1.00 21.33 130 VAL F N 1
ATOM 5964 C CA . VAL F 1 130 ? 200.415 149.661 216.406 1.00 21.33 130 VAL F CA 1
ATOM 5965 C C . VAL F 1 130 ? 199.395 150.027 215.332 1.00 21.33 130 VAL F C 1
ATOM 5966 O O . VAL F 1 130 ? 198.435 150.760 215.594 1.00 21.33 130 VAL F O 1
ATOM 5970 N N . VAL F 1 131 ? 199.588 149.529 214.108 1.00 24.79 131 VAL F N 1
ATOM 5971 C CA . VAL F 1 131 ? 198.715 149.929 213.000 1.00 24.79 131 VAL F CA 1
ATOM 5972 C C . VAL F 1 131 ? 197.261 149.523 213.224 1.00 24.79 131 VAL F C 1
ATOM 5973 O O . VAL F 1 131 ? 196.374 150.373 213.043 1.00 24.79 131 VAL F O 1
ATOM 5977 N N . PRO F 1 132 ? 196.939 148.277 213.594 1.00 22.59 132 PRO F N 1
ATOM 5978 C CA . PRO F 1 132 ? 195.531 147.965 213.893 1.00 22.59 132 PRO F CA 1
ATOM 5979 C C . PRO F 1 132 ? 194.963 148.768 215.050 1.00 22.59 132 PRO F C 1
ATOM 5980 O O . PRO F 1 132 ? 193.766 149.078 215.047 1.00 22.59 132 PRO F O 1
ATOM 5984 N N . CYS F 1 133 ? 195.785 149.110 216.046 1.00 24.39 133 CYS F N 1
ATOM 5985 C CA . CYS F 1 133 ? 195.285 149.847 217.203 1.00 24.39 133 CYS F CA 1
ATOM 5986 C C . CYS F 1 133 ? 194.830 151.251 216.822 1.00 24.39 133 CYS F C 1
ATOM 5987 O O . CYS F 1 133 ? 193.786 151.718 217.292 1.00 24.39 133 CYS F O 1
ATOM 5990 N N . ILE F 1 134 ? 195.601 151.942 215.981 1.00 23.33 134 ILE F N 1
ATOM 5991 C CA . ILE F 1 134 ? 195.252 153.309 215.604 1.00 23.33 134 ILE F CA 1
ATOM 5992 C C . ILE F 1 134 ? 193.985 153.330 214.757 1.00 23.33 134 ILE F C 1
ATOM 5993 O O . ILE F 1 134 ? 193.125 154.202 214.926 1.00 23.33 134 ILE F O 1
ATOM 5998 N N . LYS F 1 135 ? 193.851 152.377 213.831 1.00 24.44 135 LYS F N 1
ATOM 5999 C CA . LYS F 1 135 ? 192.693 152.361 212.943 1.00 24.44 135 LYS F CA 1
ATOM 6000 C C . LYS F 1 135 ? 191.400 152.135 213.718 1.00 24.44 135 LYS F C 1
ATOM 6001 O O . LYS F 1 135 ? 190.378 152.771 213.434 1.00 24.44 135 LYS F O 1
ATOM 6007 N N . SER F 1 136 ? 191.425 151.238 214.706 1.00 22.38 136 SER F N 1
ATOM 6008 C CA . SER F 1 136 ? 190.233 150.961 215.500 1.00 22.38 136 SER F CA 1
ATOM 6009 C C . SER F 1 136 ? 189.823 152.140 216.372 1.00 22.38 136 SER F C 1
ATOM 6010 O O . SER F 1 136 ? 188.693 152.160 216.870 1.00 22.38 136 SER F O 1
ATOM 6013 N N . PHE F 1 137 ? 190.714 153.113 216.579 1.00 23.40 137 PHE F N 1
ATOM 6014 C CA . PHE F 1 137 ? 190.374 154.268 217.404 1.00 23.40 137 PHE F CA 1
ATOM 6015 C C . PHE F 1 137 ? 189.370 155.175 216.702 1.00 23.40 137 PHE F C 1
ATOM 6016 O O . PHE F 1 137 ? 188.515 155.785 217.354 1.00 23.40 137 PHE F O 1
ATOM 6024 N N . LEU F 1 138 ? 189.460 155.280 215.373 1.00 23.99 138 LEU F N 1
ATOM 6025 C CA . LEU F 1 138 ? 188.559 156.157 214.631 1.00 23.99 138 LEU F CA 1
ATOM 6026 C C . LEU F 1 138 ? 187.109 155.695 214.710 1.00 23.99 138 LEU F C 1
ATOM 6027 O O . LEU F 1 138 ? 186.202 156.525 214.836 1.00 23.99 138 LEU F O 1
ATOM 6032 N N . ILE F 1 139 ? 186.869 154.386 214.625 1.00 26.01 139 ILE F N 1
ATOM 6033 C CA . ILE F 1 139 ? 185.499 153.880 214.628 1.00 26.01 139 ILE F CA 1
ATOM 6034 C C . ILE F 1 139 ? 184.835 154.131 215.976 1.00 26.01 139 ILE F C 1
ATOM 6035 O O . ILE F 1 139 ? 183.636 154.423 216.048 1.00 26.01 139 ILE F O 1
ATOM 6040 N N . GLU F 1 140 ? 185.600 154.022 217.064 1.00 30.19 140 GLU F N 1
ATOM 6041 C CA . GLU F 1 140 ? 185.020 154.162 218.396 1.00 30.19 140 GLU F CA 1
ATOM 6042 C C . GLU F 1 140 ? 184.519 155.581 218.652 1.00 30.19 140 GLU F C 1
ATOM 6043 O O . GLU F 1 140 ? 183.410 155.767 219.165 1.00 30.19 140 GLU F O 1
ATOM 6049 N N . ILE F 1 141 ? 185.316 156.591 218.307 1.00 26.41 141 ILE F N 1
ATOM 6050 C CA . ILE F 1 141 ? 184.966 157.988 218.584 1.00 26.41 141 ILE F CA 1
ATOM 6051 C C . ILE F 1 141 ? 184.241 158.533 217.353 1.00 26.41 141 ILE F C 1
ATOM 6052 O O . ILE F 1 141 ? 184.802 159.249 216.523 1.00 26.41 141 ILE F O 1
ATOM 6057 N N . GLN F 1 142 ? 182.959 158.188 217.240 1.00 28.89 142 GLN F N 1
ATOM 6058 C CA . GLN F 1 142 ? 182.106 158.724 216.184 1.00 28.89 142 GLN F CA 1
ATOM 6059 C C . GLN F 1 142 ? 180.917 159.483 216.760 1.00 28.89 142 GLN F C 1
ATOM 6060 O O . GLN F 1 142 ? 180.604 160.592 216.316 1.00 28.89 142 GLN F O 1
ATOM 6066 N N . CYS F 1 143 ? 180.243 158.883 217.743 1.00 30.74 143 CYS F N 1
ATOM 6067 C CA . CYS F 1 143 ? 179.055 159.505 218.319 1.00 30.74 143 CYS F CA 1
ATOM 6068 C C . CYS F 1 143 ? 179.401 160.795 219.053 1.00 30.74 143 CYS F C 1
ATOM 6069 O O . CYS F 1 143 ? 178.644 161.770 218.992 1.00 30.74 143 CYS F O 1
ATOM 6072 N N . ILE F 1 144 ? 180.533 160.814 219.759 1.00 27.91 144 ILE F N 1
ATOM 6073 C CA . ILE F 1 144 ? 180.906 161.987 220.546 1.00 27.91 144 ILE F CA 1
ATOM 6074 C C . ILE F 1 144 ? 181.178 163.180 219.638 1.00 27.91 144 ILE F C 1
ATOM 6075 O O . ILE F 1 144 ? 180.727 164.301 219.904 1.00 27.91 144 ILE F O 1
ATOM 6080 N N . SER F 1 145 ? 181.923 162.959 218.553 1.00 25.92 145 SER F N 1
ATOM 6081 C CA . SER F 1 145 ? 182.303 164.065 217.680 1.00 25.92 145 SER F CA 1
ATOM 6082 C C . SER F 1 145 ? 181.096 164.657 216.960 1.00 25.92 145 SER F C 1
ATOM 6083 O O . SER F 1 145 ? 180.993 165.881 216.821 1.00 25.92 145 SER F O 1
ATOM 6086 N N . ARG F 1 146 ? 180.177 163.809 216.490 1.00 26.91 146 ARG F N 1
ATOM 6087 C CA . ARG F 1 146 ? 179.029 164.310 215.739 1.00 26.91 146 ARG F CA 1
ATOM 6088 C C . ARG F 1 146 ? 178.087 165.120 216.622 1.00 26.91 146 ARG F C 1
ATOM 6089 O O . ARG F 1 146 ? 177.599 166.178 216.209 1.00 26.91 146 ARG F O 1
ATOM 6097 N N . VAL F 1 147 ? 177.813 164.638 217.836 1.00 24.50 147 VAL F N 1
ATOM 6098 C CA . VAL F 1 147 ? 176.902 165.348 218.729 1.00 24.50 147 VAL F CA 1
ATOM 6099 C C . VAL F 1 147 ? 177.504 166.678 219.168 1.00 24.50 147 VAL F C 1
ATOM 6100 O O . VAL F 1 147 ? 176.806 167.695 219.247 1.00 24.50 147 VAL F O 1
ATOM 6104 N N . TYR F 1 148 ? 178.807 166.693 219.458 1.00 24.58 148 TYR F N 1
ATOM 6105 C CA . TYR F 1 148 ? 179.456 167.915 219.924 1.00 24.58 148 TYR F CA 1
ATOM 6106 C C . TYR F 1 148 ? 179.423 169.005 218.859 1.00 24.58 148 TYR F C 1
ATOM 6107 O O . TYR F 1 148 ? 179.244 170.186 219.177 1.00 24.58 148 TYR F O 1
ATOM 6116 N N . SER F 1 149 ? 179.600 168.631 217.590 1.00 25.08 149 SER F N 1
ATOM 6117 C CA . SER F 1 149 ? 179.610 169.623 216.519 1.00 25.08 149 SER F CA 1
ATOM 6118 C C . SER F 1 149 ? 178.254 170.304 216.374 1.00 25.08 149 SER F C 1
ATOM 6119 O O . SER F 1 149 ? 178.183 171.512 216.119 1.00 25.08 149 SER F O 1
ATOM 6122 N N . ILE F 1 150 ? 177.167 169.543 216.520 1.00 25.05 150 ILE F N 1
ATOM 6123 C CA . ILE F 1 150 ? 175.829 170.110 216.367 1.00 25.05 150 ILE F CA 1
ATOM 6124 C C . ILE F 1 150 ? 175.559 171.149 217.448 1.00 25.05 150 ILE F C 1
ATOM 6125 O O . ILE F 1 150 ? 174.973 172.206 217.183 1.00 25.05 150 ILE F O 1
ATOM 6130 N N . TYR F 1 151 ? 175.978 170.866 218.683 1.00 25.69 151 TYR F N 1
ATOM 6131 C CA . TYR F 1 151 ? 175.726 171.789 219.785 1.00 25.69 151 TYR F CA 1
ATOM 6132 C C . TYR F 1 151 ? 176.441 173.121 219.594 1.00 25.69 151 TYR F C 1
ATOM 6133 O O . TYR F 1 151 ? 175.871 174.175 219.896 1.00 25.69 151 TYR F O 1
ATOM 6142 N N . VAL F 1 152 ? 177.683 173.100 219.108 1.00 26.70 152 VAL F N 1
ATOM 6143 C CA . VAL F 1 152 ? 178.435 174.338 218.933 1.00 26.70 152 VAL F CA 1
ATOM 6144 C C . VAL F 1 152 ? 177.845 175.184 217.809 1.00 26.70 152 VAL F C 1
ATOM 6145 O O . VAL F 1 152 ? 177.732 176.407 217.934 1.00 26.70 152 VAL F O 1
ATOM 6149 N N . HIS F 1 153 ? 177.452 174.554 216.701 1.00 31.04 153 HIS F N 1
ATOM 6150 C CA . HIS F 1 153 ? 176.877 175.292 215.582 1.00 31.04 153 HIS F CA 1
ATOM 6151 C C . HIS F 1 153 ? 175.482 175.829 215.876 1.00 31.04 153 HIS F C 1
ATOM 6152 O O . HIS F 1 153 ? 174.954 176.600 215.068 1.00 31.04 153 HIS F O 1
ATOM 6159 N N . THR F 1 154 ? 174.869 175.435 216.990 1.00 29.35 154 THR F N 1
ATOM 6160 C CA . THR F 1 154 ? 173.550 175.938 217.353 1.00 29.35 154 THR F CA 1
ATOM 6161 C C . THR F 1 154 ? 173.618 177.183 218.226 1.00 29.35 154 THR F C 1
ATOM 6162 O O . THR F 1 154 ? 172.760 178.066 218.104 1.00 29.35 154 THR F O 1
ATOM 6166 N N . VAL F 1 155 ? 174.632 177.291 219.079 1.00 29.57 155 VAL F N 1
ATOM 6167 C CA . VAL F 1 155 ? 174.701 178.373 220.058 1.00 29.57 155 VAL F CA 1
ATOM 6168 C C . VAL F 1 155 ? 175.421 179.594 219.500 1.00 29.57 155 VAL F C 1
ATOM 6169 O O . VAL F 1 155 ? 174.844 180.681 219.415 1.00 29.57 155 VAL F O 1
ATOM 6173 N N . CYS F 1 156 ? 176.687 179.442 219.113 1.00 32.96 156 CYS F N 1
ATOM 6174 C CA . CYS F 1 156 ? 177.524 180.585 218.771 1.00 32.96 156 CYS F CA 1
ATOM 6175 C C . CYS F 1 156 ? 177.450 180.987 217.303 1.00 32.96 156 CYS F C 1
ATOM 6176 O O . CYS F 1 156 ? 178.051 181.998 216.930 1.00 32.96 156 CYS F O 1
ATOM 6179 N N . ASP F 1 157 ? 176.747 180.229 216.463 1.00 37.46 157 ASP F N 1
ATOM 6180 C CA . ASP F 1 157 ? 176.675 180.583 215.046 1.00 37.46 157 ASP F CA 1
ATOM 6181 C C . ASP F 1 157 ? 175.984 181.919 214.793 1.00 37.46 157 ASP F C 1
ATOM 6182 O O . ASP F 1 157 ? 176.554 182.750 214.065 1.00 37.46 157 ASP F O 1
ATOM 6187 N N . PRO F 1 158 ? 174.787 182.200 215.329 1.00 35.48 158 PRO F N 1
ATOM 6188 C CA . PRO F 1 158 ? 174.163 183.505 215.049 1.00 35.48 158 PRO F CA 1
ATOM 6189 C C . PRO F 1 158 ? 174.896 184.683 215.667 1.00 35.48 158 PRO F C 1
ATOM 6190 O O . PRO F 1 158 ? 174.747 185.807 215.172 1.00 35.48 158 PRO F O 1
ATOM 6194 N N . LEU F 1 159 ? 175.674 184.468 216.730 1.00 34.59 159 LEU F N 1
ATOM 6195 C CA . LEU F 1 159 ? 176.370 185.578 217.375 1.00 34.59 159 LEU F CA 1
ATOM 6196 C C . LEU F 1 159 ? 177.439 186.170 216.467 1.00 34.59 159 LEU F C 1
ATOM 6197 O O . LEU F 1 159 ? 177.611 187.393 216.419 1.00 34.59 159 LEU F O 1
ATOM 6202 N N . PHE F 1 160 ? 178.166 185.325 215.740 1.00 37.08 160 PHE F N 1
ATOM 6203 C CA . PHE F 1 160 ? 179.266 185.767 214.894 1.00 37.08 160 PHE F CA 1
ATOM 6204 C C . PHE F 1 160 ? 178.822 186.125 213.483 1.00 37.08 160 PHE F C 1
ATOM 6205 O O . PHE F 1 160 ? 179.669 186.456 212.647 1.00 37.08 160 PHE F O 1
ATOM 6213 N N . GLU F 1 161 ? 177.522 186.063 213.196 1.00 40.28 161 GLU F N 1
ATOM 6214 C CA . GLU F 1 161 ? 177.004 186.474 211.900 1.00 40.28 161 GLU F CA 1
ATOM 6215 C C . GLU F 1 161 ? 176.481 187.903 211.890 1.00 40.28 161 GLU F C 1
ATOM 6216 O O . GLU F 1 161 ? 176.600 188.578 210.863 1.00 40.28 161 GLU F O 1
ATOM 6222 N N . ALA F 1 162 ? 175.918 188.381 213.001 1.00 38.54 162 ALA F N 1
ATOM 6223 C CA . ALA F 1 162 ? 175.504 189.774 213.102 1.00 38.54 162 ALA F CA 1
ATOM 6224 C C . ALA F 1 162 ? 176.682 190.722 213.278 1.00 38.54 162 ALA F C 1
ATOM 6225 O O . ALA F 1 162 ? 176.585 191.888 212.883 1.00 38.54 162 ALA F O 1
ATOM 6227 N N . VAL F 1 163 ? 177.787 190.250 213.864 1.00 35.18 163 VAL F N 1
ATOM 6228 C CA . VAL F 1 163 ? 178.990 191.069 214.004 1.00 35.18 163 VAL F CA 1
ATOM 6229 C C . VAL F 1 163 ? 179.624 191.403 212.664 1.00 35.18 163 VAL F C 1
ATOM 6230 O O . VAL F 1 163 ? 180.220 192.478 212.519 1.00 35.18 163 VAL F O 1
ATOM 6234 N N . GLY F 1 164 ? 179.483 190.534 211.670 1.00 36.51 164 GLY F N 1
ATOM 6235 C CA . GLY F 1 164 ? 180.079 190.724 210.366 1.00 36.51 164 GLY F CA 1
ATOM 6236 C C . GLY F 1 164 ? 179.351 191.686 209.456 1.00 36.51 164 GLY F C 1
ATOM 6237 O O . GLY F 1 164 ? 179.688 191.769 208.270 1.00 36.51 164 GLY F O 1
ATOM 6238 N N . LYS F 1 165 ? 178.360 192.412 209.965 1.00 38.34 165 LYS F N 1
ATOM 6239 C CA . LYS F 1 165 ? 177.624 193.393 209.179 1.00 38.34 165 LYS F CA 1
ATOM 6240 C C . LYS F 1 165 ? 178.308 194.754 209.133 1.00 38.34 165 LYS F C 1
ATOM 6241 O O . LYS F 1 165 ? 177.804 195.662 208.466 1.00 38.34 165 LYS F O 1
ATOM 6247 N N . ILE F 1 166 ? 179.441 194.918 209.820 1.00 38.09 166 ILE F N 1
ATOM 6248 C CA . ILE F 1 166 ? 180.112 196.213 209.849 1.00 38.09 166 ILE F CA 1
ATOM 6249 C C . ILE F 1 166 ? 180.847 196.518 208.550 1.00 38.09 166 ILE F C 1
ATOM 6250 O O . ILE F 1 166 ? 181.255 197.666 208.337 1.00 38.09 166 ILE F O 1
ATOM 6255 N N . PHE F 1 167 ? 181.031 195.529 207.677 1.00 45.02 167 PHE F N 1
ATOM 6256 C CA . PHE F 1 167 ? 181.728 195.718 206.411 1.00 45.02 167 PHE F CA 1
ATOM 6257 C C . PHE F 1 167 ? 180.778 195.823 205.225 1.00 45.02 167 PHE F C 1
ATOM 6258 O O . PHE F 1 167 ? 181.224 195.718 204.078 1.00 45.02 167 PHE F O 1
ATOM 6266 N N . SER F 1 168 ? 179.487 196.028 205.469 1.00 46.37 168 SER F N 1
ATOM 6267 C CA . SER F 1 168 ? 178.485 196.019 204.411 1.00 46.37 168 SER F CA 1
ATOM 6268 C C . SER F 1 168 ? 178.157 197.405 203.869 1.00 46.37 168 SER F C 1
ATOM 6269 O O . SER F 1 168 ? 177.246 197.527 203.044 1.00 46.37 168 SER F O 1
ATOM 6272 N N . ASN F 1 169 ? 178.862 198.446 204.304 1.00 49.82 169 ASN F N 1
ATOM 6273 C CA . ASN F 1 169 ? 178.595 199.816 203.871 1.00 49.82 169 ASN F CA 1
ATOM 6274 C C . ASN F 1 169 ? 179.896 200.540 203.543 1.00 49.82 169 ASN F C 1
ATOM 6275 O O . ASN F 1 169 ? 180.154 201.652 204.008 1.00 49.82 169 ASN F O 1
ATOM 6280 N N . VAL F 1 170 ? 180.740 199.910 202.732 1.00 53.27 170 VAL F N 1
ATOM 6281 C CA . VAL F 1 170 ? 182.019 200.499 202.349 1.00 53.27 170 VAL F CA 1
ATOM 6282 C C . VAL F 1 170 ? 181.832 201.303 201.068 1.00 53.27 170 VAL F C 1
ATOM 6283 O O . VAL F 1 170 ? 181.355 200.778 200.057 1.00 53.27 170 VAL F O 1
ATOM 6287 N N . ARG F 1 171 ? 182.204 202.581 201.110 1.00 55.68 171 ARG F N 1
ATOM 6288 C CA . ARG F 1 171 ? 182.142 203.466 199.954 1.00 55.68 171 ARG F CA 1
ATOM 6289 C C . ARG F 1 171 ? 183.497 204.131 199.760 1.00 55.68 171 ARG F C 1
ATOM 6290 O O . ARG F 1 171 ? 184.067 204.673 200.712 1.00 55.68 171 ARG F O 1
ATOM 6298 N N . ILE F 1 172 ? 184.007 204.092 198.530 1.00 64.76 172 ILE F N 1
ATOM 6299 C CA . ILE F 1 172 ? 185.324 204.624 198.201 1.00 64.76 172 ILE F CA 1
ATOM 6300 C C . ILE F 1 172 ? 185.186 205.591 197.035 1.00 64.76 172 ILE F C 1
ATOM 6301 O O . ILE F 1 172 ? 184.525 205.277 196.038 1.00 64.76 172 ILE F O 1
ATOM 6306 N N . ASN F 1 173 ? 185.803 206.762 197.161 1.00 72.99 173 ASN F N 1
ATOM 6307 C CA . ASN F 1 173 ? 185.851 207.759 196.099 1.00 72.99 173 ASN F CA 1
ATOM 6308 C C . ASN F 1 173 ? 187.299 207.929 195.659 1.00 72.99 173 ASN F C 1
ATOM 6309 O O . ASN F 1 173 ? 188.182 208.151 196.494 1.00 72.99 173 ASN F O 1
ATOM 6314 N N . LEU F 1 174 ? 187.539 207.827 194.355 1.00 79.68 174 LEU F N 1
ATOM 6315 C CA . LEU F 1 174 ? 188.873 207.945 193.786 1.00 79.68 174 LEU F CA 1
ATOM 6316 C C . LEU F 1 174 ? 188.893 209.025 192.714 1.00 79.68 174 LEU F C 1
ATOM 6317 O O . LEU F 1 174 ? 187.966 209.127 191.905 1.00 79.68 174 LEU F O 1
ATOM 6322 N N . GLN F 1 175 ? 189.960 209.820 192.704 1.00 87.24 175 GLN F N 1
ATOM 6323 C CA . GLN F 1 175 ? 190.117 210.911 191.742 1.00 87.24 175 GLN F CA 1
ATOM 6324 C C . GLN F 1 175 ? 191.569 210.908 191.277 1.00 87.24 175 GLN F C 1
ATOM 6325 O O . GLN F 1 175 ? 192.475 211.209 192.060 1.00 87.24 175 GLN F O 1
ATOM 6331 N N . LYS F 1 176 ? 191.786 210.557 190.013 1.00 94.49 176 LYS F N 1
ATOM 6332 C CA . LYS F 1 176 ? 193.137 210.540 189.469 1.00 94.49 176 LYS F CA 1
ATOM 6333 C C . LYS F 1 176 ? 193.566 211.943 189.060 1.00 94.49 176 LYS F C 1
ATOM 6334 O O . LYS F 1 176 ? 192.760 212.743 188.579 1.00 94.49 176 LYS F O 1
ATOM 6340 N N . GLU F 1 177 ? 194.847 212.237 189.257 1.00 95.28 177 GLU F N 1
ATOM 6341 C CA . GLU F 1 177 ? 195.395 213.542 188.912 1.00 95.28 177 GLU F CA 1
ATOM 6342 C C . GLU F 1 177 ? 196.903 213.463 188.706 1.00 95.28 177 GLU F C 1
ATOM 6343 O O . GLU F 1 177 ? 197.429 213.955 187.708 1.00 95.28 177 GLU F O 1
ATOM 6349 N N . ILE G 1 49 ? 251.653 171.000 196.182 1.00 62.77 49 ILE G N 1
ATOM 6350 C CA . ILE G 1 49 ? 252.038 172.052 197.113 1.00 62.77 49 ILE G CA 1
ATOM 6351 C C . ILE G 1 49 ? 252.135 173.387 196.385 1.00 62.77 49 ILE G C 1
ATOM 6352 O O . ILE G 1 49 ? 253.149 173.690 195.757 1.00 62.77 49 ILE G O 1
ATOM 6357 N N . ASP G 1 50 ? 251.073 174.184 196.473 1.00 61.75 50 ASP G N 1
ATOM 6358 C CA . ASP G 1 50 ? 251.037 175.493 195.829 1.00 61.75 50 ASP G CA 1
ATOM 6359 C C . ASP G 1 50 ? 251.629 176.526 196.777 1.00 61.75 50 ASP G C 1
ATOM 6360 O O . ASP G 1 50 ? 251.040 176.836 197.818 1.00 61.75 50 ASP G O 1
ATOM 6365 N N . LEU G 1 51 ? 252.794 177.062 196.422 1.00 56.14 51 LEU G N 1
ATOM 6366 C CA . LEU G 1 51 ? 253.465 178.076 197.222 1.00 56.14 51 LEU G CA 1
ATOM 6367 C C . LEU G 1 51 ? 253.104 179.493 196.798 1.00 56.14 51 LEU G C 1
ATOM 6368 O O . LEU G 1 51 ? 253.653 180.452 197.350 1.00 56.14 51 LEU G O 1
ATOM 6373 N N . VAL G 1 52 ? 252.202 179.648 195.835 1.00 57.77 52 VAL G N 1
ATOM 6374 C CA . VAL G 1 52 ? 251.770 180.952 195.351 1.00 57.77 52 VAL G CA 1
ATOM 6375 C C . VAL G 1 52 ? 250.384 181.307 195.877 1.00 57.77 52 VAL G C 1
ATOM 6376 O O . VAL G 1 52 ? 250.178 182.390 196.426 1.00 57.77 52 VAL G O 1
ATOM 6380 N N . ASN G 1 53 ? 249.420 180.400 195.720 1.00 54.99 53 ASN G N 1
ATOM 6381 C CA . ASN G 1 53 ? 248.052 180.682 196.154 1.00 54.99 53 ASN G CA 1
ATOM 6382 C C . ASN G 1 53 ? 247.910 180.501 197.663 1.00 54.99 53 ASN G C 1
ATOM 6383 O O . ASN G 1 53 ? 247.567 181.444 198.383 1.00 54.99 53 ASN G O 1
ATOM 6388 N N . ARG G 1 54 ? 248.158 179.286 198.152 1.00 49.48 54 ARG G N 1
ATOM 6389 C CA . ARG G 1 54 ? 248.106 178.895 199.559 1.00 49.48 54 ARG G CA 1
ATOM 6390 C C . ARG G 1 54 ? 246.725 179.055 200.181 1.00 49.48 54 ARG G C 1
ATOM 6391 O O . ARG G 1 54 ? 246.575 178.805 201.383 1.00 49.48 54 ARG G O 1
ATOM 6399 N N . ASP G 1 55 ? 245.713 179.454 199.416 1.00 53.47 55 ASP G N 1
ATOM 6400 C CA . ASP G 1 55 ? 244.368 179.629 199.948 1.00 53.47 55 ASP G CA 1
ATOM 6401 C C . ASP G 1 55 ? 243.335 179.597 198.828 1.00 53.47 55 ASP G C 1
ATOM 6402 O O . ASP G 1 55 ? 242.692 180.619 198.556 1.00 53.47 55 ASP G O 1
ATOM 6407 N N . PRO G 1 56 ? 243.138 178.460 198.156 1.00 53.98 56 PRO G N 1
ATOM 6408 C CA . PRO G 1 56 ? 242.114 178.410 197.107 1.00 53.98 56 PRO G CA 1
ATOM 6409 C C . PRO G 1 56 ? 240.731 178.120 197.665 1.00 53.98 56 PRO G C 1
ATOM 6410 O O . PRO G 1 56 ? 240.001 177.283 197.126 1.00 53.98 56 PRO G O 1
ATOM 6414 N N . LYS G 1 57 ? 240.363 178.799 198.750 1.00 55.63 57 LYS G N 1
ATOM 6415 C CA . LYS G 1 57 ? 239.017 178.690 199.289 1.00 55.63 57 LYS G CA 1
ATOM 6416 C C . LYS G 1 57 ? 238.461 180.008 199.807 1.00 55.63 57 LYS G C 1
ATOM 6417 O O . LYS G 1 57 ? 237.286 180.048 200.184 1.00 55.63 57 LYS G O 1
ATOM 6423 N N . HIS G 1 58 ? 239.257 181.078 199.834 1.00 59.65 58 HIS G N 1
ATOM 6424 C CA . HIS G 1 58 ? 238.834 182.394 200.311 1.00 59.65 58 HIS G CA 1
ATOM 6425 C C . HIS G 1 58 ? 238.218 182.334 201.705 1.00 59.65 58 HIS G C 1
ATOM 6426 O O . HIS G 1 58 ? 237.263 183.060 201.996 1.00 59.65 58 HIS G O 1
ATOM 6433 N N . LEU G 1 59 ? 238.741 181.466 202.571 1.00 51.64 59 LEU G N 1
ATOM 6434 C CA . LEU G 1 59 ? 238.190 181.328 203.915 1.00 51.64 59 LEU G CA 1
ATOM 6435 C C . LEU G 1 59 ? 238.609 182.502 204.793 1.00 51.64 59 LEU G C 1
ATOM 6436 O O . LEU G 1 59 ? 237.769 183.281 205.257 1.00 51.64 59 LEU G O 1
ATOM 6441 N N . ASN G 1 60 ? 239.914 182.643 205.036 1.00 50.83 60 ASN G N 1
ATOM 6442 C CA . ASN G 1 60 ? 240.455 183.786 205.773 1.00 50.83 60 ASN G CA 1
ATOM 6443 C C . ASN G 1 60 ? 241.060 184.758 204.765 1.00 50.83 60 ASN G C 1
ATOM 6444 O O . ASN G 1 60 ? 242.260 184.754 204.494 1.00 50.83 60 ASN G O 1
ATOM 6449 N N . ASP G 1 61 ? 240.202 185.610 204.201 1.00 56.19 61 ASP G N 1
ATOM 6450 C CA . ASP G 1 61 ? 240.653 186.553 203.186 1.00 56.19 61 ASP G CA 1
ATOM 6451 C C . ASP G 1 61 ? 239.982 187.916 203.307 1.00 56.19 61 ASP G C 1
ATOM 6452 O O . ASP G 1 61 ? 240.076 188.719 202.370 1.00 56.19 61 ASP G O 1
ATOM 6457 N N . ASP G 1 62 ? 239.309 188.207 204.418 1.00 56.73 62 ASP G N 1
ATOM 6458 C CA . ASP G 1 62 ? 238.605 189.471 204.586 1.00 56.73 62 ASP G CA 1
ATOM 6459 C C . ASP G 1 62 ? 239.133 190.293 205.751 1.00 56.73 62 ASP G C 1
ATOM 6460 O O . ASP G 1 62 ? 239.346 191.502 205.602 1.00 56.73 62 ASP G O 1
ATOM 6465 N N . VAL G 1 63 ? 239.354 189.675 206.911 1.00 49.20 63 VAL G N 1
ATOM 6466 C CA . VAL G 1 63 ? 239.762 190.401 208.108 1.00 49.20 63 VAL G CA 1
ATOM 6467 C C . VAL G 1 63 ? 241.223 190.148 208.467 1.00 49.20 63 VAL G C 1
ATOM 6468 O O . VAL G 1 63 ? 241.663 190.538 209.552 1.00 49.20 63 VAL G O 1
ATOM 6472 N N . VAL G 1 64 ? 241.986 189.504 207.585 1.00 48.01 64 VAL G N 1
ATOM 6473 C CA . VAL G 1 64 ? 243.394 189.232 207.834 1.00 48.01 64 VAL G CA 1
ATOM 6474 C C . VAL G 1 64 ? 244.293 189.818 206.754 1.00 48.01 64 VAL G C 1
ATOM 6475 O O . VAL G 1 64 ? 245.484 189.509 206.711 1.00 48.01 64 VAL G O 1
ATOM 6479 N N . LYS G 1 65 ? 243.751 190.658 205.878 1.00 49.13 65 LYS G N 1
ATOM 6480 C CA . LYS G 1 65 ? 244.529 191.341 204.848 1.00 49.13 65 LYS G CA 1
ATOM 6481 C C . LYS G 1 65 ? 244.632 192.809 205.248 1.00 49.13 65 LYS G C 1
ATOM 6482 O O . LYS G 1 65 ? 243.708 193.593 205.013 1.00 49.13 65 LYS G O 1
ATOM 6488 N N . ILE G 1 66 ? 245.759 193.177 205.853 1.00 45.89 66 ILE G N 1
ATOM 6489 C CA . ILE G 1 66 ? 245.988 194.530 206.345 1.00 45.89 66 ILE G CA 1
ATOM 6490 C C . ILE G 1 66 ? 247.287 195.052 205.748 1.00 45.89 66 ILE G C 1
ATOM 6491 O O . ILE G 1 66 ? 248.319 194.375 205.809 1.00 45.89 66 ILE G O 1
ATOM 6496 N N . ASP G 1 67 ? 247.233 196.249 205.175 1.00 47.81 67 ASP G N 1
ATOM 6497 C CA . ASP G 1 67 ? 248.396 196.929 204.632 1.00 47.81 67 ASP G CA 1
ATOM 6498 C C . ASP G 1 67 ? 248.559 198.277 205.324 1.00 47.81 67 ASP G C 1
ATOM 6499 O O . ASP G 1 67 ? 247.680 198.733 206.060 1.00 47.81 67 ASP G O 1
ATOM 6504 N N . PHE G 1 68 ? 249.708 198.914 205.087 1.00 40.80 68 PHE G N 1
ATOM 6505 C CA . PHE G 1 68 ? 249.974 200.207 205.711 1.00 40.80 68 PHE G CA 1
ATOM 6506 C C . PHE G 1 68 ? 249.005 201.270 205.211 1.00 40.80 68 PHE G C 1
ATOM 6507 O O . PHE G 1 68 ? 248.566 202.132 205.981 1.00 40.80 68 PHE G O 1
ATOM 6515 N N . GLU G 1 69 ? 248.663 201.229 203.921 1.00 48.96 69 GLU G N 1
ATOM 6516 C CA . GLU G 1 69 ? 247.787 202.241 203.344 1.00 48.96 69 GLU G CA 1
ATOM 6517 C C . GLU G 1 69 ? 246.368 202.166 203.896 1.00 48.96 69 GLU G C 1
ATOM 6518 O O . GLU G 1 69 ? 245.632 203.156 203.818 1.00 48.96 69 GLU G O 1
ATOM 6524 N N . ASP G 1 70 ? 245.972 201.031 204.463 1.00 45.93 70 ASP G N 1
ATOM 6525 C CA . ASP G 1 70 ? 244.635 200.862 205.014 1.00 45.93 70 ASP G CA 1
ATOM 6526 C C . ASP G 1 70 ? 244.521 201.330 206.459 1.00 45.93 70 ASP G C 1
ATOM 6527 O O . ASP G 1 70 ? 243.445 201.202 207.052 1.00 45.93 70 ASP G O 1
ATOM 6532 N N . VAL G 1 71 ? 245.595 201.862 207.040 1.00 39.13 71 VAL G N 1
ATOM 6533 C CA . VAL G 1 71 ? 245.587 202.273 208.439 1.00 39.13 71 VAL G CA 1
ATOM 6534 C C . VAL G 1 71 ? 245.743 203.784 208.548 1.00 39.13 71 VAL G C 1
ATOM 6535 O O . VAL G 1 71 ? 244.902 204.463 209.147 1.00 39.13 71 VAL G O 1
ATOM 6539 N N . ILE G 1 72 ? 246.816 204.321 207.972 1.00 37.82 72 ILE G N 1
ATOM 6540 C CA . ILE G 1 72 ? 247.157 205.735 208.083 1.00 37.82 72 ILE G CA 1
ATOM 6541 C C . ILE G 1 72 ? 247.167 206.347 206.689 1.00 37.82 72 ILE G C 1
ATOM 6542 O O . ILE G 1 72 ? 247.789 205.801 205.771 1.00 37.82 72 ILE G O 1
ATOM 6547 N N . ALA G 1 73 ? 246.487 207.482 206.535 1.00 41.96 73 ALA G N 1
ATOM 6548 C CA . ALA G 1 73 ? 246.415 208.156 205.247 1.00 41.96 73 ALA G CA 1
ATOM 6549 C C . ALA G 1 73 ? 246.106 209.631 205.460 1.00 41.96 73 ALA G C 1
ATOM 6550 O O . ALA G 1 73 ? 245.231 209.977 206.257 1.00 41.96 73 ALA G O 1
ATOM 6552 N N . GLU G 1 74 ? 246.829 210.490 204.742 1.00 42.81 74 GLU G N 1
ATOM 6553 C CA . GLU G 1 74 ? 246.615 211.934 204.785 1.00 42.81 74 GLU G CA 1
ATOM 6554 C C . GLU G 1 74 ? 246.045 212.396 203.452 1.00 42.81 74 GLU G C 1
ATOM 6555 O O . GLU G 1 74 ? 246.751 212.339 202.433 1.00 42.81 74 GLU G O 1
ATOM 6561 N N . PRO G 1 75 ? 244.785 212.850 203.399 1.00 48.94 75 PRO G N 1
ATOM 6562 C CA . PRO G 1 75 ? 244.131 213.083 202.101 1.00 48.94 75 PRO G CA 1
ATOM 6563 C C . PRO G 1 75 ? 244.795 214.127 201.212 1.00 48.94 75 PRO G C 1
ATOM 6564 O O . PRO G 1 75 ? 245.269 213.796 200.121 1.00 48.94 75 PRO G O 1
ATOM 6568 N N . GLU G 1 76 ? 244.853 215.379 201.672 1.00 49.55 76 GLU G N 1
ATOM 6569 C CA . GLU G 1 76 ? 245.358 216.475 200.852 1.00 49.55 76 GLU G CA 1
ATOM 6570 C C . GLU G 1 76 ? 245.483 217.760 201.663 1.00 49.55 76 GLU G C 1
ATOM 6571 O O . GLU G 1 76 ? 244.633 218.047 202.511 1.00 49.55 76 GLU G O 1
ATOM 6577 N N . GLY G 1 77 ? 246.529 218.544 201.405 1.00 42.67 77 GLY G N 1
ATOM 6578 C CA . GLY G 1 77 ? 246.705 219.813 202.084 1.00 42.67 77 GLY G CA 1
ATOM 6579 C C . GLY G 1 77 ? 247.339 219.677 203.453 1.00 42.67 77 GLY G C 1
ATOM 6580 O O . GLY G 1 77 ? 248.180 220.493 203.843 1.00 42.67 77 GLY G O 1
ATOM 6581 N N . THR G 1 78 ? 246.935 218.646 204.194 1.00 42.10 78 THR G N 1
ATOM 6582 C CA . THR G 1 78 ? 247.482 218.363 205.519 1.00 42.10 78 THR G CA 1
ATOM 6583 C C . THR G 1 78 ? 248.555 217.289 205.365 1.00 42.10 78 THR G C 1
ATOM 6584 O O . THR G 1 78 ? 248.334 216.104 205.613 1.00 42.10 78 THR G O 1
ATOM 6588 N N . HIS G 1 79 ? 249.738 217.720 204.941 1.00 41.93 79 HIS G N 1
ATOM 6589 C CA . HIS G 1 79 ? 250.861 216.832 204.682 1.00 41.93 79 HIS G CA 1
ATOM 6590 C C . HIS G 1 79 ? 251.940 217.020 205.745 1.00 41.93 79 HIS G C 1
ATOM 6591 O O . HIS G 1 79 ? 251.861 217.904 206.602 1.00 41.93 79 HIS G O 1
ATOM 6598 N N . SER G 1 80 ? 252.960 216.166 205.678 1.00 39.80 80 SER G N 1
ATOM 6599 C CA . SER G 1 80 ? 254.089 216.190 206.597 1.00 39.80 80 SER G CA 1
ATOM 6600 C C . SER G 1 80 ? 255.381 216.304 205.797 1.00 39.80 80 SER G C 1
ATOM 6601 O O . SER G 1 80 ? 255.369 216.425 204.569 1.00 39.80 80 SER G O 1
ATOM 6604 N N . PHE G 1 81 ? 256.506 216.266 206.505 1.00 41.37 81 PHE G N 1
ATOM 6605 C CA . PHE G 1 81 ? 257.803 216.345 205.851 1.00 41.37 81 PHE G CA 1
ATOM 6606 C C . PHE G 1 81 ? 258.053 215.108 204.997 1.00 41.37 81 PHE G C 1
ATOM 6607 O O . PHE G 1 81 ? 257.545 214.018 205.274 1.00 41.37 81 PHE G O 1
ATOM 6615 N N . ASP G 1 82 ? 258.844 215.290 203.938 1.00 45.30 82 ASP G N 1
ATOM 6616 C CA . ASP G 1 82 ? 259.215 214.161 203.093 1.00 45.30 82 ASP G CA 1
ATOM 6617 C C . ASP G 1 82 ? 260.081 213.159 203.844 1.00 45.30 82 ASP G C 1
ATOM 6618 O O . ASP G 1 82 ? 259.995 211.952 203.590 1.00 45.30 82 ASP G O 1
ATOM 6623 N N . GLY G 1 83 ? 260.915 213.632 204.767 1.00 41.57 83 GLY G N 1
ATOM 6624 C CA . GLY G 1 83 ? 261.770 212.765 205.547 1.00 41.57 83 GLY G CA 1
ATOM 6625 C C . GLY G 1 83 ? 261.092 212.022 206.673 1.00 41.57 83 GLY G C 1
ATOM 6626 O O . GLY G 1 83 ? 261.723 211.175 207.310 1.00 41.57 83 GLY G O 1
ATOM 6627 N N . ILE G 1 84 ? 259.822 212.314 206.943 1.00 39.07 84 ILE G N 1
ATOM 6628 C CA . ILE G 1 84 ? 259.058 211.632 207.978 1.00 39.07 84 ILE G CA 1
ATOM 6629 C C . ILE G 1 84 ? 258.045 210.662 207.379 1.00 39.07 84 ILE G C 1
ATOM 6630 O O . ILE G 1 84 ? 257.684 209.669 208.021 1.00 39.07 84 ILE G O 1
ATOM 6635 N N . TRP G 1 85 ? 257.604 210.899 206.143 1.00 39.86 85 TRP G N 1
ATOM 6636 C CA . TRP G 1 85 ? 256.676 210.001 205.474 1.00 39.86 85 TRP G CA 1
ATOM 6637 C C . TRP G 1 85 ? 257.346 208.818 204.793 1.00 39.86 85 TRP G C 1
ATOM 6638 O O . TRP G 1 85 ? 256.693 207.785 204.615 1.00 39.86 85 TRP G O 1
ATOM 6649 N N . LYS G 1 86 ? 258.616 208.933 204.406 1.00 42.76 86 LYS G N 1
ATOM 6650 C CA . LYS G 1 86 ? 259.352 207.817 203.831 1.00 42.76 86 LYS G CA 1
ATOM 6651 C C . LYS G 1 86 ? 259.997 206.926 204.883 1.00 42.76 86 LYS G C 1
ATOM 6652 O O . LYS G 1 86 ? 260.507 205.856 204.537 1.00 42.76 86 LYS G O 1
ATOM 6658 N N . ALA G 1 87 ? 259.988 207.338 206.149 1.00 37.04 87 ALA G N 1
ATOM 6659 C CA . ALA G 1 87 ? 260.555 206.550 207.236 1.00 37.04 87 ALA G CA 1
ATOM 6660 C C . ALA G 1 87 ? 259.508 205.753 207.998 1.00 37.04 87 ALA G C 1
ATOM 6661 O O . ALA G 1 87 ? 259.785 204.629 208.427 1.00 37.04 87 ALA G O 1
ATOM 6663 N N . SER G 1 88 ? 258.308 206.308 208.182 1.00 38.23 88 SER G N 1
ATOM 6664 C CA . SER G 1 88 ? 257.253 205.568 208.864 1.00 38.23 88 SER G CA 1
ATOM 6665 C C . SER G 1 88 ? 256.714 204.435 208.002 1.00 38.23 88 SER G C 1
ATOM 6666 O O . SER G 1 88 ? 256.274 203.410 208.535 1.00 38.23 88 SER G O 1
ATOM 6669 N N . PHE G 1 89 ? 256.728 204.602 206.677 1.00 37.73 89 PHE G N 1
ATOM 6670 C CA . PHE G 1 89 ? 256.269 203.538 205.790 1.00 37.73 89 PHE G CA 1
ATOM 6671 C C . PHE G 1 89 ? 257.156 202.305 205.901 1.00 37.73 89 PHE G C 1
ATOM 6672 O O . PHE G 1 89 ? 256.660 201.172 205.906 1.00 37.73 89 PHE G O 1
ATOM 6680 N N . THR G 1 90 ? 258.472 202.505 205.983 1.00 34.44 90 THR G N 1
ATOM 6681 C CA . THR G 1 90 ? 259.391 201.374 206.066 1.00 34.44 90 THR G CA 1
ATOM 6682 C C . THR G 1 90 ? 259.320 200.691 207.427 1.00 34.44 90 THR G C 1
ATOM 6683 O O . THR G 1 90 ? 259.382 199.460 207.512 1.00 34.44 90 THR G O 1
ATOM 6687 N N . THR G 1 91 ? 259.191 201.472 208.503 1.00 31.94 91 THR G N 1
ATOM 6688 C CA . THR G 1 91 ? 259.218 200.895 209.845 1.00 31.94 91 THR G CA 1
ATOM 6689 C C . THR G 1 91 ? 258.032 199.967 210.083 1.00 31.94 91 THR G C 1
ATOM 6690 O O . THR G 1 91 ? 258.189 198.884 210.659 1.00 31.94 91 THR G O 1
ATOM 6694 N N . PHE G 1 92 ? 256.835 200.373 209.654 1.00 28.48 92 PHE G N 1
ATOM 6695 C CA . PHE G 1 92 ? 255.653 199.548 209.887 1.00 28.48 92 PHE G CA 1
ATOM 6696 C C . PHE G 1 92 ? 255.703 198.257 209.079 1.00 28.48 92 PHE G C 1
ATOM 6697 O O . PHE G 1 92 ? 255.333 197.190 209.582 1.00 28.48 92 PHE G O 1
ATOM 6705 N N . THR G 1 93 ? 256.149 198.332 207.824 1.00 31.53 93 THR G N 1
ATOM 6706 C CA . THR G 1 93 ? 256.136 197.155 206.960 1.00 31.53 93 THR G CA 1
ATOM 6707 C C . THR G 1 93 ? 257.156 196.116 207.414 1.00 31.53 93 THR G C 1
ATOM 6708 O O . THR G 1 93 ? 256.855 194.918 207.466 1.00 31.53 93 THR G O 1
ATOM 6712 N N . VAL G 1 94 ? 258.371 196.556 207.742 1.00 30.99 94 VAL G N 1
ATOM 6713 C CA . VAL G 1 94 ? 259.432 195.615 208.089 1.00 30.99 94 VAL G CA 1
ATOM 6714 C C . VAL G 1 94 ? 259.158 194.958 209.437 1.00 30.99 94 VAL G C 1
ATOM 6715 O O . VAL G 1 94 ? 259.403 193.759 209.616 1.00 30.99 94 VAL G O 1
ATOM 6719 N N . THR G 1 95 ? 258.647 195.725 210.402 1.00 30.81 95 THR G N 1
ATOM 6720 C CA . THR G 1 95 ? 258.497 195.207 211.760 1.00 30.81 95 THR G CA 1
ATOM 6721 C C . THR G 1 95 ? 257.498 194.057 211.817 1.00 30.81 95 THR G C 1
ATOM 6722 O O . THR G 1 95 ? 257.776 193.010 212.412 1.00 30.81 95 THR G O 1
ATOM 6726 N N . LYS G 1 96 ? 256.325 194.228 211.204 1.00 30.42 96 LYS G N 1
ATOM 6727 C CA . LYS G 1 96 ? 255.315 193.179 211.257 1.00 30.42 96 LYS G CA 1
ATOM 6728 C C . LYS G 1 96 ? 255.624 192.017 210.323 1.00 30.42 96 LYS G C 1
ATOM 6729 O O . LYS G 1 96 ? 255.077 190.926 210.514 1.00 30.42 96 LYS G O 1
ATOM 6735 N N . TYR G 1 97 ? 256.474 192.223 209.316 1.00 34.03 97 TYR G N 1
ATOM 6736 C CA . TYR G 1 97 ? 256.841 191.130 208.421 1.00 34.03 97 TYR G CA 1
ATOM 6737 C C . TYR G 1 97 ? 257.664 190.073 209.147 1.00 34.03 97 TYR G C 1
ATOM 6738 O O . TYR G 1 97 ? 257.355 188.878 209.081 1.00 34.03 97 TYR G O 1
ATOM 6747 N N . TRP G 1 98 ? 258.719 190.494 209.845 1.00 34.95 98 TRP G N 1
ATOM 6748 C CA . TRP G 1 98 ? 259.608 189.544 210.503 1.00 34.95 98 TRP G CA 1
ATOM 6749 C C . TRP G 1 98 ? 259.023 188.992 211.796 1.00 34.95 98 TRP G C 1
ATOM 6750 O O . TRP G 1 98 ? 259.344 187.861 212.178 1.00 34.95 98 TRP G O 1
ATOM 6761 N N . PHE G 1 99 ? 258.181 189.764 212.485 1.00 31.23 99 PHE G N 1
ATOM 6762 C CA . PHE G 1 99 ? 257.660 189.312 213.771 1.00 31.23 99 PHE G CA 1
ATOM 6763 C C . PHE G 1 99 ? 256.699 188.140 213.606 1.00 31.23 99 PHE G C 1
ATOM 6764 O O . PHE G 1 99 ? 256.664 187.239 214.451 1.00 31.23 99 PHE G O 1
ATOM 6772 N N . TYR G 1 100 ? 255.905 188.138 212.532 1.00 31.63 100 TYR G N 1
ATOM 6773 C CA . TYR G 1 100 ? 254.958 187.047 212.321 1.00 31.63 100 TYR G CA 1
ATOM 6774 C C . TYR G 1 100 ? 255.677 185.726 212.080 1.00 31.63 100 TYR G C 1
ATOM 6775 O O . TYR G 1 100 ? 255.237 184.675 212.560 1.00 31.63 100 TYR G O 1
ATOM 6784 N N . ARG G 1 101 ? 256.781 185.756 211.329 1.00 34.14 101 ARG G N 1
ATOM 6785 C CA . ARG G 1 101 ? 257.506 184.525 211.032 1.00 34.14 101 ARG G CA 1
ATOM 6786 C C . ARG G 1 101 ? 258.115 183.906 212.283 1.00 34.14 101 ARG G C 1
ATOM 6787 O O . ARG G 1 101 ? 258.223 182.678 212.371 1.00 34.14 101 ARG G O 1
ATOM 6795 N N . LEU G 1 102 ? 258.525 184.729 213.249 1.00 33.49 102 LEU G N 1
ATOM 6796 C CA . LEU G 1 102 ? 259.099 184.193 214.480 1.00 33.49 102 LEU G CA 1
ATOM 6797 C C . LEU G 1 102 ? 258.077 183.376 215.261 1.00 33.49 102 LEU G C 1
ATOM 6798 O O . LEU G 1 102 ? 258.402 182.304 215.786 1.00 33.49 102 LEU G O 1
ATOM 6803 N N . LEU G 1 103 ? 256.839 183.866 215.354 1.00 31.87 103 LEU G N 1
ATOM 6804 C CA . LEU G 1 103 ? 255.808 183.142 216.091 1.00 31.87 103 LEU G CA 1
ATOM 6805 C C . LEU G 1 103 ? 255.430 181.841 215.393 1.00 31.87 103 LEU G C 1
ATOM 6806 O O . LEU G 1 103 ? 255.188 180.824 216.053 1.00 31.87 103 LEU G O 1
ATOM 6811 N N . SER G 1 104 ? 255.367 181.854 214.059 1.00 33.53 104 SER G N 1
ATOM 6812 C CA . SER G 1 104 ? 254.924 180.678 213.320 1.00 33.53 104 SER G CA 1
ATOM 6813 C C . SER G 1 104 ? 255.920 179.530 213.393 1.00 33.53 104 SER G C 1
ATOM 6814 O O . SER G 1 104 ? 255.535 178.378 213.168 1.00 33.53 104 SER G O 1
ATOM 6817 N N . ALA G 1 105 ? 257.184 179.811 213.703 1.00 35.13 105 ALA G N 1
ATOM 6818 C CA . ALA G 1 105 ? 258.205 178.772 213.730 1.00 35.13 105 ALA G CA 1
ATOM 6819 C C . ALA G 1 105 ? 258.306 178.083 215.085 1.00 35.13 105 ALA G C 1
ATOM 6820 O O . ALA G 1 105 ? 258.506 176.865 215.143 1.00 35.13 105 ALA G O 1
ATOM 6822 N N . LEU G 1 106 ? 258.183 178.836 216.176 1.00 36.48 106 LEU G N 1
ATOM 6823 C CA . LEU G 1 106 ? 258.334 178.272 217.512 1.00 36.48 106 LEU G CA 1
ATOM 6824 C C . LEU G 1 106 ? 257.265 177.230 217.820 1.00 36.48 106 LEU G C 1
ATOM 6825 O O . LEU G 1 106 ? 257.580 176.053 218.018 1.00 36.48 106 LEU G O 1
ATOM 6830 N N . PHE G 1 107 ? 256.000 177.645 217.865 1.00 36.35 107 PHE G N 1
ATOM 6831 C CA . PHE G 1 107 ? 254.913 176.737 218.234 1.00 36.35 107 PHE G CA 1
ATOM 6832 C C . PHE G 1 107 ? 253.848 176.676 217.138 1.00 36.35 107 PHE G C 1
ATOM 6833 O O . PHE G 1 107 ? 252.647 176.787 217.382 1.00 36.35 107 PHE G O 1
ATOM 6841 N N . GLY G 1 108 ? 254.317 176.484 215.910 1.00 34.49 108 GLY G N 1
ATOM 6842 C CA . GLY G 1 108 ? 253.423 176.278 214.793 1.00 34.49 108 GLY G CA 1
ATOM 6843 C C . GLY G 1 108 ? 253.189 174.809 214.514 1.00 34.49 108 GLY G C 1
ATOM 6844 O O . GLY G 1 108 ? 252.062 174.404 214.221 1.00 34.49 108 GLY G O 1
ATOM 6845 N N . ILE G 1 109 ? 254.242 174.002 214.599 1.00 34.05 109 ILE G N 1
ATOM 6846 C CA . ILE G 1 109 ? 254.160 172.571 214.308 1.00 34.05 109 ILE G CA 1
ATOM 6847 C C . ILE G 1 109 ? 253.607 171.792 215.502 1.00 34.05 109 ILE G C 1
ATOM 6848 O O . ILE G 1 109 ? 252.729 170.939 215.309 1.00 34.05 109 ILE G O 1
ATOM 6853 N N . PRO G 1 110 ? 254.074 172.026 216.751 1.00 33.82 110 PRO G N 1
ATOM 6854 C CA . PRO G 1 110 ? 253.481 171.302 217.889 1.00 33.82 110 PRO G CA 1
ATOM 6855 C C . PRO G 1 110 ? 251.998 171.577 218.108 1.00 33.82 110 PRO G C 1
ATOM 6856 O O . PRO G 1 110 ? 251.368 170.925 218.948 1.00 33.82 110 PRO G O 1
ATOM 6860 N N . MET G 1 111 ? 251.430 172.534 217.372 1.00 32.07 111 MET G N 1
ATOM 6861 C CA . MET G 1 111 ? 250.006 172.819 217.485 1.00 32.07 111 MET G CA 1
ATOM 6862 C C . MET G 1 111 ? 249.185 172.080 216.435 1.00 32.07 111 MET G C 1
ATOM 6863 O O . MET G 1 111 ? 247.994 171.835 216.665 1.00 32.07 111 MET G O 1
ATOM 6868 N N . ALA G 1 112 ? 249.777 171.697 215.305 1.00 28.82 112 ALA G N 1
ATOM 6869 C CA . ALA G 1 112 ? 249.066 170.976 214.256 1.00 28.82 112 ALA G CA 1
ATOM 6870 C C . ALA G 1 112 ? 248.775 169.529 214.634 1.00 28.82 112 ALA G C 1
ATOM 6871 O O . ALA G 1 112 ? 247.764 168.968 214.204 1.00 28.82 112 ALA G O 1
ATOM 6873 N N . LEU G 1 113 ? 249.648 168.912 215.430 1.00 26.28 113 LEU G N 1
ATOM 6874 C CA . LEU G 1 113 ? 249.454 167.537 215.874 1.00 26.28 113 LEU G CA 1
ATOM 6875 C C . LEU G 1 113 ? 248.227 167.423 216.771 1.00 26.28 113 LEU G C 1
ATOM 6876 O O . LEU G 1 113 ? 247.485 166.440 216.692 1.00 26.28 113 LEU G O 1
ATOM 6881 N N . ILE G 1 114 ? 248.009 168.423 217.627 1.00 25.46 114 ILE G N 1
ATOM 6882 C CA . ILE G 1 114 ? 246.900 168.374 218.576 1.00 25.46 114 ILE G CA 1
ATOM 6883 C C . ILE G 1 114 ? 245.562 168.346 217.845 1.00 25.46 114 ILE G C 1
ATOM 6884 O O . ILE G 1 114 ? 244.660 167.578 218.199 1.00 25.46 114 ILE G O 1
ATOM 6889 N N . TRP G 1 115 ? 245.409 169.185 216.817 1.00 22.26 115 TRP G N 1
ATOM 6890 C CA . TRP G 1 115 ? 244.148 169.217 216.082 1.00 22.26 115 TRP G CA 1
ATOM 6891 C C . TRP G 1 115 ? 243.925 167.942 215.278 1.00 22.26 115 TRP G C 1
ATOM 6892 O O . TRP G 1 115 ? 242.778 167.605 214.965 1.00 22.26 115 TRP G O 1
ATOM 6903 N N . GLY G 1 116 ? 244.997 167.229 214.930 1.00 22.55 116 GLY G N 1
ATOM 6904 C CA . GLY G 1 116 ? 244.838 166.007 214.158 1.00 22.55 116 GLY G CA 1
ATOM 6905 C C . GLY G 1 116 ? 244.119 164.911 214.921 1.00 22.55 116 GLY G C 1
ATOM 6906 O O . GLY G 1 116 ? 243.236 164.242 214.380 1.00 22.55 116 GLY G O 1
ATOM 6907 N N . ILE G 1 117 ? 244.489 164.709 216.187 1.00 19.73 117 ILE G N 1
ATOM 6908 C CA . ILE G 1 117 ? 243.878 163.646 216.978 1.00 19.73 117 ILE G CA 1
ATOM 6909 C C . ILE G 1 117 ? 242.430 163.984 217.314 1.00 19.73 117 ILE G C 1
ATOM 6910 O O . ILE G 1 117 ? 241.555 163.111 217.294 1.00 19.73 117 ILE G O 1
ATOM 6915 N N . TYR G 1 118 ? 242.155 165.251 217.630 1.00 19.27 118 TYR G N 1
ATOM 6916 C CA . TYR G 1 118 ? 240.828 165.631 218.105 1.00 19.27 118 TYR G CA 1
ATOM 6917 C C . TYR G 1 118 ? 239.765 165.434 217.030 1.00 19.27 118 TYR G C 1
ATOM 6918 O O . TYR G 1 118 ? 238.653 164.982 217.326 1.00 19.27 118 TYR G O 1
ATOM 6927 N N . PHE G 1 119 ? 240.079 165.774 215.779 1.00 19.65 119 PHE G N 1
ATOM 6928 C CA . PHE G 1 119 ? 239.086 165.646 214.716 1.00 19.65 119 PHE G CA 1
ATOM 6929 C C . PHE G 1 119 ? 238.791 164.189 214.382 1.00 19.65 119 PHE G C 1
ATOM 6930 O O . PHE G 1 119 ? 237.686 163.874 213.927 1.00 19.65 119 PHE G O 1
ATOM 6938 N N . ALA G 1 120 ? 239.758 163.292 214.589 1.00 18.72 120 ALA G N 1
ATOM 6939 C CA . ALA G 1 120 ? 239.532 161.882 214.291 1.00 18.72 120 ALA G CA 1
ATOM 6940 C C . ALA G 1 120 ? 238.471 161.281 215.204 1.00 18.72 120 ALA G C 1
ATOM 6941 O O . ALA G 1 120 ? 237.654 160.465 214.762 1.00 18.72 120 ALA G O 1
ATOM 6943 N N . ILE G 1 121 ? 238.472 161.665 216.482 1.00 16.69 121 ILE G N 1
ATOM 6944 C CA . ILE G 1 121 ? 237.525 161.096 217.436 1.00 16.69 121 ILE G CA 1
ATOM 6945 C C . ILE G 1 121 ? 236.100 161.530 217.114 1.00 16.69 121 ILE G C 1
ATOM 6946 O O . ILE G 1 121 ? 235.164 160.726 217.181 1.00 16.69 121 ILE G O 1
ATOM 6951 N N . LEU G 1 122 ? 235.909 162.804 216.765 1.00 17.23 122 LEU G N 1
ATOM 6952 C CA . LEU G 1 122 ? 234.564 163.295 216.478 1.00 17.23 122 LEU G CA 1
ATOM 6953 C C . LEU G 1 122 ? 233.987 162.648 215.225 1.00 17.23 122 LEU G C 1
ATOM 6954 O O . LEU G 1 122 ? 232.780 162.392 215.152 1.00 17.23 122 LEU G O 1
ATOM 6959 N N . SER G 1 123 ? 234.829 162.391 214.222 1.00 18.85 123 SER G N 1
ATOM 6960 C CA . SER G 1 123 ? 234.339 161.795 212.983 1.00 18.85 123 SER G CA 1
ATOM 6961 C C . SER G 1 123 ? 233.800 160.388 213.215 1.00 18.85 123 SER G C 1
ATOM 6962 O O . SER G 1 123 ? 232.769 160.010 212.647 1.00 18.85 123 SER G O 1
ATOM 6965 N N . PHE G 1 124 ? 234.488 159.596 214.040 1.00 20.59 124 PHE G N 1
ATOM 6966 C CA . PHE G 1 124 ? 234.075 158.212 214.253 1.00 20.59 124 PHE G CA 1
ATOM 6967 C C . PHE G 1 124 ? 232.735 158.128 214.975 1.00 20.59 124 PHE G C 1
ATOM 6968 O O . PHE G 1 124 ? 231.886 157.302 214.624 1.00 20.59 124 PHE G O 1
ATOM 6976 N N . LEU G 1 125 ? 232.529 158.968 215.992 1.00 18.46 125 LEU G N 1
ATOM 6977 C CA . LEU G 1 125 ? 231.301 158.891 216.778 1.00 18.46 125 LEU G CA 1
ATOM 6978 C C . LEU G 1 125 ? 230.078 159.260 215.949 1.00 18.46 125 LEU G C 1
ATOM 6979 O O . LEU G 1 125 ? 229.014 158.650 216.099 1.00 18.46 125 LEU G O 1
ATOM 6984 N N . HIS G 1 126 ? 230.204 160.264 215.080 1.00 20.77 126 HIS G N 1
ATOM 6985 C CA . HIS G 1 126 ? 229.054 160.719 214.304 1.00 20.77 126 HIS G CA 1
ATOM 6986 C C . HIS G 1 126 ? 228.564 159.642 213.342 1.00 20.77 126 HIS G C 1
ATOM 6987 O O . HIS G 1 126 ? 227.354 159.436 213.198 1.00 20.77 126 HIS G O 1
ATOM 6994 N N . ILE G 1 127 ? 229.486 158.946 212.676 1.00 22.94 127 ILE G N 1
ATOM 6995 C CA . ILE G 1 127 ? 229.096 157.994 211.639 1.00 22.94 127 ILE G CA 1
ATOM 6996 C C . ILE G 1 127 ? 228.438 156.760 212.245 1.00 22.94 127 ILE G C 1
ATOM 6997 O O . ILE G 1 127 ? 227.400 156.295 211.760 1.00 22.94 127 ILE G O 1
ATOM 7002 N N . TRP G 1 128 ? 229.019 156.213 213.313 1.00 22.04 128 TRP G N 1
ATOM 7003 C CA . TRP G 1 128 ? 228.619 154.903 213.810 1.00 22.04 128 TRP G CA 1
ATOM 7004 C C . TRP G 1 128 ? 227.637 154.945 214.974 1.00 22.04 128 TRP G C 1
ATOM 7005 O O . TRP G 1 128 ? 226.981 153.933 215.236 1.00 22.04 128 TRP G O 1
ATOM 7016 N N . ALA G 1 129 ? 227.515 156.069 215.678 1.00 19.53 129 ALA G N 1
ATOM 7017 C CA . ALA G 1 129 ? 226.685 156.123 216.876 1.00 19.53 129 ALA G CA 1
ATOM 7018 C C . ALA G 1 129 ? 225.540 157.118 216.776 1.00 19.53 129 ALA G C 1
ATOM 7019 O O . ALA G 1 129 ? 224.395 156.765 217.079 1.00 19.53 129 ALA G O 1
ATOM 7021 N N . VAL G 1 130 ? 225.811 158.359 216.368 1.00 19.79 130 VAL G N 1
ATOM 7022 C CA . VAL G 1 130 ? 224.781 159.394 216.406 1.00 19.79 130 VAL G CA 1
ATOM 7023 C C . VAL G 1 130 ? 223.725 159.151 215.332 1.00 19.79 130 VAL G C 1
ATOM 7024 O O . VAL G 1 130 ? 222.521 159.248 215.594 1.00 19.79 130 VAL G O 1
ATOM 7028 N N . VAL G 1 131 ? 224.156 158.835 214.108 1.00 23.01 131 VAL G N 1
ATOM 7029 C CA . VAL G 1 131 ? 223.205 158.701 213.000 1.00 23.01 131 VAL G CA 1
ATOM 7030 C C . VAL G 1 131 ? 222.202 157.573 213.224 1.00 23.01 131 VAL G C 1
ATOM 7031 O O . VAL G 1 131 ? 220.996 157.808 213.043 1.00 23.01 131 VAL G O 1
ATOM 7035 N N . PRO G 1 132 ? 222.605 156.351 213.594 1.00 21.66 132 PRO G N 1
ATOM 7036 C CA . PRO G 1 132 ? 221.588 155.327 213.893 1.00 21.66 132 PRO G CA 1
ATOM 7037 C C . PRO G 1 132 ? 220.676 155.696 215.050 1.00 21.66 132 PRO G C 1
ATOM 7038 O O . PRO G 1 132 ? 219.502 155.309 215.047 1.00 21.66 132 PRO G O 1
ATOM 7042 N N . CYS G 1 133 ? 221.183 156.427 216.046 1.00 22.94 133 CYS G N 1
ATOM 7043 C CA . CYS G 1 133 ? 220.364 156.778 217.203 1.00 22.94 133 CYS G CA 1
ATOM 7044 C C . CYS G 1 133 ? 219.222 157.712 216.822 1.00 22.94 133 CYS G C 1
ATOM 7045 O O . CYS G 1 133 ? 218.092 157.541 217.292 1.00 22.94 133 CYS G O 1
ATOM 7048 N N . ILE G 1 134 ? 219.497 158.711 215.981 1.00 23.10 134 ILE G N 1
ATOM 7049 C CA . ILE G 1 134 ? 218.464 159.672 215.604 1.00 23.10 134 ILE G CA 1
ATOM 7050 C C . ILE G 1 134 ? 217.388 159.005 214.757 1.00 23.10 134 ILE G C 1
ATOM 7051 O O . ILE G 1 134 ? 216.192 159.273 214.926 1.00 23.10 134 ILE G O 1
ATOM 7056 N N . LYS G 1 135 ? 217.790 158.131 213.831 1.00 23.45 135 LYS G N 1
ATOM 7057 C CA . LYS G 1 135 ? 216.824 157.491 212.943 1.00 23.45 135 LYS G CA 1
ATOM 7058 C C . LYS G 1 135 ? 215.858 156.602 213.718 1.00 23.45 135 LYS G C 1
ATOM 7059 O O . LYS G 1 135 ? 214.655 156.584 213.434 1.00 23.45 135 LYS G O 1
ATOM 7065 N N . SER G 1 136 ? 216.365 155.861 214.706 1.00 20.94 136 SER G N 1
ATOM 7066 C CA . SER G 1 136 ? 215.512 154.984 215.500 1.00 20.94 136 SER G CA 1
ATOM 7067 C C . SER G 1 136 ? 214.529 155.754 216.372 1.00 20.94 136 SER G C 1
ATOM 7068 O O . SER G 1 136 ? 213.568 155.160 216.870 1.00 20.94 136 SER G O 1
ATOM 7071 N N . PHE G 1 137 ? 214.753 157.053 216.579 1.00 21.99 137 PHE G N 1
ATOM 7072 C CA . PHE G 1 137 ? 213.842 157.841 217.404 1.00 21.99 137 PHE G CA 1
ATOM 7073 C C . PHE G 1 137 ? 212.507 158.062 216.702 1.00 21.99 137 PHE G C 1
ATOM 7074 O O . PHE G 1 137 ? 211.458 158.113 217.354 1.00 21.99 137 PHE G O 1
ATOM 7082 N N . LEU G 1 138 ? 212.526 158.199 215.373 1.00 22.64 138 LEU G N 1
ATOM 7083 C CA . LEU G 1 138 ? 211.294 158.450 214.631 1.00 22.64 138 LEU G CA 1
ATOM 7084 C C . LEU G 1 138 ? 210.324 157.278 214.710 1.00 22.64 138 LEU G C 1
ATOM 7085 O O . LEU G 1 138 ? 209.113 157.486 214.836 1.00 22.64 138 LEU G O 1
ATOM 7090 N N . ILE G 1 139 ? 210.830 156.046 214.625 1.00 25.11 139 ILE G N 1
ATOM 7091 C CA . ILE G 1 139 ? 209.951 154.880 214.628 1.00 25.11 139 ILE G CA 1
ATOM 7092 C C . ILE G 1 139 ? 209.257 154.732 215.976 1.00 25.11 139 ILE G C 1
ATOM 7093 O O . ILE G 1 139 ? 208.090 154.330 216.048 1.00 25.11 139 ILE G O 1
ATOM 7098 N N . GLU G 1 140 ? 209.959 155.055 217.064 1.00 27.55 140 GLU G N 1
ATOM 7099 C CA . GLU G 1 140 ? 209.396 154.858 218.396 1.00 27.55 140 GLU G CA 1
ATOM 7100 C C . GLU G 1 140 ? 208.207 155.781 218.652 1.00 27.55 140 GLU G C 1
ATOM 7101 O O . GLU G 1 140 ? 207.173 155.339 219.165 1.00 27.55 140 GLU G O 1
ATOM 7107 N N . ILE G 1 141 ? 208.331 157.062 218.307 1.00 24.59 141 ILE G N 1
ATOM 7108 C CA . ILE G 1 141 ? 207.282 158.048 218.584 1.00 24.59 141 ILE G CA 1
ATOM 7109 C C . ILE G 1 141 ? 206.377 158.114 217.353 1.00 24.59 141 ILE G C 1
ATOM 7110 O O . ILE G 1 141 ? 206.462 159.021 216.523 1.00 24.59 141 ILE G O 1
ATOM 7115 N N . GLN G 1 142 ? 205.485 157.131 217.240 1.00 26.94 142 GLN G N 1
ATOM 7116 C CA . GLN G 1 142 ? 204.478 157.121 216.184 1.00 26.94 142 GLN G CA 1
ATOM 7117 C C . GLN G 1 142 ? 203.067 157.117 216.760 1.00 26.94 142 GLN G C 1
ATOM 7118 O O . GLN G 1 142 ? 202.204 157.881 216.316 1.00 26.94 142 GLN G O 1
ATOM 7124 N N . CYS G 1 143 ? 202.824 156.248 217.743 1.00 28.99 143 CYS G N 1
ATOM 7125 C CA . CYS G 1 143 ? 201.489 156.129 218.319 1.00 28.99 143 CYS G CA 1
ATOM 7126 C C . CYS G 1 143 ? 201.082 157.400 219.053 1.00 28.99 143 CYS G C 1
ATOM 7127 O O . CYS G 1 143 ? 199.919 157.812 218.992 1.00 28.99 143 CYS G O 1
ATOM 7130 N N . ILE G 1 144 ? 202.024 158.029 219.759 1.00 26.68 144 ILE G N 1
ATOM 7131 C CA . ILE G 1 144 ? 201.704 159.217 220.546 1.00 26.68 144 ILE G CA 1
ATOM 7132 C C . ILE G 1 144 ? 201.288 160.369 219.638 1.00 26.68 144 ILE G C 1
ATOM 7133 O O . ILE G 1 144 ? 200.303 161.067 219.904 1.00 26.68 144 ILE G O 1
ATOM 7138 N N . SER G 1 145 ? 202.034 160.585 218.553 1.00 24.98 145 SER G N 1
ATOM 7139 C CA . SER G 1 145 ? 201.756 161.721 217.680 1.00 24.98 145 SER G CA 1
ATOM 7140 C C . SER G 1 145 ? 200.421 161.566 216.960 1.00 24.98 145 SER G C 1
ATOM 7141 O O . SER G 1 145 ? 199.672 162.540 216.821 1.00 24.98 145 SER G O 1
ATOM 7144 N N . ARG G 1 146 ? 200.106 160.356 216.490 1.00 25.46 146 ARG G N 1
ATOM 7145 C CA . ARG G 1 146 ? 198.870 160.157 215.739 1.00 25.46 146 ARG G CA 1
ATOM 7146 C C . ARG G 1 146 ? 197.639 160.329 216.622 1.00 25.46 146 ARG G C 1
ATOM 7147 O O . ARG G 1 146 ? 196.657 160.955 216.209 1.00 25.46 146 ARG G O 1
ATOM 7155 N N . VAL G 1 147 ? 197.669 159.776 217.836 1.00 24.27 147 VAL G N 1
ATOM 7156 C CA . VAL G 1 147 ? 196.519 159.881 218.729 1.00 24.27 147 VAL G CA 1
ATOM 7157 C C . VAL G 1 147 ? 196.307 161.325 219.168 1.00 24.27 147 VAL G C 1
ATOM 7158 O O . VAL G 1 147 ? 195.169 161.803 219.247 1.00 24.27 147 VAL G O 1
ATOM 7162 N N . TYR G 1 148 ? 197.395 162.042 219.458 1.00 24.44 148 TYR G N 1
ATOM 7163 C CA . TYR G 1 148 ? 197.280 163.420 219.924 1.00 24.44 148 TYR G CA 1
ATOM 7164 C C . TYR G 1 148 ? 196.662 164.320 218.859 1.00 24.44 148 TYR G C 1
ATOM 7165 O O . TYR G 1 148 ? 195.874 165.217 219.177 1.00 24.44 148 TYR G O 1
ATOM 7174 N N . SER G 1 149 ? 197.014 164.101 217.590 1.00 25.24 149 SER G N 1
ATOM 7175 C CA . SER G 1 149 ? 196.486 164.941 216.519 1.00 25.24 149 SER G CA 1
ATOM 7176 C C . SER G 1 149 ? 194.977 164.781 216.374 1.00 25.24 149 SER G C 1
ATOM 7177 O O . SER G 1 149 ? 194.264 165.758 216.119 1.00 25.24 149 SER G O 1
ATOM 7180 N N . ILE G 1 150 ? 194.474 163.553 216.520 1.00 26.77 150 ILE G N 1
ATOM 7181 C CA . ILE G 1 150 ? 193.042 163.307 216.367 1.00 26.77 150 ILE G CA 1
ATOM 7182 C C . ILE G 1 150 ? 192.253 164.035 217.448 1.00 26.77 150 ILE G C 1
ATOM 7183 O O . ILE G 1 150 ? 191.189 164.607 217.183 1.00 26.77 150 ILE G O 1
ATOM 7188 N N . TYR G 1 151 ? 192.759 164.024 218.683 1.00 27.53 151 TYR G N 1
ATOM 7189 C CA . TYR G 1 151 ? 192.048 164.663 219.785 1.00 27.53 151 TYR G CA 1
ATOM 7190 C C . TYR G 1 151 ? 191.929 166.171 219.594 1.00 27.53 151 TYR G C 1
ATOM 7191 O O . TYR G 1 151 ? 190.880 166.749 219.896 1.00 27.53 151 TYR G O 1
ATOM 7200 N N . VAL G 1 152 ? 192.985 166.824 219.108 1.00 28.06 152 VAL G N 1
ATOM 7201 C CA . VAL G 1 152 ? 192.949 168.273 218.933 1.00 28.06 152 VAL G CA 1
ATOM 7202 C C . VAL G 1 152 ? 191.995 168.665 217.809 1.00 28.06 152 VAL G C 1
ATOM 7203 O O . VAL G 1 152 ? 191.239 169.633 217.934 1.00 28.06 152 VAL G O 1
ATOM 7207 N N . HIS G 1 153 ? 192.005 167.922 216.701 1.00 31.39 153 HIS G N 1
ATOM 7208 C CA . HIS G 1 153 ? 191.122 168.233 215.582 1.00 31.39 153 HIS G CA 1
ATOM 7209 C C . HIS G 1 153 ? 189.658 167.930 215.876 1.00 31.39 153 HIS G C 1
ATOM 7210 O O . HIS G 1 153 ? 188.797 168.294 215.068 1.00 31.39 153 HIS G O 1
ATOM 7217 N N . THR G 1 154 ? 189.355 167.268 216.990 1.00 29.99 154 THR G N 1
ATOM 7218 C CA . THR G 1 154 ? 187.974 166.977 217.353 1.00 29.99 154 THR G CA 1
ATOM 7219 C C . THR G 1 154 ? 187.358 168.062 218.226 1.00 29.99 154 THR G C 1
ATOM 7220 O O . THR G 1 154 ? 186.159 168.340 218.104 1.00 29.99 154 THR G O 1
ATOM 7224 N N . VAL G 1 155 ? 188.153 168.701 219.079 1.00 31.09 155 VAL G N 1
ATOM 7225 C CA . VAL G 1 155 ? 187.627 169.648 220.058 1.00 31.09 155 VAL G CA 1
ATOM 7226 C C . VAL G 1 155 ? 187.572 171.065 219.500 1.00 31.09 155 VAL G C 1
ATOM 7227 O O . VAL G 1 155 ? 186.499 171.667 219.415 1.00 31.09 155 VAL G O 1
ATOM 7231 N N . CYS G 1 156 ? 188.719 171.621 219.113 1.00 35.47 156 CYS G N 1
ATOM 7232 C CA . CYS G 1 156 ? 188.805 173.035 218.771 1.00 35.47 156 CYS G CA 1
ATOM 7233 C C . CYS G 1 156 ? 188.526 173.333 217.303 1.00 35.47 156 CYS G C 1
ATOM 7234 O O . CYS G 1 156 ? 188.485 174.510 216.930 1.00 35.47 156 CYS G O 1
ATOM 7237 N N . ASP G 1 157 ? 188.344 172.316 216.463 1.00 38.61 157 ASP G N 1
ATOM 7238 C CA . ASP G 1 157 ? 188.092 172.575 215.046 1.00 38.61 157 ASP G CA 1
ATOM 7239 C C . ASP G 1 157 ? 186.789 173.325 214.793 1.00 38.61 157 ASP G C 1
ATOM 7240 O O . ASP G 1 157 ? 186.819 174.332 214.065 1.00 38.61 157 ASP G O 1
ATOM 7245 N N . PRO G 1 158 ? 185.630 172.914 215.329 1.00 36.61 158 PRO G N 1
ATOM 7246 C CA . PRO G 1 158 ? 184.400 173.675 215.049 1.00 36.61 158 PRO G CA 1
ATOM 7247 C C . PRO G 1 158 ? 184.379 175.063 215.667 1.00 36.61 158 PRO G C 1
ATOM 7248 O O . PRO G 1 158 ? 183.646 175.928 215.172 1.00 36.61 158 PRO G O 1
ATOM 7252 N N . LEU G 1 159 ? 185.149 175.302 216.730 1.00 35.70 159 LEU G N 1
ATOM 7253 C CA . LEU G 1 159 ? 185.135 176.612 217.375 1.00 35.70 159 LEU G CA 1
ATOM 7254 C C . LEU G 1 159 ? 185.715 177.689 216.467 1.00 35.70 159 LEU G C 1
ATOM 7255 O O . LEU G 1 159 ? 185.198 178.810 216.419 1.00 35.70 159 LEU G O 1
ATOM 7260 N N . PHE G 1 160 ? 186.783 177.370 215.740 1.00 37.52 160 PHE G N 1
ATOM 7261 C CA . PHE G 1 160 ? 187.470 178.336 214.894 1.00 37.52 160 PHE G CA 1
ATOM 7262 C C . PHE G 1 160 ? 186.903 178.398 213.483 1.00 37.52 160 PHE G C 1
ATOM 7263 O O . PHE G 1 160 ? 187.436 179.134 212.647 1.00 37.52 160 PHE G O 1
ATOM 7271 N N . GLU G 1 161 ? 185.842 177.643 213.196 1.00 40.63 161 GLU G N 1
ATOM 7272 C CA . GLU G 1 161 ? 185.184 177.709 211.900 1.00 40.63 161 GLU G CA 1
ATOM 7273 C C . GLU G 1 161 ? 183.972 178.628 211.890 1.00 40.63 161 GLU G C 1
ATOM 7274 O O . GLU G 1 161 ? 183.707 179.260 210.863 1.00 40.63 161 GLU G O 1
ATOM 7280 N N . ALA G 1 162 ? 183.240 178.726 213.001 1.00 39.91 162 ALA G N 1
ATOM 7281 C CA . ALA G 1 162 ? 182.139 179.674 213.102 1.00 39.91 162 ALA G CA 1
ATOM 7282 C C . ALA G 1 162 ? 182.618 181.108 213.278 1.00 39.91 162 ALA G C 1
ATOM 7283 O O . ALA G 1 162 ? 181.905 182.037 212.883 1.00 39.91 162 ALA G O 1
ATOM 7285 N N . VAL G 1 163 ? 183.802 181.309 213.864 1.00 35.49 163 VAL G N 1
ATOM 7286 C CA . VAL G 1 163 ? 184.371 182.648 214.004 1.00 35.49 163 VAL G CA 1
ATOM 7287 C C . VAL G 1 163 ? 184.724 183.272 212.664 1.00 35.49 163 VAL G C 1
ATOM 7288 O O . VAL G 1 163 ? 184.644 184.498 212.519 1.00 35.49 163 VAL G O 1
ATOM 7292 N N . GLY G 1 164 ? 185.075 182.465 211.670 1.00 36.94 164 GLY G N 1
ATOM 7293 C CA . GLY G 1 164 ? 185.474 182.946 210.366 1.00 36.94 164 GLY G CA 1
ATOM 7294 C C . GLY G 1 164 ? 184.341 183.363 209.456 1.00 36.94 164 GLY G C 1
ATOM 7295 O O . GLY G 1 164 ? 184.580 183.614 208.270 1.00 36.94 164 GLY G O 1
ATOM 7296 N N . LYS G 1 165 ? 183.115 183.437 209.965 1.00 37.81 165 LYS G N 1
ATOM 7297 C CA . LYS G 1 165 ? 181.966 183.865 209.179 1.00 37.81 165 LYS G CA 1
ATOM 7298 C C . LYS G 1 165 ? 181.806 185.379 209.133 1.00 37.81 165 LYS G C 1
ATOM 7299 O O . LYS G 1 165 ? 180.890 185.871 208.466 1.00 37.81 165 LYS G O 1
ATOM 7305 N N . ILE G 1 166 ? 182.670 186.130 209.820 1.00 37.67 166 ILE G N 1
ATOM 7306 C CA . ILE G 1 166 ? 182.534 187.582 209.849 1.00 37.67 166 ILE G CA 1
ATOM 7307 C C . ILE G 1 166 ? 182.988 188.236 208.550 1.00 37.67 166 ILE G C 1
ATOM 7308 O O . ILE G 1 166 ? 182.710 189.423 208.337 1.00 37.67 166 ILE G O 1
ATOM 7313 N N . PHE G 1 167 ? 183.677 187.504 207.677 1.00 43.28 167 PHE G N 1
ATOM 7314 C CA . PHE G 1 167 ? 184.161 188.039 206.411 1.00 43.28 167 PHE G CA 1
ATOM 7315 C C . PHE G 1 167 ? 183.305 187.615 205.225 1.00 43.28 167 PHE G C 1
ATOM 7316 O O . PHE G 1 167 ? 183.737 187.767 204.078 1.00 43.28 167 PHE G O 1
ATOM 7324 N N . SER G 1 168 ? 182.108 187.089 205.469 1.00 46.85 168 SER G N 1
ATOM 7325 C CA . SER G 1 168 ? 181.270 186.539 204.411 1.00 46.85 168 SER G CA 1
ATOM 7326 C C . SER G 1 168 ? 180.245 187.528 203.869 1.00 46.85 168 SER G C 1
ATOM 7327 O O . SER G 1 168 ? 179.413 187.139 203.044 1.00 46.85 168 SER G O 1
ATOM 7330 N N . ASN G 1 169 ? 180.276 188.785 204.304 1.00 51.64 169 ASN G N 1
ATOM 7331 C CA . ASN G 1 169 ? 179.311 189.793 203.871 1.00 51.64 169 ASN G CA 1
ATOM 7332 C C . ASN G 1 169 ? 180.013 191.105 203.543 1.00 51.64 169 ASN G C 1
ATOM 7333 O O . ASN G 1 169 ? 179.629 192.180 204.008 1.00 51.64 169 ASN G O 1
ATOM 7338 N N . VAL G 1 170 ? 181.064 191.031 202.732 1.00 54.64 170 VAL G N 1
ATOM 7339 C CA . VAL G 1 170 ? 181.822 192.219 202.349 1.00 54.64 170 VAL G CA 1
ATOM 7340 C C . VAL G 1 170 ? 181.230 192.794 201.068 1.00 54.64 170 VAL G C 1
ATOM 7341 O O . VAL G 1 170 ? 181.113 192.094 200.057 1.00 54.64 170 VAL G O 1
ATOM 7345 N N . ARG G 1 171 ? 180.851 194.070 201.110 1.00 56.86 171 ARG G N 1
ATOM 7346 C CA . ARG G 1 171 ? 180.321 194.782 199.954 1.00 56.86 171 ARG G CA 1
ATOM 7347 C C . ARG G 1 171 ? 181.101 196.074 199.760 1.00 56.86 171 ARG G C 1
ATOM 7348 O O . ARG G 1 171 ? 181.288 196.838 200.712 1.00 56.86 171 ARG G O 1
ATOM 7356 N N . ILE G 1 172 ? 181.551 196.316 198.530 1.00 63.88 172 ILE G N 1
ATOM 7357 C CA . ILE G 1 172 ? 182.372 197.476 198.201 1.00 63.88 172 ILE G CA 1
ATOM 7358 C C . ILE G 1 172 ? 181.733 198.214 197.035 1.00 63.88 172 ILE G C 1
ATOM 7359 O O . ILE G 1 172 ? 181.347 197.594 196.038 1.00 63.88 172 ILE G O 1
ATOM 7364 N N . ASN G 1 173 ? 181.620 199.534 197.161 1.00 70.87 173 ASN G N 1
ATOM 7365 C CA . ASN G 1 173 ? 181.121 200.398 196.099 1.00 70.87 173 ASN G CA 1
ATOM 7366 C C . ASN G 1 173 ? 182.247 201.324 195.659 1.00 70.87 173 ASN G C 1
ATOM 7367 O O . ASN G 1 173 ? 182.870 201.988 196.494 1.00 70.87 173 ASN G O 1
ATOM 7372 N N . LEU G 1 174 ? 182.504 201.368 194.355 1.00 77.80 174 LEU G N 1
ATOM 7373 C CA . LEU G 1 174 ? 183.563 202.188 193.786 1.00 77.80 174 LEU G CA 1
ATOM 7374 C C . LEU G 1 174 ? 182.996 203.107 192.714 1.00 77.80 174 LEU G C 1
ATOM 7375 O O . LEU G 1 174 ? 182.160 202.693 191.905 1.00 77.80 174 LEU G O 1
ATOM 7380 N N . GLN G 1 175 ? 183.464 204.354 192.704 1.00 84.77 175 GLN G N 1
ATOM 7381 C CA . GLN G 1 175 ? 183.006 205.355 191.742 1.00 84.77 175 GLN G CA 1
ATOM 7382 C C . GLN G 1 175 ? 184.229 206.138 191.277 1.00 84.77 175 GLN G C 1
ATOM 7383 O O . GLN G 1 175 ? 184.828 206.881 192.060 1.00 84.77 175 GLN G O 1
ATOM 7389 N N . LYS G 1 176 ? 184.601 205.961 190.013 1.00 90.93 176 LYS G N 1
ATOM 7390 C CA . LYS G 1 176 ? 185.747 206.676 189.469 1.00 90.93 176 LYS G CA 1
ATOM 7391 C C . LYS G 1 176 ? 185.350 208.088 189.060 1.00 90.93 176 LYS G C 1
ATOM 7392 O O . LYS G 1 176 ? 184.239 208.326 188.579 1.00 90.93 176 LYS G O 1
ATOM 7398 N N . GLU G 1 177 ? 186.268 209.028 189.257 1.00 91.21 177 GLU G N 1
ATOM 7399 C CA . GLU G 1 177 ? 186.024 210.423 188.912 1.00 91.21 177 GLU G CA 1
ATOM 7400 C C . GLU G 1 177 ? 187.335 211.172 188.706 1.00 91.21 177 GLU G C 1
ATOM 7401 O O . GLU G 1 177 ? 187.511 211.870 187.708 1.00 91.21 177 GLU G O 1
ATOM 7407 N N . ILE H 1 49 ? 256.341 205.047 196.182 1.00 64.69 49 ILE H N 1
ATOM 7408 C CA . ILE H 1 49 ? 256.096 206.140 197.113 1.00 64.69 49 ILE H CA 1
ATOM 7409 C C . ILE H 1 49 ? 255.456 207.316 196.385 1.00 64.69 49 ILE H C 1
ATOM 7410 O O . ILE H 1 49 ? 256.144 208.119 195.757 1.00 64.69 49 ILE H O 1
ATOM 7415 N N . ASP H 1 50 ? 254.131 207.412 196.473 1.00 62.42 50 ASP H N 1
ATOM 7416 C CA . ASP H 1 50 ? 253.393 208.494 195.829 1.00 62.42 50 ASP H CA 1
ATOM 7417 C C . ASP H 1 50 ? 253.333 209.684 196.777 1.00 62.42 50 ASP H C 1
ATOM 7418 O O . ASP H 1 50 ? 252.669 209.625 197.818 1.00 62.42 50 ASP H O 1
ATOM 7423 N N . LEU H 1 51 ? 254.023 210.764 196.422 1.00 58.60 51 LEU H N 1
ATOM 7424 C CA . LEU H 1 51 ? 254.039 211.980 197.222 1.00 58.60 51 LEU H CA 1
ATOM 7425 C C . LEU H 1 51 ? 252.969 212.977 196.798 1.00 58.60 51 LEU H C 1
ATOM 7426 O O . LEU H 1 51 ? 252.913 214.080 197.350 1.00 58.60 51 LEU H O 1
ATOM 7431 N N . VAL H 1 52 ? 252.127 212.619 195.835 1.00 59.46 52 VAL H N 1
ATOM 7432 C CA . VAL H 1 52 ? 251.059 213.483 195.351 1.00 59.46 52 VAL H CA 1
ATOM 7433 C C . VAL H 1 52 ? 249.701 213.033 195.877 1.00 59.46 52 VAL H C 1
ATOM 7434 O O . VAL H 1 52 ? 248.942 213.832 196.426 1.00 59.46 52 VAL H O 1
ATOM 7438 N N . ASN H 1 53 ? 249.380 211.748 195.720 1.00 55.11 53 ASN H N 1
ATOM 7439 C CA . ASN H 1 53 ? 248.077 211.245 196.154 1.00 55.11 53 ASN H CA 1
ATOM 7440 C C . ASN H 1 53 ? 248.055 211.017 197.663 1.00 55.11 53 ASN H C 1
ATOM 7441 O O . ASN H 1 53 ? 247.257 211.624 198.383 1.00 55.11 53 ASN H O 1
ATOM 7446 N N . ARG H 1 54 ? 248.921 210.128 198.152 1.00 49.19 54 ARG H N 1
ATOM 7447 C CA . ARG H 1 54 ? 249.088 209.772 199.559 1.00 49.19 54 ARG H CA 1
ATOM 7448 C C . ARG H 1 54 ? 247.840 209.159 200.181 1.00 49.19 54 ARG H C 1
ATOM 7449 O O . ARG H 1 54 ? 247.849 208.868 201.383 1.00 49.19 54 ARG H O 1
ATOM 7457 N N . ASP H 1 55 ? 246.773 208.947 199.416 1.00 54.11 55 ASP H N 1
ATOM 7458 C CA . ASP H 1 55 ? 245.547 208.368 199.948 1.00 54.11 55 ASP H CA 1
ATOM 7459 C C . ASP H 1 55 ? 244.695 207.783 198.828 1.00 54.11 55 ASP H C 1
ATOM 7460 O O . ASP H 1 55 ? 243.602 208.295 198.556 1.00 54.11 55 ASP H O 1
ATOM 7465 N N . PRO H 1 56 ? 245.144 206.719 198.156 1.00 54.89 56 PRO H N 1
ATOM 7466 C CA . PRO H 1 56 ? 244.309 206.124 197.107 1.00 54.89 56 PRO H CA 1
ATOM 7467 C C . PRO H 1 56 ? 243.303 205.132 197.665 1.00 54.89 56 PRO H C 1
ATOM 7468 O O . PRO H 1 56 ? 243.141 204.034 197.126 1.00 54.89 56 PRO H O 1
ATOM 7472 N N . LYS H 1 57 ? 242.626 205.505 198.750 1.00 55.85 57 LYS H N 1
ATOM 7473 C CA . LYS H 1 57 ? 241.553 204.685 199.289 1.00 55.85 57 LYS H CA 1
ATOM 7474 C C . LYS H 1 57 ? 240.373 205.493 199.807 1.00 55.85 57 LYS H C 1
ATOM 7475 O O . LYS H 1 57 ? 239.362 204.892 200.184 1.00 55.85 57 LYS H O 1
ATOM 7481 N N . HIS H 1 58 ? 240.464 206.825 199.834 1.00 61.24 58 HIS H N 1
ATOM 7482 C CA . HIS H 1 58 ? 239.397 207.702 200.311 1.00 61.24 58 HIS H CA 1
ATOM 7483 C C . HIS H 1 58 ? 238.910 207.319 201.705 1.00 61.24 58 HIS H C 1
ATOM 7484 O O . HIS H 1 58 ? 237.714 207.413 201.996 1.00 61.24 58 HIS H O 1
ATOM 7491 N N . LEU H 1 59 ? 239.820 206.871 202.571 1.00 53.39 59 LEU H N 1
ATOM 7492 C CA . LEU H 1 59 ? 239.431 206.457 203.915 1.00 53.39 59 LEU H CA 1
ATOM 7493 C C . LEU H 1 59 ? 239.149 207.672 204.793 1.00 53.39 59 LEU H C 1
ATOM 7494 O O . LEU H 1 59 ? 238.021 207.873 205.257 1.00 53.39 59 LEU H O 1
ATOM 7499 N N . ASN H 1 60 ? 240.170 208.496 205.036 1.00 51.93 60 ASN H N 1
ATOM 7500 C CA . ASN H 1 60 ? 240.008 209.750 205.773 1.00 51.93 60 ASN H CA 1
ATOM 7501 C C . ASN H 1 60 ? 239.991 210.895 204.765 1.00 51.93 60 ASN H C 1
ATOM 7502 O O . ASN H 1 60 ? 241.003 211.540 204.494 1.00 51.93 60 ASN H O 1
ATOM 7507 N N . ASP H 1 61 ? 238.809 211.147 204.201 1.00 56.16 61 ASP H N 1
ATOM 7508 C CA . ASP H 1 61 ? 238.679 212.184 203.186 1.00 56.16 61 ASP H CA 1
ATOM 7509 C C . ASP H 1 61 ? 237.377 212.968 203.307 1.00 56.16 61 ASP H C 1
ATOM 7510 O O . ASP H 1 61 ? 237.022 213.695 202.370 1.00 56.16 61 ASP H O 1
ATOM 7515 N N . ASP H 1 62 ? 236.654 212.849 204.418 1.00 54.40 62 ASP H N 1
ATOM 7516 C CA . ASP H 1 62 ? 235.377 213.532 204.586 1.00 54.40 62 ASP H CA 1
ATOM 7517 C C . ASP H 1 62 ? 235.377 214.510 205.751 1.00 54.40 62 ASP H C 1
ATOM 7518 O O . ASP H 1 62 ? 234.902 215.642 205.602 1.00 54.40 62 ASP H O 1
ATOM 7523 N N . VAL H 1 63 ? 235.898 214.109 206.911 1.00 46.25 63 VAL H N 1
ATOM 7524 C CA . VAL H 1 63 ? 235.848 214.940 208.108 1.00 46.25 63 VAL H CA 1
ATOM 7525 C C . VAL H 1 63 ? 237.214 215.517 208.467 1.00 46.25 63 VAL H C 1
ATOM 7526 O O . VAL H 1 63 ? 237.374 216.083 209.552 1.00 46.25 63 VAL H O 1
ATOM 7530 N N . VAL H 1 64 ? 238.204 215.388 207.585 1.00 45.53 64 VAL H N 1
ATOM 7531 C CA . VAL H 1 64 ? 239.536 215.920 207.834 1.00 45.53 64 VAL H CA 1
ATOM 7532 C C . VAL H 1 64 ? 239.975 216.900 206.754 1.00 45.53 64 VAL H C 1
ATOM 7533 O O . VAL H 1 64 ? 241.144 217.283 206.711 1.00 45.53 64 VAL H O 1
ATOM 7537 N N . LYS H 1 65 ? 239.065 217.312 205.878 1.00 45.10 65 LYS H N 1
ATOM 7538 C CA . LYS H 1 65 ? 239.350 218.308 204.848 1.00 45.10 65 LYS H CA 1
ATOM 7539 C C . LYS H 1 65 ? 238.644 219.599 205.248 1.00 45.10 65 LYS H C 1
ATOM 7540 O O . LYS H 1 65 ? 237.443 219.759 205.013 1.00 45.10 65 LYS H O 1
ATOM 7546 N N . ILE H 1 66 ? 239.393 220.518 205.853 1.00 42.29 66 ILE H N 1
ATOM 7547 C CA . ILE H 1 66 ? 238.854 221.780 206.345 1.00 42.29 66 ILE H CA 1
ATOM 7548 C C . ILE H 1 66 ? 239.664 222.920 205.748 1.00 42.29 66 ILE H C 1
ATOM 7549 O O . ILE H 1 66 ? 240.899 222.910 205.810 1.00 42.29 66 ILE H O 1
ATOM 7554 N N . ASP H 1 67 ? 238.972 223.898 205.175 1.00 46.18 67 ASP H N 1
ATOM 7555 C CA . ASP H 1 67 ? 239.583 225.100 204.632 1.00 46.18 67 ASP H CA 1
ATOM 7556 C C . ASP H 1 67 ? 238.991 226.322 205.324 1.00 46.18 67 ASP H C 1
ATOM 7557 O O . ASP H 1 67 ? 238.005 226.230 206.060 1.00 46.18 67 ASP H O 1
ATOM 7562 N N . PHE H 1 68 ? 239.614 227.479 205.087 1.00 40.39 68 PHE H N 1
ATOM 7563 C CA . PHE H 1 68 ? 239.138 228.710 205.711 1.00 40.39 68 PHE H CA 1
ATOM 7564 C C . PHE H 1 68 ? 237.748 229.081 205.211 1.00 40.39 68 PHE H C 1
ATOM 7565 O O . PHE H 1 68 ? 236.913 229.569 205.981 1.00 40.39 68 PHE H O 1
ATOM 7573 N N . GLU H 1 69 ? 237.483 228.861 203.921 1.00 46.84 69 GLU H N 1
ATOM 7574 C CA . GLU H 1 69 ? 236.199 229.239 203.344 1.00 46.84 69 GLU H CA 1
ATOM 7575 C C . GLU H 1 69 ? 235.045 228.409 203.896 1.00 46.84 69 GLU H C 1
ATOM 7576 O O . GLU H 1 69 ? 233.891 228.844 203.818 1.00 46.84 69 GLU H O 1
ATOM 7582 N N . ASP H 1 70 ? 235.326 227.240 204.463 1.00 44.84 70 ASP H N 1
ATOM 7583 C CA . ASP H 1 70 ? 234.292 226.375 205.014 1.00 44.84 70 ASP H CA 1
ATOM 7584 C C . ASP H 1 70 ? 233.943 226.708 206.459 1.00 44.84 70 ASP H C 1
ATOM 7585 O O . ASP H 1 70 ? 233.108 226.018 207.052 1.00 44.84 70 ASP H O 1
ATOM 7590 N N . VAL H 1 71 ? 234.560 227.735 207.040 1.00 38.35 71 VAL H N 1
ATOM 7591 C CA . VAL H 1 71 ? 234.331 228.076 208.439 1.00 38.35 71 VAL H CA 1
ATOM 7592 C C . VAL H 1 71 ? 233.644 229.432 208.548 1.00 38.35 71 VAL H C 1
ATOM 7593 O O . VAL H 1 71 ? 232.570 229.549 209.147 1.00 38.35 71 VAL H O 1
ATOM 7597 N N . ILE H 1 72 ? 234.257 230.464 207.972 1.00 36.62 72 ILE H N 1
ATOM 7598 C CA . ILE H 1 72 ? 233.780 231.838 208.083 1.00 36.62 72 ILE H CA 1
ATOM 7599 C C . ILE H 1 72 ? 233.457 232.359 206.689 1.00 36.62 72 ILE H C 1
ATOM 7600 O O . ILE H 1 72 ? 234.276 232.235 205.771 1.00 36.62 72 ILE H O 1
ATOM 7605 N N . ALA H 1 73 ? 232.271 232.945 206.535 1.00 38.89 73 ALA H N 1
ATOM 7606 C CA . ALA H 1 73 ? 231.847 233.473 205.247 1.00 38.89 73 ALA H CA 1
ATOM 7607 C C . ALA H 1 73 ? 230.789 234.547 205.460 1.00 38.89 73 ALA H C 1
ATOM 7608 O O . ALA H 1 73 ? 229.866 234.365 206.257 1.00 38.89 73 ALA H O 1
ATOM 7610 N N . GLU H 1 74 ? 230.933 235.661 204.743 1.00 39.89 74 GLU H N 1
ATOM 7611 C CA . GLU H 1 74 ? 229.972 236.760 204.785 1.00 39.89 74 GLU H CA 1
ATOM 7612 C C . GLU H 1 74 ? 229.243 236.841 203.452 1.00 39.89 74 GLU H C 1
ATOM 7613 O O . GLU H 1 74 ? 229.868 237.174 202.433 1.00 39.89 74 GLU H O 1
ATOM 7619 N N . PRO H 1 75 ? 227.937 236.541 203.399 1.00 46.32 75 PRO H N 1
ATOM 7620 C CA . PRO H 1 75 ? 227.262 236.384 202.101 1.00 46.32 75 PRO H CA 1
ATOM 7621 C C . PRO H 1 75 ? 227.255 237.621 201.212 1.00 46.32 75 PRO H C 1
ATOM 7622 O O . PRO H 1 75 ? 227.833 237.599 200.121 1.00 46.32 75 PRO H O 1
ATOM 7626 N N . GLU H 1 76 ? 226.627 238.705 201.673 1.00 46.92 76 GLU H N 1
ATOM 7627 C CA . GLU H 1 76 ? 226.460 239.901 200.852 1.00 46.92 76 GLU H CA 1
ATOM 7628 C C . GLU H 1 76 ? 225.871 241.049 201.663 1.00 46.92 76 GLU H C 1
ATOM 7629 O O . GLU H 1 76 ? 225.000 240.832 202.511 1.00 46.92 76 GLU H O 1
ATOM 7635 N N . GLY H 1 77 ? 226.326 242.274 201.405 1.00 43.23 77 GLY H N 1
ATOM 7636 C CA . GLY H 1 77 ? 225.789 243.437 202.084 1.00 43.23 77 GLY H CA 1
ATOM 7637 C C . GLY H 1 77 ? 226.396 243.666 203.453 1.00 43.23 77 GLY H C 1
ATOM 7638 O O . GLY H 1 77 ? 226.662 244.806 203.843 1.00 43.23 77 GLY H O 1
ATOM 7639 N N . THR H 1 78 ? 226.613 242.580 204.194 1.00 41.68 78 THR H N 1
ATOM 7640 C CA . THR H 1 78 ? 227.226 242.637 205.519 1.00 41.68 78 THR H CA 1
ATOM 7641 C C . THR H 1 78 ? 228.710 242.314 205.365 1.00 41.68 78 THR H C 1
ATOM 7642 O O . THR H 1 78 ? 229.164 241.198 205.613 1.00 41.68 78 THR H O 1
ATOM 7646 N N . HIS H 1 79 ? 229.472 243.316 204.941 1.00 42.92 79 HIS H N 1
ATOM 7647 C CA . HIS H 1 79 ? 230.897 243.176 204.682 1.00 42.92 79 HIS H CA 1
ATOM 7648 C C . HIS H 1 79 ? 231.703 243.917 205.745 1.00 42.92 79 HIS H C 1
ATOM 7649 O O . HIS H 1 79 ? 231.159 244.618 206.602 1.00 42.92 79 HIS H O 1
ATOM 7656 N N . SER H 1 80 ? 233.022 243.751 205.678 1.00 42.22 80 SER H N 1
ATOM 7657 C CA . SER H 1 80 ? 233.959 244.381 206.597 1.00 42.22 80 SER H CA 1
ATOM 7658 C C . SER H 1 80 ? 234.985 245.175 205.797 1.00 42.22 80 SER H C 1
ATOM 7659 O O . SER H 1 80 ? 234.909 245.271 204.569 1.00 42.22 80 SER H O 1
ATOM 7662 N N . PHE H 1 81 ? 235.952 245.752 206.505 1.00 43.78 81 PHE H N 1
ATOM 7663 C CA . PHE H 1 81 ? 237.000 246.519 205.851 1.00 43.78 81 PHE H CA 1
ATOM 7664 C C . PHE H 1 81 ? 237.879 245.614 204.997 1.00 43.78 81 PHE H C 1
ATOM 7665 O O . PHE H 1 81 ? 238.041 244.423 205.274 1.00 43.78 81 PHE H O 1
ATOM 7673 N N . ASP H 1 82 ? 238.446 246.195 203.938 1.00 46.74 82 ASP H N 1
ATOM 7674 C CA . ASP H 1 82 ? 239.369 245.445 203.093 1.00 46.74 82 ASP H CA 1
ATOM 7675 C C . ASP H 1 82 ? 240.639 245.071 203.844 1.00 46.74 82 ASP H C 1
ATOM 7676 O O . ASP H 1 82 ? 241.218 244.009 203.590 1.00 46.74 82 ASP H O 1
ATOM 7681 N N . GLY H 1 83 ? 241.084 245.919 204.767 1.00 44.01 83 GLY H N 1
ATOM 7682 C CA . GLY H 1 83 ? 242.273 245.652 205.547 1.00 44.01 83 GLY H CA 1
ATOM 7683 C C . GLY H 1 83 ? 242.104 244.661 206.673 1.00 44.01 83 GLY H C 1
ATOM 7684 O O . GLY H 1 83 ? 243.092 244.289 207.310 1.00 44.01 83 GLY H O 1
ATOM 7685 N N . ILE H 1 84 ? 240.877 244.220 206.943 1.00 40.50 84 ILE H N 1
ATOM 7686 C CA . ILE H 1 84 ? 240.603 243.232 207.978 1.00 40.50 84 ILE H CA 1
ATOM 7687 C C . ILE H 1 84 ? 240.276 241.869 207.379 1.00 40.50 84 ILE H C 1
ATOM 7688 O O . ILE H 1 84 ? 240.509 240.839 208.021 1.00 40.50 84 ILE H O 1
ATOM 7693 N N . TRP H 1 85 ? 239.776 241.831 206.143 1.00 40.24 85 TRP H N 1
ATOM 7694 C CA . TRP H 1 85 ? 239.481 240.573 205.474 1.00 40.24 85 TRP H CA 1
ATOM 7695 C C . TRP H 1 85 ? 240.685 239.940 204.793 1.00 40.24 85 TRP H C 1
ATOM 7696 O O . TRP H 1 85 ? 240.694 238.717 204.615 1.00 40.24 85 TRP H O 1
ATOM 7707 N N . LYS H 1 86 ? 241.691 240.723 204.406 1.00 43.56 86 LYS H N 1
ATOM 7708 C CA . LYS H 1 86 ? 242.914 240.183 203.831 1.00 43.56 86 LYS H CA 1
ATOM 7709 C C . LYS H 1 86 ? 243.938 239.782 204.883 1.00 43.56 86 LYS H C 1
ATOM 7710 O O . LYS H 1 86 ? 244.945 239.157 204.537 1.00 43.56 86 LYS H O 1
ATOM 7716 N N . ALA H 1 87 ? 243.708 240.123 206.149 1.00 38.88 87 ALA H N 1
ATOM 7717 C CA . ALA H 1 87 ? 244.610 239.767 207.236 1.00 38.88 87 ALA H CA 1
ATOM 7718 C C . ALA H 1 87 ? 244.161 238.530 207.998 1.00 38.88 87 ALA H C 1
ATOM 7719 O O . ALA H 1 87 ? 245.001 237.735 208.427 1.00 38.88 87 ALA H O 1
ATOM 7721 N N . SER H 1 88 ? 242.851 238.349 208.182 1.00 38.87 88 SER H N 1
ATOM 7722 C CA . SER H 1 88 ? 242.364 237.156 208.864 1.00 38.87 88 SER H CA 1
ATOM 7723 C C . SER H 1 88 ? 242.523 235.911 208.002 1.00 38.87 88 SER H C 1
ATOM 7724 O O . SER H 1 88 ? 242.706 234.811 208.535 1.00 38.87 88 SER H O 1
ATOM 7727 N N . PHE H 1 89 ? 242.444 236.059 206.677 1.00 38.28 89 PHE H N 1
ATOM 7728 C CA . PHE H 1 89 ? 242.633 234.916 205.790 1.00 38.28 89 PHE H CA 1
ATOM 7729 C C . PHE H 1 89 ? 244.046 234.358 205.901 1.00 38.28 89 PHE H C 1
ATOM 7730 O O . PHE H 1 89 ? 244.241 233.137 205.906 1.00 38.28 89 PHE H O 1
ATOM 7738 N N . THR H 1 90 ? 245.045 235.238 205.983 1.00 34.83 90 THR H N 1
ATOM 7739 C CA . THR H 1 90 ? 246.430 234.784 206.066 1.00 34.83 90 THR H CA 1
ATOM 7740 C C . THR H 1 90 ? 246.739 234.170 207.427 1.00 34.83 90 THR H C 1
ATOM 7741 O O . THR H 1 90 ? 247.456 233.168 207.512 1.00 34.83 90 THR H O 1
ATOM 7745 N N . THR H 1 91 ? 246.208 234.757 208.503 1.00 33.12 91 THR H N 1
ATOM 7746 C CA . THR H 1 91 ? 246.543 234.286 209.845 1.00 33.12 91 THR H CA 1
ATOM 7747 C C . THR H 1 91 ? 246.047 232.864 210.083 1.00 33.12 91 THR H C 1
ATOM 7748 O O . THR H 1 91 ? 246.765 232.039 210.659 1.00 33.12 91 THR H O 1
ATOM 7752 N N . PHE H 1 92 ? 244.820 232.559 209.654 1.00 29.89 92 PHE H N 1
ATOM 7753 C CA . PHE H 1 92 ? 244.271 231.226 209.887 1.00 29.89 92 PHE H CA 1
ATOM 7754 C C . PHE H 1 92 ? 245.012 230.167 209.079 1.00 29.89 92 PHE H C 1
ATOM 7755 O O . PHE H 1 92 ? 245.278 229.070 209.582 1.00 29.89 92 PHE H O 1
ATOM 7763 N N . THR H 1 93 ? 245.346 230.471 207.824 1.00 31.99 93 THR H N 1
ATOM 7764 C CA . THR H 1 93 ? 245.972 229.474 206.960 1.00 31.99 93 THR H CA 1
ATOM 7765 C C . THR H 1 93 ? 247.391 229.152 207.414 1.00 31.99 93 THR H C 1
ATOM 7766 O O . THR H 1 93 ? 247.786 227.981 207.466 1.00 31.99 93 THR H O 1
ATOM 7770 N N . VAL H 1 94 ? 248.176 230.179 207.742 1.00 31.00 94 VAL H N 1
ATOM 7771 C CA . VAL H 1 94 ? 249.578 229.961 208.089 1.00 31.00 94 VAL H CA 1
ATOM 7772 C C . VAL H 1 94 ? 249.702 229.260 209.437 1.00 31.00 94 VAL H C 1
ATOM 7773 O O . VAL H 1 94 ? 250.556 228.384 209.617 1.00 31.00 94 VAL H O 1
ATOM 7777 N N . THR H 1 95 ? 248.857 229.628 210.402 1.00 30.42 95 THR H N 1
ATOM 7778 C CA . THR H 1 95 ? 249.011 229.112 211.760 1.00 30.42 95 THR H CA 1
ATOM 7779 C C . THR H 1 95 ? 248.793 227.604 211.817 1.00 30.42 95 THR H C 1
ATOM 7780 O O . THR H 1 95 ? 249.593 226.874 212.412 1.00 30.42 95 THR H O 1
ATOM 7784 N N . LYS H 1 96 ? 247.713 227.115 211.204 1.00 29.53 96 LYS H N 1
ATOM 7785 C CA . LYS H 1 96 ? 247.431 225.685 211.257 1.00 29.53 96 LYS H CA 1
ATOM 7786 C C . LYS H 1 96 ? 248.319 224.874 210.323 1.00 29.53 96 LYS H C 1
ATOM 7787 O O . LYS H 1 96 ? 248.448 223.661 210.514 1.00 29.53 96 LYS H O 1
ATOM 7793 N N . TYR H 1 97 ? 248.923 225.508 209.316 1.00 33.60 97 TYR H N 1
ATOM 7794 C CA . TYR H 1 97 ? 249.822 224.786 208.421 1.00 33.60 97 TYR H CA 1
ATOM 7795 C C . TYR H 1 97 ? 251.086 224.342 209.147 1.00 33.60 97 TYR H C 1
ATOM 7796 O O . TYR H 1 97 ? 251.472 223.170 209.081 1.00 33.60 97 TYR H O 1
ATOM 7805 N N . TRP H 1 98 ? 251.746 225.267 209.845 1.00 34.48 98 TRP H N 1
ATOM 7806 C CA . TRP H 1 98 ? 253.008 224.948 210.503 1.00 34.48 98 TRP H CA 1
ATOM 7807 C C . TRP H 1 98 ? 252.814 224.167 211.796 1.00 34.48 98 TRP H C 1
ATOM 7808 O O . TRP H 1 98 ? 253.695 223.390 212.178 1.00 34.48 98 TRP H O 1
ATOM 7819 N N . PHE H 1 99 ? 251.689 224.362 212.485 1.00 30.62 99 PHE H N 1
ATOM 7820 C CA . PHE H 1 99 ? 251.494 223.700 213.771 1.00 30.62 99 PHE H CA 1
ATOM 7821 C C . PHE H 1 99 ? 251.319 222.195 213.606 1.00 30.62 99 PHE H C 1
ATOM 7822 O O . PHE H 1 99 ? 251.777 221.417 214.451 1.00 30.62 99 PHE H O 1
ATOM 7830 N N . TYR H 1 100 ? 250.652 221.763 212.532 1.00 31.01 100 TYR H N 1
ATOM 7831 C CA . TYR H 1 100 ? 250.445 220.333 212.321 1.00 31.01 100 TYR H CA 1
ATOM 7832 C C . TYR H 1 100 ? 251.765 219.611 212.080 1.00 31.01 100 TYR H C 1
ATOM 7833 O O . TYR H 1 100 ? 251.962 218.489 212.560 1.00 31.01 100 TYR H O 1
ATOM 7842 N N . ARG H 1 101 ? 252.677 220.234 211.329 1.00 33.09 101 ARG H N 1
ATOM 7843 C CA . ARG H 1 101 ? 253.953 219.590 211.032 1.00 33.09 101 ARG H CA 1
ATOM 7844 C C . ARG H 1 101 ? 254.799 219.398 212.283 1.00 33.09 101 ARG H C 1
ATOM 7845 O O . ARG H 1 101 ? 255.555 218.423 212.371 1.00 33.09 101 ARG H O 1
ATOM 7853 N N . LEU H 1 102 ? 254.700 220.312 213.249 1.00 32.60 102 LEU H N 1
ATOM 7854 C CA . LEU H 1 102 ? 255.472 220.172 214.480 1.00 32.60 102 LEU H CA 1
ATOM 7855 C C . LEU H 1 102 ? 255.055 218.932 215.261 1.00 32.60 102 LEU H C 1
ATOM 7856 O O . LEU H 1 102 ? 255.907 218.206 215.786 1.00 32.60 102 LEU H O 1
ATOM 7861 N N . LEU H 1 103 ? 253.748 218.675 215.354 1.00 29.91 103 LEU H N 1
ATOM 7862 C CA . LEU H 1 103 ? 253.272 217.508 216.091 1.00 29.91 103 LEU H CA 1
ATOM 7863 C C . LEU H 1 103 ? 253.657 216.209 215.393 1.00 29.91 103 LEU H C 1
ATOM 7864 O O . LEU H 1 103 ? 254.003 215.223 216.053 1.00 29.91 103 LEU H O 1
ATOM 7869 N N . SER H 1 104 ? 253.597 216.186 214.059 1.00 31.58 104 SER H N 1
ATOM 7870 C CA . SER H 1 104 ? 253.860 214.958 213.320 1.00 31.58 104 SER H CA 1
ATOM 7871 C C . SER H 1 104 ? 255.319 214.530 213.393 1.00 31.58 104 SER H C 1
ATOM 7872 O O . SER H 1 104 ? 255.618 213.353 213.168 1.00 31.58 104 SER H O 1
ATOM 7875 N N . ALA H 1 105 ? 256.230 215.450 213.703 1.00 33.42 105 ALA H N 1
ATOM 7876 C CA . ALA H 1 105 ? 257.651 215.128 213.730 1.00 33.42 105 ALA H CA 1
ATOM 7877 C C . ALA H 1 105 ? 258.109 214.602 215.085 1.00 33.42 105 ALA H C 1
ATOM 7878 O O . ALA H 1 105 ? 258.935 213.686 215.143 1.00 33.42 105 ALA H O 1
ATOM 7880 N N . LEU H 1 106 ? 257.597 215.170 216.176 1.00 35.49 106 LEU H N 1
ATOM 7881 C CA . LEU H 1 106 ? 258.030 214.777 217.512 1.00 35.49 106 LEU H CA 1
ATOM 7882 C C . LEU H 1 106 ? 257.693 213.322 217.820 1.00 35.49 106 LEU H C 1
ATOM 7883 O O . LEU H 1 106 ? 258.595 212.502 218.018 1.00 35.49 106 LEU H O 1
ATOM 7888 N N . PHE H 1 107 ? 256.405 212.987 217.865 1.00 35.12 107 PHE H N 1
ATOM 7889 C CA . PHE H 1 107 ? 255.981 211.636 218.234 1.00 35.12 107 PHE H CA 1
ATOM 7890 C C . PHE H 1 107 ? 255.118 211.009 217.138 1.00 35.12 107 PHE H C 1
ATOM 7891 O O . PHE H 1 107 ? 254.048 210.453 217.382 1.00 35.12 107 PHE H O 1
ATOM 7899 N N . GLY H 1 108 ? 255.617 211.101 215.910 1.00 34.03 108 GLY H N 1
ATOM 7900 C CA . GLY H 1 108 ? 254.976 210.445 214.793 1.00 34.03 108 GLY H CA 1
ATOM 7901 C C . GLY H 1 108 ? 255.573 209.082 214.514 1.00 34.03 108 GLY H C 1
ATOM 7902 O O . GLY H 1 108 ? 254.844 208.132 214.221 1.00 34.03 108 GLY H O 1
ATOM 7903 N N . ILE H 1 109 ? 256.896 208.973 214.599 1.00 34.37 109 ILE H N 1
ATOM 7904 C CA . ILE H 1 109 ? 257.600 207.725 214.308 1.00 34.37 109 ILE H CA 1
ATOM 7905 C C . ILE H 1 109 ? 257.556 206.770 215.502 1.00 34.37 109 ILE H C 1
ATOM 7906 O O . ILE H 1 109 ? 257.279 205.578 215.309 1.00 34.37 109 ILE H O 1
ATOM 7911 N N . PRO H 1 110 ? 257.822 207.219 216.751 1.00 33.39 110 PRO H N 1
ATOM 7912 C CA . PRO H 1 110 ? 257.715 206.290 217.889 1.00 33.39 110 PRO H CA 1
ATOM 7913 C C . PRO H 1 110 ? 256.319 205.719 218.108 1.00 33.39 110 PRO H C 1
ATOM 7914 O O . PRO H 1 110 ? 256.141 204.830 218.948 1.00 33.39 110 PRO H O 1
ATOM 7918 N N . MET H 1 111 ? 255.324 206.217 217.372 1.00 31.06 111 MET H N 1
ATOM 7919 C CA . MET H 1 111 ? 253.972 205.687 217.485 1.00 31.06 111 MET H CA 1
ATOM 7920 C C . MET H 1 111 ? 253.680 204.621 216.435 1.00 31.06 111 MET H C 1
ATOM 7921 O O . MET H 1 111 ? 252.811 203.771 216.665 1.00 31.06 111 MET H O 1
ATOM 7926 N N . ALA H 1 112 ? 254.385 204.620 215.305 1.00 28.02 112 ALA H N 1
ATOM 7927 C CA . ALA H 1 112 ? 254.177 203.629 214.256 1.00 28.02 112 ALA H CA 1
ATOM 7928 C C . ALA H 1 112 ? 254.715 202.254 214.634 1.00 28.02 112 ALA H C 1
ATOM 7929 O O . ALA H 1 112 ? 254.167 201.235 214.204 1.00 28.02 112 ALA H O 1
ATOM 7931 N N . LEU H 1 113 ? 255.782 202.207 215.430 1.00 25.70 113 LEU H N 1
ATOM 7932 C CA . LEU H 1 113 ? 256.363 200.945 215.874 1.00 25.70 113 LEU H CA 1
ATOM 7933 C C . LEU H 1 113 ? 255.392 200.186 216.771 1.00 25.70 113 LEU H C 1
ATOM 7934 O O . LEU H 1 113 ? 255.299 198.958 216.691 1.00 25.70 113 LEU H O 1
ATOM 7939 N N . ILE H 1 114 ? 254.668 200.909 217.627 1.00 24.01 114 ILE H N 1
ATOM 7940 C CA . ILE H 1 114 ? 253.761 200.268 218.576 1.00 24.01 114 ILE H CA 1
ATOM 7941 C C . ILE H 1 114 ? 252.651 199.521 217.845 1.00 24.01 114 ILE H C 1
ATOM 7942 O O . ILE H 1 114 ? 252.307 198.388 218.199 1.00 24.01 114 ILE H O 1
ATOM 7947 N N . TRP H 1 115 ? 252.069 200.144 216.817 1.00 22.11 115 TRP H N 1
ATOM 7948 C CA . TRP H 1 115 ? 250.991 199.490 216.082 1.00 22.11 115 TRP H CA 1
ATOM 7949 C C . TRP H 1 115 ? 251.492 198.297 215.278 1.00 22.11 115 TRP H C 1
ATOM 7950 O O . TRP H 1 115 ? 250.710 197.393 214.965 1.00 22.11 115 TRP H O 1
ATOM 7961 N N . GLY H 1 116 ? 252.779 198.277 214.930 1.0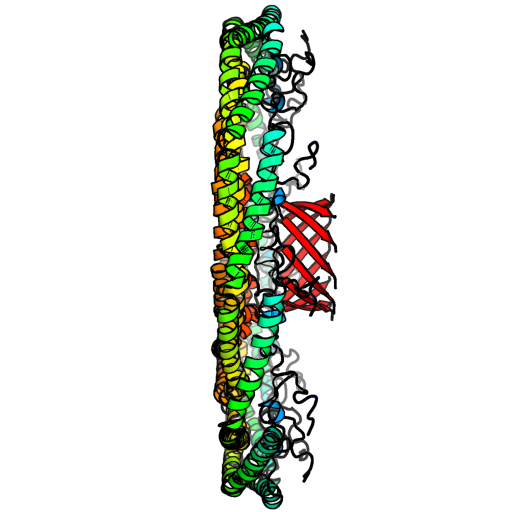0 22.39 116 GLY H N 1
ATOM 7962 C CA . GLY H 1 116 ? 253.306 197.163 214.158 1.00 22.39 116 GLY H CA 1
ATOM 7963 C C . GLY H 1 116 ? 253.294 195.852 214.921 1.00 22.39 116 GLY H C 1
ATOM 7964 O O . GLY H 1 116 ? 252.913 194.812 214.380 1.00 22.39 116 GLY H O 1
ATOM 7965 N N . ILE H 1 117 ? 253.714 195.882 216.187 1.00 19.55 117 ILE H N 1
ATOM 7966 C CA . ILE H 1 117 ? 253.775 194.657 216.978 1.00 19.55 117 ILE H CA 1
ATOM 7967 C C . ILE H 1 117 ? 252.375 194.159 217.314 1.00 19.55 117 ILE H C 1
ATOM 7968 O O . ILE H 1 117 ? 252.110 192.951 217.294 1.00 19.55 117 ILE H O 1
ATOM 7973 N N . TYR H 1 118 ? 251.458 195.076 217.630 1.00 18.46 118 TYR H N 1
ATOM 7974 C CA . TYR H 1 118 ? 250.136 194.678 218.105 1.00 18.46 118 TYR H CA 1
ATOM 7975 C C . TYR H 1 118 ? 249.348 193.937 217.030 1.00 18.46 118 TYR H C 1
ATOM 7976 O O . TYR H 1 118 ? 248.657 192.956 217.326 1.00 18.46 118 TYR H O 1
ATOM 7985 N N . PHE H 1 119 ? 249.429 194.394 215.779 1.00 19.95 119 PHE H N 1
ATOM 7986 C CA . PHE H 1 119 ? 248.663 193.749 214.716 1.00 19.95 119 PHE H CA 1
ATOM 7987 C C . PHE H 1 119 ? 249.202 192.364 214.382 1.00 19.95 119 PHE H C 1
ATOM 7988 O O . PHE H 1 119 ? 248.443 191.502 213.927 1.00 19.95 119 PHE H O 1
ATOM 7996 N N . ALA H 1 120 ? 250.500 192.132 214.589 1.00 19.11 120 ALA H N 1
ATOM 7997 C CA . ALA H 1 120 ? 251.073 190.823 214.291 1.00 19.11 120 ALA H CA 1
ATOM 7998 C C . ALA H 1 120 ? 250.505 189.744 215.204 1.00 19.11 120 ALA H C 1
ATOM 7999 O O . ALA H 1 120 ? 250.259 188.617 214.762 1.00 19.11 120 ALA H O 1
ATOM 8001 N N . ILE H 1 121 ? 250.298 190.068 216.482 1.00 16.78 121 ILE H N 1
ATOM 8002 C CA . ILE H 1 121 ? 249.809 189.077 217.436 1.00 16.78 121 ILE H CA 1
ATOM 8003 C C . ILE H 1 121 ? 248.376 188.672 217.114 1.00 16.78 121 ILE H C 1
ATOM 8004 O O . ILE H 1 121 ? 248.023 187.489 217.181 1.00 16.78 121 ILE H O 1
ATOM 8009 N N . LEU H 1 122 ? 247.526 189.641 216.765 1.00 17.53 122 LEU H N 1
ATOM 8010 C CA . LEU H 1 122 ? 246.129 189.327 216.478 1.00 17.53 122 LEU H CA 1
ATOM 8011 C C . LEU H 1 122 ? 245.993 188.470 215.225 1.00 17.53 122 LEU H C 1
ATOM 8012 O O . LEU H 1 122 ? 245.116 187.602 215.152 1.00 17.53 122 LEU H O 1
ATOM 8017 N N . SER H 1 123 ? 246.841 188.709 214.222 1.00 19.59 123 SER H N 1
ATOM 8018 C CA . SER H 1 123 ? 246.751 187.943 212.983 1.00 19.59 123 SER H CA 1
ATOM 8019 C C . SER H 1 123 ? 247.058 186.468 213.214 1.00 19.59 123 SER H C 1
ATOM 8020 O O . SER H 1 123 ? 246.396 185.593 212.646 1.00 19.59 123 SER H O 1
ATOM 8023 N N . PHE H 1 124 ? 248.065 186.173 214.040 1.00 21.82 124 PHE H N 1
ATOM 8024 C CA . PHE H 1 124 ? 248.466 184.786 214.253 1.00 21.82 124 PHE H CA 1
ATOM 8025 C C . PHE H 1 124 ? 247.384 183.991 214.975 1.00 21.82 124 PHE H C 1
ATOM 8026 O O . PHE H 1 124 ? 247.117 182.837 214.624 1.00 21.82 124 PHE H O 1
ATOM 8034 N N . LEU H 1 125 ? 246.757 184.587 215.991 1.00 19.38 125 LEU H N 1
ATOM 8035 C CA . LEU H 1 125 ? 245.766 183.858 216.778 1.00 19.38 125 LEU H CA 1
ATOM 8036 C C . LEU H 1 125 ? 244.537 183.507 215.949 1.00 19.38 125 LEU H C 1
ATOM 8037 O O . LEU H 1 125 ? 243.972 182.418 216.099 1.00 19.38 125 LEU H O 1
ATOM 8042 N N . HIS H 1 126 ? 244.100 184.419 215.080 1.00 20.69 126 HIS H N 1
ATOM 8043 C CA . HIS H 1 126 ? 242.887 184.181 214.304 1.00 20.69 126 HIS H CA 1
ATOM 8044 C C . HIS H 1 126 ? 243.057 183.010 213.342 1.00 20.69 126 HIS H C 1
ATOM 8045 O O . HIS H 1 126 ? 242.150 182.183 213.198 1.00 20.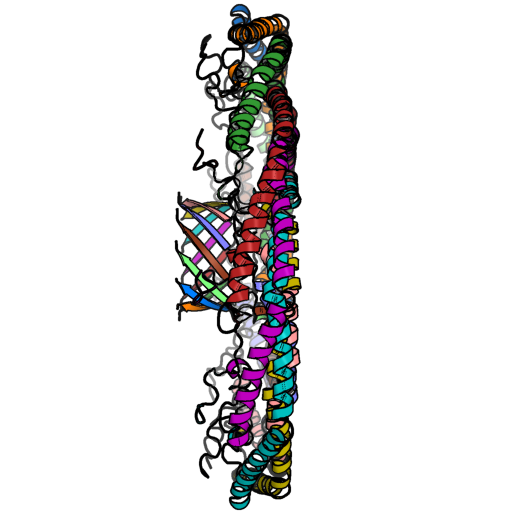69 126 HIS H O 1
ATOM 8052 N N . ILE H 1 127 ? 244.209 182.923 212.676 1.00 22.89 127 ILE H N 1
ATOM 8053 C CA . ILE H 1 127 ? 244.395 181.911 211.639 1.00 22.89 127 ILE H CA 1
ATOM 8054 C C . ILE H 1 127 ? 244.508 180.517 212.245 1.00 22.89 127 ILE H C 1
ATOM 8055 O O . ILE H 1 127 ? 243.887 179.564 211.760 1.00 22.89 127 ILE H O 1
ATOM 8060 N N . TRP H 1 128 ? 245.293 180.371 213.313 1.00 23.14 128 TRP H N 1
ATOM 8061 C CA . TRP H 1 128 ? 245.665 179.053 213.810 1.00 23.14 128 TRP H CA 1
ATOM 8062 C C . TRP H 1 128 ? 244.816 178.558 214.974 1.00 23.14 128 TRP H C 1
ATOM 8063 O O . TRP H 1 128 ? 244.811 177.351 215.236 1.00 23.14 128 TRP H O 1
ATOM 8074 N N . ALA H 1 129 ? 244.105 179.437 215.678 1.00 19.72 129 ALA H N 1
ATOM 8075 C CA . ALA H 1 129 ? 243.378 179.034 216.876 1.00 19.72 129 ALA H CA 1
ATOM 8076 C C . ALA H 1 129 ? 241.877 179.251 216.775 1.00 19.72 129 ALA H C 1
ATOM 8077 O O . ALA H 1 129 ? 241.105 178.335 217.079 1.00 19.72 129 ALA H O 1
ATOM 8079 N N . VAL H 1 130 ? 241.435 180.442 216.368 1.00 20.18 130 VAL H N 1
ATOM 8080 C CA . VAL H 1 130 ? 240.008 180.755 216.406 1.00 20.18 130 VAL H CA 1
ATOM 8081 C C . VAL H 1 130 ? 239.251 179.980 215.332 1.00 20.18 130 VAL H C 1
ATOM 8082 O O . VAL H 1 130 ? 238.186 179.411 215.594 1.00 20.18 130 VAL H O 1
ATOM 8086 N N . VAL H 1 131 ? 239.784 179.948 214.108 1.00 22.86 131 VAL H N 1
ATOM 8087 C CA . VAL H 1 131 ? 239.057 179.321 213.000 1.00 22.86 131 VAL H CA 1
ATOM 8088 C C . VAL H 1 131 ? 238.822 177.830 213.224 1.00 22.86 131 VAL H C 1
ATOM 8089 O O . VAL H 1 131 ? 237.681 177.376 213.043 1.00 22.86 131 VAL H O 1
ATOM 8093 N N . PRO H 1 132 ? 239.823 177.019 213.594 1.00 20.82 132 PRO H N 1
ATOM 8094 C CA . PRO H 1 132 ? 239.521 175.609 213.893 1.00 20.82 132 PRO H CA 1
ATOM 8095 C C . PRO H 1 132 ? 238.555 175.426 215.050 1.00 20.82 132 PRO H C 1
ATOM 8096 O O . PRO H 1 132 ? 237.775 174.466 215.047 1.00 20.82 132 PRO H O 1
ATOM 8100 N N . CYS H 1 133 ? 238.585 176.315 216.046 1.00 22.56 133 CYS H N 1
ATOM 8101 C CA . CYS H 1 133 ? 237.707 176.167 217.203 1.00 22.56 133 CYS H CA 1
ATOM 8102 C C . CYS H 1 133 ? 236.241 176.336 216.822 1.00 22.56 133 CYS H C 1
ATOM 8103 O O . CYS H 1 133 ? 235.383 175.581 217.292 1.00 22.56 133 CYS H O 1
ATOM 8106 N N . ILE H 1 134 ? 235.932 177.325 215.981 1.00 22.75 134 ILE H N 1
ATOM 8107 C CA . ILE H 1 134 ? 234.544 177.575 215.604 1.00 22.75 134 ILE H CA 1
ATOM 8108 C C . ILE H 1 134 ? 233.999 176.431 214.757 1.00 22.75 134 ILE H C 1
ATOM 8109 O O . ILE H 1 134 ? 232.848 176.011 214.926 1.00 22.75 134 ILE H O 1
ATOM 8114 N N . LYS H 1 135 ? 234.810 175.914 213.831 1.00 23.64 135 LYS H N 1
ATOM 8115 C CA . LYS H 1 135 ? 234.343 174.853 212.943 1.00 23.64 135 LYS H CA 1
ATOM 8116 C C . LYS H 1 135 ? 234.011 173.583 213.718 1.00 23.64 135 LYS H C 1
ATOM 8117 O O . LYS H 1 135 ? 233.009 172.918 213.434 1.00 23.64 135 LYS H O 1
ATOM 8123 N N . SER H 1 136 ? 234.838 173.234 214.706 1.00 21.57 136 SER H N 1
ATOM 8124 C CA . SER H 1 136 ? 234.594 172.035 215.500 1.00 21.57 136 SER H CA 1
ATOM 8125 C C . SER H 1 136 ? 233.352 172.151 216.372 1.00 21.57 136 SER H C 1
ATOM 8126 O O . SER H 1 136 ? 232.864 171.132 216.870 1.00 21.57 136 SER H O 1
ATOM 8129 N N . PHE H 1 137 ? 232.837 173.365 216.579 1.00 23.74 137 PHE H N 1
ATOM 8130 C CA . PHE H 1 137 ? 231.645 173.536 217.404 1.00 23.74 137 PHE H CA 1
ATOM 8131 C C . PHE H 1 137 ? 230.403 173.000 216.702 1.00 23.74 137 PHE H C 1
ATOM 8132 O O . PHE H 1 137 ? 229.493 172.476 217.354 1.00 23.74 137 PHE H O 1
ATOM 8140 N N . LEU H 1 138 ? 230.34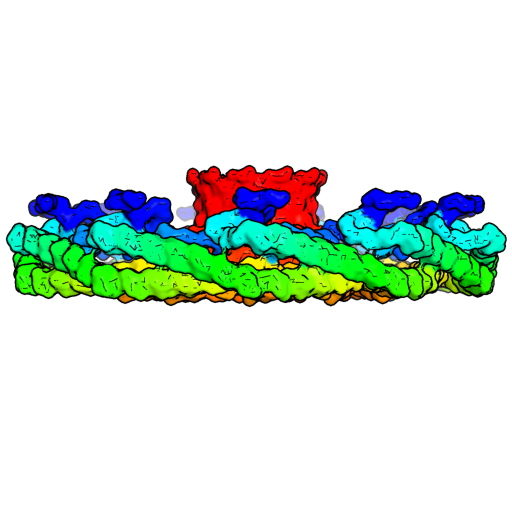5 173.126 215.373 1.00 23.19 138 LEU H N 1
ATOM 8141 C CA . LEU H 1 138 ? 229.172 172.670 214.630 1.00 23.19 138 LEU H CA 1
ATOM 8142 C C . LEU H 1 138 ? 228.990 171.160 214.710 1.00 23.19 138 LEU H C 1
ATOM 8143 O O . LEU H 1 138 ? 227.858 170.680 214.836 1.00 23.19 138 LEU H O 1
ATOM 8148 N N . ILE H 1 139 ? 230.082 170.397 214.625 1.00 24.43 139 ILE H N 1
ATOM 8149 C CA . ILE H 1 139 ? 229.972 168.941 214.628 1.00 24.43 139 ILE H CA 1
ATOM 8150 C C . ILE H 1 139 ? 229.469 168.441 215.976 1.00 24.43 139 ILE H C 1
ATOM 8151 O O . ILE H 1 139 ? 228.704 167.472 216.048 1.00 24.43 139 ILE H O 1
ATOM 8156 N N . GLU H 1 140 ? 229.885 169.092 217.064 1.00 27.79 140 GLU H N 1
ATOM 8157 C CA . GLU H 1 140 ? 229.517 168.622 218.396 1.00 27.79 140 GLU H CA 1
ATOM 8158 C C . GLU H 1 140 ? 228.018 168.757 218.652 1.00 27.79 140 GLU H C 1
ATOM 8159 O O . GLU H 1 140 ? 227.388 167.825 219.165 1.00 27.79 140 GLU H O 1
ATOM 8165 N N . ILE H 1 141 ? 227.430 169.901 218.307 1.00 24.59 141 ILE H N 1
ATOM 8166 C CA . ILE H 1 141 ? 226.015 170.163 218.584 1.00 24.59 141 ILE H CA 1
ATOM 8167 C C . ILE H 1 141 ? 225.218 169.730 217.353 1.00 24.59 141 ILE H C 1
ATOM 8168 O O . ILE H 1 141 ? 224.799 170.538 216.523 1.00 24.59 141 ILE H O 1
ATOM 8173 N N . GLN H 1 142 ? 224.999 168.420 217.240 1.00 25.75 142 GLN H N 1
ATOM 8174 C CA . GLN H 1 142 ? 224.156 167.868 216.184 1.00 25.75 142 GLN H CA 1
ATOM 8175 C C . GLN H 1 142 ? 222.972 167.101 216.760 1.00 25.75 142 GLN H C 1
ATOM 8176 O O . GLN H 1 142 ? 221.833 167.278 216.316 1.00 25.75 142 GLN H O 1
ATOM 8182 N N . CYS H 1 143 ? 223.238 166.239 217.743 1.00 28.42 143 CYS H N 1
ATOM 8183 C CA . CYS H 1 143 ? 222.179 165.417 218.319 1.00 28.42 143 CYS H CA 1
ATOM 8184 C C . CYS H 1 143 ? 221.149 166.267 219.053 1.00 28.42 143 CYS H C 1
ATOM 8185 O O . CYS H 1 143 ? 219.947 165.984 218.992 1.00 28.42 143 CYS H O 1
ATOM 8188 N N . ILE H 1 144 ? 221.602 167.305 219.759 1.00 26.22 144 ILE H N 1
ATOM 8189 C CA . ILE H 1 144 ? 220.690 168.132 220.546 1.00 26.22 144 ILE H CA 1
ATOM 8190 C C . ILE H 1 144 ? 219.718 168.875 219.638 1.00 26.22 144 ILE H C 1
ATOM 8191 O O . ILE H 1 144 ? 218.511 168.930 219.904 1.00 26.22 144 ILE H O 1
ATOM 8196 N N . SER H 1 145 ? 220.228 169.461 218.553 1.00 25.07 145 SER H N 1
ATOM 8197 C CA . SER H 1 145 ? 219.380 170.266 217.680 1.00 25.07 145 SER H CA 1
ATOM 8198 C C . SER H 1 145 ? 218.340 169.414 216.960 1.00 25.07 145 SER H C 1
ATOM 8199 O O . SER H 1 145 ? 217.184 169.828 216.821 1.00 25.07 145 SER H O 1
ATOM 8202 N N . ARG H 1 146 ? 218.730 168.226 216.490 1.00 26.53 146 ARG H N 1
ATOM 8203 C CA . ARG H 1 146 ? 217.797 167.390 215.739 1.00 26.53 146 ARG H CA 1
ATOM 8204 C C . ARG H 1 146 ? 216.669 166.869 216.622 1.00 26.53 146 ARG H C 1
ATOM 8205 O O . ARG H 1 146 ? 215.504 166.865 216.209 1.00 26.53 146 ARG H O 1
ATOM 8213 N N . VAL H 1 147 ? 216.993 166.420 217.836 1.00 23.97 147 VAL H N 1
ATOM 8214 C CA . VAL H 1 147 ? 215.969 165.887 218.729 1.00 23.97 147 VAL H CA 1
ATOM 8215 C C . VAL H 1 147 ? 215.010 166.987 219.168 1.00 23.97 147 VAL H C 1
ATOM 8216 O O . VAL H 1 147 ? 213.794 166.774 219.247 1.00 23.97 147 VAL H O 1
ATOM 8220 N N . TYR H 1 148 ? 215.537 168.178 219.458 1.00 24.01 148 TYR H N 1
ATOM 8221 C CA . TYR H 1 148 ? 214.695 169.276 219.924 1.00 24.01 148 TYR H CA 1
ATOM 8222 C C . TYR H 1 148 ? 213.690 169.699 218.859 1.00 24.01 148 TYR H C 1
ATOM 8223 O O . TYR H 1 148 ? 212.541 170.027 219.177 1.00 24.01 148 TYR H O 1
ATOM 8232 N N . SER H 1 149 ? 214.104 169.704 217.590 1.00 24.82 149 SER H N 1
ATOM 8233 C CA . SER H 1 149 ? 213.205 170.125 216.519 1.00 24.82 149 SER H CA 1
ATOM 8234 C C . SER H 1 149 ? 212.023 169.175 216.374 1.00 24.82 149 SER H C 1
ATOM 8235 O O . SER H 1 149 ? 210.895 169.612 216.119 1.00 24.82 149 SER H O 1
ATOM 8238 N N . ILE H 1 150 ? 212.264 167.871 216.520 1.00 26.12 150 ILE H N 1
ATOM 8239 C CA . ILE H 1 150 ? 211.192 166.889 216.367 1.00 26.12 150 ILE H CA 1
ATOM 8240 C C . ILE H 1 150 ? 210.134 167.075 217.448 1.00 26.12 150 ILE H C 1
ATOM 8241 O O . ILE H 1 150 ? 208.930 166.981 217.183 1.00 26.12 150 ILE H O 1
ATOM 8246 N N . TYR H 1 151 ? 210.566 167.339 218.683 1.00 25.99 151 TYR H N 1
ATOM 8247 C CA . TYR H 1 151 ? 209.622 167.493 219.785 1.00 25.99 151 TYR H CA 1
ATOM 8248 C C . TYR H 1 151 ? 208.707 168.697 219.594 1.00 25.99 151 TYR H C 1
ATOM 8249 O O . TYR H 1 151 ? 207.512 168.616 219.896 1.00 25.99 151 TYR H O 1
ATOM 8258 N N . VAL H 1 152 ? 209.243 169.817 219.108 1.00 26.00 152 VAL H N 1
ATOM 8259 C CA . VAL H 1 152 ? 208.429 171.016 218.933 1.00 26.00 152 VAL H CA 1
ATOM 8260 C C . VAL H 1 152 ? 207.415 170.831 217.809 1.00 26.00 152 VAL H C 1
ATOM 8261 O O . VAL H 1 152 ? 206.255 171.237 217.934 1.00 26.00 152 VAL H O 1
ATOM 8265 N N . HIS H 1 153 ? 207.824 170.211 216.701 1.00 29.28 153 HIS H N 1
ATOM 8266 C CA . HIS H 1 153 ? 206.914 169.995 215.582 1.00 29.28 153 HIS H CA 1
ATOM 8267 C C . HIS H 1 153 ? 205.846 168.950 215.876 1.00 29.28 153 HIS H C 1
ATOM 8268 O O . HIS H 1 153 ? 204.925 168.790 215.068 1.00 29.28 153 HIS H O 1
ATOM 8275 N N . THR H 1 154 ? 205.949 168.228 216.990 1.00 27.57 154 THR H N 1
ATOM 8276 C CA . THR H 1 154 ? 204.944 167.237 217.353 1.00 27.57 154 THR H CA 1
ATOM 8277 C C . THR H 1 154 ? 203.839 167.817 218.226 1.00 27.57 154 THR H C 1
ATOM 8278 O O . THR H 1 154 ? 202.680 167.403 218.104 1.00 27.57 154 THR H O 1
ATOM 8282 N N . VAL H 1 155 ? 204.162 168.784 219.079 1.00 28.28 155 VAL H N 1
ATOM 8283 C CA . VAL H 1 155 ? 203.208 169.296 220.058 1.00 28.28 155 VAL H CA 1
ATOM 8284 C C . VAL H 1 155 ? 202.396 170.458 219.500 1.00 28.28 155 VAL H C 1
ATOM 8285 O O . VAL H 1 155 ? 201.168 170.385 219.415 1.00 28.28 155 VAL H O 1
ATOM 8289 N N . CYS H 1 156 ? 203.060 171.546 219.113 1.00 31.87 156 CYS H N 1
ATOM 8290 C CA . CYS H 1 156 ? 202.369 172.783 218.771 1.00 31.87 156 CYS H CA 1
ATOM 8291 C C . CYS H 1 156 ? 201.972 172.882 217.303 1.00 31.87 156 CYS H C 1
ATOM 8292 O O . CYS H 1 156 ? 201.302 173.850 216.930 1.00 31.87 156 CYS H O 1
ATOM 8295 N N . ASP H 1 157 ? 202.369 171.928 216.463 1.00 35.12 157 ASP H N 1
ATOM 8296 C CA . ASP H 1 157 ? 202.017 172.010 215.046 1.00 35.12 157 ASP H CA 1
ATOM 8297 C C . ASP H 1 157 ? 200.515 171.937 214.793 1.00 35.12 157 ASP H C 1
ATOM 8298 O O . ASP H 1 157 ? 199.996 172.800 214.065 1.00 35.12 157 ASP H O 1
ATOM 8303 N N . PRO H 1 158 ? 199.762 170.964 215.329 1.00 33.56 158 PRO H N 1
ATOM 8304 C CA . PRO H 1 158 ? 198.316 170.939 215.049 1.00 33.56 158 PRO H CA 1
ATOM 8305 C C . PRO H 1 158 ? 197.549 172.096 215.667 1.00 33.56 158 PRO H C 1
ATOM 8306 O O . PRO H 1 158 ? 196.465 172.427 215.172 1.00 33.56 158 PRO H O 1
ATOM 8310 N N . LEU H 1 159 ? 198.067 172.714 216.730 1.00 33.10 159 LEU H N 1
ATOM 8311 C CA . LEU H 1 159 ? 197.347 173.808 217.375 1.00 33.10 159 LEU H CA 1
ATOM 8312 C C . LEU H 1 159 ? 197.253 175.027 216.467 1.00 33.10 159 LEU H C 1
ATOM 8313 O O . LEU H 1 159 ? 196.212 175.691 216.419 1.00 33.10 159 LEU H O 1
ATOM 8318 N N . PHE H 1 160 ? 198.324 175.337 215.740 1.00 35.23 160 PHE H N 1
ATOM 8319 C CA . PHE H 1 160 ? 198.379 176.521 214.894 1.00 35.23 160 PHE H CA 1
ATOM 8320 C C . PHE H 1 160 ? 197.869 176.266 213.483 1.00 35.23 160 PHE H C 1
ATOM 8321 O O . PHE H 1 160 ? 197.919 177.173 212.647 1.00 35.23 160 PHE H O 1
ATOM 8329 N N . GLU H 1 161 ? 197.384 175.057 213.196 1.00 38.18 161 GLU H N 1
ATOM 8330 C CA . GLU H 1 161 ? 196.795 174.757 211.900 1.00 38.18 161 GLU H CA 1
ATOM 8331 C C . GLU H 1 161 ? 195.278 174.875 211.890 1.00 38.18 161 GLU H C 1
ATOM 8332 O O . GLU H 1 161 ? 194.714 175.263 210.863 1.00 38.18 161 GLU H O 1
ATOM 8338 N N . ALA H 1 162 ? 194.610 174.561 213.001 1.00 37.47 162 ALA H N 1
ATOM 8339 C CA . ALA H 1 162 ? 193.171 174.764 213.102 1.00 37.47 162 ALA H CA 1
ATOM 8340 C C . ALA H 1 162 ? 192.798 176.229 213.278 1.00 37.47 162 ALA H C 1
ATOM 8341 O O . ALA H 1 162 ? 191.697 176.626 212.883 1.00 37.47 162 ALA H O 1
ATOM 8343 N N . VAL H 1 163 ? 193.686 177.038 213.864 1.00 33.31 163 VAL H N 1
ATOM 8344 C CA . VAL H 1 163 ? 193.441 178.473 214.004 1.00 33.31 163 VAL H CA 1
ATOM 8345 C C . VAL H 1 163 ? 193.401 179.188 212.664 1.00 33.31 163 VAL H C 1
ATOM 8346 O O . VAL H 1 163 ? 192.671 180.176 212.519 1.00 33.31 163 VAL H O 1
ATOM 8350 N N . GLY H 1 164 ? 194.133 178.699 211.670 1.00 34.70 164 GLY H N 1
ATOM 8351 C CA . GLY H 1 164 ? 194.207 179.320 210.367 1.00 34.70 164 GLY H CA 1
ATOM 8352 C C . GLY H 1 164 ? 193.030 179.058 209.456 1.00 34.70 164 GLY H C 1
ATOM 8353 O O . GLY H 1 164 ? 193.094 179.398 208.270 1.00 34.70 164 GLY H O 1
ATOM 8354 N N . LYS H 1 165 ? 191.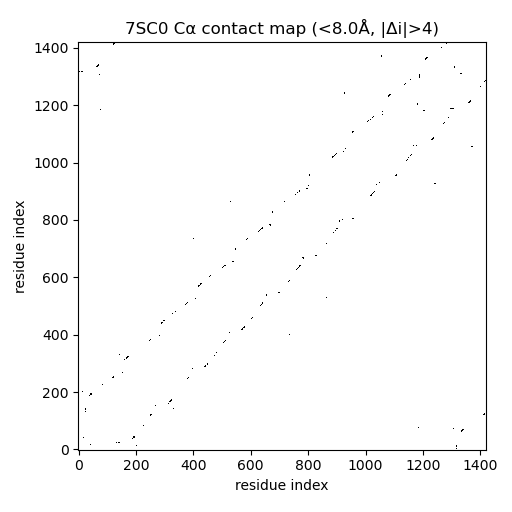957 178.457 209.965 1.00 36.83 165 LYS H N 1
ATOM 8355 C CA . LYS H 1 165 ? 190.759 178.196 209.179 1.00 36.83 165 LYS H CA 1
ATOM 8356 C C . LYS H 1 165 ? 189.806 179.384 209.133 1.00 36.83 165 LYS H C 1
ATOM 8357 O O . LYS H 1 165 ? 188.770 179.302 208.466 1.00 36.83 165 LYS H O 1
ATOM 8363 N N . ILE H 1 166 ? 190.127 180.482 209.820 1.00 35.84 166 ILE H N 1
ATOM 8364 C CA . ILE H 1 166 ? 189.229 181.630 209.849 1.00 35.84 166 ILE H CA 1
ATOM 8365 C C . ILE H 1 166 ? 189.256 182.426 208.550 1.00 35.84 166 ILE H C 1
ATOM 8366 O O . ILE H 1 166 ? 188.381 183.274 208.337 1.00 35.84 166 ILE H O 1
ATOM 8371 N N . PHE H 1 167 ? 190.232 182.182 207.677 1.00 41.06 167 PHE H N 1
ATOM 8372 C CA . PHE H 1 167 ? 190.350 182.894 206.411 1.00 41.06 167 PHE H CA 1
ATOM 8373 C C . PHE H 1 167 ? 189.859 182.075 205.225 1.00 41.06 167 PHE H C 1
ATOM 8374 O O . PHE H 1 167 ? 190.141 182.436 204.078 1.00 41.06 167 PHE H O 1
ATOM 8382 N N . SER H 1 168 ? 189.137 180.985 205.469 1.00 45.41 168 SER H N 1
ATOM 8383 C CA . SER H 1 168 ? 188.729 180.070 204.411 1.00 45.41 168 SER H CA 1
ATOM 8384 C C . SER H 1 168 ? 187.332 180.348 203.869 1.00 45.41 168 SER H C 1
ATOM 8385 O O . SER H 1 168 ? 186.842 179.570 203.044 1.00 45.41 168 SER H O 1
ATOM 8388 N N . ASN H 1 169 ? 186.678 181.422 204.304 1.00 51.69 169 ASN H N 1
ATOM 8389 C CA . ASN H 1 169 ? 185.321 181.748 203.871 1.00 51.69 169 ASN H CA 1
ATOM 8390 C C . ASN H 1 169 ? 185.203 183.232 203.543 1.00 51.69 169 ASN H C 1
ATOM 8391 O O . ASN H 1 169 ? 184.299 183.928 204.008 1.00 51.69 169 ASN H O 1
ATOM 8396 N N . VAL H 1 170 ? 186.127 183.737 202.732 1.00 55.33 170 VAL H N 1
ATOM 8397 C CA . VAL H 1 170 ? 186.122 185.146 202.349 1.00 55.33 170 VAL H CA 1
ATOM 8398 C C . VAL H 1 170 ? 185.313 185.310 201.068 1.00 55.33 170 VAL H C 1
ATOM 8399 O O . VAL H 1 170 ? 185.593 184.658 200.057 1.00 55.33 170 VAL H O 1
ATOM 8403 N N . ARG H 1 171 ? 184.305 186.179 201.110 1.00 60.26 171 ARG H N 1
ATOM 8404 C CA . ARG H 1 171 ? 183.474 186.491 199.954 1.00 60.26 171 ARG H CA 1
ATOM 8405 C C . ARG H 1 171 ? 183.432 188.000 199.760 1.00 60.26 171 ARG H C 1
ATOM 8406 O O . ARG H 1 171 ? 183.176 188.743 200.712 1.00 60.26 171 ARG H O 1
ATOM 8414 N N . ILE H 1 172 ? 183.679 188.447 198.530 1.00 67.51 172 ILE H N 1
ATOM 8415 C CA . ILE H 1 172 ? 183.743 189.866 198.201 1.00 67.51 172 ILE H CA 1
ATOM 8416 C C . ILE H 1 172 ? 182.806 190.142 197.035 1.00 67.51 172 ILE H C 1
ATOM 8417 O O . ILE H 1 172 ? 182.817 189.411 196.038 1.00 67.51 172 ILE H O 1
ATOM 8422 N N . ASN H 1 173 ? 181.998 191.191 197.161 1.00 74.17 173 ASN H N 1
ATOM 8423 C CA . ASN H 1 173 ? 181.111 191.648 196.099 1.00 74.17 173 ASN H CA 1
ATOM 8424 C C . ASN H 1 173 ? 181.558 193.036 195.659 1.00 74.17 173 ASN H C 1
ATOM 8425 O O . ASN H 1 173 ? 181.722 193.931 196.494 1.00 74.17 173 ASN H O 1
ATOM 8430 N N . LEU H 1 174 ? 181.750 193.211 194.356 1.00 80.97 174 LEU H N 1
ATOM 8431 C CA . LEU H 1 174 ? 182.197 194.474 193.786 1.00 80.97 174 LEU H CA 1
ATOM 8432 C C . LEU H 1 174 ? 181.224 194.941 192.714 1.00 80.97 174 LEU H C 1
ATOM 8433 O O . LEU H 1 174 ? 180.745 194.140 191.905 1.00 80.97 174 LEU H O 1
ATOM 8438 N N . GLN H 1 175 ? 180.943 196.243 192.704 1.00 85.83 175 GLN H N 1
ATOM 8439 C CA . GLN H 1 175 ? 180.016 196.837 191.742 1.00 85.83 175 GLN H CA 1
ATOM 8440 C C . GLN H 1 175 ? 180.622 198.157 191.278 1.00 85.83 175 GLN H C 1
ATOM 8441 O O . GLN H 1 175 ? 180.725 199.107 192.060 1.00 85.83 175 GLN H O 1
ATOM 8447 N N . LYS H 1 176 ? 181.032 198.210 190.013 1.00 92.32 176 LYS H N 1
ATOM 8448 C CA . LYS H 1 176 ? 181.608 199.430 189.469 1.00 92.32 176 LYS H CA 1
ATOM 8449 C C . LYS H 1 176 ? 180.511 200.404 189.060 1.00 92.32 176 LYS H C 1
ATOM 8450 O O . LYS H 1 176 ? 179.448 200.003 188.579 1.00 92.32 176 LYS H O 1
ATOM 8456 N N . GLU H 1 177 ? 180.775 201.691 189.257 1.00 94.84 177 GLU H N 1
ATOM 8457 C CA . GLU H 1 177 ? 179.816 202.732 188.913 1.00 94.84 177 GLU H CA 1
ATOM 8458 C C . GLU H 1 177 ? 180.514 204.071 188.707 1.00 94.84 177 GLU H C 1
ATOM 8459 O O . GLU H 1 177 ? 180.285 204.754 187.708 1.00 94.84 177 GLU H O 1
ATOM 8465 N N . ILE I 1 49 ? 241.853 236.245 196.182 1.00 65.83 49 ILE I N 1
ATOM 8466 C CA . ILE I 1 49 ? 241.056 237.032 197.113 1.00 65.83 49 ILE I CA 1
ATOM 8467 C C . ILE I 1 49 ? 239.881 237.675 196.385 1.00 65.83 49 ILE I C 1
ATOM 8468 O O . ILE I 1 49 ? 240.027 238.723 195.757 1.00 65.83 49 ILE I O 1
ATOM 8473 N N . ASP I 1 50 ? 238.715 237.040 196.473 1.00 64.74 50 ASP I N 1
ATOM 8474 C CA . ASP I 1 50 ? 237.510 237.551 195.829 1.00 64.74 50 ASP I CA 1
ATOM 8475 C C . ASP I 1 50 ? 236.816 238.519 196.777 1.00 64.74 50 ASP I C 1
ATOM 8476 O O . ASP I 1 50 ? 236.289 238.111 197.818 1.00 64.74 50 ASP I O 1
ATOM 8481 N N . LEU I 1 51 ? 236.812 239.801 196.422 1.00 59.45 51 LEU I N 1
ATOM 8482 C CA . LEU I 1 51 ? 236.168 240.833 197.222 1.00 59.45 51 LEU I CA 1
ATOM 8483 C C . LEU I 1 51 ? 234.729 241.093 196.798 1.00 59.45 51 LEU I C 1
ATOM 8484 O O . LEU I 1 51 ? 234.085 241.990 197.350 1.00 59.45 51 LEU I O 1
ATOM 8489 N N . VAL I 1 52 ? 234.214 240.336 195.835 1.00 61.06 52 VAL I N 1
ATOM 8490 C CA . VAL I 1 52 ? 232.849 240.486 195.351 1.00 61.06 52 VAL I CA 1
ATOM 8491 C C . VAL I 1 52 ? 231.949 239.372 195.877 1.00 61.06 52 VAL I C 1
ATOM 8492 O O . VAL I 1 52 ? 230.879 239.634 196.426 1.00 61.06 52 VAL I O 1
ATOM 8496 N N . ASN I 1 53 ? 232.374 238.119 195.719 1.00 56.12 53 ASN I N 1
ATOM 8497 C CA . ASN I 1 53 ? 231.550 236.991 196.154 1.00 56.12 53 ASN I CA 1
ATOM 8498 C C . ASN I 1 53 ? 231.655 236.787 197.663 1.00 56.12 53 ASN I C 1
ATOM 8499 O O . ASN I 1 53 ? 230.655 236.866 198.383 1.00 56.12 53 ASN I O 1
ATOM 8504 N N . ARG I 1 54 ? 232.864 236.507 198.152 1.00 50.42 54 ARG I N 1
ATOM 8505 C CA . ARG I 1 54 ? 233.198 236.298 199.559 1.00 50.42 54 ARG I CA 1
ATOM 8506 C C . ARG I 1 54 ? 232.478 235.108 200.181 1.00 50.42 54 ARG I C 1
ATOM 8507 O O . ARG I 1 54 ? 232.643 234.868 201.383 1.00 50.42 54 ARG I O 1
ATOM 8515 N N . ASP I 1 55 ? 231.695 234.353 199.416 1.00 52.65 55 ASP I N 1
ATOM 8516 C CA . ASP I 1 55 ? 230.977 233.202 199.948 1.00 52.65 55 ASP I CA 1
ATOM 8517 C C . ASP I 1 55 ? 230.577 232.249 198.828 1.00 52.65 55 ASP I C 1
ATOM 8518 O O . ASP I 1 55 ? 229.381 232.089 198.556 1.00 52.65 55 ASP I O 1
ATOM 8523 N N . PRO I 1 56 ? 231.530 231.598 198.155 1.00 54.49 56 PRO I N 1
ATOM 8524 C CA . PRO I 1 56 ? 231.150 230.645 197.107 1.00 54.49 56 PRO I CA 1
ATOM 8525 C C . PRO I 1 56 ? 230.839 229.267 197.665 1.00 54.49 56 PRO I C 1
ATOM 8526 O O . PRO I 1 56 ? 231.297 228.256 197.126 1.00 54.49 56 PRO I O 1
ATOM 8530 N N . LYS I 1 57 ? 230.069 229.215 198.750 1.00 55.17 57 LYS I N 1
ATOM 8531 C CA . LYS I 1 57 ? 229.609 227.945 199.289 1.00 55.17 57 LYS I CA 1
ATOM 8532 C C . LYS I 1 57 ? 228.179 227.987 199.807 1.00 55.17 57 LYS I C 1
ATOM 8533 O O . LYS I 1 57 ? 227.654 226.934 200.184 1.00 55.17 57 LYS I O 1
ATOM 8539 N N . HIS I 1 58 ? 227.536 229.156 199.834 1.00 59.48 58 HIS I N 1
ATOM 8540 C CA . HIS I 1 58 ? 226.164 229.317 200.311 1.00 59.48 58 HIS I CA 1
ATOM 8541 C C . HIS I 1 58 ? 225.961 228.732 201.705 1.00 59.48 58 HIS I C 1
ATOM 8542 O O . HIS I 1 58 ? 224.905 228.164 201.996 1.00 59.48 58 HIS I O 1
ATOM 8549 N N . LEU I 1 59 ? 226.969 228.847 202.571 1.00 51.07 59 LEU I N 1
ATOM 8550 C CA . LEU I 1 59 ? 226.866 228.288 203.915 1.00 51.07 59 LEU I CA 1
ATOM 8551 C C . LEU I 1 59 ? 225.971 229.158 204.793 1.00 51.07 59 LEU I C 1
ATOM 8552 O O . LEU I 1 59 ? 224.914 228.717 205.257 1.00 51.07 59 LEU I O 1
ATOM 8557 N N . ASN I 1 60 ? 226.385 230.403 205.036 1.00 51.85 60 ASN I N 1
ATOM 8558 C CA . ASN I 1 60 ? 225.571 231.370 205.773 1.00 51.85 60 ASN I CA 1
ATOM 8559 C C . ASN I 1 60 ? 224.937 232.324 204.765 1.00 51.85 60 ASN I C 1
ATOM 8560 O O . ASN I 1 60 ? 225.440 233.414 204.494 1.00 51.85 60 ASN I O 1
ATOM 8565 N N . ASP I 1 61 ? 223.806 231.897 204.201 1.00 58.32 61 ASP I N 1
ATOM 8566 C CA . ASP I 1 61 ? 223.136 232.699 203.186 1.00 58.32 61 ASP I CA 1
ATOM 8567 C C . ASP I 1 61 ? 221.617 232.655 203.307 1.00 58.32 61 ASP I C 1
ATOM 8568 O O . ASP I 1 61 ? 220.926 233.074 202.370 1.00 58.32 61 ASP I O 1
ATOM 8573 N N . ASP I 1 62 ? 221.073 232.164 204.418 1.00 58.91 62 ASP I N 1
ATOM 8574 C CA . ASP I 1 62 ? 219.630 232.048 204.586 1.00 58.91 62 ASP I CA 1
ATOM 8575 C C . ASP I 1 62 ? 219.102 232.870 205.751 1.00 58.91 62 ASP I C 1
ATOM 8576 O O . ASP I 1 62 ? 218.090 233.566 205.602 1.00 58.91 62 ASP I O 1
ATOM 8581 N N . VAL I 1 63 ? 219.756 232.815 206.911 1.00 50.47 63 VAL I N 1
ATOM 8582 C CA . VAL I 1 63 ? 219.265 233.487 208.108 1.00 50.47 63 VAL I CA 1
ATOM 8583 C C . VAL I 1 63 ? 220.102 234.711 208.467 1.00 50.47 63 VAL I C 1
ATOM 8584 O O . VAL I 1 63 ? 219.931 235.274 209.552 1.00 50.47 63 VAL I O 1
ATOM 8588 N N . VAL I 1 64 ? 221.005 235.138 207.585 1.00 51.18 64 VAL I N 1
ATOM 8589 C CA . VAL I 1 64 ? 221.837 236.305 207.834 1.00 51.18 64 VAL I CA 1
ATOM 8590 C C . VAL I 1 64 ? 221.677 237.367 206.754 1.00 51.18 64 VAL I C 1
ATOM 8591 O O . VAL I 1 64 ? 222.454 238.321 206.711 1.00 51.18 64 VAL I O 1
ATOM 8595 N N . LYS I 1 65 ? 220.689 237.222 205.878 1.00 51.35 65 LYS I N 1
ATOM 8596 C CA . LYS I 1 65 ? 220.390 238.214 204.848 1.00 51.35 65 LYS I CA 1
ATOM 8597 C C . LYS I 1 65 ? 219.098 238.918 205.248 1.00 51.35 65 LYS I C 1
ATOM 8598 O O . LYS I 1 65 ? 218.001 238.403 205.013 1.00 51.35 65 LYS I O 1
ATOM 8604 N N . ILE I 1 66 ? 219.231 240.096 205.853 1.00 45.04 66 ILE I N 1
ATOM 8605 C CA . ILE I 1 66 ? 218.095 240.866 206.345 1.00 45.04 66 ILE I CA 1
ATOM 8606 C C . ILE I 1 66 ? 218.160 242.264 205.748 1.00 45.04 66 ILE I C 1
ATOM 8607 O O . ILE I 1 66 ? 219.204 242.922 205.810 1.00 45.04 66 ILE I O 1
ATOM 8612 N N . ASP I 1 67 ? 217.049 242.712 205.175 1.00 45.38 67 ASP I N 1
ATOM 8613 C CA . ASP I 1 67 ? 216.913 244.053 204.632 1.00 45.38 67 ASP I CA 1
ATOM 8614 C C . ASP I 1 67 ? 215.755 244.761 205.324 1.00 45.38 67 ASP I C 1
ATOM 8615 O O . ASP I 1 67 ? 214.975 244.151 206.060 1.00 45.38 67 ASP I O 1
ATOM 8620 N N . PHE I 1 68 ? 215.653 246.071 205.087 1.00 38.91 68 PHE I N 1
ATOM 8621 C CA . PHE I 1 68 ? 214.587 246.850 205.711 1.00 38.91 68 PHE I CA 1
ATOM 8622 C C . PHE I 1 68 ? 213.217 246.410 205.211 1.00 38.91 68 PHE I C 1
ATOM 8623 O O . PHE I 1 68 ? 212.251 246.369 205.981 1.00 38.91 68 PHE I O 1
ATOM 8631 N N . GLU I 1 69 ? 213.113 246.081 203.921 1.00 46.87 69 GLU I N 1
ATOM 8632 C CA . GLU I 1 69 ? 211.828 245.705 203.344 1.00 46.87 69 GLU I CA 1
ATOM 8633 C C . GLU I 1 69 ? 211.307 244.383 203.896 1.00 46.87 69 GLU I C 1
ATOM 8634 O O . GLU I 1 69 ? 210.101 244.125 203.818 1.00 46.87 69 GLU I O 1
ATOM 8640 N N . ASP I 1 70 ? 212.175 243.551 204.463 1.00 43.57 70 ASP I N 1
ATOM 8641 C CA . ASP I 1 70 ? 211.773 242.265 205.014 1.00 43.57 70 ASP I CA 1
ATOM 8642 C C . ASP I 1 70 ? 211.300 242.356 206.459 1.00 43.57 70 ASP I C 1
ATOM 8643 O O . ASP I 1 70 ? 210.970 241.324 207.053 1.00 43.57 70 ASP I O 1
ATOM 8648 N N . VAL I 1 71 ? 211.263 243.554 207.040 1.00 37.61 71 VAL I N 1
ATOM 8649 C CA . VAL I 1 71 ? 210.886 243.717 208.439 1.00 37.61 71 VAL I CA 1
ATOM 8650 C C . VAL I 1 71 ? 209.575 244.486 208.548 1.00 37.61 71 VAL I C 1
ATOM 8651 O O . VAL I 1 71 ? 208.608 244.004 209.147 1.00 37.61 71 VAL I O 1
ATOM 8655 N N . ILE I 1 72 ? 209.532 245.686 207.972 1.00 35.82 72 ILE I N 1
ATOM 8656 C CA . ILE I 1 72 ? 208.388 246.584 208.083 1.00 35.82 72 ILE I CA 1
ATOM 8657 C C . ILE I 1 72 ? 207.835 246.847 206.689 1.00 35.82 72 ILE I C 1
ATOM 8658 O O . ILE I 1 72 ? 208.591 247.185 205.771 1.00 35.82 72 ILE I O 1
ATOM 8663 N N . ALA I 1 73 ? 206.520 246.699 206.535 1.00 40.19 73 ALA I N 1
ATOM 8664 C CA . ALA I 1 73 ? 205.878 246.914 205.247 1.00 40.19 73 ALA I CA 1
ATOM 8665 C C . ALA I 1 73 ? 204.407 247.245 205.460 1.00 40.19 73 ALA I C 1
ATOM 8666 O O . ALA I 1 73 ? 203.730 246.593 206.257 1.00 40.19 73 ALA I O 1
ATOM 8668 N N . GLU I 1 74 ? 203.926 248.260 204.743 1.00 42.83 74 GLU I N 1
ATOM 8669 C CA . GLU I 1 74 ? 202.524 248.665 204.786 1.00 42.83 74 GLU I CA 1
ATOM 8670 C C . GLU I 1 74 ? 201.867 248.338 203.452 1.00 42.83 74 GLU I C 1
ATOM 8671 O O . GLU I 1 74 ? 202.212 248.957 202.433 1.00 42.83 74 GLU I O 1
ATOM 8677 N N . PRO I 1 75 ? 200.931 247.381 203.399 1.00 48.27 75 PRO I N 1
ATOM 8678 C CA . PRO I 1 75 ? 200.447 246.883 202.101 1.00 48.27 75 PRO I CA 1
ATOM 8679 C C . PRO I 1 75 ? 199.773 247.920 201.213 1.00 48.27 75 PRO I C 1
ATOM 8680 O O . PRO I 1 75 ? 200.271 248.214 200.121 1.00 48.27 75 PRO I O 1
ATOM 8684 N N . GLU I 1 76 ? 198.659 248.493 201.673 1.00 50.09 76 GLU I N 1
ATOM 8685 C CA . GLU I 1 76 ? 197.871 249.409 200.852 1.00 50.09 76 GLU I CA 1
ATOM 8686 C C . GLU I 1 76 ? 196.755 250.056 201.663 1.00 50.09 76 GLU I C 1
ATOM 8687 O O . GLU I 1 76 ? 196.140 249.402 202.511 1.00 50.09 76 GLU I O 1
ATOM 8693 N N . GLY I 1 77 ? 196.476 251.332 201.405 1.00 45.63 77 GLY I N 1
ATOM 8694 C CA . GLY I 1 77 ? 195.394 252.020 202.085 1.00 45.63 77 GLY I CA 1
ATOM 8695 C C . GLY I 1 77 ? 195.782 252.540 203.453 1.00 45.63 77 GLY I C 1
ATOM 8696 O O . GLY I 1 77 ? 195.389 253.644 203.843 1.00 45.63 77 GLY I O 1
ATOM 8697 N N . THR I 1 78 ? 196.552 251.744 204.194 1.00 44.32 78 THR I N 1
ATOM 8698 C CA . THR I 1 78 ? 197.036 252.124 205.519 1.00 44.32 78 THR I CA 1
ATOM 8699 C C . THR I 1 78 ? 198.459 252.654 205.365 1.00 44.32 78 THR I C 1
ATOM 8700 O O . THR I 1 78 ? 199.445 251.961 205.613 1.00 44.32 78 THR I O 1
ATOM 8704 N N . HIS I 1 79 ? 198.558 253.909 204.941 1.00 44.68 79 HIS I N 1
ATOM 8705 C CA . HIS I 1 79 ? 199.833 254.562 204.683 1.00 44.68 79 HIS I CA 1
ATOM 8706 C C . HIS I 1 79 ? 200.110 255.622 205.745 1.00 44.68 79 HIS I C 1
ATOM 8707 O O . HIS I 1 79 ? 199.273 255.917 206.602 1.00 44.68 79 HIS I O 1
ATOM 8714 N N . SER I 1 80 ? 201.310 256.195 205.678 1.00 42.18 80 SER I N 1
ATOM 8715 C CA . SER I 1 80 ? 201.757 257.232 206.597 1.00 42.18 80 SER I CA 1
ATOM 8716 C C . SER I 1 80 ? 202.190 258.454 205.797 1.00 42.18 80 SER I C 1
ATOM 8717 O O . SER I 1 80 ? 202.075 258.494 204.569 1.00 42.18 80 SER I O 1
ATOM 8720 N N . PHE I 1 81 ? 202.692 259.462 206.505 1.00 45.14 81 PHE I N 1
ATOM 8721 C CA . PHE I 1 81 ? 203.159 260.675 205.851 1.00 45.14 81 PHE I CA 1
ATOM 8722 C C . PHE I 1 81 ? 204.388 260.388 204.997 1.00 45.14 81 PHE I C 1
ATOM 8723 O O . PHE I 1 81 ? 205.168 259.474 205.274 1.00 45.14 81 PHE I O 1
ATOM 8731 N N . ASP I 1 82 ? 204.551 261.184 203.938 1.00 48.07 82 ASP I N 1
ATOM 8732 C CA . ASP I 1 82 ? 205.732 261.051 203.093 1.00 48.07 82 ASP I CA 1
ATOM 8733 C C . ASP I 1 82 ? 207.004 261.423 203.844 1.00 48.07 82 ASP I C 1
ATOM 8734 O O . ASP I 1 82 ? 208.065 260.844 203.590 1.00 48.07 82 ASP I O 1
ATOM 8739 N N . GLY I 1 83 ? 206.919 262.378 204.767 1.00 42.46 83 GLY I N 1
ATOM 8740 C CA . GLY I 1 83 ? 208.064 262.796 205.547 1.00 42.46 83 GLY I CA 1
ATOM 8741 C C . GLY I 1 83 ? 208.457 261.871 206.673 1.00 42.46 83 GLY I C 1
ATOM 8742 O O . GLY I 1 83 ? 209.490 262.093 207.310 1.00 42.46 83 GLY I O 1
ATOM 8743 N N . ILE I 1 84 ? 207.664 260.837 206.943 1.00 39.32 84 ILE I N 1
ATOM 8744 C CA . ILE I 1 84 ? 207.968 259.858 207.978 1.00 39.32 84 ILE I CA 1
ATOM 8745 C C . ILE I 1 84 ? 208.429 258.534 207.379 1.00 39.32 84 ILE I C 1
ATOM 8746 O O . ILE I 1 84 ? 209.182 257.793 208.021 1.00 39.32 84 ILE I O 1
ATOM 8751 N N . TRP I 1 85 ? 208.030 258.231 206.143 1.00 40.76 85 TRP I N 1
ATOM 8752 C CA . TRP I 1 85 ? 208.462 257.014 205.474 1.00 40.76 85 TRP I CA 1
ATOM 8753 C C . TRP I 1 85 ? 209.816 257.132 204.793 1.00 40.76 85 TRP I C 1
ATOM 8754 O O . TRP I 1 85 ? 210.485 256.109 204.615 1.00 40.76 85 TRP I O 1
ATOM 8765 N N . LYS I 1 86 ? 210.239 258.335 204.407 1.00 42.58 86 LYS I N 1
ATOM 8766 C CA . LYS I 1 86 ? 211.560 258.542 203.831 1.00 42.58 86 LYS I CA 1
ATOM 8767 C C . LYS I 1 86 ? 212.638 258.758 204.883 1.00 42.58 86 LYS I C 1
ATOM 8768 O O . LYS I 1 86 ? 213.824 258.777 204.537 1.00 42.58 86 LYS I O 1
ATOM 8774 N N . ALA I 1 87 ? 212.260 258.921 206.150 1.00 36.55 87 ALA I N 1
ATOM 8775 C CA . ALA I 1 87 ? 213.212 259.110 207.236 1.00 36.55 87 ALA I CA 1
ATOM 8776 C C . ALA I 1 87 ? 213.502 257.826 207.998 1.00 36.55 87 ALA I C 1
ATOM 8777 O O . ALA I 1 87 ? 214.639 257.611 208.427 1.00 36.55 87 ALA I O 1
ATOM 8779 N N . SER I 1 88 ? 212.499 256.965 208.182 1.00 36.48 88 SER I N 1
ATOM 8780 C CA . SER I 1 88 ? 212.734 255.698 208.864 1.00 36.48 88 SER I CA 1
ATOM 8781 C C . SER I 1 88 ? 213.541 254.737 208.002 1.00 36.48 88 SER I C 1
ATOM 8782 O O . SER I 1 88 ? 214.290 253.911 208.535 1.00 36.48 88 SER I O 1
ATOM 8785 N N . PHE I 1 89 ? 213.395 254.819 206.677 1.00 35.17 89 PHE I N 1
ATOM 8786 C CA . PHE I 1 89 ? 214.171 253.959 205.790 1.00 35.17 89 PHE I CA 1
ATOM 8787 C C . PHE I 1 89 ? 215.662 254.254 205.901 1.00 35.17 89 PHE I C 1
ATOM 8788 O O . PHE I 1 89 ? 216.486 253.332 205.906 1.00 35.17 89 PHE I O 1
ATOM 8796 N N . THR I 1 90 ? 216.027 255.534 205.983 1.00 31.32 90 THR I N 1
ATOM 8797 C CA . THR I 1 90 ? 217.437 255.901 206.066 1.00 31.32 90 THR I CA 1
ATOM 8798 C C . THR I 1 90 ? 218.029 255.552 207.427 1.00 31.32 90 THR I C 1
ATOM 8799 O O . THR I 1 90 ? 219.174 255.097 207.512 1.00 31.32 90 THR I O 1
ATOM 8803 N N . THR I 1 91 ? 217.265 255.759 208.503 1.00 30.06 91 THR I N 1
ATOM 8804 C CA . THR I 1 91 ? 217.801 255.544 209.845 1.00 30.06 91 THR I CA 1
ATOM 8805 C C . THR I 1 91 ? 218.152 254.080 210.083 1.00 30.06 91 THR I C 1
ATOM 8806 O O . THR I 1 91 ? 219.203 253.773 210.659 1.00 30.06 91 THR I O 1
ATOM 8810 N N . PHE I 1 92 ? 217.286 253.159 209.654 1.00 26.82 92 PHE I N 1
ATOM 8811 C CA . PHE I 1 92 ? 217.545 251.741 209.887 1.00 26.82 92 PHE I CA 1
ATOM 8812 C C . PHE I 1 92 ? 218.741 251.251 209.079 1.00 26.82 92 PHE I C 1
ATOM 8813 O O . PHE I 1 92 ? 219.557 250.472 209.582 1.00 26.82 92 PHE I O 1
ATOM 8821 N N . THR I 1 93 ? 218.858 251.687 207.824 1.00 28.70 93 THR I N 1
ATOM 8822 C CA . THR I 1 93 ? 219.923 251.187 206.960 1.00 28.70 93 THR I CA 1
ATOM 8823 C C . THR I 1 93 ? 221.291 251.683 207.414 1.00 28.70 93 THR I C 1
ATOM 8824 O O . THR I 1 93 ? 222.256 250.912 207.466 1.00 28.70 93 THR I O 1
ATOM 8828 N N . VAL I 1 94 ? 221.396 252.972 207.742 1.00 27.58 94 VAL I N 1
ATOM 8829 C CA . VAL I 1 94 ? 222.693 253.546 208.089 1.00 27.58 94 VAL I CA 1
ATOM 8830 C C . VAL I 1 94 ? 223.176 253.024 209.437 1.00 27.58 94 VAL I C 1
ATOM 8831 O O . VAL I 1 94 ? 224.369 252.748 209.617 1.00 27.58 94 VAL I O 1
ATOM 8835 N N . THR I 1 95 ? 222.267 252.877 210.402 1.00 27.49 95 THR I N 1
ATOM 8836 C CA . THR I 1 95 ? 222.675 252.526 211.760 1.00 27.49 95 THR I CA 1
ATOM 8837 C C . THR I 1 95 ? 223.307 251.139 211.817 1.00 27.49 95 THR I C 1
ATOM 8838 O O . THR I 1 95 ? 224.375 250.957 212.412 1.00 27.49 95 THR I O 1
ATOM 8842 N N . LYS I 1 96 ? 222.663 250.144 211.204 1.00 26.62 96 LYS I N 1
ATOM 8843 C CA . LYS I 1 96 ? 223.199 248.789 211.257 1.00 26.62 96 LYS I CA 1
ATOM 8844 C C . LYS I 1 96 ? 224.384 248.587 210.323 1.00 26.62 96 LYS I C 1
ATOM 8845 O O . LYS I 1 96 ? 225.149 247.636 210.514 1.00 26.62 96 LYS I O 1
ATOM 8851 N N . TYR I 1 97 ? 224.550 249.446 209.316 1.00 30.85 97 TYR I N 1
ATOM 8852 C CA . TYR I 1 97 ? 225.696 249.325 208.421 1.00 30.85 97 TYR I CA 1
ATOM 8853 C C . TYR I 1 97 ? 227.000 249.635 209.147 1.00 30.85 97 TYR I C 1
ATOM 8854 O O . TYR I 1 97 ? 227.958 248.858 209.081 1.00 30.85 97 TYR I O 1
ATOM 8863 N N . TRP I 1 98 ? 227.054 250.770 209.845 1.00 33.01 98 TRP I N 1
ATOM 8864 C CA . TRP I 1 98 ? 228.289 251.184 210.503 1.00 33.01 98 TRP I CA 1
ATOM 8865 C C . TRP I 1 98 ? 228.548 250.423 211.796 1.00 33.01 98 TRP I C 1
ATOM 8866 O O . TRP I 1 98 ? 229.709 250.245 212.178 1.00 33.01 98 TRP I O 1
ATOM 8877 N N . PHE I 1 99 ? 227.496 249.978 212.485 1.00 29.55 99 PHE I N 1
ATOM 8878 C CA . PHE I 1 99 ? 227.691 249.316 213.771 1.00 29.55 99 PHE I CA 1
ATOM 8879 C C . PHE I 1 99 ? 228.357 247.955 213.606 1.00 29.55 99 PHE I C 1
ATOM 8880 O O . PHE I 1 99 ? 229.162 247.548 214.451 1.00 29.55 99 PHE I O 1
ATOM 8888 N N . TYR I 1 100 ? 228.029 247.231 212.532 1.00 30.08 100 TYR I N 1
ATOM 8889 C CA . TYR I 1 100 ? 228.628 245.916 212.321 1.00 30.08 100 TYR I CA 1
ATOM 8890 C C . TYR I 1 100 ? 230.129 246.022 212.080 1.00 30.08 100 TYR I C 1
ATOM 8891 O O . TYR I 1 100 ? 230.901 245.186 212.560 1.00 30.08 100 TYR I O 1
ATOM 8900 N N . ARG I 1 101 ? 230.560 247.039 211.329 1.00 32.54 101 ARG I N 1
ATOM 8901 C CA . ARG I 1 101 ? 231.981 247.188 211.032 1.00 32.54 101 ARG I CA 1
ATOM 8902 C C . ARG I 1 101 ? 232.797 247.484 212.283 1.00 32.54 101 ARG I C 1
ATOM 8903 O O . ARG I 1 101 ? 233.959 247.072 212.371 1.00 32.54 101 ARG I O 1
ATOM 8911 N N . LEU I 1 102 ? 232.219 248.199 213.249 1.00 31.15 102 LEU I N 1
ATOM 8912 C CA . LEU I 1 102 ? 232.945 248.499 214.480 1.00 31.15 102 LEU I CA 1
ATOM 8913 C C . LEU I 1 102 ? 233.264 247.230 215.261 1.00 31.15 102 LEU I C 1
ATOM 8914 O O . LEU I 1 102 ? 234.373 247.080 215.786 1.00 31.15 102 LEU I O 1
ATOM 8919 N N . LEU I 1 103 ? 232.303 246.307 215.354 1.00 30.75 103 LEU I N 1
ATOM 8920 C CA . LEU I 1 103 ? 232.534 245.068 216.091 1.00 30.75 103 LEU I CA 1
ATOM 8921 C C . LEU I 1 103 ? 233.560 244.184 215.393 1.00 30.75 103 LEU I C 1
ATOM 8922 O O . LEU I 1 103 ? 234.384 243.541 216.053 1.00 30.75 103 LEU I O 1
ATOM 8927 N N . SER I 1 104 ? 233.522 244.132 214.059 1.00 32.95 104 SER I N 1
ATOM 8928 C CA . SER I 1 104 ? 234.408 243.241 213.320 1.00 32.95 104 SER I CA 1
ATOM 8929 C C . SER I 1 104 ? 235.866 243.670 213.393 1.00 32.95 104 SER I C 1
ATOM 8930 O O . SER I 1 104 ? 236.754 242.841 213.168 1.00 32.95 104 SER I O 1
ATOM 8933 N N . ALA I 1 105 ? 236.135 244.936 213.703 1.00 34.03 105 ALA I N 1
ATOM 8934 C CA . ALA I 1 105 ? 237.504 245.434 213.730 1.00 34.03 105 ALA I CA 1
ATOM 8935 C C . ALA I 1 105 ? 238.173 245.239 215.084 1.00 34.03 105 ALA I C 1
ATOM 8936 O O . ALA I 1 105 ? 239.364 244.915 215.143 1.00 34.03 105 ALA I O 1
ATOM 8938 N N . LEU I 1 106 ? 237.437 245.440 216.176 1.00 36.36 106 LEU I N 1
ATOM 8939 C CA . LEU I 1 106 ? 238.013 245.343 217.512 1.00 36.36 106 LEU I CA 1
ATOM 8940 C C . LEU I 1 106 ? 238.516 243.937 217.820 1.00 36.36 106 LEU I C 1
ATOM 8941 O O . LEU I 1 106 ? 239.718 243.735 218.018 1.00 36.36 106 LEU I O 1
ATOM 8946 N N . PHE I 1 107 ? 237.614 242.959 217.865 1.00 35.61 107 PHE I N 1
ATOM 8947 C CA . PHE I 1 107 ? 237.988 241.593 218.234 1.00 35.61 107 PHE I CA 1
ATOM 8948 C C . PHE I 1 107 ? 237.601 240.599 217.138 1.00 35.61 107 PHE I C 1
ATOM 8949 O O . PHE I 1 107 ? 237.002 239.553 217.382 1.00 35.61 107 PHE I O 1
ATOM 8957 N N . GLY I 1 108 ? 237.971 240.947 215.910 1.00 35.13 108 GLY I N 1
ATOM 8958 C CA . GLY I 1 108 ? 237.786 240.048 214.793 1.00 35.13 108 GLY I CA 1
ATOM 8959 C C . GLY I 1 108 ? 239.025 239.224 214.514 1.00 35.13 108 GLY I C 1
ATOM 8960 O O . GLY I 1 108 ? 238.926 238.031 214.221 1.00 35.13 108 GLY I O 1
ATOM 8961 N N . ILE I 1 109 ? 240.197 239.847 214.599 1.00 37.12 109 ILE I N 1
ATOM 8962 C CA . ILE I 1 109 ? 241.465 239.179 214.308 1.00 37.12 109 ILE I CA 1
ATOM 8963 C C . ILE I 1 109 ? 241.943 238.352 215.502 1.00 37.12 109 ILE I C 1
ATOM 8964 O O . ILE I 1 109 ? 242.355 237.199 215.309 1.00 37.12 109 ILE I O 1
ATOM 8969 N N . PRO I 1 110 ? 241.925 238.873 216.751 1.00 35.74 110 PRO I N 1
ATOM 8970 C CA . PRO I 1 110 ? 242.337 238.033 217.889 1.00 35.74 110 PRO I CA 1
ATOM 8971 C C . PRO I 1 110 ? 241.471 236.798 218.107 1.00 35.74 110 PRO I C 1
ATOM 8972 O O . PRO I 1 110 ? 241.802 235.955 218.947 1.00 35.74 110 PRO I O 1
ATOM 8976 N N . MET I 1 111 ? 240.365 236.680 217.371 1.00 34.20 111 MET I N 1
ATOM 8977 C CA . MET I 1 111 ? 239.514 235.503 217.485 1.00 34.20 111 MET I CA 1
ATOM 8978 C C . MET I 1 111 ? 239.845 234.448 216.435 1.00 34.20 111 MET I C 1
ATOM 8979 O O . MET I 1 111 ? 239.573 233.263 216.665 1.00 34.20 111 MET I O 1
ATOM 8984 N N . ALA I 1 112 ? 240.439 234.828 215.305 1.00 30.98 112 ALA I N 1
ATOM 8985 C CA . ALA I 1 112 ? 240.800 233.882 214.256 1.00 30.98 112 ALA I CA 1
ATOM 8986 C C . ALA I 1 112 ? 241.995 233.016 214.634 1.00 30.98 112 ALA I C 1
ATOM 8987 O O . ALA I 1 112 ? 242.086 231.863 214.204 1.00 30.98 112 ALA I O 1
ATOM 8989 N N . LEU I 1 113 ? 242.919 233.554 215.430 1.00 28.01 113 LEU I N 1
ATOM 8990 C CA . LEU I 1 113 ? 244.089 232.807 215.874 1.00 28.01 113 LEU I CA 1
ATOM 8991 C C . LEU I 1 113 ? 243.683 231.643 216.771 1.00 28.01 113 LEU I C 1
ATOM 8992 O O . LEU I 1 113 ? 244.269 230.559 216.691 1.00 28.01 113 LEU I O 1
ATOM 8997 N N . ILE I 1 114 ? 242.683 231.860 217.627 1.00 25.51 114 ILE I N 1
ATOM 8998 C CA . ILE I 1 114 ? 242.267 230.830 218.576 1.00 25.51 114 ILE I CA 1
ATOM 8999 C C . ILE I 1 114 ? 241.737 229.602 217.845 1.00 25.51 114 ILE I C 1
ATOM 9000 O O . ILE I 1 114 ? 242.061 228.462 218.199 1.00 25.51 114 ILE I O 1
ATOM 9005 N N . TRP I 1 115 ? 240.910 229.811 216.817 1.00 21.89 115 TRP I N 1
ATOM 9006 C CA . TRP I 1 115 ? 240.357 228.678 216.081 1.00 21.89 115 TRP I CA 1
ATOM 9007 C C . TRP I 1 115 ? 241.424 227.945 215.278 1.00 21.89 115 TRP I C 1
ATOM 9008 O O . TRP I 1 115 ? 241.255 226.762 214.965 1.00 21.89 115 TRP I O 1
ATOM 9019 N N . GLY I 1 116 ? 242.518 228.624 214.930 1.00 22.28 116 GLY I N 1
ATOM 9020 C CA . GLY I 1 116 ? 243.563 227.972 214.158 1.00 22.28 116 GLY I CA 1
ATOM 9021 C C . GLY I 1 116 ? 244.262 226.863 214.921 1.00 22.28 116 GLY I C 1
ATOM 9022 O O . GLY I 1 116 ? 244.503 225.781 214.380 1.00 22.28 116 GLY I O 1
ATOM 9023 N N . ILE I 1 117 ? 244.599 227.115 216.187 1.00 19.73 117 ILE I N 1
ATOM 9024 C CA . ILE I 1 117 ? 245.312 226.118 216.978 1.00 19.73 117 ILE I CA 1
ATOM 9025 C C . ILE I 1 117 ? 244.404 224.941 217.314 1.00 19.73 117 ILE I C 1
ATOM 9026 O O . ILE I 1 117 ? 244.834 223.782 217.294 1.00 19.73 117 ILE I O 1
ATOM 9031 N N . TYR I 1 118 ? 243.137 225.218 217.630 1.00 18.24 118 TYR I N 1
ATOM 9032 C CA . TYR I 1 118 ? 242.240 224.168 218.105 1.00 18.24 118 TYR I CA 1
ATOM 9033 C C . TYR I 1 118 ? 241.978 223.119 217.030 1.00 18.24 118 TYR I C 1
ATOM 9034 O O . TYR I 1 118 ? 241.927 221.920 217.326 1.00 18.24 118 TYR I O 1
ATOM 9043 N N . PHE I 1 119 ? 241.799 223.546 215.779 1.00 18.47 119 PHE I N 1
ATOM 9044 C CA . PHE I 1 119 ? 241.503 222.590 214.716 1.00 18.47 119 PHE I CA 1
ATOM 9045 C C . PHE I 1 119 ? 242.705 221.716 214.382 1.00 18.47 119 PHE I C 1
ATOM 9046 O O . PHE I 1 119 ? 242.533 220.581 213.927 1.00 18.47 119 PHE I O 1
ATOM 9054 N N . ALA I 1 120 ? 243.923 222.223 214.589 1.00 17.17 120 ALA I N 1
ATOM 9055 C CA . ALA I 1 120 ? 245.112 221.431 214.291 1.00 17.17 120 ALA I CA 1
ATOM 9056 C C . ALA I 1 120 ? 245.218 220.217 215.204 1.00 17.17 120 ALA I C 1
ATOM 9057 O O . ALA I 1 120 ? 245.621 219.135 214.762 1.00 17.17 120 ALA I O 1
ATOM 9059 N N . ILE I 1 121 ? 244.869 220.378 216.482 1.00 15.77 121 ILE I N 1
ATOM 9060 C CA . ILE I 1 121 ? 244.994 219.280 217.436 1.00 15.77 121 ILE I CA 1
ATOM 9061 C C . ILE I 1 121 ? 244.007 218.164 217.114 1.00 15.77 121 ILE I C 1
ATOM 9062 O O . ILE I 1 121 ? 244.349 216.978 217.181 1.00 15.77 121 ILE I O 1
ATOM 9067 N N . LEU I 1 122 ? 242.768 218.519 216.765 1.00 16.37 122 LEU I N 1
ATOM 9068 C CA . LEU I 1 122 ? 241.763 217.500 216.478 1.00 16.37 122 LEU I CA 1
ATOM 9069 C C . LEU I 1 122 ? 242.112 216.706 215.225 1.00 16.37 122 LEU I C 1
ATOM 9070 O O . LEU I 1 122 ? 241.843 215.501 215.152 1.00 16.37 122 LEU I O 1
ATOM 9075 N N . SER I 1 123 ? 242.695 217.365 214.222 1.00 19.06 123 SER I N 1
ATOM 9076 C CA . SER I 1 123 ? 243.034 216.671 212.983 1.00 19.06 123 SER I CA 1
ATOM 9077 C C . SER I 1 123 ? 244.090 215.597 213.214 1.00 19.06 123 SER I C 1
ATOM 9078 O O . SER I 1 123 ? 244.006 214.503 212.646 1.00 19.06 123 SER I O 1
ATOM 9081 N N . PHE I 1 124 ? 245.097 215.894 214.040 1.00 20.26 124 PHE I N 1
ATOM 9082 C CA . PHE I 1 124 ? 246.184 214.943 214.253 1.00 20.26 124 PHE I CA 1
ATOM 9083 C C . PHE I 1 124 ? 245.703 213.690 214.975 1.00 20.26 124 PHE I C 1
ATOM 9084 O O . PHE I 1 124 ? 246.103 212.574 214.624 1.00 20.26 124 PHE I O 1
ATOM 9092 N N . LEU I 1 125 ? 244.854 213.852 215.991 1.00 18.57 125 LEU I N 1
ATOM 9093 C CA . LEU I 1 125 ? 244.414 212.702 216.778 1.00 18.57 125 LEU I CA 1
ATOM 9094 C C . LEU I 1 125 ? 243.570 211.743 215.949 1.00 18.57 125 LEU I C 1
ATOM 9095 O O . LEU I 1 125 ? 243.683 210.521 216.099 1.00 18.57 125 LEU I O 1
ATOM 9100 N N . HIS I 1 126 ? 242.709 212.274 215.080 1.00 20.28 126 HIS I N 1
ATOM 9101 C CA . HIS I 1 126 ? 241.818 211.417 214.304 1.00 20.28 126 HIS I CA 1
ATOM 9102 C C . HIS I 1 126 ? 242.594 210.525 213.342 1.00 20.28 126 HIS I C 1
ATOM 9103 O O . HIS I 1 126 ? 242.278 209.338 213.198 1.00 20.28 126 HIS I O 1
ATOM 9110 N N . ILE I 1 127 ? 243.610 211.074 212.676 1.00 22.51 127 ILE I N 1
ATOM 9111 C CA . ILE I 1 127 ? 244.314 210.324 211.639 1.00 22.51 127 ILE I CA 1
ATOM 9112 C C . ILE I 1 127 ? 245.163 209.212 212.245 1.00 22.51 127 ILE I C 1
ATOM 9113 O O . ILE I 1 127 ? 245.155 208.075 211.760 1.00 22.51 127 ILE I O 1
ATOM 9118 N N . TRP I 1 128 ? 245.902 209.514 213.312 1.00 22.74 128 TRP I N 1
ATOM 9119 C CA . TRP I 1 128 ? 246.927 208.606 213.810 1.00 22.74 128 TRP I CA 1
ATOM 9120 C C . TRP I 1 128 ? 246.481 207.731 214.974 1.00 22.74 128 TRP I C 1
ATOM 9121 O O . TRP I 1 128 ? 247.130 206.712 215.236 1.00 22.74 128 TRP I O 1
ATOM 9132 N N . ALA I 1 129 ? 245.408 208.086 215.678 1.00 20.41 129 ALA I N 1
ATOM 9133 C CA . ALA I 1 129 ? 245.014 207.353 216.876 1.00 20.41 129 ALA I CA 1
ATOM 9134 C C . ALA I 1 129 ? 243.634 206.725 216.775 1.00 20.41 129 ALA I C 1
ATOM 9135 O O . ALA I 1 129 ? 243.479 205.537 217.079 1.00 20.41 129 ALA I O 1
ATOM 9137 N N . VAL I 1 130 ? 242.618 207.487 216.368 1.00 20.56 130 VAL I N 1
ATOM 9138 C CA . VAL I 1 130 ? 241.248 206.980 216.406 1.00 20.56 130 VAL I CA 1
ATOM 9139 C C . VAL I 1 130 ? 241.031 205.918 215.332 1.00 20.56 130 VAL I C 1
ATOM 9140 O O . VAL I 1 130 ? 240.442 204.863 215.594 1.00 20.56 130 VAL I O 1
ATOM 9144 N N . VAL I 1 131 ? 241.497 206.179 214.108 1.00 23.74 131 VAL I N 1
ATOM 9145 C CA . VAL I 1 131 ? 241.224 205.259 213.000 1.00 23.74 131 VAL I CA 1
ATOM 9146 C C . VAL I 1 131 ? 241.833 203.877 213.224 1.00 23.74 131 VAL I C 1
ATOM 9147 O O . VAL I 1 131 ? 241.118 202.878 213.043 1.00 23.74 131 VAL I O 1
ATOM 9151 N N . PRO I 1 132 ? 243.112 203.736 213.594 1.00 22.61 132 PRO I N 1
ATOM 9152 C CA . PRO I 1 132 ? 243.621 202.387 213.893 1.00 22.61 132 PRO I CA 1
ATOM 9153 C C . PRO I 1 132 ? 242.907 201.710 215.050 1.00 22.61 132 PRO I C 1
ATOM 9154 O O . PRO I 1 132 ? 242.771 200.481 215.047 1.00 22.61 132 PRO I O 1
ATOM 9158 N N . CYS I 1 133 ? 242.452 202.475 216.046 1.00 24.61 133 CYS I N 1
ATOM 9159 C CA . CYS I 1 133 ? 241.793 201.876 217.203 1.00 24.61 133 CYS I CA 1
ATOM 9160 C C . CYS I 1 133 ? 240.469 201.225 216.822 1.00 24.61 133 CYS I C 1
ATOM 9161 O O . CYS I 1 133 ? 240.155 200.126 217.292 1.00 24.61 133 CYS I O 1
ATOM 9164 N N . ILE I 1 134 ? 239.675 201.890 215.981 1.00 23.33 134 ILE I N 1
ATOM 9165 C CA . ILE I 1 134 ? 238.371 201.350 215.604 1.00 23.33 134 ILE I CA 1
ATOM 9166 C C . ILE I 1 134 ? 238.531 200.093 214.757 1.00 23.33 134 ILE I C 1
ATOM 9167 O O . ILE I 1 134 ? 237.791 199.117 214.926 1.00 23.33 134 ILE I O 1
ATOM 9172 N N . LYS I 1 135 ? 239.493 200.096 213.831 1.00 24.06 135 LYS I N 1
ATOM 9173 C CA . LYS I 1 135 ? 239.674 198.951 212.943 1.00 24.06 135 LYS I CA 1
ATOM 9174 C C . LYS I 1 135 ? 240.081 197.704 213.718 1.00 24.06 135 LYS I C 1
ATOM 9175 O O . LYS I 1 135 ? 239.598 196.602 213.434 1.00 24.06 135 LYS I O 1
ATOM 9181 N N . SER I 1 136 ? 240.966 197.857 214.706 1.00 21.89 136 SER I N 1
ATOM 9182 C CA . SER I 1 136 ? 241.409 196.716 215.500 1.00 21.89 136 SER I CA 1
ATOM 9183 C C . SER I 1 136 ? 240.301 196.143 216.372 1.00 21.89 136 SER I C 1
ATOM 9184 O O . SER I 1 136 ? 240.442 195.021 216.870 1.00 21.89 136 SER I O 1
ATOM 9187 N N . PHE I 1 137 ? 239.212 196.886 216.579 1.00 21.77 137 PHE I N 1
ATOM 9188 C CA . PHE I 1 137 ? 238.117 196.385 217.404 1.00 21.77 137 PHE I CA 1
ATOM 9189 C C . PHE I 1 137 ? 237.362 195.262 216.702 1.00 21.77 137 PHE I C 1
ATOM 9190 O O . PHE I 1 137 ? 236.880 194.329 217.354 1.00 21.77 137 PHE I O 1
ATOM 9198 N N . LEU I 1 138 ? 237.245 195.337 215.373 1.00 23.00 138 LEU I N 1
ATOM 9199 C CA . LEU I 1 138 ? 236.505 194.319 214.630 1.00 23.00 138 LEU I CA 1
ATOM 9200 C C . LEU I 1 138 ? 237.168 192.951 214.710 1.00 23.00 138 LEU I C 1
ATOM 9201 O O . LEU I 1 138 ? 236.476 191.935 214.836 1.00 23.00 138 LEU I O 1
ATOM 9206 N N . ILE I 1 139 ? 238.499 192.899 214.625 1.00 24.92 139 ILE I N 1
ATOM 9207 C CA . ILE I 1 139 ? 239.194 191.615 214.627 1.00 24.92 139 ILE I CA 1
ATOM 9208 C C . ILE I 1 139 ? 239.041 190.922 215.976 1.00 24.92 139 ILE I C 1
ATOM 9209 O O . ILE I 1 139 ? 238.922 189.693 216.048 1.00 24.92 139 ILE I O 1
ATOM 9214 N N . GLU I 1 140 ? 239.039 191.695 217.064 1.00 28.03 140 GLU I N 1
ATOM 9215 C CA . GLU I 1 140 ? 238.983 191.101 218.396 1.00 28.03 140 GLU I CA 1
ATOM 9216 C C . GLU I 1 140 ? 237.650 190.403 218.651 1.00 28.03 140 GLU I C 1
ATOM 9217 O O . GLU I 1 140 ? 237.623 189.279 219.165 1.00 28.03 140 GLU I O 1
ATOM 9223 N N . ILE I 1 141 ? 236.536 191.048 218.307 1.00 25.12 141 ILE I N 1
ATOM 9224 C CA . ILE I 1 141 ? 235.204 190.503 218.584 1.00 25.12 141 ILE I CA 1
ATOM 9225 C C . ILE I 1 141 ? 234.768 189.708 217.353 1.00 25.12 141 ILE I C 1
ATOM 9226 O O . ILE I 1 141 ? 233.978 190.161 216.523 1.00 25.12 141 ILE I O 1
ATOM 9231 N N . GLN I 1 142 ? 235.292 188.487 217.239 1.00 28.17 142 GLN I N 1
ATOM 9232 C CA . GLN I 1 142 ? 234.882 187.567 216.184 1.00 28.17 142 GLN I CA 1
ATOM 9233 C C . GLN I 1 142 ? 234.300 186.282 216.760 1.00 28.17 142 GLN I C 1
ATOM 9234 O O . GLN I 1 142 ? 233.247 185.815 216.316 1.00 28.17 142 GLN I O 1
ATOM 9240 N N . CYS I 1 143 ? 234.990 185.700 217.743 1.00 31.09 143 CYS I N 1
ATOM 9241 C CA . CYS I 1 143 ? 234.543 184.436 218.319 1.00 31.09 143 CYS I CA 1
ATOM 9242 C C . CYS I 1 143 ? 233.218 184.595 219.053 1.00 31.09 143 CYS I C 1
ATOM 9243 O O . CYS I 1 143 ? 232.359 183.707 218.992 1.00 31.09 143 CYS I O 1
ATOM 9246 N N . ILE I 1 144 ? 233.037 185.712 219.759 1.00 28.91 144 ILE I N 1
ATOM 9247 C CA . ILE I 1 144 ? 231.823 185.915 220.546 1.00 28.91 144 ILE I CA 1
ATOM 9248 C C . ILE I 1 144 ? 230.603 186.015 219.638 1.00 28.91 144 ILE I C 1
ATOM 9249 O O . ILE I 1 144 ? 229.559 185.409 219.904 1.00 28.91 144 ILE I O 1
ATOM 9254 N N . SER I 1 145 ? 230.716 186.783 218.553 1.00 25.92 145 SER I N 1
ATOM 9255 C CA . SER I 1 145 ? 229.567 187.002 217.680 1.00 25.92 145 SER I CA 1
ATOM 9256 C C . SER I 1 145 ? 229.153 185.723 216.960 1.00 25.92 145 SER I C 1
ATOM 9257 O O . SER I 1 145 ? 227.957 185.447 216.820 1.00 25.92 145 SER I O 1
ATOM 9260 N N . ARG I 1 146 ? 230.123 184.935 216.490 1.00 27.22 146 ARG I N 1
ATOM 9261 C CA . ARG I 1 146 ? 229.791 183.727 215.739 1.00 27.22 146 ARG I CA 1
ATOM 9262 C C . ARG I 1 146 ? 229.124 182.679 216.622 1.00 27.22 146 ARG I C 1
ATOM 9263 O O . ARG I 1 146 ? 228.146 182.045 216.209 1.00 27.22 146 ARG I O 1
ATOM 9271 N N . VAL I 1 147 ? 229.639 182.476 217.836 1.00 25.32 147 VAL I N 1
ATOM 9272 C CA . VAL I 1 147 ? 229.066 181.474 218.729 1.00 25.32 147 VAL I CA 1
ATOM 9273 C C . VAL I 1 147 ? 227.664 181.880 219.168 1.00 25.32 147 VAL I C 1
ATOM 9274 O O . VAL I 1 147 ? 226.756 181.044 219.247 1.00 25.32 147 VAL I O 1
ATOM 9278 N N . TYR I 1 148 ? 227.464 183.168 219.458 1.00 25.45 148 TYR I N 1
ATOM 9279 C CA . TYR I 1 148 ? 226.162 183.636 219.924 1.00 25.45 148 TYR I CA 1
ATOM 9280 C C . TYR I 1 148 ? 225.087 183.448 218.859 1.00 25.45 148 TYR I C 1
ATOM 9281 O O . TYR I 1 148 ? 223.944 183.103 219.177 1.00 25.45 148 TYR I O 1
ATOM 9290 N N . SER I 1 149 ? 225.433 183.677 217.590 1.00 24.98 149 SER I N 1
ATOM 9291 C CA . SER I 1 149 ? 224.449 183.545 216.518 1.00 24.98 149 SER I CA 1
ATOM 9292 C C . SER I 1 149 ? 223.968 182.107 216.374 1.00 24.98 149 SER I C 1
ATOM 9293 O O . SER I 1 149 ? 222.783 181.864 216.119 1.00 24.98 149 SER I O 1
ATOM 9296 N N . ILE I 1 150 ? 224.876 181.139 216.520 1.00 26.37 150 ILE I N 1
ATOM 9297 C CA . ILE I 1 150 ? 224.505 179.734 216.367 1.00 26.37 150 ILE I CA 1
ATOM 9298 C C . ILE I 1 150 ? 223.515 179.319 217.448 1.00 26.37 150 ILE I C 1
ATOM 9299 O O . ILE I 1 150 ? 222.553 178.588 217.183 1.00 26.37 150 ILE I O 1
ATOM 9304 N N . TYR I 1 151 ? 223.735 179.774 218.683 1.00 26.42 151 TYR I N 1
ATOM 9305 C CA . TYR I 1 151 ? 222.858 179.393 219.785 1.00 26.42 151 TYR I CA 1
ATOM 9306 C C . TYR I 1 151 ? 221.438 179.912 219.594 1.00 26.42 151 TYR I C 1
ATOM 9307 O O . TYR I 1 151 ? 220.476 179.197 219.896 1.00 26.42 151 TYR I O 1
ATOM 9316 N N . VAL I 1 152 ? 221.282 181.143 219.108 1.00 27.53 152 VAL I N 1
ATOM 9317 C CA . VAL I 1 152 ? 219.949 181.712 218.933 1.00 27.53 152 VAL I CA 1
ATOM 9318 C C . VAL I 1 152 ? 219.196 181.007 217.809 1.00 27.53 152 VAL I C 1
ATOM 9319 O O . VAL I 1 152 ? 218.001 180.722 217.934 1.00 27.53 152 VAL I O 1
ATOM 9323 N N . HIS I 1 153 ? 219.876 180.708 216.701 1.00 29.87 153 HIS I N 1
ATOM 9324 C CA . HIS I 1 153 ? 219.227 180.034 215.582 1.00 29.87 153 HIS I CA 1
ATOM 9325 C C . HIS I 1 153 ? 218.894 178.576 215.876 1.00 29.87 153 HIS I C 1
ATOM 9326 O O . HIS I 1 153 ? 218.206 177.944 215.068 1.00 29.87 153 HIS I O 1
ATOM 9333 N N . THR I 1 154 ? 219.371 178.026 216.990 1.00 29.24 154 THR I N 1
ATOM 9334 C CA . THR I 1 154 ? 219.061 176.649 217.353 1.00 29.24 154 THR I CA 1
ATOM 9335 C C . THR I 1 154 ? 217.819 176.539 218.226 1.00 29.24 154 THR I C 1
ATOM 9336 O O . THR I 1 154 ? 217.067 175.564 218.104 1.00 29.24 154 THR I O 1
ATOM 9340 N N . VAL I 1 155 ? 217.568 177.527 219.079 1.00 29.71 155 VAL I N 1
ATOM 9341 C CA . VAL I 1 155 ? 216.487 177.442 220.058 1.00 29.71 155 VAL I CA 1
ATOM 9342 C C . VAL I 1 155 ? 215.176 177.981 219.500 1.00 29.71 155 VAL I C 1
ATOM 9343 O O . VAL I 1 155 ? 214.182 177.255 219.415 1.00 29.71 155 VAL I O 1
ATOM 9347 N N . CYS I 1 156 ? 215.146 179.255 219.113 1.00 33.28 156 CYS I N 1
ATOM 9348 C CA . CYS I 1 156 ? 213.896 179.921 218.771 1.00 33.28 156 CYS I CA 1
ATOM 9349 C C . CYS I 1 156 ? 213.509 179.790 217.303 1.00 33.28 156 CYS I C 1
ATOM 9350 O O . CYS I 1 156 ? 212.422 180.242 216.930 1.00 33.28 156 CYS I O 1
ATOM 9353 N N . ASP I 1 157 ? 214.359 179.202 216.463 1.00 36.96 157 ASP I N 1
ATOM 9354 C CA . ASP I 1 157 ? 214.018 179.081 215.046 1.00 36.96 157 ASP I CA 1
ATOM 9355 C C . ASP I 1 157 ? 212.794 178.207 214.793 1.00 36.96 157 ASP I C 1
ATOM 9356 O O . ASP I 1 157 ? 211.891 178.653 214.065 1.00 36.96 157 ASP I O 1
ATOM 9361 N N . PRO I 1 158 ? 212.687 176.982 215.329 1.00 35.18 158 PRO I N 1
ATOM 9362 C CA . PRO I 1 158 ? 211.484 176.179 215.049 1.00 35.18 158 PRO I CA 1
ATOM 9363 C C . PRO I 1 158 ? 210.213 176.737 215.667 1.00 35.18 158 PRO I C 1
ATOM 9364 O O . PRO I 1 158 ? 209.122 176.430 215.172 1.00 35.18 158 PRO I O 1
ATOM 9368 N N . LEU I 1 159 ? 210.315 177.537 216.730 1.00 34.53 159 LEU I N 1
ATOM 9369 C CA . LEU I 1 159 ? 209.118 178.068 217.375 1.00 34.53 159 LEU I CA 1
ATOM 9370 C C . LEU I 1 159 ? 208.379 179.043 216.467 1.00 34.53 159 LEU I C 1
ATOM 9371 O O . LEU I 1 159 ? 207.144 179.038 216.419 1.00 34.53 159 LEU I O 1
ATOM 9376 N N . PHE I 1 160 ? 209.113 179.882 215.740 1.00 34.84 160 PHE I N 1
ATOM 9377 C CA . PHE I 1 160 ? 208.519 180.908 214.894 1.00 34.84 160 PHE I CA 1
ATOM 9378 C C . PHE I 1 160 ? 208.227 180.418 213.483 1.00 34.84 160 PHE I C 1
ATOM 9379 O O . PHE I 1 160 ? 207.780 181.209 212.647 1.00 34.84 160 PHE I O 1
ATOM 9387 N N . GLU I 1 161 ? 208.473 179.139 213.196 1.00 38.55 161 GLU I N 1
ATOM 9388 C CA . GLU I 1 161 ? 208.140 178.568 211.900 1.00 38.55 161 GLU I CA 1
ATOM 9389 C C . GLU I 1 161 ? 206.801 177.847 211.890 1.00 38.55 161 GLU I C 1
ATOM 9390 O O . GLU I 1 161 ? 206.116 177.869 210.863 1.00 38.55 161 GLU I O 1
ATOM 9396 N N . ALA I 1 162 ? 206.408 177.222 213.001 1.00 37.90 162 ALA I N 1
ATOM 9397 C CA . ALA I 1 162 ? 205.088 176.614 213.102 1.00 37.90 162 ALA I CA 1
ATOM 9398 C C . ALA I 1 162 ? 203.982 177.646 213.278 1.00 37.90 162 ALA I C 1
ATOM 9399 O O . ALA I 1 162 ? 202.841 177.383 212.883 1.00 37.90 162 ALA I O 1
ATOM 9401 N N . VAL I 1 163 ? 204.292 178.806 213.864 1.00 33.95 163 VAL I N 1
ATOM 9402 C CA . VAL I 1 163 ? 203.309 179.881 214.004 1.00 33.95 163 VAL I CA 1
ATOM 9403 C C . VAL I 1 163 ? 202.889 180.460 212.664 1.00 33.95 163 VAL I C 1
ATOM 9404 O O . VAL I 1 163 ? 201.740 180.897 212.519 1.00 33.95 163 VAL I O 1
ATOM 9408 N N . GLY I 1 164 ? 203.769 180.445 211.670 1.00 36.24 164 GLY I N 1
ATOM 9409 C CA . GLY I 1 164 ? 203.496 181.007 210.367 1.00 36.24 164 GLY I CA 1
ATOM 9410 C C . GLY I 1 164 ? 202.647 180.150 209.456 1.00 36.24 164 GLY I C 1
ATOM 9411 O O . GLY I 1 164 ? 202.518 180.471 208.270 1.00 36.24 164 GLY I O 1
ATOM 9412 N N . LYS I 1 165 ? 202.070 179.065 209.965 1.00 36.69 165 LYS I N 1
ATOM 9413 C CA . LYS I 1 165 ? 201.203 178.198 209.179 1.00 36.69 165 LYS I CA 1
ATOM 9414 C C . LYS I 1 165 ? 199.759 178.681 209.133 1.00 36.69 165 LYS I C 1
ATOM 9415 O O . LYS I 1 165 ? 198.932 178.052 208.466 1.00 36.69 165 LYS I O 1
ATOM 9421 N N . ILE I 1 166 ? 199.436 179.779 209.820 1.00 36.84 166 ILE I N 1
ATOM 9422 C CA . ILE I 1 166 ? 198.059 180.259 209.849 1.00 36.84 166 ILE I CA 1
ATOM 9423 C C . ILE I 1 166 ? 197.652 180.943 208.550 1.00 36.84 166 ILE I C 1
ATOM 9424 O O . ILE I 1 166 ? 196.457 181.184 208.337 1.00 36.84 166 ILE I O 1
ATOM 9429 N N . PHE I 1 167 ? 198.604 181.266 207.677 1.00 43.03 167 PHE I N 1
ATOM 9430 C CA . PHE I 1 167 ? 198.319 181.929 206.412 1.00 43.03 167 PHE I CA 1
ATOM 9431 C C . PHE I 1 167 ? 198.349 180.974 205.225 1.00 43.03 167 PHE I C 1
ATOM 9432 O O . PHE I 1 167 ? 198.390 181.430 204.078 1.00 43.03 167 PHE I O 1
ATOM 9440 N N . SER I 1 168 ? 198.330 179.666 205.469 1.00 46.87 168 SER I N 1
ATOM 9441 C CA . SER I 1 168 ? 198.482 178.676 204.411 1.00 46.87 168 SER I CA 1
ATOM 9442 C C . SER I 1 168 ? 197.156 178.155 203.869 1.00 46.87 168 SER I C 1
ATOM 9443 O O . SER I 1 168 ? 197.165 177.236 203.044 1.00 46.87 168 SER I O 1
ATOM 9446 N N . ASN I 1 169 ? 196.026 178.704 204.304 1.00 50.39 169 ASN I N 1
ATOM 9447 C CA . ASN I 1 169 ? 194.708 178.245 203.871 1.00 50.39 169 ASN I CA 1
ATOM 9448 C C . ASN I 1 169 ? 193.806 179.429 203.543 1.00 50.39 169 ASN I C 1
ATOM 9449 O O . ASN I 1 169 ? 192.669 179.526 204.008 1.00 50.39 169 ASN I O 1
ATOM 9454 N N . VAL I 1 170 ? 194.310 180.354 202.732 1.00 54.96 170 VAL I N 1
ATOM 9455 C CA . VAL I 1 170 ? 193.545 181.537 202.349 1.00 54.96 170 VAL I CA 1
ATOM 9456 C C . VAL I 1 170 ? 192.775 181.237 201.068 1.00 54.96 170 VAL I C 1
ATOM 9457 O O . VAL I 1 170 ? 193.363 180.840 200.057 1.00 54.96 170 VAL I O 1
ATOM 9461 N N . ARG I 1 171 ? 191.457 181.423 201.110 1.00 59.41 171 ARG I N 1
ATOM 9462 C CA . ARG I 1 171 ? 190.590 181.236 199.954 1.00 59.41 171 ARG I CA 1
ATOM 9463 C C . ARG I 1 171 ? 189.739 182.483 199.760 1.00 59.41 171 ARG I C 1
ATOM 9464 O O . ARG I 1 171 ? 189.121 182.970 200.712 1.00 59.41 171 ARG I O 1
ATOM 9472 N N . ILE I 1 172 ? 189.705 182.993 198.530 1.00 67.22 172 ILE I N 1
ATOM 9473 C CA . ILE I 1 172 ? 188.991 184.221 198.201 1.00 67.22 172 ILE I CA 1
ATOM 9474 C C . ILE I 1 172 ? 188.054 183.946 197.035 1.00 67.22 172 ILE I C 1
ATOM 9475 O O . ILE I 1 172 ? 188.458 183.337 196.038 1.00 67.22 172 ILE I O 1
ATOM 9480 N N . ASN I 1 173 ? 186.807 184.391 197.161 1.00 73.90 173 ASN I N 1
ATOM 9481 C CA . ASN I 1 173 ? 185.813 184.297 196.099 1.00 73.90 173 ASN I CA 1
ATOM 9482 C C . ASN I 1 173 ? 185.439 185.706 195.659 1.00 73.90 173 ASN I C 1
ATOM 9483 O O . ASN I 1 173 ? 185.093 186.548 196.494 1.00 73.90 173 ASN I O 1
ATOM 9488 N N . LEU I 1 174 ? 185.506 185.957 194.356 1.00 83.99 174 LEU I N 1
ATOM 9489 C CA . LEU I 1 174 ? 185.199 187.261 193.786 1.00 83.99 174 LEU I CA 1
ATOM 9490 C C . LEU I 1 174 ? 184.128 187.127 192.714 1.00 83.99 174 LEU I C 1
ATOM 9491 O O . LEU I 1 174 ? 184.158 186.195 191.905 1.00 83.99 174 LEU I O 1
ATOM 9496 N N . GLN I 1 175 ? 183.188 188.071 192.705 1.00 92.03 175 GLN I N 1
ATOM 9497 C CA . GLN I 1 175 ? 182.087 188.070 191.742 1.00 92.03 175 GLN I CA 1
ATOM 9498 C C . GLN I 1 175 ? 181.883 189.508 191.278 1.00 92.03 175 GLN I C 1
ATOM 9499 O O . GLN I 1 175 ? 181.456 190.362 192.060 1.00 92.03 175 GLN I O 1
ATOM 9505 N N . LYS I 1 176 ? 182.199 189.773 190.013 1.00 98.98 176 LYS I N 1
ATOM 9506 C CA . LYS I 1 176 ? 182.024 191.112 189.470 1.00 98.98 176 LYS I CA 1
ATOM 9507 C C . LYS I 1 176 ? 180.574 191.338 189.060 1.00 98.98 176 LYS I C 1
ATOM 9508 O O . LYS I 1 176 ? 179.897 190.426 188.579 1.00 98.98 176 LYS I O 1
ATOM 9514 N N . GLU I 1 177 ? 180.101 192.564 189.257 1.00 99.99 177 GLU I N 1
ATOM 9515 C CA . GLU I 1 177 ? 178.731 192.921 188.913 1.00 99.99 177 GLU I CA 1
ATOM 9516 C C . GLU I 1 177 ? 178.594 194.425 188.707 1.00 99.99 177 GLU I C 1
ATOM 9517 O O . GLU I 1 177 ? 178.032 194.875 187.708 1.00 99.99 177 GLU I O 1
ATOM 9523 N N . ILE J 1 49 ? 212.825 254.647 196.182 1.00 67.61 49 ILE J N 1
ATOM 9524 C CA . ILE J 1 49 ? 211.729 254.878 197.113 1.00 67.61 49 ILE J CA 1
ATOM 9525 C C . ILE J 1 49 ? 210.394 254.784 196.385 1.00 67.61 49 ILE J C 1
ATOM 9526 O O . ILE J 1 49 ? 209.950 255.744 195.757 1.00 67.61 49 ILE J O 1
ATOM 9531 N N . ASP J 1 50 ? 209.756 253.620 196.473 1.00 65.71 50 ASP J N 1
ATOM 9532 C CA . ASP J 1 50 ? 208.466 253.397 195.829 1.00 65.71 50 ASP J CA 1
ATOM 9533 C C . ASP J 1 50 ? 207.358 253.837 196.777 1.00 65.71 50 ASP J C 1
ATOM 9534 O O . ASP J 1 50 ? 207.136 253.209 197.817 1.00 65.71 50 ASP J O 1
ATOM 9539 N N . LEU J 1 51 ? 206.662 254.913 196.422 1.00 60.08 51 LEU J N 1
ATOM 9540 C CA . LEU J 1 51 ? 205.563 255.433 197.222 1.00 60.08 51 LEU J CA 1
ATOM 9541 C C . LEU J 1 51 ? 204.212 254.874 196.798 1.00 60.08 51 LEU J C 1
ATOM 9542 O O . LEU J 1 51 ? 203.185 255.281 197.350 1.00 60.08 51 LEU J O 1
ATOM 9547 N N . VAL J 1 52 ? 204.188 253.959 195.835 1.00 61.46 52 VAL J N 1
ATOM 9548 C CA . VAL J 1 52 ? 202.958 253.346 195.351 1.00 61.46 52 VAL J CA 1
ATOM 9549 C C . VAL J 1 52 ? 202.803 251.924 195.877 1.00 61.46 52 VAL J C 1
ATOM 9550 O O . VAL J 1 52 ? 201.761 251.565 196.426 1.00 61.46 52 VAL J O 1
ATOM 9554 N N . ASN J 1 53 ? 203.838 251.098 195.719 1.00 56.45 53 ASN J N 1
ATOM 9555 C CA . ASN J 1 53 ? 203.755 249.704 196.154 1.00 56.45 53 ASN J CA 1
ATOM 9556 C C . ASN J 1 53 ? 203.953 249.589 197.663 1.00 56.45 53 ASN J C 1
ATOM 9557 O O . ASN J 1 53 ? 203.069 249.116 198.383 1.00 56.45 53 ASN J O 1
ATOM 9562 N N . ARG J 1 54 ? 205.121 250.008 198.152 1.00 50.71 54 ARG J N 1
ATOM 9563 C CA . ARG J 1 54 ? 205.516 250.012 199.559 1.00 50.71 54 ARG J CA 1
ATOM 9564 C C . ARG J 1 54 ? 205.554 248.622 200.181 1.00 50.71 54 ARG J C 1
ATOM 9565 O O . ARG J 1 54 ? 205.822 248.509 201.383 1.00 50.71 54 ARG J O 1
ATOM 9573 N N . ASP J 1 55 ? 205.303 247.563 199.416 1.00 53.36 55 ASP J N 1
ATOM 9574 C CA . ASP J 1 55 ? 205.321 246.207 199.948 1.00 53.36 55 ASP J CA 1
ATOM 9575 C C . ASP J 1 55 ? 205.500 245.189 198.828 1.00 53.36 55 ASP J C 1
ATOM 9576 O O . ASP J 1 55 ? 204.580 244.408 198.556 1.00 53.36 55 ASP J O 1
ATOM 9581 N N . PRO J 1 56 ? 206.654 245.156 198.155 1.00 53.11 56 PRO J N 1
ATOM 9582 C CA . PRO J 1 56 ? 206.849 244.150 197.107 1.00 53.11 56 PRO J CA 1
ATOM 9583 C C . PRO J 1 56 ? 207.333 242.823 197.665 1.00 53.11 56 PRO J C 1
ATOM 9584 O O . PRO J 1 56 ? 208.265 242.219 197.125 1.00 53.11 56 PRO J O 1
ATOM 9588 N N . LYS J 1 57 ? 206.713 242.362 198.750 1.00 54.07 57 LYS J N 1
ATOM 9589 C CA . LYS J 1 57 ? 207.012 241.044 199.289 1.00 54.07 57 LYS J CA 1
ATOM 9590 C C . LYS J 1 57 ? 205.787 240.307 199.806 1.00 54.07 57 LYS J C 1
ATOM 9591 O O . LYS J 1 57 ? 205.914 239.138 200.184 1.00 54.07 57 LYS J O 1
ATOM 9597 N N . HIS J 1 58 ? 204.614 240.943 199.834 1.00 57.48 58 HIS J N 1
ATOM 9598 C CA . HIS J 1 58 ? 203.372 240.336 200.311 1.00 57.48 58 HIS J CA 1
ATOM 9599 C C . HIS J 1 58 ? 203.519 239.735 201.705 1.00 57.48 58 HIS J C 1
ATOM 9600 O O . HIS J 1 58 ? 202.937 238.686 201.996 1.00 57.48 58 HIS J O 1
ATOM 9607 N N . LEU J 1 59 ? 204.304 240.377 202.571 1.00 50.02 59 LEU J N 1
ATOM 9608 C CA . LEU J 1 59 ? 204.519 239.850 203.915 1.00 50.02 59 LEU J CA 1
ATOM 9609 C C . LEU J 1 59 ? 203.297 240.098 204.793 1.00 50.02 59 LEU J C 1
ATOM 9610 O O . LEU J 1 59 ? 202.646 239.156 205.257 1.00 50.02 59 LEU J O 1
ATOM 9615 N N . ASN J 1 60 ? 202.972 241.370 205.036 1.00 50.83 60 ASN J N 1
ATOM 9616 C CA . ASN J 1 60 ? 201.764 241.743 205.773 1.00 50.83 60 ASN J CA 1
ATOM 9617 C C . ASN J 1 60 ? 200.715 242.203 204.765 1.00 50.83 60 ASN J C 1
ATOM 9618 O O . ASN J 1 60 ? 200.548 243.392 204.494 1.00 50.83 60 ASN J O 1
ATOM 9623 N N . ASP J 1 61 ? 199.994 241.232 204.201 1.00 57.16 61 ASP J N 1
ATOM 9624 C CA . ASP J 1 61 ? 198.997 241.545 203.186 1.00 57.16 61 ASP J CA 1
ATOM 9625 C C . ASP J 1 61 ? 197.743 240.686 203.307 1.00 57.16 61 ASP J C 1
ATOM 9626 O O . ASP J 1 61 ? 196.935 240.665 202.370 1.00 57.16 61 ASP J O 1
ATOM 9631 N N . ASP J 1 62 ? 197.551 239.979 204.418 1.00 55.69 62 ASP J N 1
ATOM 9632 C CA . ASP J 1 62 ? 196.399 239.102 204.587 1.00 55.69 62 ASP J CA 1
ATOM 9633 C C . ASP J 1 62 ? 195.511 239.508 205.751 1.00 55.69 62 ASP J C 1
ATOM 9634 O O . ASP J 1 62 ? 194.283 239.546 205.602 1.00 55.69 62 ASP J O 1
ATOM 9639 N N . VAL J 1 63 ? 196.091 239.815 206.911 1.00 47.34 63 VAL J N 1
ATOM 9640 C CA . VAL J 1 63 ? 195.315 240.115 208.108 1.00 47.34 63 VAL J CA 1
ATOM 9641 C C . VAL J 1 63 ? 195.357 241.597 208.467 1.00 47.34 63 VAL J C 1
ATOM 9642 O O . VAL J 1 63 ? 194.908 241.978 209.552 1.00 47.34 63 VAL J O 1
ATOM 9646 N N . VAL J 1 64 ? 195.886 242.444 207.585 1.00 45.58 64 VAL J N 1
ATOM 9647 C CA . VAL J 1 64 ? 195.955 243.877 207.834 1.00 45.58 64 VAL J CA 1
ATOM 9648 C C . VAL J 1 64 ? 195.246 244.683 206.754 1.00 45.58 64 VAL J C 1
ATOM 9649 O O . VAL J 1 64 ? 195.383 245.906 206.711 1.00 45.58 64 VAL J O 1
ATOM 9653 N N . LYS J 1 65 ? 194.493 244.027 205.878 1.00 45.35 65 LYS J N 1
ATOM 9654 C CA . LYS J 1 65 ? 193.705 244.699 204.848 1.00 45.35 65 LYS J CA 1
ATOM 9655 C C . LYS J 1 65 ? 192.238 244.593 205.248 1.00 45.35 65 LYS J C 1
ATOM 9656 O O . LYS J 1 65 ? 191.593 243.567 205.013 1.00 45.35 65 LYS J O 1
ATOM 9662 N N . ILE J 1 66 ? 191.713 245.656 205.853 1.00 44.46 66 ILE J N 1
ATOM 9663 C CA . ILE J 1 66 ? 190.341 245.690 206.345 1.00 44.46 66 ILE J CA 1
ATOM 9664 C C . ILE J 1 66 ? 189.640 246.901 205.748 1.00 44.46 66 ILE J C 1
ATOM 9665 O O . ILE J 1 66 ? 190.162 248.020 205.810 1.00 44.46 66 ILE J O 1
ATOM 9670 N N . ASP J 1 67 ? 188.463 246.677 205.175 1.00 48.45 67 ASP J N 1
ATOM 9671 C CA . ASP J 1 67 ? 187.624 247.732 204.632 1.00 48.45 67 ASP J CA 1
ATOM 9672 C C . ASP J 1 67 ? 186.267 247.701 205.324 1.00 48.45 67 ASP J C 1
ATOM 9673 O O . ASP J 1 67 ? 185.940 246.767 206.060 1.00 48.45 67 ASP J O 1
ATOM 9678 N N . PHE J 1 68 ? 185.473 248.748 205.087 1.00 43.43 68 PHE J N 1
ATOM 9679 C CA . PHE J 1 68 ? 184.155 248.828 205.711 1.00 43.43 68 PHE J CA 1
ATOM 9680 C C . PHE J 1 68 ? 183.240 247.717 205.211 1.00 43.43 68 PHE J C 1
ATOM 9681 O O . PHE J 1 68 ? 182.450 247.160 205.981 1.00 43.43 68 PHE J O 1
ATOM 9689 N N . GLU J 1 69 ? 183.330 247.384 203.921 1.00 51.55 69 GLU J N 1
ATOM 9690 C CA . GLU J 1 69 ? 182.453 246.373 203.344 1.00 51.55 69 GLU J CA 1
ATOM 9691 C C . GLU J 1 69 ? 182.728 244.979 203.896 1.00 51.55 69 GLU J C 1
ATOM 9692 O O . GLU J 1 69 ? 181.854 244.110 203.818 1.00 51.55 69 GLU J O 1
ATOM 9698 N N . ASP J 1 70 ? 183.909 244.749 204.463 1.00 48.11 70 ASP J N 1
ATOM 9699 C CA . ASP J 1 70 ? 184.266 243.449 205.014 1.00 48.11 70 ASP J CA 1
ATOM 9700 C C . ASP J 1 70 ? 183.819 243.270 206.459 1.00 48.11 70 ASP J C 1
ATOM 9701 O O . ASP J 1 70 ? 184.099 242.224 207.053 1.00 48.11 70 ASP J O 1
ATOM 9706 N N . VAL J 1 71 ? 183.140 244.258 207.040 1.00 40.90 71 VAL J N 1
ATOM 9707 C CA . VAL J 1 71 ? 182.735 244.191 208.439 1.00 40.90 71 VAL J CA 1
ATOM 9708 C C . VAL J 1 71 ? 181.216 244.130 208.548 1.00 40.90 71 VAL J C 1
ATOM 9709 O O . VAL J 1 71 ? 180.664 243.201 209.147 1.00 40.90 71 VAL J O 1
ATOM 9713 N N . ILE J 1 72 ? 180.532 245.115 207.972 1.00 38.40 72 ILE J N 1
ATOM 9714 C CA . ILE J 1 72 ? 179.084 245.253 208.083 1.00 38.40 72 ILE J CA 1
ATOM 9715 C C . ILE J 1 72 ? 178.476 245.175 206.689 1.00 38.40 72 ILE J C 1
ATOM 9716 O O . ILE J 1 72 ? 178.929 245.868 205.772 1.00 38.40 72 ILE J O 1
ATOM 9721 N N . ALA J 1 73 ? 177.450 244.340 206.535 1.00 39.90 73 ALA J N 1
ATOM 9722 C CA . ALA J 1 73 ? 176.794 244.173 205.247 1.00 39.90 73 ALA J CA 1
ATOM 9723 C C . ALA J 1 73 ? 175.377 243.657 205.460 1.00 39.90 73 ALA J C 1
ATOM 9724 O O . ALA J 1 73 ? 175.159 242.742 206.257 1.00 39.90 73 ALA J O 1
ATOM 9726 N N . GLU J 1 74 ? 174.424 244.250 204.743 1.00 40.16 74 GLU J N 1
ATOM 9727 C CA . GLU J 1 74 ? 173.026 243.833 204.786 1.00 40.16 74 GLU J CA 1
ATOM 9728 C C . GLU J 1 74 ? 172.649 243.203 203.452 1.00 40.16 74 GLU J C 1
ATOM 9729 O O . GLU J 1 74 ? 172.605 243.910 202.433 1.00 40.16 74 GLU J O 1
ATOM 9735 N N . PRO J 1 75 ? 172.379 241.891 203.399 1.00 45.04 75 PRO J N 1
ATOM 9736 C CA . PRO J 1 75 ? 172.242 241.211 202.101 1.00 45.04 75 PRO J CA 1
ATOM 9737 C C . PRO J 1 75 ? 171.114 241.719 201.213 1.00 45.04 75 PRO J C 1
ATOM 9738 O O . PRO J 1 75 ? 171.373 242.236 200.121 1.00 45.04 75 PRO J O 1
ATOM 9742 N N . GLU J 1 76 ? 169.866 241.598 201.673 1.00 45.85 76 GLU J N 1
ATOM 9743 C CA . GLU J 1 76 ? 168.709 241.943 200.852 1.00 45.85 76 GLU J CA 1
ATOM 9744 C C . GLU J 1 76 ? 167.420 241.884 201.663 1.00 45.85 76 GLU J C 1
ATOM 9745 O O . GLU J 1 76 ? 167.256 241.001 202.512 1.00 45.85 76 GLU J O 1
ATOM 9751 N N . GLY J 1 77 ? 166.495 242.807 201.406 1.00 40.19 77 GLY J N 1
ATOM 9752 C CA . GLY J 1 77 ? 165.213 242.801 202.085 1.00 40.19 77 GLY J CA 1
ATOM 9753 C C . GLY J 1 77 ? 165.258 243.448 203.453 1.00 40.19 77 GLY J C 1
ATOM 9754 O O . GLY J 1 77 ? 164.331 244.164 203.843 1.00 40.19 77 GLY J O 1
ATOM 9755 N N . THR J 1 78 ? 166.336 243.195 204.194 1.00 39.29 78 THR J N 1
ATOM 9756 C CA . THR J 1 78 ? 166.539 243.776 205.519 1.00 39.29 78 THR J CA 1
ATOM 9757 C C . THR J 1 78 ? 167.449 244.991 205.365 1.00 39.29 78 THR J C 1
ATOM 9758 O O . THR J 1 78 ? 168.653 244.941 205.613 1.00 39.29 78 THR J O 1
ATOM 9762 N N . HIS J 1 79 ? 166.853 246.101 204.941 1.00 39.44 79 HIS J N 1
ATOM 9763 C CA . HIS J 1 79 ? 167.573 247.339 204.683 1.00 39.44 79 HIS J CA 1
ATOM 9764 C C . HIS J 1 79 ? 167.233 248.380 205.745 1.00 39.44 79 HIS J C 1
ATOM 9765 O O . HIS J 1 79 ? 166.369 248.176 206.602 1.00 39.44 79 HIS J O 1
ATOM 9772 N N . SER J 1 80 ? 167.933 249.511 205.678 1.00 40.79 80 SER J N 1
ATOM 9773 C CA . SER J 1 80 ? 167.749 250.625 206.597 1.00 40.79 80 SER J CA 1
ATOM 9774 C C . SER J 1 80 ? 167.452 251.888 205.797 1.00 40.79 80 SER J C 1
ATOM 9775 O O . SER J 1 80 ? 167.334 251.859 204.569 1.00 40.79 80 SER J O 1
ATOM 9778 N N . PHE J 1 81 ? 167.329 253.007 206.506 1.00 43.03 81 PHE J N 1
ATOM 9779 C CA . PHE J 1 81 ? 167.067 254.280 205.851 1.00 43.03 81 PHE J CA 1
ATOM 9780 C C . PHE J 1 81 ? 168.256 254.703 204.997 1.00 43.03 81 PHE J C 1
ATOM 9781 O O . PHE J 1 81 ? 169.406 254.355 205.274 1.00 43.03 81 PHE J O 1
ATOM 9789 N N . ASP J 1 82 ? 167.963 255.460 203.938 1.00 46.04 82 ASP J N 1
ATOM 9790 C CA . ASP J 1 82 ? 169.028 255.988 203.093 1.00 46.04 82 ASP J CA 1
ATOM 9791 C C . ASP J 1 82 ? 169.896 256.988 203.844 1.00 46.04 82 ASP J C 1
ATOM 9792 O O . ASP J 1 82 ? 171.103 257.074 203.591 1.00 46.04 82 ASP J O 1
ATOM 9797 N N . GLY J 1 83 ? 169.309 257.746 204.767 1.00 43.28 83 GLY J N 1
ATOM 9798 C CA . GLY J 1 83 ? 170.046 258.716 205.547 1.00 43.28 83 GLY J CA 1
ATOM 9799 C C . GLY J 1 83 ? 170.877 258.150 206.673 1.00 43.28 83 GLY J C 1
ATOM 9800 O O . GLY J 1 83 ? 171.626 258.895 207.310 1.00 43.28 83 GLY J O 1
ATOM 9801 N N . ILE J 1 84 ? 170.769 256.851 206.943 1.00 39.58 84 ILE J N 1
ATOM 9802 C CA . ILE J 1 84 ? 171.553 256.192 207.978 1.00 39.58 84 ILE J CA 1
ATOM 9803 C C . ILE J 1 84 ? 172.658 255.328 207.379 1.00 39.58 84 ILE J C 1
ATOM 9804 O O . ILE J 1 84 ? 173.691 255.112 208.021 1.00 39.58 84 ILE J O 1
ATOM 9809 N N . TRP J 1 85 ? 172.485 254.857 206.143 1.00 40.10 85 TRP J N 1
ATOM 9810 C CA . TRP J 1 85 ? 173.507 254.067 205.474 1.00 40.10 85 TRP J CA 1
ATOM 9811 C C . TRP J 1 85 ? 174.582 254.898 204.793 1.00 40.10 85 TRP J C 1
ATOM 9812 O O . TRP J 1 85 ? 175.698 254.399 204.616 1.00 40.10 85 TRP J O 1
ATOM 9823 N N . LYS J 1 86 ? 174.287 256.139 204.407 1.00 43.05 86 LYS J N 1
ATOM 9824 C CA . LYS J 1 86 ? 175.287 257.027 203.832 1.00 43.05 86 LYS J CA 1
ATOM 9825 C C . LYS J 1 86 ? 176.077 257.792 204.884 1.00 43.05 86 LYS J C 1
ATOM 9826 O O . LYS J 1 86 ? 177.064 258.449 204.537 1.00 43.05 86 LYS J O 1
ATOM 9832 N N . ALA J 1 87 ? 175.671 257.724 206.150 1.00 37.40 87 ALA J N 1
ATOM 9833 C CA . ALA J 1 87 ? 176.370 258.398 207.236 1.00 37.40 87 ALA J CA 1
ATOM 9834 C C . ALA J 1 87 ? 177.308 257.475 207.998 1.00 37.40 87 ALA J C 1
ATOM 9835 O O . ALA J 1 87 ? 178.381 257.909 208.427 1.00 37.40 87 ALA J O 1
ATOM 9837 N N . SER J 1 88 ? 176.929 256.208 208.182 1.00 39.57 88 SER J N 1
ATOM 9838 C CA . SER J 1 88 ? 177.812 255.269 208.864 1.00 39.57 88 SER J CA 1
ATOM 9839 C C . SER J 1 88 ? 179.011 254.897 208.002 1.00 39.57 88 SER J C 1
ATOM 9840 O O . SER J 1 88 ? 180.087 254.607 208.535 1.00 39.57 88 SER J O 1
ATOM 9843 N N . PHE J 1 89 ? 178.843 254.887 206.678 1.00 39.63 89 PHE J N 1
ATOM 9844 C CA . PHE J 1 89 ? 179.961 254.584 205.790 1.00 39.63 89 PHE J CA 1
ATOM 9845 C C . PHE J 1 89 ? 181.056 255.637 205.901 1.00 39.63 89 PHE J C 1
ATOM 9846 O O . PHE J 1 89 ? 182.248 255.308 205.906 1.00 39.63 89 PHE J O 1
ATOM 9854 N N . THR J 1 90 ? 180.671 256.912 205.983 1.00 34.19 90 THR J N 1
ATOM 9855 C CA . THR J 1 90 ? 181.659 257.983 206.066 1.00 34.19 90 THR J CA 1
ATOM 9856 C C . THR J 1 90 ? 182.345 258.009 207.427 1.00 34.19 90 THR J C 1
ATOM 9857 O O . THR J 1 90 ? 183.555 258.245 207.512 1.00 34.19 90 THR J O 1
ATOM 9861 N N . THR J 1 91 ? 181.591 257.770 208.503 1.00 32.14 91 THR J N 1
ATOM 9862 C CA . THR J 1 91 ? 182.158 257.879 209.845 1.00 32.14 91 THR J CA 1
ATOM 9863 C C . THR J 1 91 ? 183.246 256.837 210.083 1.00 32.14 91 THR J C 1
ATOM 9864 O O . THR J 1 91 ? 184.295 257.147 210.659 1.00 32.14 91 THR J O 1
ATOM 9868 N N . PHE J 1 92 ? 183.014 255.595 209.654 1.00 29.48 92 PHE J N 1
ATOM 9869 C CA . PHE J 1 92 ? 183.998 254.542 209.887 1.00 29.48 92 PHE J CA 1
ATOM 9870 C C . PHE J 1 92 ? 185.270 254.775 209.079 1.00 29.48 92 PHE J C 1
ATOM 9871 O O . PHE J 1 92 ? 186.378 254.562 209.582 1.00 29.48 92 PHE J O 1
ATOM 9879 N N . THR J 1 93 ? 185.132 255.206 207.824 1.00 31.52 93 THR J N 1
ATOM 9880 C CA . THR J 1 93 ? 186.299 255.361 206.960 1.00 31.52 93 THR J CA 1
ATOM 9881 C C . THR J 1 93 ? 187.181 256.518 207.414 1.00 31.52 93 THR J C 1
ATOM 9882 O O . THR J 1 93 ? 188.410 256.391 207.466 1.00 31.52 93 THR J O 1
ATOM 9886 N N . VAL J 1 94 ? 186.573 257.659 207.742 1.00 30.18 94 VAL J N 1
ATOM 9887 C CA . VAL J 1 94 ? 187.354 258.843 208.089 1.00 30.18 94 VAL J CA 1
ATOM 9888 C C . VAL J 1 94 ? 188.043 258.665 209.437 1.00 30.18 94 VAL J C 1
ATOM 9889 O O . VAL J 1 94 ? 189.195 259.078 209.617 1.00 30.18 94 VAL J O 1
ATOM 9893 N N . THR J 1 95 ? 187.357 258.050 210.402 1.00 29.69 95 THR J N 1
ATOM 9894 C CA . THR J 1 95 ? 187.891 257.975 211.760 1.00 29.69 95 THR J CA 1
ATOM 9895 C C . THR J 1 95 ? 189.171 257.150 211.817 1.00 29.69 95 THR J C 1
ATOM 9896 O O . THR J 1 95 ? 190.168 257.575 212.412 1.00 29.69 95 THR J O 1
ATOM 9900 N N . LYS J 1 96 ? 189.168 255.965 211.204 1.00 29.59 96 LYS J N 1
ATOM 9901 C CA . LYS J 1 96 ? 190.351 255.114 211.257 1.00 29.59 96 LYS J CA 1
ATOM 9902 C C . LYS J 1 96 ? 191.458 255.585 210.323 1.00 29.59 96 LYS J C 1
ATOM 9903 O O . LYS J 1 96 ? 192.615 255.199 210.514 1.00 29.59 96 LYS J O 1
ATOM 9909 N N . TYR J 1 97 ? 191.132 256.398 209.316 1.00 33.95 97 TYR J N 1
ATOM 9910 C CA . TYR J 1 97 ? 192.162 256.916 208.421 1.00 33.95 97 TYR J CA 1
ATOM 9911 C C . TYR J 1 97 ? 193.091 257.881 209.147 1.00 33.95 97 TYR J C 1
ATOM 9912 O O . TYR J 1 97 ? 194.318 257.745 209.081 1.00 33.95 97 TYR J O 1
ATOM 9921 N N . TRP J 1 98 ? 192.524 258.865 209.845 1.00 34.31 98 TRP J N 1
ATOM 9922 C CA . TRP J 1 98 ? 193.338 259.881 210.503 1.00 34.31 98 TRP J CA 1
ATOM 9923 C C . TRP J 1 98 ? 193.968 259.381 211.796 1.00 34.31 98 TRP J C 1
ATOM 9924 O O . TRP J 1 98 ? 195.041 259.859 212.178 1.00 34.31 98 TRP J O 1
ATOM 9935 N N . PHE J 1 99 ? 193.324 258.438 212.485 1.00 31.46 99 PHE J N 1
ATOM 9936 C CA . PHE J 1 99 ? 193.845 257.986 213.771 1.00 31.46 99 PHE J CA 1
ATOM 9937 C C . PHE J 1 99 ? 195.141 257.202 213.606 1.00 31.46 99 PHE J C 1
ATOM 9938 O O . PHE J 1 99 ? 196.038 257.295 214.451 1.00 31.46 99 PHE J O 1
ATOM 9946 N N . TYR J 1 100 ? 195.257 256.416 212.532 1.00 31.48 100 TYR J N 1
ATOM 9947 C CA . TYR J 1 100 ? 196.471 255.633 212.321 1.00 31.48 100 TYR J CA 1
ATOM 9948 C C . TYR J 1 100 ? 197.677 256.534 212.080 1.00 31.48 100 TYR J C 1
ATOM 9949 O O . TYR J 1 100 ? 198.779 256.248 212.560 1.00 31.48 100 TYR J O 1
ATOM 9958 N N . ARG J 1 101 ? 197.489 257.622 211.329 1.00 34.90 101 ARG J N 1
ATOM 9959 C CA . ARG J 1 101 ? 198.605 258.515 211.032 1.00 34.90 101 ARG J CA 1
ATOM 9960 C C . ARG J 1 101 ? 199.131 259.205 212.283 1.00 34.90 101 ARG J C 1
ATOM 9961 O O . ARG J 1 101 ? 200.331 259.488 212.371 1.00 34.90 101 ARG J O 1
ATOM 9969 N N . LEU J 1 102 ? 198.258 259.495 213.249 1.00 32.05 102 LEU J N 1
ATOM 9970 C CA . LEU J 1 102 ? 198.707 260.139 214.480 1.00 32.05 102 LEU J CA 1
ATOM 9971 C C . LEU J 1 102 ? 199.661 259.244 215.261 1.00 32.05 102 LEU J C 1
ATOM 9972 O O . LEU J 1 102 ? 200.675 259.718 215.786 1.00 32.05 102 LEU J O 1
ATOM 9977 N N . LEU J 1 103 ? 199.352 257.949 215.354 1.00 31.19 103 LEU J N 1
ATOM 9978 C CA . LEU J 1 103 ? 200.216 257.031 216.091 1.00 31.19 103 LEU J CA 1
ATOM 9979 C C . LEU J 1 103 ? 201.557 256.842 215.393 1.00 31.19 103 LEU J C 1
ATOM 9980 O O . LEU J 1 103 ? 202.598 256.747 216.053 1.00 31.19 103 LEU J O 1
ATOM 9985 N N . SER J 1 104 ? 201.553 256.778 214.059 1.00 32.77 104 SER J N 1
ATOM 9986 C CA . SER J 1 104 ? 202.780 256.507 213.320 1.00 32.77 104 SER J CA 1
ATOM 9987 C C . SER J 1 104 ? 203.775 257.656 213.393 1.00 32.77 104 SER J C 1
ATOM 9988 O O . SER J 1 104 ? 204.970 257.439 213.168 1.00 32.77 104 SER J O 1
ATOM 9991 N N . ALA J 1 105 ? 203.317 258.867 213.703 1.00 34.25 105 ALA J N 1
ATOM 9992 C CA . ALA J 1 105 ? 204.200 260.026 213.730 1.00 34.25 105 ALA J CA 1
ATOM 9993 C C . ALA J 1 105 ? 204.868 260.224 215.084 1.00 34.25 105 ALA J C 1
ATOM 9994 O O . ALA J 1 105 ? 206.045 260.595 215.143 1.00 34.25 105 ALA J O 1
ATOM 9996 N N . LEU J 1 106 ? 204.139 259.994 216.176 1.00 37.72 106 LEU J N 1
ATOM 9997 C CA . LEU J 1 106 ? 204.677 260.225 217.512 1.00 37.72 106 LEU J CA 1
ATOM 9998 C C . LEU J 1 106 ? 205.860 259.314 217.820 1.00 37.72 106 LEU J C 1
ATOM 9999 O O . LEU J 1 106 ? 206.981 259.794 218.018 1.00 37.72 106 LEU J O 1
ATOM 10004 N N . PHE J 1 107 ? 205.630 258.004 217.865 1.00 38.15 107 PHE J N 1
ATOM 10005 C CA . PHE J 1 107 ? 206.683 257.057 218.234 1.00 38.15 107 PHE J CA 1
ATOM 10006 C C . PHE J 1 107 ? 206.894 256.011 217.138 1.00 38.15 107 PHE J C 1
ATOM 10007 O O . PHE J 1 107 ? 206.956 254.807 217.382 1.00 38.15 107 PHE J O 1
ATOM 10015 N N . GLY J 1 108 ? 207.018 256.503 215.910 1.00 36.50 108 GLY J N 1
ATOM 10016 C CA . GLY J 1 108 ? 207.349 255.647 214.793 1.00 36.50 108 GLY J CA 1
ATOM 10017 C C . GLY J 1 108 ? 208.836 255.625 214.514 1.00 36.50 108 GLY J C 1
ATOM 10018 O O . GLY J 1 108 ? 209.398 254.567 214.221 1.00 36.50 108 GLY J O 1
ATOM 10019 N N . ILE J 1 109 ? 209.485 256.782 214.599 1.00 37.15 109 ILE J N 1
ATOM 10020 C CA . ILE J 1 109 ? 210.913 256.905 214.308 1.00 37.15 109 ILE J CA 1
ATOM 10021 C C . ILE J 1 109 ? 211.763 256.468 215.502 1.00 37.15 109 ILE J C 1
ATOM 10022 O O . ILE J 1 109 ? 212.733 255.721 215.309 1.00 37.15 109 ILE J O 1
ATOM 10027 N N . PRO J 1 110 ? 211.465 256.897 216.751 1.00 35.58 110 PRO J N 1
ATOM 10028 C CA . PRO J 1 110 ? 212.266 256.413 217.889 1.00 35.58 110 PRO J CA 1
ATOM 10029 C C . PRO J 1 110 ? 212.205 254.906 218.107 1.00 35.58 110 PRO J C 1
ATOM 10030 O O . PRO J 1 110 ? 212.940 254.376 218.947 1.00 35.58 110 PRO J O 1
ATOM 10034 N N . MET J 1 111 ? 211.339 254.208 217.371 1.00 33.74 111 MET J N 1
ATOM 10035 C CA . MET J 1 111 ? 211.259 252.758 217.485 1.00 33.74 111 MET J CA 1
ATOM 10036 C C . MET J 1 111 ? 212.108 252.050 216.435 1.00 33.74 111 MET J C 1
ATOM 10037 O O . MET J 1 111 ? 212.520 250.906 216.665 1.00 33.74 111 MET J O 1
ATOM 10042 N N . ALA J 1 112 ? 212.402 252.691 215.305 1.00 29.31 112 ALA J N 1
ATOM 10043 C CA . ALA J 1 112 ? 213.217 252.090 214.256 1.00 29.31 112 ALA J CA 1
ATOM 10044 C C . ALA J 1 112 ? 214.691 252.008 214.634 1.00 29.31 112 ALA J C 1
ATOM 10045 O O . ALA J 1 112 ? 215.391 251.087 214.204 1.00 29.31 112 ALA J O 1
ATOM 10047 N N . LEU J 1 113 ? 215.178 252.959 215.430 1.00 25.82 113 LEU J N 1
ATOM 10048 C CA . LEU J 1 113 ? 216.566 252.963 215.874 1.00 25.82 113 LEU J CA 1
ATOM 10049 C C . LEU J 1 113 ? 216.854 251.765 216.771 1.00 25.82 113 LEU J C 1
ATOM 10050 O O . LEU J 1 113 ? 217.932 251.170 216.691 1.00 25.82 113 LEU J O 1
ATOM 10055 N N . ILE J 1 114 ? 215.895 251.407 217.627 1.00 25.67 114 ILE J N 1
ATOM 10056 C CA . ILE J 1 114 ? 216.101 250.316 218.576 1.00 25.67 114 ILE J CA 1
ATOM 10057 C C . ILE J 1 114 ? 216.320 248.996 217.845 1.00 25.67 114 ILE J C 1
ATOM 10058 O O . ILE J 1 114 ? 217.208 248.212 218.199 1.00 25.67 114 ILE J O 1
ATOM 10063 N N . TRP J 1 115 ? 215.511 248.725 216.817 1.00 22.43 115 TRP J N 1
ATOM 10064 C CA . TRP J 1 115 ? 215.658 247.472 216.081 1.00 22.43 115 TRP J CA 1
ATOM 10065 C C . TRP J 1 115 ? 216.952 247.433 215.278 1.00 22.43 115 TRP J C 1
ATOM 10066 O O . TRP J 1 115 ? 217.449 246.346 214.965 1.00 22.43 115 TRP J O 1
ATOM 10077 N N . GLY J 1 116 ? 217.505 248.595 214.930 1.00 21.85 116 GLY J N 1
ATOM 10078 C CA . GLY J 1 116 ? 218.737 248.612 214.158 1.00 21.85 116 GLY J CA 1
ATOM 10079 C C . GLY J 1 116 ? 219.924 248.056 214.921 1.00 21.85 116 GLY J C 1
ATOM 10080 O O . GLY J 1 116 ? 220.712 247.277 214.380 1.00 21.85 116 GLY J O 1
ATOM 10081 N N . ILE J 1 117 ? 220.072 248.451 216.187 1.00 19.69 117 ILE J N 1
ATOM 10082 C CA . ILE J 1 117 ? 221.211 247.997 216.978 1.00 19.69 117 ILE J CA 1
ATOM 10083 C C . ILE J 1 117 ? 221.083 246.517 217.314 1.00 19.69 117 ILE J C 1
ATOM 10084 O O . ILE J 1 117 ? 222.071 245.774 217.293 1.00 19.69 117 ILE J O 1
ATOM 10089 N N . TYR J 1 118 ? 219.867 246.064 217.630 1.00 19.83 118 TYR J N 1
ATOM 10090 C CA . TYR J 1 118 ? 219.681 244.696 218.105 1.00 19.83 118 TYR J CA 1
ATOM 10091 C C . TYR J 1 118 ? 220.027 243.672 217.030 1.00 19.83 118 TYR J C 1
ATOM 10092 O O . TYR J 1 118 ? 220.633 242.636 217.326 1.00 19.83 118 TYR J O 1
ATOM 10101 N N . PHE J 1 119 ? 219.646 243.935 215.778 1.00 19.72 119 PHE J N 1
ATOM 10102 C CA . PHE J 1 119 ? 219.914 242.970 214.716 1.00 19.72 119 PHE J CA 1
ATOM 10103 C C . PHE J 1 119 ? 221.398 242.885 214.382 1.00 19.72 119 PHE J C 1
ATOM 10104 O O . PHE J 1 119 ? 221.867 241.837 213.927 1.00 19.72 119 PHE J O 1
ATOM 10112 N N . ALA J 1 120 ? 222.148 243.970 214.589 1.00 18.89 120 ALA J N 1
ATOM 10113 C CA . ALA J 1 120 ? 223.576 243.947 214.290 1.00 18.89 120 ALA J CA 1
ATOM 10114 C C . ALA J 1 120 ? 224.322 242.982 215.204 1.00 18.89 120 ALA J C 1
ATOM 10115 O O . ALA J 1 120 ? 225.246 242.290 214.762 1.00 18.89 120 ALA J O 1
ATOM 10117 N N . ILE J 1 121 ? 223.942 242.929 216.482 1.00 17.64 121 ILE J N 1
ATOM 10118 C CA . ILE J 1 121 ? 224.640 242.073 217.436 1.00 17.64 121 ILE J CA 1
ATOM 10119 C C . ILE J 1 121 ? 224.413 240.600 217.114 1.00 17.64 121 ILE J C 1
ATOM 10120 O O . ILE J 1 121 ? 225.342 239.788 217.181 1.00 17.64 121 ILE J O 1
ATOM 10125 N N . LEU J 1 122 ? 223.179 240.229 216.765 1.00 18.24 122 LEU J N 1
ATOM 10126 C CA . LEU J 1 122 ? 222.884 238.828 216.478 1.00 18.24 122 LEU J CA 1
ATOM 10127 C C . LEU J 1 122 ? 223.607 238.349 215.225 1.00 18.24 122 LEU J C 1
ATOM 10128 O O . LEU J 1 122 ? 224.032 237.191 215.152 1.00 18.24 122 LEU J O 1
ATOM 10133 N N . SER J 1 123 ? 223.742 239.219 214.222 1.00 19.70 123 SER J N 1
ATOM 10134 C CA . SER J 1 123 ? 224.402 238.819 212.983 1.00 19.70 123 SER J CA 1
ATOM 10135 C C . SER J 1 123 ? 225.870 238.486 213.214 1.00 19.70 123 SER J C 1
ATOM 10136 O O . SER J 1 123 ? 226.392 237.520 212.646 1.00 19.70 123 SER J O 1
ATOM 10139 N N . PHE J 1 124 ? 226.557 239.280 214.040 1.00 21.71 124 PHE J N 1
ATOM 10140 C CA . PHE J 1 124 ? 227.986 239.068 214.253 1.00 21.71 124 PHE J CA 1
ATOM 10141 C C . PHE J 1 124 ? 228.259 237.754 214.975 1.00 21.71 124 PHE J C 1
ATOM 10142 O O . PHE J 1 124 ? 229.198 237.031 214.624 1.00 21.71 124 PHE J O 1
ATOM 10150 N N . LEU J 1 125 ? 227.456 237.431 215.991 1.00 19.45 125 LEU J N 1
ATOM 10151 C CA . LEU J 1 125 ? 227.708 236.226 216.778 1.00 19.45 125 LEU J CA 1
ATOM 10152 C C . LEU J 1 125 ? 227.517 234.962 215.949 1.00 19.45 125 LEU J C 1
ATOM 10153 O O . LEU J 1 125 ? 228.272 233.996 216.099 1.00 19.45 125 LEU J O 1
ATOM 10158 N N . HIS J 1 126 ? 226.505 234.944 215.080 1.00 19.08 126 HIS J N 1
ATOM 10159 C CA . HIS J 1 126 ? 226.219 233.742 214.304 1.00 19.08 126 HIS J CA 1
ATOM 10160 C C . HIS J 1 126 ? 227.354 233.410 213.342 1.00 19.08 126 HIS J C 1
ATOM 10161 O O . HIS J 1 126 ? 227.730 232.241 213.198 1.00 19.08 126 HIS J O 1
ATOM 10168 N N . ILE J 1 127 ? 227.912 234.422 212.676 1.00 22.28 127 ILE J N 1
ATOM 10169 C CA . ILE J 1 127 ? 228.910 234.171 211.639 1.00 22.28 127 ILE J CA 1
ATOM 10170 C C . ILE J 1 127 ? 230.225 233.695 212.245 1.00 22.28 127 ILE J C 1
ATOM 10171 O O . ILE J 1 127 ? 230.833 232.734 211.760 1.00 22.28 127 ILE J O 1
ATOM 10176 N N . TRP J 1 128 ? 230.683 234.348 213.312 1.00 22.94 128 TRP J N 1
ATOM 10177 C CA . TRP J 1 128 ? 232.037 234.139 213.810 1.00 22.94 128 TRP J CA 1
ATOM 10178 C C . TRP J 1 128 ? 232.135 233.161 214.974 1.00 22.94 128 TRP J C 1
ATOM 10179 O O . TRP J 1 128 ? 233.231 232.655 215.236 1.00 22.94 128 TRP J O 1
ATOM 10190 N N . ALA J 1 129 ? 231.040 232.880 215.678 1.00 19.06 129 ALA J N 1
ATOM 10191 C CA . ALA J 1 129 ? 231.105 232.051 216.876 1.00 19.06 129 ALA J CA 1
ATOM 10192 C C . ALA J 1 129 ? 230.283 230.775 216.775 1.00 19.06 129 ALA J C 1
ATOM 10193 O O . ALA J 1 129 ? 230.796 229.693 217.079 1.00 19.06 129 ALA J O 1
ATOM 10195 N N . VAL J 1 130 ? 229.017 230.867 216.368 1.00 19.07 130 VAL J N 1
ATOM 10196 C CA . VAL J 1 130 ? 228.139 229.700 216.405 1.00 19.07 130 VAL J CA 1
ATOM 10197 C C . VAL J 1 130 ? 228.530 228.690 215.332 1.00 19.07 130 VAL J C 1
ATOM 10198 O O . VAL J 1 130 ? 228.604 227.484 215.594 1.00 19.07 130 VAL J O 1
ATOM 10202 N N . VAL J 1 131 ? 228.780 229.161 214.108 1.00 21.78 131 VAL J N 1
ATOM 10203 C CA . VAL J 1 131 ? 229.049 228.240 213.000 1.00 21.78 131 VAL J CA 1
ATOM 10204 C C . VAL J 1 131 ? 230.308 227.406 213.224 1.00 21.78 131 VAL J C 1
ATOM 10205 O O . VAL J 1 131 ? 230.246 226.180 213.043 1.00 21.78 131 VAL J O 1
ATOM 10209 N N . PRO J 1 132 ? 231.460 227.979 213.594 1.00 20.56 132 PRO J N 1
ATOM 10210 C CA . PRO J 1 132 ? 232.618 227.119 213.893 1.00 20.56 132 PRO J CA 1
ATOM 10211 C C . PRO J 1 132 ? 232.383 226.164 215.050 1.00 20.56 132 PRO J C 1
ATOM 10212 O O . PRO J 1 132 ? 232.933 225.056 215.047 1.00 20.56 132 PRO J O 1
ATOM 10216 N N . CYS J 1 133 ? 231.587 226.561 216.046 1.00 21.50 133 CYS J N 1
ATOM 10217 C CA . CYS J 1 133 ? 231.357 225.701 217.202 1.00 21.50 133 CYS J CA 1
ATOM 10218 C C . CYS J 1 133 ? 230.594 224.437 216.822 1.00 21.50 133 CYS J C 1
ATOM 10219 O O . CYS J 1 133 ? 230.925 223.343 217.292 1.00 21.50 133 CYS J O 1
ATOM 10222 N N . ILE J 1 134 ? 229.567 224.567 215.981 1.00 21.73 134 ILE J N 1
ATOM 10223 C CA . ILE J 1 134 ? 228.762 223.409 215.604 1.00 21.73 134 ILE J CA 1
ATOM 10224 C C . ILE J 1 134 ? 229.576 222.438 214.757 1.00 21.73 134 ILE J C 1
ATOM 10225 O O . ILE J 1 134 ? 229.481 221.217 214.926 1.00 21.73 134 ILE J O 1
ATOM 10230 N N . LYS J 1 135 ? 230.384 222.961 213.831 1.00 22.84 135 LYS J N 1
ATOM 10231 C CA . LYS J 1 135 ? 231.155 222.095 212.943 1.00 22.84 135 LYS J CA 1
ATOM 10232 C C . LYS J 1 135 ? 232.172 221.266 213.718 1.00 22.84 135 LYS J C 1
ATOM 10233 O O . LYS J 1 135 ? 232.361 220.078 213.434 1.00 22.84 135 LYS J O 1
ATOM 10239 N N . SER J 1 136 ? 232.834 221.873 214.706 1.00 22.08 136 SER J N 1
ATOM 10240 C CA . SER J 1 136 ? 233.823 221.153 215.500 1.00 22.08 136 SER J CA 1
ATOM 10241 C C . SER J 1 136 ? 233.201 220.071 216.372 1.00 22.08 136 SER J C 1
ATOM 10242 O O . SER J 1 136 ? 233.925 219.204 216.870 1.00 22.08 136 SER J O 1
ATOM 10245 N N . PHE J 1 137 ? 231.883 220.107 216.578 1.00 23.26 137 PHE J N 1
ATOM 10246 C CA . PHE J 1 137 ? 231.232 219.094 217.404 1.00 23.26 137 PHE J CA 1
ATOM 10247 C C . PHE J 1 137 ? 231.204 217.741 216.702 1.00 23.26 137 PHE J C 1
ATOM 10248 O O . PHE J 1 137 ? 231.303 216.696 217.354 1.00 23.26 137 PHE J O 1
ATOM 10256 N N . LEU J 1 138 ? 231.065 217.741 215.373 1.00 23.32 138 LEU J N 1
ATOM 10257 C CA . LEU J 1 138 ? 230.993 216.485 214.630 1.00 23.32 138 LEU J CA 1
ATOM 10258 C C . LEU J 1 138 ? 232.291 215.692 214.710 1.00 23.32 138 LEU J C 1
ATOM 10259 O O . LEU J 1 138 ? 232.258 214.463 214.836 1.00 23.32 138 LEU J O 1
ATOM 10264 N N . ILE J 1 139 ? 233.438 216.368 214.625 1.00 23.75 139 ILE J N 1
ATOM 10265 C CA . ILE J 1 139 ? 234.717 215.664 214.627 1.00 23.75 139 ILE J CA 1
ATOM 10266 C C . ILE J 1 139 ? 234.963 214.998 215.976 1.00 23.75 139 ILE J C 1
ATOM 10267 O O . ILE J 1 139 ? 235.527 213.900 216.048 1.00 23.75 139 ILE J O 1
ATOM 10272 N N . GLU J 1 140 ? 234.543 215.647 217.064 1.00 27.24 140 GLU J N 1
ATOM 10273 C CA . GLU J 1 140 ? 234.818 215.117 218.396 1.00 27.24 140 GLU J CA 1
ATOM 10274 C C . GLU J 1 140 ? 234.073 213.810 218.651 1.00 27.24 140 GLU J C 1
ATOM 10275 O O . GLU J 1 140 ? 234.659 212.850 219.165 1.00 27.24 140 GLU J O 1
ATOM 10281 N N . ILE J 1 141 ? 232.788 213.750 218.307 1.00 25.37 141 ILE J N 1
ATOM 10282 C CA . ILE J 1 141 ? 231.962 212.571 218.584 1.00 25.37 141 ILE J CA 1
ATOM 10283 C C . ILE J 1 141 ? 232.025 211.666 217.353 1.00 25.37 141 ILE J C 1
ATOM 10284 O O . ILE J 1 141 ? 231.115 211.621 216.523 1.00 25.37 141 ILE J O 1
ATOM 10289 N N . GLN J 1 142 ? 233.125 210.923 217.239 1.00 27.56 142 GLN J N 1
ATOM 10290 C CA . GLN J 1 142 ? 233.278 209.927 216.184 1.00 27.56 142 GLN J CA 1
ATOM 10291 C C . GLN J 1 142 ? 233.483 208.532 216.760 1.00 27.56 142 GLN J C 1
ATOM 10292 O O . GLN J 1 142 ? 232.850 207.569 216.316 1.00 27.56 142 GLN J O 1
ATOM 10298 N N . CYS J 1 143 ? 234.378 208.415 217.743 1.00 29.26 143 CYS J N 1
ATOM 10299 C CA . CYS J 1 143 ? 234.686 207.110 218.319 1.00 29.26 143 CYS J CA 1
ATOM 10300 C C . CYS J 1 143 ? 233.485 206.527 219.053 1.00 29.26 143 CYS J C 1
ATOM 10301 O O . CYS J 1 143 ? 233.243 205.316 218.992 1.00 29.26 143 CYS J O 1
ATOM 10304 N N . ILE J 1 144 ? 232.729 207.370 219.759 1.00 28.26 144 ILE J N 1
ATOM 10305 C CA . ILE J 1 144 ? 231.598 206.884 220.546 1.00 28.26 144 ILE J CA 1
ATOM 10306 C C . ILE J 1 144 ? 230.518 206.308 219.638 1.00 28.26 144 ILE J C 1
ATOM 10307 O O . ILE J 1 144 ? 229.967 205.234 219.904 1.00 28.26 144 ILE J O 1
ATOM 10312 N N . SER J 1 145 ? 230.197 207.016 218.553 1.00 26.17 145 SER J N 1
ATOM 10313 C CA . SER J 1 145 ? 229.112 206.579 217.680 1.00 26.17 145 SER J CA 1
ATOM 10314 C C . SER J 1 145 ? 229.456 205.279 216.960 1.00 26.17 145 SER J C 1
ATOM 10315 O O . SER J 1 145 ? 228.598 204.400 216.820 1.00 26.17 145 SER J O 1
ATOM 10318 N N . ARG J 1 146 ? 230.698 205.140 216.490 1.00 26.10 146 ARG J N 1
ATOM 10319 C CA . ARG J 1 146 ? 231.071 203.944 215.739 1.00 26.10 146 ARG J CA 1
ATOM 10320 C C . ARG J 1 146 ? 231.077 202.702 216.622 1.00 26.10 146 ARG J C 1
ATOM 10321 O O . ARG J 1 146 ? 230.596 201.640 216.209 1.00 26.10 146 ARG J O 1
ATOM 10329 N N . VAL J 1 147 ? 231.620 202.810 217.836 1.00 23.90 147 VAL J N 1
ATOM 10330 C CA . VAL J 1 147 ? 231.680 201.657 218.729 1.00 23.90 147 VAL J CA 1
ATOM 10331 C C . VAL J 1 147 ? 230.280 201.241 219.168 1.00 23.90 147 VAL J C 1
ATOM 10332 O O . VAL J 1 147 ? 229.969 200.047 219.247 1.00 23.90 147 VAL J O 1
ATOM 10336 N N . TYR J 1 148 ? 229.416 202.216 219.458 1.00 24.49 148 TYR J N 1
ATOM 10337 C CA . TYR J 1 148 ? 228.068 201.906 219.924 1.00 24.49 148 TYR J CA 1
ATOM 10338 C C . TYR J 1 148 ? 227.265 201.167 218.859 1.00 24.49 148 TYR J C 1
ATOM 10339 O O . TYR J 1 148 ? 226.489 200.259 219.177 1.00 24.49 148 TYR J O 1
ATOM 10348 N N . SER J 1 149 ? 227.432 201.546 217.590 1.00 25.24 149 SER J N 1
ATOM 10349 C CA . SER J 1 149 ? 226.676 200.904 216.518 1.00 25.24 149 SER J CA 1
ATOM 10350 C C . SER J 1 149 ? 227.049 199.433 216.374 1.00 25.24 149 SER J C 1
ATOM 10351 O O . SER J 1 149 ? 226.183 198.589 216.119 1.00 25.24 149 SER J O 1
ATOM 10354 N N . ILE J 1 150 ? 228.336 199.110 216.520 1.00 26.17 150 ILE J N 1
ATOM 10355 C CA . ILE J 1 150 ? 228.783 197.727 216.367 1.00 26.17 150 ILE J CA 1
ATOM 10356 C C . ILE J 1 150 ? 228.175 196.843 217.448 1.00 26.17 150 ILE J C 1
ATOM 10357 O O . ILE J 1 150 ? 227.760 195.708 217.183 1.00 26.17 150 ILE J O 1
ATOM 10362 N N . TYR J 1 151 ? 228.114 197.345 218.683 1.00 27.27 151 TYR J N 1
ATOM 10363 C CA . TYR J 1 151 ? 227.582 196.550 219.785 1.00 27.27 151 TYR J CA 1
ATOM 10364 C C . TYR J 1 151 ? 226.107 196.219 219.594 1.00 27.27 151 TYR J C 1
ATOM 10365 O O . TYR J 1 151 ? 225.684 195.098 219.896 1.00 27.27 151 TYR J O 1
ATOM 10374 N N . VAL J 1 152 ? 225.310 197.171 219.108 1.00 27.33 152 VAL J N 1
ATOM 10375 C CA . VAL J 1 152 ? 223.881 196.928 218.933 1.00 27.33 152 VAL J CA 1
ATOM 10376 C C . VAL J 1 152 ? 223.629 195.929 217.809 1.00 27.33 152 VAL J C 1
ATOM 10377 O O . VAL J 1 152 ? 222.778 195.042 217.934 1.00 27.33 152 VAL J O 1
ATOM 10381 N N . HIS J 1 153 ? 224.363 196.044 216.701 1.00 30.93 153 HIS J N 1
ATOM 10382 C CA . HIS J 1 153 ? 224.181 195.126 215.582 1.00 30.93 153 HIS J CA 1
ATOM 10383 C C . HIS J 1 153 ? 224.688 193.720 215.876 1.00 30.93 153 HIS J C 1
ATOM 10384 O O . HIS J 1 153 ? 224.451 192.816 215.068 1.00 30.93 153 HIS J O 1
ATOM 10391 N N . THR J 1 154 ? 225.388 193.515 216.990 1.00 29.66 154 THR J N 1
ATOM 10392 C CA . THR J 1 154 ? 225.872 192.189 217.352 1.00 29.66 154 THR J CA 1
ATOM 10393 C C . THR J 1 154 ? 224.886 191.425 218.226 1.00 29.66 154 THR J C 1
ATOM 10394 O O . THR J 1 154 ? 224.781 190.198 218.104 1.00 29.66 154 THR J O 1
ATOM 10398 N N . VAL J 1 155 ? 224.140 192.120 219.079 1.00 31.95 155 VAL J N 1
ATOM 10399 C CA . VAL J 1 155 ? 223.277 191.465 220.058 1.00 31.95 155 VAL J CA 1
ATOM 10400 C C . VAL J 1 155 ? 221.883 191.209 219.500 1.00 31.95 155 VAL J C 1
ATOM 10401 O O . VAL J 1 155 ? 221.439 190.061 219.415 1.00 31.95 155 VAL J O 1
ATOM 10405 N N . CYS J 1 156 ? 221.169 192.265 219.113 1.00 36.46 156 CYS J N 1
ATOM 10406 C CA . CYS J 1 156 ? 219.757 192.149 218.771 1.00 36.46 156 CYS J CA 1
ATOM 10407 C C . CYS J 1 156 ? 219.502 191.830 217.303 1.00 36.46 156 CYS J C 1
ATOM 10408 O O . CYS J 1 156 ? 218.343 191.622 216.930 1.00 36.46 156 CYS J O 1
ATOM 10411 N N . ASP J 1 157 ? 220.535 191.795 216.463 1.00 40.37 157 ASP J N 1
ATOM 10412 C CA . ASP J 1 157 ? 220.314 191.509 215.046 1.00 40.37 157 ASP J CA 1
ATOM 10413 C C . ASP J 1 157 ? 219.757 190.112 214.793 1.00 40.37 157 ASP J C 1
ATOM 10414 O O . ASP J 1 157 ? 218.756 189.999 214.065 1.00 40.37 157 ASP J O 1
ATOM 10419 N N . PRO J 1 158 ? 220.329 189.023 215.329 1.00 38.57 158 PRO J N 1
ATOM 10420 C CA . PRO J 1 158 ? 219.751 187.697 215.049 1.00 38.57 158 PRO J CA 1
ATOM 10421 C C . PRO J 1 158 ? 218.380 187.480 215.667 1.00 38.57 158 PRO J C 1
ATOM 10422 O O . PRO J 1 158 ? 217.628 186.631 215.172 1.00 38.57 158 PRO J O 1
ATOM 10426 N N . LEU J 1 159 ? 218.033 188.208 216.730 1.00 36.82 159 LEU J N 1
ATOM 10427 C CA . LEU J 1 159 ? 216.739 188.008 217.375 1.00 36.82 159 LEU J CA 1
ATOM 10428 C C . LEU J 1 159 ? 215.591 188.428 216.467 1.00 36.82 159 LEU J C 1
ATOM 10429 O O . LEU J 1 159 ? 214.554 187.757 216.419 1.00 36.82 159 LEU J O 1
ATOM 10434 N N . PHE J 1 160 ? 215.754 189.531 215.740 1.00 38.12 160 PHE J N 1
ATOM 10435 C CA . PHE J 1 160 ? 214.700 190.073 214.894 1.00 38.12 160 PHE J CA 1
ATOM 10436 C C . PHE J 1 160 ? 214.720 189.503 213.483 1.00 38.12 160 PHE J C 1
ATOM 10437 O O . PHE J 1 160 ? 213.915 189.926 212.647 1.00 38.12 160 PHE J O 1
ATOM 10445 N N . GLU J 1 161 ? 215.618 188.560 213.196 1.00 42.45 161 GLU J N 1
ATOM 10446 C CA . GLU J 1 161 ? 215.646 187.900 211.900 1.00 42.45 161 GLU J CA 1
ATOM 10447 C C . GLU J 1 161 ? 214.909 186.569 211.890 1.00 42.45 161 GLU J C 1
ATOM 10448 O O . GLU J 1 161 ? 214.321 186.217 210.863 1.00 42.45 161 GLU J O 1
ATOM 10454 N N . ALA J 1 162 ? 214.917 185.830 213.001 1.00 41.04 162 ALA J N 1
ATOM 10455 C CA . ALA J 1 162 ? 214.135 184.606 213.102 1.00 41.04 162 ALA J CA 1
ATOM 10456 C C . ALA J 1 162 ? 212.647 184.875 213.278 1.00 41.04 162 ALA J C 1
ATOM 10457 O O . ALA J 1 162 ? 211.829 184.038 212.883 1.00 41.04 162 ALA J O 1
ATOM 10459 N N . VAL J 1 163 ? 212.280 186.019 213.864 1.00 36.50 163 VAL J N 1
ATOM 10460 C CA . VAL J 1 163 ? 210.873 186.392 214.004 1.00 36.50 163 VAL J CA 1
ATOM 10461 C C . VAL J 1 163 ? 210.206 186.652 212.664 1.00 36.50 163 VAL J C 1
ATOM 10462 O O . VAL J 1 163 ? 209.003 186.399 212.519 1.00 36.50 163 VAL J O 1
ATOM 10466 N N . GLY J 1 164 ? 210.955 187.115 211.670 1.00 38.09 164 GLY J N 1
ATOM 10467 C CA . GLY J 1 164 ? 210.421 187.441 210.367 1.00 38.09 164 GLY J CA 1
ATOM 10468 C C . GLY J 1 164 ? 210.170 186.261 209.456 1.00 38.09 164 GLY J C 1
ATOM 10469 O O . GLY J 1 164 ? 209.888 186.461 208.270 1.00 38.09 164 GLY J O 1
ATOM 10470 N N . LYS J 1 165 ? 210.271 185.036 209.965 1.00 40.00 165 LYS J N 1
ATOM 10471 C CA . LYS J 1 165 ? 210.011 183.838 209.179 1.00 40.00 165 LYS J CA 1
ATOM 10472 C C . LYS J 1 165 ? 208.535 183.464 209.133 1.00 40.00 165 LYS J C 1
ATOM 10473 O O . LYS J 1 165 ? 208.179 182.488 208.466 1.00 40.00 165 LYS J O 1
ATOM 10479 N N . ILE J 1 166 ? 207.669 184.212 209.820 1.00 39.26 166 ILE J N 1
ATOM 10480 C CA . ILE J 1 166 ? 206.251 183.872 209.849 1.00 39.26 166 ILE J CA 1
ATOM 10481 C C . ILE J 1 166 ? 205.539 184.227 208.550 1.00 39.26 166 ILE J C 1
ATOM 10482 O O . ILE J 1 166 ? 204.404 183.784 208.337 1.00 39.26 166 ILE J O 1
ATOM 10487 N N . PHE J 1 167 ? 206.166 185.014 207.677 1.00 44.95 167 PHE J N 1
ATOM 10488 C CA . PHE J 1 167 ? 205.567 185.417 206.412 1.00 44.95 167 PHE J CA 1
ATOM 10489 C C . PHE J 1 167 ? 206.109 184.630 205.225 1.00 44.95 167 PHE J C 1
ATOM 10490 O O . PHE J 1 167 ? 205.897 185.036 204.078 1.00 44.95 167 PHE J O 1
ATOM 10498 N N . SER J 1 168 ? 206.800 183.520 205.469 1.00 47.37 168 SER J N 1
ATOM 10499 C CA . SER J 1 168 ? 207.463 182.768 204.411 1.00 47.37 168 SER J CA 1
ATOM 10500 C C . SER J 1 168 ? 206.630 181.614 203.869 1.00 47.37 168 SER J C 1
ATOM 10501 O O . SER J 1 168 ? 207.134 180.845 203.044 1.00 47.37 168 SER J O 1
ATOM 10504 N N . ASN J 1 169 ? 205.381 181.464 204.304 1.00 51.12 169 ASN J N 1
ATOM 10505 C CA . ASN J 1 169 ? 204.521 180.366 203.871 1.00 51.12 169 ASN J CA 1
ATOM 10506 C C . ASN J 1 169 ? 203.122 180.875 203.543 1.00 51.12 169 ASN J C 1
ATOM 10507 O O . ASN J 1 169 ? 202.113 180.342 204.008 1.00 51.12 169 ASN J O 1
ATOM 10512 N N . VAL J 1 170 ? 203.046 181.925 202.732 1.00 54.42 170 VAL J N 1
ATOM 10513 C CA . VAL J 1 170 ? 201.763 182.506 202.349 1.00 54.42 170 VAL J CA 1
ATOM 10514 C C . VAL J 1 170 ? 201.277 181.838 201.068 1.00 54.42 170 VAL J C 1
ATOM 10515 O O . VAL J 1 170 ? 201.987 181.822 200.057 1.00 54.42 170 VAL J O 1
ATOM 10519 N N . ARG J 1 171 ? 200.068 181.282 201.110 1.00 59.19 171 ARG J N 1
ATOM 10520 C CA . ARG J 1 171 ? 199.440 180.656 199.954 1.00 59.19 171 ARG J CA 1
ATOM 10521 C C . ARG J 1 171 ? 198.050 181.244 199.760 1.00 59.19 171 ARG J C 1
ATOM 10522 O O . ARG J 1 171 ? 197.267 181.320 200.712 1.00 59.19 171 ARG J O 1
ATOM 10530 N N . ILE J 1 172 ? 197.745 181.655 198.530 1.00 67.67 172 ILE J N 1
ATOM 10531 C CA . ILE J 1 172 ? 196.481 182.302 198.201 1.00 67.67 172 ILE J CA 1
ATOM 10532 C C . ILE J 1 172 ? 195.841 181.565 197.035 1.00 67.67 172 ILE J C 1
ATOM 10533 O O . ILE J 1 172 ? 196.510 181.271 196.039 1.00 67.67 172 ILE J O 1
ATOM 10538 N N . ASN J 1 173 ? 194.551 181.265 197.161 1.00 74.86 173 ASN J N 1
ATOM 10539 C CA . ASN J 1 173 ? 193.766 180.648 196.099 1.00 74.86 173 ASN J CA 1
ATOM 10540 C C . ASN J 1 173 ? 192.690 181.631 195.659 1.00 74.86 173 ASN J C 1
ATOM 10541 O O . ASN J 1 173 ? 191.944 182.153 196.495 1.00 74.86 173 ASN J O 1
ATOM 10546 N N . LEU J 1 174 ? 192.610 181.879 194.356 1.00 82.98 174 LEU J N 1
ATOM 10547 C CA . LEU J 1 174 ? 191.647 182.810 193.786 1.00 82.98 174 LEU J CA 1
ATOM 10548 C C . LEU J 1 174 ? 190.818 182.118 192.714 1.00 82.98 174 LEU J C 1
ATOM 10549 O O . LEU J 1 174 ? 191.347 181.350 191.905 1.00 82.98 174 LEU J O 1
ATOM 10554 N N . GLN J 1 175 ? 189.517 182.404 192.705 1.00 88.89 175 GLN J N 1
ATOM 10555 C CA . GLN J 1 175 ? 188.591 181.808 191.742 1.00 88.89 175 GLN J CA 1
ATOM 10556 C C . GLN J 1 175 ? 187.642 182.907 191.278 1.00 88.89 175 GLN J C 1
ATOM 10557 O O . GLN J 1 175 ? 186.821 183.395 192.060 1.00 88.89 175 GLN J O 1
ATOM 10563 N N . LYS J 1 176 ? 187.765 183.301 190.013 1.00 98.39 176 LYS J N 1
ATOM 10564 C CA . LYS J 1 176 ? 186.894 184.333 189.470 1.00 98.39 176 LYS J CA 1
ATOM 10565 C C . LYS J 1 176 ? 185.552 183.740 189.060 1.00 98.39 176 LYS J C 1
ATOM 10566 O O . LYS J 1 176 ? 185.475 182.606 188.579 1.00 98.39 176 LYS J O 1
ATOM 10572 N N . GLU J 1 177 ? 184.491 184.514 189.257 1.00 102.09 177 GLU J N 1
ATOM 10573 C CA . GLU J 1 177 ? 183.146 184.074 188.913 1.00 102.09 177 GLU J CA 1
ATOM 10574 C C . GLU J 1 177 ? 182.218 185.266 188.707 1.00 102.09 177 GLU J C 1
ATOM 10575 O O . GLU J 1 177 ? 181.502 185.341 187.709 1.00 102.09 177 GLU J O 1
ATOM 10581 N N . ILE K 1 49 ? 178.428 254.430 196.182 1.00 63.20 49 ILE K N 1
ATOM 10582 C CA . ILE K 1 49 ? 177.381 254.032 197.113 1.00 63.20 49 ILE K CA 1
ATOM 10583 C C . ILE K 1 49 ? 176.308 253.231 196.386 1.00 63.20 49 ILE K C 1
ATOM 10584 O O . ILE K 1 49 ? 175.415 253.798 195.757 1.00 63.20 49 ILE K O 1
ATOM 10589 N N . ASP K 1 50 ? 176.401 251.906 196.473 1.00 62.07 50 ASP K N 1
ATOM 10590 C CA . ASP K 1 50 ? 175.436 251.022 195.829 1.00 62.07 50 ASP K CA 1
ATOM 10591 C C . ASP K 1 50 ? 174.267 250.793 196.778 1.00 62.07 50 ASP K C 1
ATOM 10592 O O . ASP K 1 50 ? 174.419 250.144 197.818 1.00 62.07 50 ASP K O 1
ATOM 10597 N N . LEU K 1 51 ? 173.099 251.322 196.422 1.00 56.74 51 LEU K N 1
ATOM 10598 C CA . LEU K 1 51 ? 171.894 251.165 197.222 1.00 56.74 51 LEU K CA 1
ATOM 10599 C C . LEU K 1 51 ? 171.059 249.963 196.798 1.00 56.74 51 LEU K C 1
ATOM 10600 O O . LEU K 1 51 ? 169.975 249.751 197.351 1.00 56.74 51 LEU K O 1
ATOM 10605 N N . VAL K 1 52 ? 171.534 249.181 195.835 1.00 56.52 52 VAL K N 1
ATOM 10606 C CA . VAL K 1 52 ? 170.830 248.001 195.351 1.00 56.52 52 VAL K CA 1
ATOM 10607 C C . VAL K 1 52 ? 171.470 246.720 195.877 1.00 56.52 52 VAL K C 1
ATOM 10608 O O . VAL K 1 52 ? 170.787 245.856 196.426 1.00 56.52 52 VAL K O 1
ATOM 10612 N N . ASN K 1 53 ? 172.786 246.586 195.720 1.00 54.06 53 ASN K N 1
ATOM 10613 C CA . ASN K 1 53 ? 173.470 245.368 196.154 1.00 54.06 53 ASN K CA 1
ATOM 10614 C C . ASN K 1 53 ? 173.699 245.379 197.663 1.00 54.06 53 ASN K C 1
ATOM 10615 O O . ASN K 1 53 ? 173.212 244.502 198.383 1.00 54.06 53 ASN K O 1
ATOM 10620 N N . ARG K 1 54 ? 174.455 246.362 198.152 1.00 47.84 54 ARG K N 1
ATOM 10621 C CA . ARG K 1 54 ? 174.785 246.579 199.559 1.00 47.84 54 ARG K CA 1
ATOM 10622 C C . ARG K 1 54 ? 175.569 245.430 200.181 1.00 47.84 54 ARG K C 1
ATOM 10623 O O . ARG K 1 54 ? 175.855 245.481 201.383 1.00 47.84 54 ARG K O 1
ATOM 10631 N N . ASP K 1 55 ? 175.930 244.404 199.416 1.00 52.52 55 ASP K N 1
ATOM 10632 C CA . ASP K 1 55 ? 176.678 243.273 199.948 1.00 52.52 55 ASP K CA 1
ATOM 10633 C C . ASP K 1 55 ? 177.379 242.513 198.828 1.00 52.52 55 ASP K C 1
ATOM 10634 O O . ASP K 1 55 ? 177.027 241.359 198.556 1.00 52.52 55 ASP K O 1
ATOM 10639 N N . PRO K 1 56 ? 178.367 243.110 198.156 1.00 54.31 56 PRO K N 1
ATOM 10640 C CA . PRO K 1 56 ? 179.076 242.368 197.107 1.00 54.31 56 PRO K CA 1
ATOM 10641 C C . PRO K 1 56 ? 180.201 241.513 197.665 1.00 54.31 56 PRO K C 1
ATOM 10642 O O . PRO K 1 56 ? 181.311 241.510 197.126 1.00 54.31 56 PRO K O 1
ATOM 10646 N N . LYS K 1 57 ? 179.928 240.790 198.751 1.00 56.59 57 LYS K N 1
ATOM 10647 C CA . LYS K 1 57 ? 180.893 239.844 199.289 1.00 56.59 57 LYS K CA 1
ATOM 10648 C C . LYS K 1 57 ? 180.260 238.561 199.807 1.00 56.59 57 LYS K C 1
ATOM 10649 O O . LYS K 1 57 ? 181.000 237.647 200.185 1.00 56.59 57 LYS K O 1
ATOM 10655 N N . HIS K 1 58 ? 178.930 238.462 199.834 1.00 60.28 58 HIS K N 1
ATOM 10656 C CA . HIS K 1 58 ? 178.213 237.281 200.311 1.00 60.28 58 HIS K CA 1
ATOM 10657 C C . HIS K 1 58 ? 178.661 236.854 201.705 1.00 60.28 58 HIS K C 1
ATOM 10658 O O . HIS K 1 58 ? 178.739 235.657 201.996 1.00 60.28 58 HIS K O 1
ATOM 10665 N N . LEU K 1 59 ? 178.975 237.818 202.571 1.00 51.90 59 LEU K N 1
ATOM 10666 C CA . LEU K 1 59 ? 179.441 237.492 203.915 1.00 51.90 59 LEU K CA 1
ATOM 10667 C C . LEU K 1 59 ? 178.278 237.039 204.793 1.00 51.90 59 LEU K C 1
ATOM 10668 O O . LEU K 1 59 ? 178.240 235.895 205.257 1.00 51.90 59 LEU K O 1
ATOM 10673 N N . ASN K 1 60 ? 177.318 237.933 205.036 1.00 50.35 60 ASN K N 1
ATOM 10674 C CA . ASN K 1 60 ? 176.099 237.594 205.773 1.00 50.35 60 ASN K CA 1
ATOM 10675 C C . ASN K 1 60 ? 174.968 237.414 204.765 1.00 50.35 60 ASN K C 1
ATOM 10676 O O . ASN K 1 60 ? 174.185 238.324 204.494 1.00 50.35 60 ASN K O 1
ATOM 10681 N N . ASP K 1 61 ? 174.887 236.208 204.201 1.00 55.51 61 ASP K N 1
ATOM 10682 C CA . ASP K 1 61 ? 173.879 235.931 203.186 1.00 55.51 61 ASP K CA 1
ATOM 10683 C C . ASP K 1 61 ? 173.288 234.531 203.307 1.00 55.51 61 ASP K C 1
ATOM 10684 O O . ASP K 1 61 ? 172.620 234.077 202.370 1.00 55.51 61 ASP K O 1
ATOM 10689 N N . ASP K 1 62 ? 173.509 233.833 204.418 1.00 54.92 62 ASP K N 1
ATOM 10690 C CA . ASP K 1 62 ? 173.015 232.472 204.586 1.00 54.92 62 ASP K CA 1
ATOM 10691 C C . ASP K 1 62 ? 172.048 232.333 205.751 1.00 54.92 62 ASP K C 1
ATOM 10692 O O . ASP K 1 62 ? 170.995 231.701 205.602 1.00 54.92 62 ASP K O 1
ATOM 10697 N N . VAL K 1 63 ? 172.370 232.905 206.911 1.00 46.62 63 VAL K N 1
ATOM 10698 C CA . VAL K 1 63 ? 171.555 232.737 208.108 1.00 46.62 63 VAL K CA 1
ATOM 10699 C C . VAL K 1 63 ? 170.789 234.007 208.467 1.00 46.62 63 VAL K C 1
ATOM 10700 O O . VAL K 1 63 ? 170.206 234.085 209.552 1.00 46.62 63 VAL K O 1
ATOM 10704 N N . VAL K 1 64 ? 170.775 235.006 207.585 1.00 45.47 64 VAL K N 1
ATOM 10705 C CA . VAL K 1 64 ? 170.059 236.248 207.834 1.00 45.47 64 VAL K CA 1
ATOM 10706 C C . VAL K 1 64 ? 169.027 236.544 206.754 1.00 45.47 64 VAL K C 1
ATOM 10707 O O . VAL K 1 64 ? 168.481 237.646 206.711 1.00 45.47 64 VAL K O 1
ATOM 10711 N N . LYS K 1 65 ? 168.748 235.584 205.878 1.00 44.85 65 LYS K N 1
ATOM 10712 C CA . LYS K 1 65 ? 167.722 235.724 204.848 1.00 44.85 65 LYS K CA 1
ATOM 10713 C C . LYS K 1 65 ? 166.545 234.841 205.248 1.00 44.85 65 LYS K C 1
ATOM 10714 O O . LYS K 1 65 ? 166.558 233.629 205.013 1.00 44.85 65 LYS K O 1
ATOM 10720 N N . ILE K 1 66 ? 165.529 235.451 205.853 1.00 42.20 66 ILE K N 1
ATOM 10721 C CA . ILE K 1 66 ? 164.356 234.738 206.345 1.00 42.20 66 ILE K CA 1
ATOM 10722 C C . ILE K 1 66 ? 163.112 235.378 205.748 1.00 42.20 66 ILE K C 1
ATOM 10723 O O . ILE K 1 66 ? 162.947 236.601 205.809 1.00 42.20 66 ILE K O 1
ATOM 10728 N N . ASP K 1 67 ? 162.243 234.553 205.175 1.00 43.14 67 ASP K N 1
ATOM 10729 C CA . ASP K 1 67 ? 160.966 234.987 204.631 1.00 43.14 67 ASP K CA 1
ATOM 10730 C C . ASP K 1 67 ? 159.841 234.227 205.324 1.00 43.14 67 ASP K C 1
ATOM 10731 O O . ASP K 1 67 ? 160.072 233.264 206.059 1.00 43.14 67 ASP K O 1
ATOM 10736 N N . PHE K 1 68 ? 158.607 234.678 205.087 1.00 38.19 68 PHE K N 1
ATOM 10737 C CA . PHE K 1 68 ? 157.456 234.033 205.711 1.00 38.19 68 PHE K CA 1
ATOM 10738 C C . PHE K 1 68 ? 157.287 232.604 205.211 1.00 38.19 68 PHE K C 1
ATOM 10739 O O . PHE K 1 68 ? 156.923 231.708 205.981 1.00 38.19 68 PHE K O 1
ATOM 10747 N N . GLU K 1 69 ? 157.543 232.373 203.921 1.00 45.87 69 GLU K N 1
ATOM 10748 C CA . GLU K 1 69 ? 157.351 231.048 203.343 1.00 45.87 69 GLU K CA 1
ATOM 10749 C C . GLU K 1 69 ? 158.337 230.024 203.896 1.00 45.87 69 GLU K C 1
ATOM 10750 O O . GLU K 1 69 ? 158.071 228.820 203.818 1.00 45.87 69 GLU K O 1
ATOM 10756 N N . ASP K 1 70 ? 159.454 230.469 204.463 1.00 43.39 70 ASP K N 1
ATOM 10757 C CA . ASP K 1 70 ? 160.458 229.568 205.014 1.00 43.39 70 ASP K CA 1
ATOM 10758 C C . ASP K 1 70 ? 160.178 229.176 206.459 1.00 43.39 70 ASP K C 1
ATOM 10759 O O . ASP K 1 70 ? 160.980 228.447 207.052 1.00 43.39 70 ASP K O 1
ATOM 10764 N N . VAL K 1 71 ? 159.073 229.640 207.040 1.00 37.32 71 VAL K N 1
ATOM 10765 C CA . VAL K 1 71 ? 158.768 229.364 208.439 1.00 37.32 71 VAL K CA 1
ATOM 10766 C C . VAL K 1 71 ? 157.524 228.492 208.547 1.00 37.32 71 VAL K C 1
ATOM 10767 O O . VAL K 1 71 ? 157.561 227.412 209.147 1.00 37.32 71 VAL K O 1
ATOM 10771 N N . ILE K 1 72 ? 156.415 228.951 207.971 1.00 35.04 72 ILE K N 1
ATOM 10772 C CA . ILE K 1 72 ? 155.123 228.283 208.082 1.00 35.04 72 ILE K CA 1
ATOM 10773 C C . ILE K 1 72 ? 154.654 227.890 206.689 1.00 35.04 72 ILE K C 1
ATOM 10774 O O . ILE K 1 72 ? 154.660 228.717 205.771 1.00 35.04 72 ILE K O 1
ATOM 10779 N N . ALA K 1 73 ? 154.242 226.632 206.535 1.00 40.43 73 ALA K N 1
ATOM 10780 C CA . ALA K 1 73 ? 153.780 226.137 205.246 1.00 40.43 73 ALA K CA 1
ATOM 10781 C C . ALA K 1 73 ? 152.868 224.937 205.460 1.00 40.43 73 ALA K C 1
ATOM 10782 O O . ALA K 1 73 ? 153.179 224.050 206.257 1.00 40.43 73 ALA K O 1
ATOM 10784 N N . GLU K 1 74 ? 151.745 224.921 204.742 1.00 43.86 74 GLU K N 1
ATOM 10785 C CA . GLU K 1 74 ? 150.794 223.814 204.785 1.00 43.86 74 GLU K CA 1
ATOM 10786 C C . GLU K 1 74 ? 150.818 223.080 203.452 1.00 43.86 74 GLU K C 1
ATOM 10787 O O . GLU K 1 74 ? 150.399 223.651 202.433 1.00 43.86 74 GLU K O 1
ATOM 10793 N N . PRO K 1 75 ? 151.300 221.831 203.399 1.00 49.11 75 PRO K N 1
ATOM 10794 C CA . PRO K 1 75 ? 151.552 221.184 202.101 1.00 49.11 75 PRO K CA 1
ATOM 10795 C C . PRO K 1 75 ? 150.329 221.002 201.212 1.00 49.11 75 PRO K C 1
ATOM 10796 O O . PRO K 1 75 ? 150.268 221.577 200.120 1.00 49.11 75 PRO K O 1
ATOM 10800 N N . GLU K 1 76 ? 149.345 220.226 201.672 1.00 52.16 76 GLU K N 1
ATOM 10801 C CA . GLU K 1 76 ? 148.185 219.890 200.852 1.00 52.16 76 GLU K CA 1
ATOM 10802 C C . GLU K 1 76 ? 147.133 219.143 201.663 1.00 52.16 76 GLU K C 1
ATOM 10803 O O . GLU K 1 76 ? 147.472 218.312 202.511 1.00 52.16 76 GLU K O 1
ATOM 10809 N N . GLY K 1 77 ? 145.856 219.419 201.405 1.00 45.94 77 GLY K N 1
ATOM 10810 C CA . GLY K 1 77 ? 144.781 218.722 202.084 1.00 45.94 77 GLY K CA 1
ATOM 10811 C C . GLY K 1 77 ? 144.468 219.290 203.452 1.00 45.94 77 GLY K C 1
ATOM 10812 O O . GLY K 1 77 ? 143.301 219.391 203.843 1.00 45.94 77 GLY K O 1
ATOM 10813 N N . THR K 1 78 ? 145.512 219.660 204.194 1.00 44.23 78 THR K N 1
ATOM 10814 C CA . THR K 1 78 ? 145.368 220.258 205.519 1.00 44.23 78 THR K CA 1
ATOM 10815 C C . THR K 1 78 ? 145.477 221.773 205.365 1.00 44.23 78 THR K C 1
ATOM 10816 O O . THR K 1 78 ? 146.517 222.381 205.613 1.00 44.23 78 THR K O 1
ATOM 10820 N N . HIS K 1 79 ? 144.376 222.384 204.940 1.00 43.66 79 HIS K N 1
ATOM 10821 C CA . HIS K 1 79 ? 144.312 223.815 204.682 1.00 43.66 79 HIS K CA 1
ATOM 10822 C C . HIS K 1 79 ? 143.463 224.507 205.745 1.00 43.66 79 HIS K C 1
ATOM 10823 O O . HIS K 1 79 ? 142.847 223.868 206.602 1.00 43.66 79 HIS K O 1
ATOM 10830 N N . SER K 1 80 ? 143.440 225.837 205.678 1.00 42.47 80 SER K N 1
ATOM 10831 C CA . SER K 1 80 ? 142.683 226.674 206.597 1.00 42.47 80 SER K CA 1
ATOM 10832 C C . SER K 1 80 ? 141.751 227.576 205.797 1.00 42.47 80 SER K C 1
ATOM 10833 O O . SER K 1 80 ? 141.667 227.488 204.568 1.00 42.47 80 SER K O 1
ATOM 10836 N N . PHE K 1 81 ? 141.042 228.451 206.505 1.00 44.70 81 PHE K N 1
ATOM 10837 C CA . PHE K 1 81 ? 140.133 229.380 205.851 1.00 44.70 81 PHE K CA 1
ATOM 10838 C C . PHE K 1 81 ? 140.904 230.379 204.997 1.00 44.70 81 PHE K C 1
ATOM 10839 O O . PHE K 1 81 ? 142.060 230.708 205.274 1.00 44.70 81 PHE K O 1
ATOM 10847 N N . ASP K 1 82 ? 140.248 230.857 203.937 1.00 47.34 82 ASP K N 1
ATOM 10848 C CA . ASP K 1 82 ? 140.859 231.877 203.092 1.00 47.34 82 ASP K CA 1
ATOM 10849 C C . ASP K 1 82 ? 141.049 233.188 203.844 1.00 47.34 82 ASP K C 1
ATOM 10850 O O . ASP K 1 82 ? 142.017 233.913 203.590 1.00 47.34 82 ASP K O 1
ATOM 10855 N N . GLY K 1 83 ? 140.145 233.508 204.766 1.00 43.61 83 GLY K N 1
ATOM 10856 C CA . GLY K 1 83 ? 140.241 234.722 205.547 1.00 43.61 83 GLY K CA 1
ATOM 10857 C C . GLY K 1 83 ? 141.246 234.696 206.673 1.00 43.61 83 GLY K C 1
ATOM 10858 O O . GLY K 1 83 ? 141.473 235.728 207.310 1.00 43.61 83 GLY K O 1
ATOM 10859 N N . ILE K 1 84 ? 141.857 233.545 206.943 1.00 40.31 84 ILE K N 1
ATOM 10860 C CA . ILE K 1 84 ? 142.873 233.414 207.978 1.00 40.31 84 ILE K CA 1
ATOM 10861 C C . ILE K 1 84 ? 144.270 233.285 207.379 1.00 40.31 84 ILE K C 1
ATOM 10862 O O . ILE K 1 84 ? 145.256 233.662 208.021 1.00 40.31 84 ILE K O 1
ATOM 10867 N N . TRP K 1 85 ? 144.379 232.795 206.143 1.00 40.13 85 TRP K N 1
ATOM 10868 C CA . TRP K 1 85 ? 145.666 232.683 205.474 1.00 40.13 85 TRP K CA 1
ATOM 10869 C C . TRP K 1 85 ? 146.121 233.964 204.793 1.00 40.13 85 TRP K C 1
ATOM 10870 O O . TRP K 1 85 ? 147.329 234.147 204.615 1.00 40.13 85 TRP K O 1
ATOM 10881 N N . LYS K 1 86 ? 145.202 234.848 204.406 1.00 43.82 86 LYS K N 1
ATOM 10882 C CA . LYS K 1 86 ? 145.563 236.136 203.831 1.00 43.82 86 LYS K CA 1
ATOM 10883 C C . LYS K 1 86 ? 145.814 237.206 204.883 1.00 43.82 86 LYS K C 1
ATOM 10884 O O . LYS K 1 86 ? 146.289 238.292 204.537 1.00 43.82 86 LYS K O 1
ATOM 10890 N N . ALA K 1 87 ? 145.509 236.930 206.149 1.00 38.95 87 ALA K N 1
ATOM 10891 C CA . ALA K 1 87 ? 145.732 237.874 207.236 1.00 38.95 87 ALA K CA 1
ATOM 10892 C C . ALA K 1 87 ? 147.021 237.605 207.997 1.00 38.95 87 ALA K C 1
ATOM 10893 O O . ALA K 1 87 ? 147.688 238.550 208.427 1.00 38.95 87 ALA K O 1
ATOM 10895 N N . SER K 1 88 ? 147.387 236.335 208.181 1.00 38.98 88 SER K N 1
ATOM 10896 C CA . SER K 1 88 ? 148.637 236.022 208.864 1.00 38.98 88 SER K CA 1
ATOM 10897 C C . SER K 1 88 ? 149.847 236.357 208.002 1.00 38.98 88 SER K C 1
ATOM 10898 O O . SER K 1 88 ? 150.909 236.695 208.535 1.00 38.98 88 SER K O 1
ATOM 10901 N N . PHE K 1 89 ? 149.711 236.258 206.677 1.00 38.76 89 PHE K N 1
ATOM 10902 C CA . PHE K 1 89 ? 150.816 236.607 205.789 1.00 38.76 89 PHE K CA 1
ATOM 10903 C C . PHE K 1 89 ? 151.167 238.086 205.900 1.00 38.76 89 PHE K C 1
ATOM 10904 O O . PHE K 1 89 ? 152.348 238.453 205.906 1.00 38.76 89 PHE K O 1
ATOM 10912 N N . THR K 1 90 ? 150.154 238.950 205.983 1.00 35.20 90 THR K N 1
ATOM 10913 C CA . THR K 1 90 ? 150.406 240.385 206.066 1.00 35.20 90 THR K CA 1
ATOM 10914 C C . THR K 1 90 ? 150.969 240.778 207.427 1.00 35.20 90 THR K C 1
ATOM 10915 O O . THR K 1 90 ? 151.859 241.631 207.511 1.00 35.20 90 THR K O 1
ATOM 10919 N N . THR K 1 91 ? 150.464 240.169 208.503 1.00 31.72 91 THR K N 1
ATOM 10920 C CA . THR K 1 91 ? 150.882 240.567 209.845 1.00 31.72 91 THR K CA 1
ATOM 10921 C C . THR K 1 91 ? 152.360 240.279 210.083 1.00 31.72 91 THR K 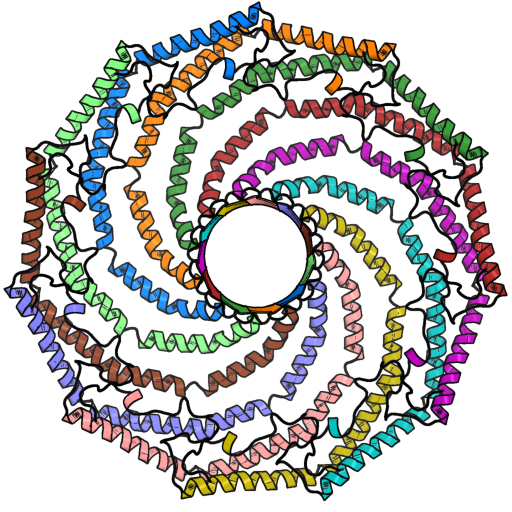C 1
ATOM 10922 O O . THR K 1 91 ? 153.075 241.107 210.659 1.00 31.72 91 THR K O 1
ATOM 10926 N N . PHE K 1 92 ? 152.837 239.109 209.654 1.00 29.91 92 PHE K N 1
ATOM 10927 C CA . PHE K 1 92 ? 154.235 238.755 209.887 1.00 29.91 92 PHE K CA 1
ATOM 10928 C C . PHE K 1 92 ? 155.178 239.639 209.079 1.00 29.91 92 PHE K C 1
ATOM 10929 O O . PHE K 1 92 ? 156.226 240.058 209.582 1.00 29.91 92 PHE K O 1
ATOM 10937 N N . THR K 1 93 ? 154.829 239.927 207.823 1.00 32.32 93 THR K N 1
ATOM 10938 C CA . THR K 1 93 ? 155.727 240.688 206.959 1.00 32.32 93 THR K CA 1
ATOM 10939 C C . THR K 1 93 ? 155.844 242.139 207.413 1.00 32.32 93 THR K C 1
ATOM 10940 O O . THR K 1 93 ? 156.946 242.696 207.465 1.00 32.32 93 THR K O 1
ATOM 10944 N N . VAL K 1 94 ? 154.715 242.769 207.742 1.00 29.05 94 VAL K N 1
ATOM 10945 C CA . VAL K 1 94 ? 154.732 244.187 208.088 1.00 29.05 94 VAL K CA 1
ATOM 10946 C C . VAL K 1 94 ? 155.407 244.411 209.436 1.00 29.05 94 VAL K C 1
ATOM 10947 O O . VAL K 1 94 ? 156.153 245.381 209.616 1.00 29.05 94 VAL K O 1
ATOM 10951 N N . THR K 1 95 ? 155.163 243.522 210.402 1.00 29.36 95 THR K N 1
ATOM 10952 C CA . THR K 1 95 ? 155.652 243.748 211.760 1.00 29.36 95 THR K CA 1
ATOM 10953 C C . THR K 1 95 ? 157.176 243.746 211.817 1.00 29.36 95 THR K C 1
ATOM 10954 O O . THR K 1 95 ? 157.785 244.642 212.412 1.00 29.36 95 THR K O 1
ATOM 10958 N N . LYS K 1 96 ? 157.814 242.747 211.204 1.00 29.23 96 LYS K N 1
ATOM 10959 C CA . LYS K 1 96 ? 159.269 242.671 211.256 1.00 29.23 96 LYS K CA 1
ATOM 10960 C C . LYS K 1 96 ? 159.945 243.666 210.323 1.00 29.23 96 LYS K C 1
ATOM 10961 O O . LYS K 1 96 ? 161.128 243.967 210.514 1.00 29.23 96 LYS K O 1
ATOM 10967 N N . TYR K 1 97 ? 159.232 244.173 209.316 1.00 33.86 97 TYR K N 1
ATOM 10968 C CA . TYR K 1 97 ? 159.818 245.166 208.421 1.00 33.86 97 TYR K CA 1
ATOM 10969 C C . TYR K 1 97 ? 160.078 246.481 209.147 1.00 33.86 97 TYR K C 1
ATOM 10970 O O . TYR K 1 97 ? 161.183 247.030 209.081 1.00 33.86 97 TYR K O 1
ATOM 10979 N N . TRP K 1 98 ? 159.069 247.002 209.845 1.00 33.85 98 TRP K N 1
ATOM 10980 C CA . TRP K 1 98 ? 159.205 248.296 210.503 1.00 33.85 98 TRP K CA 1
ATOM 10981 C C . TRP K 1 98 ? 160.005 248.216 211.796 1.00 33.85 98 TRP K C 1
ATOM 10982 O O . TRP K 1 98 ? 160.649 249.199 212.178 1.00 33.85 98 TRP K O 1
ATOM 10993 N N . PHE K 1 99 ? 159.973 247.074 212.485 1.00 30.25 99 PHE K N 1
ATOM 10994 C CA . PHE K 1 99 ? 160.656 246.976 213.771 1.00 30.25 99 PHE K CA 1
ATOM 10995 C C . PHE K 1 99 ? 162.170 247.017 213.606 1.00 30.25 99 PHE K C 1
ATOM 10996 O O . PHE K 1 99 ? 162.874 247.581 214.451 1.00 30.25 99 PHE K O 1
ATOM 11004 N N . TYR K 1 100 ? 162.692 246.419 212.532 1.00 30.30 100 TYR K N 1
ATOM 11005 C CA . TYR K 1 100 ? 164.137 246.417 212.321 1.00 30.30 100 TYR K CA 1
ATOM 11006 C C . TYR K 1 100 ? 164.664 247.826 212.080 1.00 30.30 100 TYR K C 1
ATOM 11007 O O . TYR K 1 100 ? 165.746 248.182 212.560 1.00 30.30 100 TYR K O 1
ATOM 11016 N N . ARG K 1 101 ? 163.918 248.641 211.329 1.00 32.50 101 ARG K N 1
ATOM 11017 C CA . ARG K 1 101 ? 164.373 249.995 211.032 1.00 32.50 101 ARG K CA 1
ATOM 11018 C C . ARG K 1 101 ? 164.443 250.861 212.283 1.00 32.50 101 ARG K C 1
ATOM 11019 O O . ARG K 1 101 ? 165.300 251.747 212.371 1.00 32.50 101 ARG K O 1
ATOM 11027 N N . LEU K 1 102 ? 163.552 250.632 213.249 1.00 30.45 102 LEU K N 1
ATOM 11028 C CA . LEU K 1 102 ? 163.581 251.416 214.480 1.00 30.45 102 LEU K CA 1
ATOM 11029 C C . LEU K 1 102 ? 164.868 251.179 215.261 1.00 30.45 102 LEU K C 1
ATOM 11030 O O . LEU K 1 102 ? 165.465 252.127 215.786 1.00 30.45 102 LEU K O 1
ATOM 11035 N N . LEU K 1 103 ? 165.308 249.923 215.354 1.00 30.06 103 LEU K N 1
ATOM 11036 C CA . LEU K 1 103 ? 166.531 249.618 216.091 1.00 30.06 103 LEU K CA 1
ATOM 11037 C C . LEU K 1 103 ? 167.762 250.184 215.393 1.00 30.06 103 LEU K C 1
ATOM 11038 O O . LEU K 1 103 ? 168.689 250.667 216.053 1.00 30.06 103 LEU K O 1
ATOM 11043 N N . SER K 1 104 ? 167.793 250.128 214.060 1.00 31.45 104 SER K N 1
ATOM 11044 C CA . SER K 1 104 ? 168.972 250.563 213.320 1.00 31.45 104 SER K CA 1
ATOM 11045 C C . SER K 1 104 ? 169.187 252.068 213.393 1.00 31.45 104 SER K C 1
ATOM 11046 O O . SER K 1 104 ? 170.310 252.531 213.168 1.00 31.45 104 SER K O 1
ATOM 11049 N N . ALA K 1 105 ? 168.147 252.839 213.703 1.00 33.90 105 ALA K N 1
ATOM 11050 C CA . ALA K 1 105 ? 168.263 254.291 213.730 1.00 33.90 105 ALA K CA 1
ATOM 11051 C C . ALA K 1 105 ? 168.718 254.819 215.085 1.00 33.90 105 ALA K C 1
ATOM 11052 O O . ALA K 1 105 ? 169.507 255.768 215.143 1.00 33.90 105 ALA K O 1
ATOM 11054 N N . LEU K 1 106 ? 168.229 254.232 216.176 1.00 35.39 106 LEU K N 1
ATOM 11055 C CA . LEU K 1 106 ? 168.557 254.716 217.512 1.00 35.39 106 LEU K CA 1
ATOM 11056 C C . LEU K 1 106 ? 170.044 254.590 217.820 1.00 35.39 106 LEU K C 1
ATOM 11057 O O . LEU K 1 106 ? 170.728 255.599 218.018 1.00 35.39 106 LEU K O 1
ATOM 11062 N N . PHE K 1 107 ? 170.559 253.363 217.865 1.00 33.02 107 PHE K N 1
ATOM 11063 C CA . PHE K 1 107 ? 171.958 253.136 218.234 1.00 33.02 107 PHE K CA 1
ATOM 11064 C C . PHE K 1 107 ? 172.701 252.371 217.138 1.00 33.02 107 PHE K C 1
ATOM 11065 O O . PHE K 1 107 ? 173.404 251.391 217.382 1.00 33.02 107 PHE K O 1
ATOM 11073 N N . GLY K 1 108 ? 172.539 252.852 215.910 1.00 31.25 108 GLY K N 1
ATOM 11074 C CA . GLY K 1 108 ? 173.280 252.310 214.793 1.00 31.25 108 GLY K CA 1
ATOM 11075 C C . GLY K 1 108 ? 174.543 253.096 214.514 1.00 31.25 108 GLY K C 1
ATOM 11076 O O . GLY K 1 108 ? 175.587 252.509 214.221 1.00 31.25 108 GLY K O 1
ATOM 11077 N N . ILE K 1 109 ? 174.463 254.420 214.600 1.00 30.58 109 ILE K N 1
ATOM 11078 C CA . ILE K 1 109 ? 175.598 255.296 214.308 1.00 30.58 109 ILE K CA 1
ATOM 11079 C C . ILE K 1 109 ? 176.549 255.388 215.502 1.00 30.58 109 ILE K C 1
ATOM 11080 O O . ILE K 1 109 ? 177.769 255.283 215.309 1.00 30.58 109 ILE K O 1
ATOM 11085 N N . PRO K 1 110 ? 176.067 255.587 216.751 1.00 30.31 110 PRO K N 1
ATOM 11086 C CA . PRO K 1 110 ? 177.002 255.613 217.889 1.00 30.31 110 PRO K CA 1
ATOM 11087 C C . PRO K 1 110 ? 177.766 254.313 218.108 1.00 30.31 110 PRO K C 1
ATOM 11088 O O . PRO K 1 110 ? 178.671 254.263 218.948 1.00 30.31 110 PRO K O 1
ATOM 11092 N N . MET K 1 111 ? 177.414 253.257 217.372 1.00 28.59 111 MET K N 1
ATOM 11093 C CA . MET K 1 111 ? 178.132 251.994 217.485 1.00 28.59 111 MET K CA 1
ATOM 11094 C C . MET K 1 111 ? 179.228 251.857 216.435 1.00 28.59 111 MET K C 1
ATOM 11095 O O . MET K 1 111 ? 180.193 251.118 216.665 1.00 28.59 111 MET K O 1
ATOM 11100 N N . ALA K 1 112 ? 179.129 252.556 215.305 1.00 26.57 112 ALA K N 1
ATOM 11101 C CA . ALA K 1 112 ? 180.140 252.491 214.256 1.00 26.57 112 ALA K CA 1
ATOM 11102 C C . ALA K 1 112 ? 181.424 253.219 214.634 1.00 26.57 112 ALA K C 1
ATOM 11103 O O . ALA K 1 112 ? 182.511 252.822 214.204 1.00 26.57 112 ALA K O 1
ATOM 11105 N N . LEU K 1 113 ? 181.319 254.282 215.430 1.00 24.52 113 LEU K N 1
ATOM 11106 C CA . LEU K 1 113 ? 182.485 255.036 215.875 1.00 24.52 113 LEU K CA 1
ATOM 11107 C C . LEU K 1 113 ? 183.375 254.184 216.771 1.00 24.52 113 LEU K C 1
ATOM 11108 O O . LEU K 1 113 ? 184.604 254.267 216.692 1.00 24.52 113 LEU K O 1
ATOM 11113 N N . ILE K 1 114 ? 182.762 253.364 217.627 1.00 23.73 114 ILE K N 1
ATOM 11114 C CA . ILE K 1 114 ? 183.525 252.558 218.576 1.00 23.73 114 ILE K CA 1
ATOM 11115 C C . ILE K 1 114 ? 184.423 251.565 217.845 1.00 23.73 114 ILE K C 1
ATOM 11116 O O . ILE K 1 114 ? 185.594 251.386 218.199 1.00 23.73 114 ILE K O 1
ATOM 11121 N N . TRP K 1 115 ? 183.889 250.900 216.817 1.00 21.77 115 TRP K N 1
ATOM 11122 C CA . TRP K 1 115 ? 184.690 249.926 216.082 1.00 21.77 115 TRP K CA 1
ATOM 11123 C C . TRP K 1 115 ? 185.800 250.593 215.279 1.00 21.77 115 TRP K C 1
ATOM 11124 O O . TRP K 1 115 ? 186.806 249.947 214.965 1.00 21.77 115 TRP K O 1
ATOM 11135 N N . GLY K 1 116 ? 185.637 251.869 214.930 1.00 21.59 116 GLY K N 1
ATOM 11136 C CA . GLY K 1 116 ? 186.664 252.550 214.158 1.00 21.59 116 GLY K CA 1
ATOM 11137 C C . GLY K 1 116 ? 187.963 252.724 214.921 1.00 21.59 116 GLY K C 1
ATOM 11138 O O . GLY K 1 116 ? 189.047 252.495 214.380 1.00 21.59 116 GLY K O 1
ATOM 11139 N N . ILE K 1 117 ? 187.874 253.136 216.187 1.00 18.65 117 ILE K N 1
ATOM 11140 C CA . ILE K 1 117 ? 189.077 253.370 216.979 1.00 18.65 117 ILE K CA 1
ATOM 11141 C C . ILE K 1 117 ? 189.770 252.055 217.314 1.00 18.65 117 ILE K C 1
ATOM 11142 O O . ILE K 1 117 ? 191.003 251.965 217.294 1.00 18.65 117 ILE K O 1
ATOM 11147 N N . TYR K 1 118 ? 188.992 251.017 217.630 1.00 17.40 118 TYR K N 1
ATOM 11148 C CA . TYR K 1 118 ? 189.575 249.766 218.105 1.00 17.40 118 TYR K CA 1
ATOM 11149 C C . TYR K 1 118 ? 190.420 249.091 217.030 1.00 17.40 118 TYR K C 1
ATOM 11150 O O . TYR K 1 118 ? 191.490 248.547 217.326 1.00 17.40 118 TYR K O 1
ATOM 11159 N N . PHE K 1 119 ? 189.957 249.106 215.779 1.00 17.91 119 PHE K N 1
ATOM 11160 C CA . PHE K 1 119 ? 190.704 248.440 214.716 1.00 17.91 119 PHE K CA 1
ATOM 11161 C C . PHE K 1 119 ? 191.998 249.171 214.382 1.00 17.91 119 PHE K C 1
ATOM 11162 O O . PHE K 1 119 ? 192.960 248.542 213.927 1.00 17.91 119 PHE K O 1
ATOM 11170 N N . ALA K 1 120 ? 192.043 250.489 214.589 1.00 16.91 120 ALA K N 1
ATOM 11171 C CA . ALA K 1 120 ? 193.257 251.242 214.291 1.00 16.91 120 ALA K CA 1
ATOM 11172 C C . ALA K 1 120 ? 194.406 250.833 215.204 1.00 16.91 120 ALA K C 1
ATOM 11173 O O . ALA K 1 120 ? 195.557 250.751 214.762 1.00 16.91 120 ALA K O 1
ATOM 11175 N N . ILE K 1 121 ? 194.115 250.583 216.482 1.00 15.57 121 ILE K N 1
ATOM 11176 C CA . ILE K 1 121 ? 195.165 250.240 217.436 1.00 15.57 121 ILE K CA 1
ATOM 11177 C C . ILE K 1 121 ? 195.770 248.879 217.114 1.00 15.57 121 ILE K C 1
ATOM 11178 O O . ILE K 1 121 ? 196.991 248.698 217.181 1.00 15.57 121 ILE K O 1
ATOM 11183 N N . LEU K 1 122 ? 194.932 247.899 216.765 1.00 16.48 122 LEU K N 1
ATOM 11184 C CA . LEU K 1 122 ? 195.442 246.562 216.478 1.00 16.48 122 LEU K CA 1
ATOM 11185 C C . LEU K 1 122 ? 196.309 246.549 215.226 1.00 16.48 122 LEU K C 1
ATOM 11186 O O . LEU K 1 122 ? 197.293 245.805 215.152 1.00 16.48 122 LEU K O 1
ATOM 11191 N N . SER K 1 123 ? 195.952 247.354 214.222 1.00 18.67 123 SER K N 1
ATOM 11192 C CA . SER K 1 123 ? 196.724 247.374 212.983 1.00 18.67 123 SER K CA 1
ATOM 11193 C C . SER K 1 123 ? 198.139 247.889 213.215 1.00 18.67 123 SER K C 1
ATOM 11194 O O . SER K 1 123 ? 199.100 247.357 212.647 1.00 18.67 123 SER K O 1
ATOM 11197 N N . PHE K 1 124 ? 198.288 248.927 214.040 1.00 20.73 124 PHE K N 1
ATOM 11198 C CA . PHE K 1 124 ? 199.604 249.522 214.254 1.00 20.73 124 PHE K CA 1
ATOM 11199 C C . PHE K 1 124 ? 200.545 248.564 214.975 1.00 20.73 124 PHE K C 1
ATOM 11200 O O . PHE K 1 124 ? 201.725 248.464 214.624 1.00 20.73 124 PHE K O 1
ATOM 11208 N N . LEU K 1 125 ? 200.044 247.858 215.992 1.00 18.45 125 LEU K N 1
ATOM 11209 C CA . LEU K 1 125 ? 200.908 246.981 216.778 1.00 18.45 125 LEU K CA 1
ATOM 11210 C C . LEU K 1 125 ? 201.429 245.814 215.949 1.00 18.45 125 LEU K C 1
ATOM 11211 O O . LEU K 1 125 ? 202.588 245.410 216.099 1.00 18.45 125 LEU K O 1
ATOM 11216 N N . HIS K 1 126 ? 200.589 245.252 215.080 1.00 20.22 126 HIS K N 1
ATOM 11217 C CA . HIS K 1 126 ? 200.998 244.086 214.304 1.00 20.22 126 HIS K CA 1
ATOM 11218 C C . HIS K 1 126 ? 202.132 244.420 213.342 1.00 20.22 126 HIS K C 1
ATOM 11219 O O . HIS K 1 126 ? 203.080 243.641 213.198 1.00 20.22 126 HIS K O 1
ATOM 11226 N N . ILE K 1 127 ? 202.055 245.573 212.676 1.00 22.42 127 ILE K N 1
ATOM 11227 C CA . ILE K 1 127 ? 203.029 245.902 211.639 1.00 22.42 127 ILE K CA 1
ATOM 11228 C C . ILE K 1 127 ? 204.393 246.212 212.245 1.00 22.42 127 ILE K C 1
ATOM 11229 O O . ILE K 1 127 ? 205.425 245.733 211.760 1.00 22.42 127 ILE K O 1
ATOM 11234 N N . TRP K 1 128 ? 204.426 247.010 213.313 1.00 22.68 128 TRP K N 1
ATOM 11235 C CA . TRP K 1 128 ? 205.677 247.566 213.811 1.00 22.68 128 TRP K CA 1
ATOM 11236 C C . TRP K 1 128 ? 206.289 246.796 214.974 1.00 22.68 128 TRP K C 1
ATOM 11237 O O . TRP K 1 128 ? 207.484 246.963 215.237 1.00 22.68 128 TRP K O 1
ATOM 11248 N N . ALA K 1 129 ? 205.519 245.967 215.678 1.00 20.28 129 ALA K N 1
ATOM 11249 C CA . ALA K 1 129 ? 206.022 245.305 216.876 1.00 20.28 129 ALA K CA 1
ATOM 11250 C C . ALA K 1 129 ? 206.021 243.788 216.776 1.00 20.28 129 ALA K C 1
ATOM 11251 O O . ALA K 1 129 ? 207.037 243.154 217.080 1.00 20.28 129 ALA K O 1
ATOM 11253 N N . VAL K 1 130 ? 204.905 243.181 216.369 1.00 20.36 130 VAL K N 1
ATOM 11254 C CA . VAL K 1 130 ? 204.798 241.724 216.406 1.00 20.36 130 VAL K CA 1
ATOM 11255 C C . VAL K 1 130 ? 205.673 241.085 215.332 1.00 20.36 130 VAL K C 1
ATOM 11256 O O . VAL K 1 130 ? 206.388 240.111 215.595 1.00 20.36 130 VAL K O 1
ATOM 11260 N N . VAL K 1 131 ? 205.629 241.618 214.108 1.00 23.21 131 VAL K N 1
ATOM 11261 C CA . VAL K 1 131 ? 206.353 240.987 213.000 1.00 23.21 131 VAL K CA 1
ATOM 11262 C C . VAL K 1 131 ? 207.863 240.967 213.225 1.00 23.21 131 VAL K C 1
ATOM 11263 O O . VAL K 1 131 ? 208.475 239.902 213.043 1.00 23.21 131 VAL K O 1
ATOM 11267 N N . PRO K 1 132 ? 208.523 242.073 213.594 1.00 21.78 132 PRO K N 1
ATOM 11268 C CA . PRO K 1 132 ? 209.962 241.975 213.893 1.00 21.78 132 PRO K CA 1
ATOM 11269 C C . PRO K 1 132 ? 210.280 241.044 215.051 1.00 21.78 132 PRO K C 1
ATOM 11270 O O . PRO K 1 132 ? 211.342 240.410 215.047 1.00 21.78 132 PRO K O 1
ATOM 11274 N N . CYS K 1 133 ? 209.396 240.948 216.046 1.00 23.36 133 CYS K N 1
ATOM 11275 C CA . CYS K 1 133 ? 209.667 240.100 217.203 1.00 23.36 133 CYS K CA 1
ATOM 11276 C C . CYS K 1 133 ? 209.709 238.625 216.822 1.00 23.36 133 CYS K C 1
ATOM 11277 O O . CYS K 1 133 ? 210.579 237.883 217.292 1.00 23.36 133 CYS K O 1
ATOM 11280 N N . ILE K 1 134 ? 208.774 238.178 215.981 1.00 23.28 134 ILE K N 1
ATOM 11281 C CA . ILE K 1 134 ? 208.724 236.768 215.604 1.00 23.28 134 ILE K CA 1
ATOM 11282 C C . ILE K 1 134 ? 209.934 236.392 214.757 1.00 23.28 134 ILE K C 1
ATOM 11283 O O . ILE K 1 134 ? 210.514 235.313 214.926 1.00 23.28 134 ILE K O 1
ATOM 11288 N N . LYS K 1 135 ? 210.331 237.269 213.831 1.00 24.92 135 LYS K N 1
ATOM 11289 C CA . LYS K 1 135 ? 211.447 236.957 212.943 1.00 24.92 135 LYS K CA 1
ATOM 11290 C C . LYS K 1 135 ? 212.751 236.810 213.718 1.00 24.92 135 LYS K C 1
ATOM 11291 O O . LYS K 1 135 ? 213.553 235.912 213.434 1.00 24.92 135 LYS K O 1
ATOM 11297 N N . SER K 1 136 ? 212.980 237.678 214.706 1.00 22.92 136 SER K N 1
ATOM 11298 C CA . SER K 1 136 ? 214.201 237.608 215.500 1.00 22.92 136 SER K CA 1
ATOM 11299 C C . SER K 1 136 ? 214.263 236.361 216.373 1.00 22.92 136 SER K C 1
ATOM 11300 O O . SER K 1 136 ? 215.341 236.023 216.870 1.00 22.92 136 SER K O 1
ATOM 11303 N N . PHE K 1 137 ? 213.134 235.679 216.579 1.00 23.23 137 PHE K N 1
ATOM 11304 C CA . PHE K 1 137 ? 213.135 234.475 217.404 1.00 23.23 137 PHE K CA 1
ATOM 11305 C C . PHE K 1 137 ? 213.842 233.321 216.702 1.00 23.23 137 PHE K C 1
ATOM 11306 O O . PHE K 1 137 ? 214.491 232.495 217.354 1.00 23.23 137 PHE K O 1
ATOM 11314 N N . LEU K 1 138 ? 213.726 233.246 215.373 1.00 24.33 138 LEU K N 1
ATOM 11315 C CA . LEU K 1 138 ? 214.344 232.150 214.631 1.00 24.33 138 LEU K CA 1
ATOM 11316 C C . LEU K 1 138 ? 215.865 232.185 214.710 1.00 24.33 138 LEU K C 1
ATOM 11317 O O . LEU K 1 138 ? 216.501 231.133 214.836 1.00 24.33 138 LEU K O 1
ATOM 11322 N N . ILE K 1 139 ? 216.465 233.374 214.625 1.00 25.61 139 ILE K N 1
ATOM 11323 C CA . ILE K 1 139 ? 217.921 233.473 214.628 1.00 25.61 139 ILE K CA 1
ATOM 11324 C C . ILE K 1 139 ? 218.488 233.046 215.976 1.00 25.61 139 ILE K C 1
ATOM 11325 O O . ILE K 1 139 ? 219.556 232.428 216.048 1.00 25.61 139 ILE K O 1
ATOM 11330 N N . GLU K 1 140 ? 217.784 233.365 217.064 1.00 29.78 140 GLU K N 1
ATOM 11331 C CA . GLU K 1 140 ? 218.302 233.068 218.396 1.00 29.78 140 GLU K CA 1
ATOM 11332 C C . GLU K 1 140 ? 218.382 231.566 218.652 1.00 29.78 140 GLU K C 1
ATOM 11333 O O . GLU K 1 140 ? 219.394 231.074 219.165 1.00 29.78 140 GLU K O 1
ATOM 11339 N N . ILE K 1 141 ? 217.333 230.820 218.307 1.00 26.46 141 ILE K N 1
ATOM 11340 C CA . ILE K 1 141 ? 217.275 229.382 218.584 1.00 26.46 141 ILE K CA 1
ATOM 11341 C C . ILE K 1 141 ? 217.818 228.655 217.353 1.00 26.46 141 ILE K C 1
ATOM 11342 O O . ILE K 1 141 ? 217.077 228.125 216.523 1.00 26.46 141 ILE K O 1
ATOM 11347 N N . GLN K 1 142 ? 219.145 228.625 217.240 1.00 27.43 142 GLN K N 1
ATOM 11348 C CA . GLN K 1 142 ? 219.812 227.870 216.184 1.00 27.43 142 GLN K CA 1
ATOM 11349 C C . GLN K 1 142 ? 220.739 226.807 216.760 1.00 27.43 142 GLN K C 1
ATOM 11350 O O . GLN K 1 142 ? 220.727 225.654 216.316 1.00 27.43 142 GLN K O 1
ATOM 11356 N N . CYS K 1 143 ? 221.555 227.192 217.743 1.00 30.01 143 CYS K N 1
ATOM 11357 C CA . CYS K 1 143 ? 222.520 226.261 218.319 1.00 30.01 143 CYS K CA 1
ATOM 11358 C C . CYS K 1 143 ? 221.825 225.121 219.053 1.00 30.01 143 CYS K C 1
ATOM 11359 O O . CYS K 1 143 ? 222.276 223.972 218.992 1.00 30.01 143 CYS K O 1
ATOM 11362 N N . ILE K 1 144 ? 220.733 225.421 219.759 1.00 27.98 144 ILE K N 1
ATOM 11363 C CA . ILE K 1 144 ? 220.045 224.401 220.546 1.00 27.98 144 ILE K CA 1
ATOM 11364 C C . ILE K 1 144 ? 219.447 223.333 219.638 1.00 27.98 144 ILE K C 1
ATOM 11365 O O . ILE K 1 144 ? 219.564 222.131 219.904 1.00 27.98 144 ILE K O 1
ATOM 11370 N N . SER K 1 145 ? 218.795 223.755 218.553 1.00 25.51 145 SER K N 1
ATOM 11371 C CA . SER K 1 145 ? 218.119 222.800 217.680 1.00 25.51 145 SER K CA 1
ATOM 11372 C C . SER K 1 145 ? 219.110 221.893 216.960 1.00 25.51 145 SER K C 1
ATOM 11373 O O . SER K 1 145 ? 218.865 220.689 216.821 1.00 25.51 145 SER K O 1
ATOM 11376 N N . ARG K 1 146 ? 220.230 222.447 216.490 1.00 26.50 146 ARG K N 1
ATOM 11377 C CA . ARG K 1 146 ? 221.191 221.643 215.739 1.00 26.50 146 ARG K CA 1
ATOM 11378 C C . ARG K 1 146 ? 221.867 220.601 216.622 1.00 26.50 146 ARG K C 1
ATOM 11379 O O . ARG K 1 146 ? 222.037 219.448 216.209 1.00 26.50 146 ARG K O 1
ATOM 11387 N N . VAL K 1 147 ? 222.265 220.986 217.836 1.00 24.76 147 VAL K N 1
ATOM 11388 C CA . VAL K 1 147 ? 222.939 220.048 218.730 1.00 24.76 147 VAL K CA 1
ATOM 11389 C C . VAL K 1 147 ? 221.987 218.942 219.168 1.00 24.76 147 VAL K C 1
ATOM 11390 O O . VAL K 1 147 ? 222.371 217.769 219.247 1.00 24.76 147 VAL K O 1
ATOM 11394 N N . TYR K 1 148 ? 220.733 219.294 219.458 1.00 24.22 148 TYR K N 1
ATOM 11395 C CA . TYR K 1 148 ? 219.766 218.304 219.924 1.00 24.22 148 TYR K CA 1
ATOM 11396 C C . TYR K 1 148 ? 219.491 217.249 218.859 1.00 24.22 148 TYR K C 1
ATOM 11397 O O . TYR K 1 148 ? 219.329 216.065 219.177 1.00 24.22 148 TYR K O 1
ATOM 11406 N N . SER K 1 149 ? 219.426 217.658 217.590 1.00 24.16 149 SER K N 1
ATOM 11407 C CA . SER K 1 149 ? 219.137 216.709 216.519 1.00 24.16 149 SER K CA 1
ATOM 11408 C C . SER K 1 149 ? 220.246 215.674 216.374 1.00 24.16 149 SER K C 1
ATOM 11409 O O . SER K 1 149 ? 219.974 214.495 216.119 1.00 24.16 149 SER K O 1
ATOM 11412 N N . ILE K 1 150 ? 221.503 216.098 216.520 1.00 25.98 150 ILE K N 1
ATOM 11413 C CA . ILE K 1 150 ? 222.628 215.176 216.367 1.00 25.98 150 ILE K CA 1
ATOM 11414 C C . ILE K 1 150 ? 222.594 214.103 217.448 1.00 25.98 150 ILE K C 1
ATOM 11415 O O . ILE K 1 150 ? 222.859 212.925 217.183 1.00 25.98 150 ILE K O 1
ATOM 11420 N N . TYR K 1 151 ? 222.271 214.493 218.683 1.00 25.90 151 TYR K N 1
ATOM 11421 C CA . TYR K 1 151 ? 222.254 213.537 219.785 1.00 25.90 151 TYR K CA 1
ATOM 11422 C C . TYR K 1 151 ? 221.192 212.460 219.594 1.00 25.90 151 TYR K C 1
ATOM 11423 O O . TYR K 1 151 ? 221.442 211.288 219.896 1.00 25.90 151 TYR K O 1
ATOM 11432 N N . VAL K 1 152 ? 220.007 212.830 219.108 1.00 26.48 152 VAL K N 1
ATOM 11433 C CA . VAL K 1 152 ? 218.936 211.854 218.933 1.00 26.48 152 VAL K CA 1
ATOM 11434 C C . VAL K 1 152 ? 219.264 210.877 217.809 1.00 26.48 152 VAL K C 1
ATOM 11435 O O . VAL K 1 152 ? 219.027 209.670 217.934 1.00 26.48 152 VAL K O 1
ATOM 11439 N N . HIS K 1 153 ? 219.819 211.370 216.701 1.00 29.19 153 HIS K N 1
ATOM 11440 C CA . HIS K 1 153 ? 220.162 210.500 215.583 1.00 29.19 153 HIS K CA 1
ATOM 11441 C C . HIS K 1 153 ? 221.350 209.591 215.876 1.00 29.19 153 HIS K C 1
ATOM 11442 O O . HIS K 1 153 ? 221.639 208.703 215.068 1.00 29.19 153 HIS K O 1
ATOM 11449 N N . THR K 1 154 ? 222.049 209.796 216.990 1.00 27.21 154 THR K N 1
ATOM 11450 C CA . THR K 1 154 ? 223.173 208.943 217.353 1.00 27.21 154 THR K CA 1
ATOM 11451 C C . THR K 1 154 ? 222.757 207.767 218.226 1.00 27.21 154 THR K C 1
ATOM 11452 O O . THR K 1 154 ? 223.331 206.679 218.104 1.00 27.21 154 THR K O 1
ATOM 11456 N N . VAL K 1 155 ? 221.753 207.949 219.079 1.00 29.32 155 VAL K N 1
ATOM 11457 C CA . VAL K 1 155 ? 221.382 206.931 220.058 1.00 29.32 155 VAL K CA 1
ATOM 11458 C C . VAL K 1 155 ? 220.347 205.962 219.500 1.00 29.32 155 VAL K C 1
ATOM 11459 O O . VAL K 1 155 ? 220.594 204.757 219.415 1.00 29.32 155 VAL K O 1
ATOM 11463 N N . CYS K 1 156 ? 219.176 206.464 219.113 1.00 33.75 156 CYS K N 1
ATOM 11464 C CA . CYS K 1 156 ? 218.051 205.604 218.771 1.00 33.75 156 CYS K CA 1
ATOM 11465 C C . CYS K 1 156 ? 218.009 205.197 217.303 1.00 33.75 156 CYS K C 1
ATOM 11466 O O . CYS K 1 156 ? 217.146 204.396 216.930 1.00 33.75 156 CYS K O 1
ATOM 11469 N N . ASP K 1 157 ? 218.896 205.726 216.463 1.00 37.97 157 ASP K N 1
ATOM 11470 C CA . ASP K 1 157 ? 218.865 205.366 215.046 1.00 37.97 157 ASP K CA 1
ATOM 11471 C C . ASP K 1 157 ? 219.152 203.890 214.793 1.00 37.97 157 ASP K C 1
ATOM 11472 O O . ASP K 1 157 ? 218.371 203.253 214.065 1.00 37.97 157 ASP K O 1
ATOM 11477 N N . PRO K 1 158 ? 220.222 203.283 215.329 1.00 36.35 158 PRO K N 1
ATOM 11478 C CA . PRO K 1 158 ? 220.453 201.855 215.049 1.00 36.35 158 PRO K CA 1
ATOM 11479 C C . PRO K 1 158 ? 219.417 200.931 215.667 1.00 36.35 158 PRO K C 1
ATOM 11480 O O . PRO K 1 158 ? 219.243 199.811 215.172 1.00 36.35 158 PRO K O 1
ATOM 11484 N N . LEU K 1 159 ? 218.732 201.356 216.730 1.00 34.40 159 LEU K N 1
ATOM 11485 C CA . LEU K 1 159 ? 217.751 200.488 217.375 1.00 34.40 159 LEU K CA 1
ATOM 11486 C C . LEU K 1 159 ? 216.558 200.221 216.467 1.00 34.40 159 LEU K C 1
ATOM 11487 O O . LEU K 1 159 ? 216.049 199.095 216.419 1.00 34.40 159 LEU K O 1
ATOM 11492 N N . PHE K 1 160 ? 216.099 201.237 215.740 1.00 36.36 160 PHE K N 1
ATOM 11493 C CA . PHE K 1 160 ? 214.919 201.122 214.894 1.00 36.36 160 PHE K CA 1
ATOM 11494 C C . PHE K 1 160 ? 215.244 200.654 213.483 1.00 36.36 160 PHE K C 1
ATOM 11495 O O . PHE K 1 160 ? 214.339 200.575 212.647 1.00 36.36 160 PHE K O 1
ATOM 11503 N N . GLU K 1 161 ? 216.509 200.346 213.196 1.00 39.41 161 GLU K N 1
ATOM 11504 C CA . GLU K 1 161 ? 216.890 199.806 211.900 1.00 39.41 161 GLU K CA 1
ATOM 11505 C C . GLU K 1 161 ? 216.990 198.288 211.890 1.00 39.41 161 GLU K C 1
ATOM 11506 O O . GLU K 1 161 ? 216.686 197.674 210.863 1.00 39.41 161 GLU K O 1
ATOM 11512 N N . ALA K 1 162 ? 217.395 197.671 213.001 1.00 39.69 162 ALA K N 1
ATOM 11513 C CA . ALA K 1 162 ? 217.400 196.218 213.102 1.00 39.69 162 ALA K CA 1
ATOM 11514 C C . ALA K 1 162 ? 216.002 195.640 213.278 1.00 39.69 162 ALA K C 1
ATOM 11515 O O . ALA K 1 162 ? 215.767 194.493 212.883 1.00 39.69 162 ALA K O 1
ATOM 11517 N N . VAL K 1 163 ? 215.075 196.404 213.864 1.00 34.16 163 VAL K N 1
ATOM 11518 C CA . VAL K 1 163 ? 213.690 195.957 214.004 1.00 34.16 163 VAL K CA 1
ATOM 11519 C C . VAL K 1 163 ? 212.988 195.815 212.664 1.00 34.16 163 VAL K C 1
ATOM 11520 O O . VAL K 1 163 ? 212.114 194.952 212.519 1.00 34.16 163 VAL K O 1
ATOM 11524 N N . GLY K 1 164 ? 213.368 196.609 211.670 1.00 35.41 164 GLY K N 1
ATOM 11525 C CA . GLY K 1 164 ? 212.743 196.595 210.366 1.00 35.41 164 GLY K CA 1
ATOM 11526 C C . GLY K 1 164 ? 213.170 195.466 209.455 1.00 35.41 164 GLY K C 1
ATOM 11527 O O . GLY K 1 164 ? 212.824 195.482 208.270 1.00 35.41 164 GLY K O 1
ATOM 11528 N N . LYS K 1 165 ? 213.917 194.491 209.965 1.00 36.76 165 LYS K N 1
ATOM 11529 C CA . LYS K 1 165 ? 214.346 193.342 209.179 1.00 36.76 165 LYS K CA 1
ATOM 11530 C C . LYS K 1 165 ? 213.306 192.230 209.133 1.00 36.76 165 LYS K C 1
ATOM 11531 O O . LYS K 1 165 ? 213.535 191.216 208.466 1.00 36.76 165 LYS K O 1
ATOM 11537 N N . ILE K 1 166 ? 212.174 192.391 209.820 1.00 36.31 166 ILE K N 1
ATOM 11538 C CA . ILE K 1 166 ? 211.165 191.338 209.849 1.00 36.31 166 ILE K CA 1
ATOM 11539 C C . ILE K 1 166 ? 210.373 191.252 208.550 1.00 36.31 166 ILE K C 1
ATOM 11540 O O . ILE K 1 166 ? 209.658 190.265 208.337 1.00 36.31 166 ILE K O 1
ATOM 11545 N N . PHE K 1 167 ? 210.476 192.252 207.677 1.00 42.94 167 PHE K N 1
ATOM 11546 C CA . PHE K 1 167 ? 209.754 192.268 206.411 1.00 42.94 167 PHE K CA 1
ATOM 11547 C C . PHE K 1 167 ? 210.635 191.899 205.225 1.00 42.94 167 PHE K C 1
ATOM 11548 O O . PHE K 1 167 ? 210.237 192.126 204.078 1.00 42.94 167 PHE K O 1
ATOM 11556 N N . SER K 1 168 ? 211.817 191.339 205.469 1.00 47.50 168 SER K N 1
ATOM 11557 C CA . SER K 1 168 ? 212.781 191.065 204.411 1.00 47.50 168 SER K CA 1
ATOM 11558 C C . SER K 1 168 ? 212.704 189.643 203.869 1.00 47.50 168 SER K C 1
ATOM 11559 O O . SER K 1 168 ? 213.544 189.269 203.044 1.00 47.50 168 SER K O 1
ATOM 11562 N N . ASN K 1 169 ? 211.735 188.842 204.304 1.00 51.26 169 ASN K N 1
ATOM 11563 C CA . ASN K 1 169 ? 211.605 187.453 203.871 1.00 51.26 169 ASN K CA 1
ATOM 11564 C C . ASN K 1 169 ? 210.153 187.125 203.543 1.00 51.26 169 ASN K C 1
ATOM 11565 O O . ASN K 1 169 ? 209.593 186.131 204.008 1.00 51.26 169 ASN K O 1
ATOM 11570 N N . VAL K 1 170 ? 209.521 187.967 202.732 1.00 53.66 170 VAL K N 1
ATOM 11571 C CA . VAL K 1 170 ? 208.128 187.762 202.349 1.00 53.66 170 VAL K CA 1
ATOM 11572 C C . VAL K 1 170 ? 208.080 186.938 201.068 1.00 53.66 170 VAL K C 1
ATOM 11573 O O . VAL K 1 170 ? 208.686 187.308 200.057 1.00 53.66 170 VAL K O 1
ATOM 11577 N N . ARG K 1 171 ? 207.364 185.816 201.110 1.00 57.31 171 ARG K N 1
ATOM 11578 C CA . ARG K 1 171 ? 207.174 184.950 199.953 1.00 57.31 171 ARG K CA 1
ATOM 11579 C C . ARG K 1 171 ? 205.686 184.693 199.760 1.00 57.31 171 ARG K C 1
ATOM 11580 O O . ARG K 1 171 ? 204.986 184.334 200.712 1.00 57.31 171 ARG K O 1
ATOM 11588 N N . ILE K 1 172 ? 205.208 184.874 198.530 1.00 65.41 172 ILE K N 1
ATOM 11589 C CA . ILE K 1 172 ? 203.794 184.735 198.201 1.00 65.41 172 ILE K CA 1
ATOM 11590 C C . ILE K 1 172 ? 203.655 183.769 197.034 1.00 65.41 172 ILE K C 1
ATOM 11591 O O . ILE K 1 172 ? 204.377 183.883 196.038 1.00 65.41 172 ILE K O 1
ATOM 11596 N N . ASN K 1 173 ? 202.732 182.819 197.161 1.00 73.62 173 ASN K N 1
ATOM 11597 C CA . ASN K 1 173 ? 202.405 181.876 196.099 1.00 73.62 173 ASN K CA 1
ATOM 11598 C C . ASN K 1 173 ? 200.968 182.121 195.659 1.00 73.62 173 ASN K C 1
ATOM 11599 O O . ASN K 1 173 ? 200.059 182.156 196.494 1.00 73.62 173 ASN K O 1
ATOM 11604 N N . LEU K 1 174 ? 200.767 182.286 194.355 1.00 80.89 174 LEU K N 1
ATOM 11605 C CA . LEU K 1 174 ? 199.454 182.549 193.786 1.00 80.89 174 LEU K CA 1
ATOM 11606 C C . LEU K 1 174 ? 199.131 181.518 192.714 1.00 80.89 174 LEU K C 1
ATOM 11607 O O . LEU K 1 174 ? 199.991 181.159 191.905 1.00 80.89 174 LEU K O 1
ATOM 11612 N N . GLN K 1 175 ? 197.882 181.056 192.704 1.00 87.61 175 GLN K N 1
ATOM 11613 C CA . GLN K 1 175 ? 197.425 180.053 191.742 1.00 87.61 175 GLN K CA 1
ATOM 11614 C C . GLN K 1 175 ? 196.032 180.465 191.277 1.00 87.61 175 GLN K C 1
ATOM 11615 O O . GLN K 1 175 ? 195.078 180.431 192.059 1.00 87.61 175 GLN K O 1
ATOM 11621 N N . LYS K 1 176 ? 195.922 180.863 190.013 1.00 99.66 176 LYS K N 1
ATOM 11622 C CA . LYS K 1 176 ? 194.632 181.260 189.469 1.00 99.66 176 LYS K CA 1
ATOM 11623 C C . LYS K 1 176 ? 193.824 180.035 189.060 1.00 99.66 176 LYS K C 1
ATOM 11624 O O . LYS K 1 176 ? 194.372 179.040 188.579 1.00 99.66 176 LYS K O 1
ATOM 11630 N N . GLU K 1 177 ? 192.513 180.113 189.257 1.00 100.60 177 GLU K N 1
ATOM 11631 C CA . GLU K 1 177 ? 191.619 179.015 188.912 1.00 100.60 177 GLU K CA 1
ATOM 11632 C C . GLU K 1 177 ? 190.194 179.516 188.706 1.00 100.60 177 GLU K C 1
ATOM 11633 O O . GLU K 1 177 ? 189.551 179.192 187.708 1.00 100.60 177 GLU K O 1
#

Radius of gyration: 49.41 Å; Cα contacts (8 Å, |Δi|>4): 1499; chains: 11; bounding box: 134×134×32 Å

GO terms:
  GO:0019065 receptor-mediated endocytosis of virus by host cell (P, IGI)
  GO:0010875 positive regulation of cholesterol efflux (P, IDA)
  GO:0043123 positive regulation of canonical NF-kappaB signal transduction (P, IMP)
  GO:0005789 endoplasmic reticulum membrane (C, TAS)
  GO:1904294 positive regulation of ERAD pathway (P, IMP)
  GO:0031398 positive regulation of protein ubiquitination (P, IMP)
  GO:0071218 cellular response to misfolded protein (P, IMP)
  GO:0051117 ATPase binding (F, IPI)
  GO:0005515 protein binding (F, IPI)
  GO:0044877 protein-containing complex binding (F, IPI)
  GO:0005901 caveola (C, IDA)
  GO:0031410 cytoplasmic vesicle (C, IDA)
  GO:0043627 response to estrogen (P, IDA)
  GO:0032991 protein-containing complex (C, IDA)
  GO:0032570 response to progesterone (P, IDA)
  GO:0045121 membrane raft (C, IDA)
  GO:0000139 Golgi membrane (C, IDA)
  GO:0005783 endoplasmic reticulum (C, IDA)
  GO:0015485 cholesterol binding (F, TAS)
  GO:0042632 cholesterol homeostasis (P, TAS)

Sequence (1419 aa):
IDLVNRDPKHLNDDVVKIDFEDVIAEPEGTHSFDGIWKASFTTFTVTKYWFYRLLSALFGIPMALIWGIYFAILSFLHIWAVVPCIKSFLIEIQCISRVYSIYVHTVCDPLFEAVGKIFSNVRINLQKEIDLVNRDPKHLNDDVVKIDFEDVIAEPEGTHSFDGIWKASFTTFTVTKYWFYRLLSALFGIPMALIWGIYFAILSFLHIWAVVPCIKSFLIEIQCISRVYSIYVHTVCDPLFEAVGKIFSNVRINLQKEIDLVNRDPKHLNDDVVKIDFEDVIAEPEGTHSFDGIWKASFTTFTVTKYWFYRLLSALFGIPMALIWGIYFAILSFLHIWAVVPCIKSFLIEIQCISRVYSIYVHTVCDPLFEAVGKIFSNVRINLQKEIDLVNRDPKHLNDDVVKIDFEDVIAEPEGTHSFDGIWKASFTTFTVTKYWFYRLLSALFGIPMALIWGIYFAILSFLHIWAVVPCIKSFLIEIQCISRVYSIYVHTVCDPLFEAVGKIFSNVRINLQKEIDLVNRDPKHLNDDVVKIDFEDVIAEPEGTHSFDGIWKASFTTFTVTKYWFYRLLSALFGIPMALIWGIYFAILSFLHIWAVVPCIKSFLIEIQCISRVYSIYVHTVCDPLFEAVGKIFSNVRINLQKEIDLVNRDPKHLNDDVVKIDFEDVIAEPEGTHSFDGIWKASFTTFTVTKYWFYRLLSALFGIPMALIWGIYFAILSFLHIWAVVPCIKSFLIEIQCISRVYSIYVHTVCDPLFEAVGKIFSNVRINLQKEIDLVNRDPKHLNDDVVKIDFEDVIAEPEGTHSFDGIWKASFTTFTVTKYWFYRLLSALFGIPMALIWGIYFAILSFLHIWAVVPCIKSFLIEIQCISRVYSIYVHTVCDPLFEAVGKIFSNVRINLQKEIDLVNRDPKHLNDDVVKIDFEDVIAEPEGTHSFDGIWKASFTTFTVTKYWFYRLLSALFGIPMALIWGIYFAILSFLHIWAVVPCIKSFLIEIQCISRVYSIYVHTVCDPLFEAVGKIFSNVRINLQKEIDLVNRDPKHLNDDVVKIDFEDVIAEPEGTHSFDGIWKASFTTFTVTKYWFYRLLSALFGIPMALIWGIYFAILSFLHIWAVVPCIKSFLIEIQCISRVYSIYVHTVCDPLFEAVGKIFSNVRINLQKEIDLVNRDPKHLNDDVVKIDFEDVIAEPEGTHSFDGIWKASFTTFTVTKYWFYRLLSALFGIPMALIWGIYFAILSFLHIWAVVPCIKSFLIEIQCISRVYSIYVHTVCDPLFEAVGKIFSNVRINLQKEIDLVNRDPKHLNDDVVKIDFEDVIAEPEGTHSFDGIWKASFTTFTVTKYWFYRLLSALFGIPMALIWGIYFAILSFLHIWAVVPCIKSFLIEIQCISRVYSIYVHTVCDPLFEAVGKIFSNVRINLQKE

Solvent-accessible surface area: 75932 Å² total; per-residue (Å²): 127,95,69,130,77,10,7,71,122,142,76,5,50,106,42,9,114,29,90,3,47,45,2,6,0,0,10,99,50,26,38,5,86,78,53,36,18,113,38,0,78,74,44,4,62,74,34,38,91,150,64,7,48,99,31,1,39,114,90,0,56,85,52,2,81,118,52,0,71,103,2,2,76,30,18,6,89,16,2,6,39,41,21,0,66,24,66,10,66,83,18,121,39,31,51,120,30,123,53,74,40,42,143,15,72,30,63,22,32,10,81,68,84,1,49,3,59,39,60,37,63,28,121,50,45,37,102,134,150,126,97,69,130,76,10,7,71,121,141,78,4,50,108,42,10,114,28,92,3,48,45,2,6,0,0,10,100,51,27,38,6,86,78,54,36,16,113,39,0,78,74,43,4,62,73,34,38,92,151,62,7,48,100,31,1,38,114,91,0,57,85,51,1,82,117,51,0,71,102,2,3,75,31,18,6,89,16,2,5,39,42,21,0,67,24,65,11,66,83,17,121,38,30,51,121,28,124,54,73,40,43,142,15,71,31,62,23,33,10,81,68,84,1,50,3,59,39,61,36,64,28,122,50,44,37,103,134,151,123,95,69,130,76,11,6,72,121,141,78,5,50,109,44,10,114,29,91,4,47,45,2,6,0,0,10,100,51,27,37,5,87,78,53,36,16,113,39,1,79,75,43,4,62,73,33,38,90,150,62,7,49,100,31,1,37,112,92,0,58,84,52,1,83,117,51,0,70,101,2,3,76,32,20,6,89,16,2,5,38,42,21,0,68,24,64,10,66,83,18,120,38,30,51,121,29,122,53,74,40,42,140,14,72,30,63,24,33,10,83,67,84,2,49,3,58,38,60,36,65,28,122,52,44,37,102,132,153,125,96,69,130,77,12,6,72,122,142,78,4,49,106,45,10,114,30,90,3,48,43,2,6,0,0,11,99,51,26,39,5,86,79,53,35,17,113,38,1,78,74,43,5,62,75,33,39,93,149,62,7,48,101,32,1,37,114,91,0,56,83,53,2,83,116,54,0,70,101,2,3,76,31,17,5,90,15,2,6,37,41,20,0,67,24,65,9,66,85,18,122,38,29,51,120,29,124,54,73,41,43,144,14,73,31,62,24,32,10,83,68,84,2,48,3,58,40,60,37,64,29,122,51,44,37,102,133,152,127,96,69,129,76,12,7,72,123,141,78,4,50,107,44,12,114,30,89,2,48,42,2,6,0,0,11,100,52,26,38,6,88,81,53,35,18,114,38,0,79,74,43,5,61,75,34,39,94,151,63,6,47,100,31,1,38,114,92,1,58,84,52,2,82,116,52,0,71,103,2,2,75,30,18,5,89,15,1,6,37,41,20,0,67,24,64,10,66,84,19,121,37,29,50,119,30,121,53,70,41,42,143,14,75,32,62,24,33,11,82,68,84,1,49,3,60,40,60,36,64,29,122,52,45,37,101,134,151,126,98,69,130,77,11,6,71,123,142,77,5,49,108,44,11,114,30,90,3,48,43,2,5,0,0,10,99,51,25,38,5,87,81,53,34,17,112,37,0,80,74,43,6,60,74,34,38,93,151,63,7,48,102,31,1,38,114,92,0,58,85,52,2,82,116,49,0,70,102,2,2,76,31,18,6,88,14,1,6,38,41,21,0,68,24,65,10,67,84,18,123,37,30,49,119,31,123,53,72,41,42,144,15,74,30,62,23,32,12,82,68,84,2,48,3,58,39,61,38,63,28,123,51,46,38,102,133,153,126,97,71,130,76,10,7,72,122,143,77,5,50,108,45,11,115,31,89,4,47,43,2,6,0,0,11,98,51,25,39,5,87,79,53,34,17,111,38,1,78,75,43,5,62,75,34,39,95,152,63,7,48,100,31,1,38,112,91,1,57,86,52,2,82,117,51,0,70,100,2,2,74,32,19,6,87,15,2,6,37,40,21,0,68,25,64,10,65,84,18,121,37,31,49,118,31,121,52,71,42,44,142,15,73,30,62,23,32,10,82,68,85,2,48,4,58,39,61,38,64,28,124,52,44,37,101,133,151,128,98,69,130,76,11,7,72,121,141,76,5,50,110,44,10,113,30,89,4,48,44,2,6,0,0,11,101,51,25,40,6,88,78,54,34,17,111,38,1,76,74,44,6,62,75,35,39,94,153,62,7,48,100,31,1,38,113,90,0,58,86,53,2,81,118,51,0,71,101,2,2,75,31,19,6,88,14,2,5,37,40,22,0,67,25,64,9,66,85,18,121,39,31,49,119,30,121,52,74,42,43,140,15,73,31,63,24,32,9,80,67,85,1,48,4,59,39,62,37,65,29,123,51,43,37,99,133,152,128,98,68,130,76,10,7,72,121,142,78,5,49,110,44,11,115,28,90,4,47,44,3,5,0,0,11,101,52,25,41,5,87,79,54,34,18,111,39,0,76,73,42,5,63,76,34,40,94,152,62,6,48,101,31,1,39,113,89,0,58,88,53,2,82,118,53,0,71,102,2,2,74,31,19,5,88,14,1,6,38,41,22,0,68,25,66,10,67,85,18,120,37,32,51,119,30,123,53,73,41,43,142,15,73,30,63,24,32,10,80,68,85,1,49,3,60,40,60,36,65,28,124,52,43,38,100,134,152,127,98,67,130,77,10,7,72,122,142,78,5,47,109,42,10,114,27,90,4,47,45,2,6,0,0,11,100,51,26,40,5,88,79,55,35,17,111,39,1,77,74,43,5,63,76,34,38,95,150,63,7,48,99,31,1,38,114,91,0,58,87,52,2,82,117,53,0,70,100,2,3,76,32,19,6,89,15,1,6,38,41,21,0,68,25,64,10,66,85,19,121,38,32,50,119,31,121,52,72,42,42,142,14,72,30,64,22,32,9,82,69,83,1,50,3,58,39,60,36,64,29,121,51,43,37,101,134,151,127,95,68,131,76,10,6,71,122,143,77,4,48,106,43,9,116,29,90,4,47,44,1,6,0,0,11,100,52,26,38,6,87,79,54,36,16,112,38,0,77,75,43,4,62,73,34,38,94,151,62,7,48,98,32,1,38,114,90,0,58,86,52,2,82,117,52,0,70,100,1,3,76,31,18,6,89,15,1,8,38,41,22,0,66,24,66,9,67,84,19,120,38,31,51,120,30,123,53,72,41,44,143,15,71,32,62,23,31,10,82,69,82,2,50,3,58,39,59,36,62,28,120,51,44,37,102,134,150

InterPro domains:
  IPR001612 Caveolin [PF01146] (43-174)
  IPR001612 Caveolin [PTHR10844] (24-177)
  IPR018361 Caveolin, conserved site [PS01210] (68-75)